Protein AF-A0A1M5Y500-F1 (afdb_monomer)

Structure (mmCIF, N/CA/C/O backbone):
data_AF-A0A1M5Y500-F1
#
_entry.id   AF-A0A1M5Y500-F1
#
loop_
_atom_site.group_PDB
_atom_site.id
_atom_site.type_symbol
_atom_site.label_atom_id
_atom_site.label_alt_id
_atom_site.label_comp_id
_atom_site.label_asym_id
_atom_site.label_entity_id
_atom_site.label_seq_id
_atom_site.pdbx_PDB_ins_code
_atom_site.Cartn_x
_atom_site.Cartn_y
_atom_site.Cartn_z
_atom_site.occupancy
_atom_site.B_iso_or_equiv
_atom_site.auth_seq_id
_atom_site.auth_comp_id
_atom_site.auth_asym_id
_atom_site.auth_atom_id
_atom_site.pdbx_PDB_model_num
ATOM 1 N N . MET A 1 1 ? 24.042 2.513 63.760 1.00 41.62 1 MET A N 1
ATOM 2 C CA . MET A 1 1 ? 23.182 1.941 62.694 1.00 41.62 1 MET A CA 1
ATOM 3 C C . MET A 1 1 ? 23.988 2.010 61.411 1.00 41.62 1 MET A C 1
ATOM 5 O O . MET A 1 1 ? 24.691 2.990 61.256 1.00 41.62 1 MET A O 1
ATOM 9 N N . SER A 1 2 ? 24.010 0.981 60.561 1.00 50.03 2 SER A N 1
ATOM 10 C CA . SER A 1 2 ? 24.964 0.947 59.442 1.00 50.03 2 SER A CA 1
ATOM 11 C C . SER A 1 2 ? 24.740 2.103 58.459 1.00 50.03 2 SER A C 1
ATOM 13 O O . SER A 1 2 ? 23.700 2.152 57.805 1.00 50.03 2 SER A O 1
ATOM 15 N N . ASP A 1 3 ? 25.736 2.975 58.309 1.00 66.12 3 ASP A N 1
ATOM 16 C CA . ASP A 1 3 ? 25.672 4.181 57.474 1.00 66.12 3 ASP A CA 1
ATOM 17 C C . ASP A 1 3 ? 25.748 3.925 55.968 1.00 66.12 3 ASP A C 1
ATOM 19 O O . ASP A 1 3 ? 25.763 4.879 55.200 1.00 66.12 3 ASP A O 1
ATOM 23 N N . PHE A 1 4 ? 25.734 2.667 55.514 1.00 82.25 4 PHE A N 1
ATOM 24 C CA . PHE A 1 4 ? 25.861 2.293 54.104 1.00 82.25 4 PHE A CA 1
ATOM 25 C C . PHE A 1 4 ? 24.600 2.664 53.305 1.00 82.25 4 PHE A C 1
ATOM 27 O O . PHE A 1 4 ? 23.581 1.975 53.360 1.00 82.25 4 PHE A O 1
ATOM 34 N N . LYS A 1 5 ? 24.672 3.769 52.561 1.00 86.88 5 LYS A N 1
ATOM 35 C CA . LYS A 1 5 ? 23.580 4.359 51.775 1.00 86.88 5 LYS A CA 1
ATOM 36 C C . LYS A 1 5 ? 24.077 4.707 50.378 1.00 86.88 5 LYS A C 1
ATOM 38 O O . LYS A 1 5 ? 25.255 5.002 50.192 1.00 86.88 5 LYS A O 1
ATOM 43 N N . ILE A 1 6 ? 23.166 4.711 49.409 1.00 89.50 6 ILE A N 1
ATOM 44 C CA . ILE A 1 6 ? 23.429 5.251 48.072 1.00 89.50 6 ILE A CA 1
ATOM 45 C C . ILE A 1 6 ? 23.190 6.762 48.112 1.00 89.50 6 ILE A C 1
ATOM 47 O O . ILE A 1 6 ? 22.124 7.212 48.528 1.00 89.50 6 ILE A O 1
ATOM 51 N N . ILE A 1 7 ? 24.169 7.528 47.645 1.00 84.31 7 ILE A N 1
ATOM 52 C CA . ILE A 1 7 ? 24.093 8.968 47.413 1.00 84.31 7 ILE A CA 1
ATOM 53 C C . ILE A 1 7 ? 24.015 9.182 45.900 1.00 84.31 7 ILE A C 1
ATOM 55 O O . ILE A 1 7 ? 24.909 8.761 45.166 1.00 84.31 7 ILE A O 1
ATOM 59 N N . GLY A 1 8 ? 22.949 9.822 45.428 1.00 84.88 8 GLY A N 1
ATOM 60 C CA . GLY A 1 8 ? 22.749 10.166 44.020 1.00 84.88 8 GLY A CA 1
ATOM 61 C C . GLY A 1 8 ? 21.318 10.626 43.750 1.00 84.88 8 GLY A C 1
ATOM 62 O O . GLY A 1 8 ? 20.473 10.581 44.644 1.00 84.88 8 GLY A O 1
ATOM 63 N N . ASN A 1 9 ? 21.044 11.089 42.531 1.00 84.44 9 ASN A N 1
ATOM 64 C CA . ASN A 1 9 ? 19.756 11.683 42.176 1.00 84.44 9 ASN A CA 1
ATOM 65 C C . ASN A 1 9 ? 18.638 10.614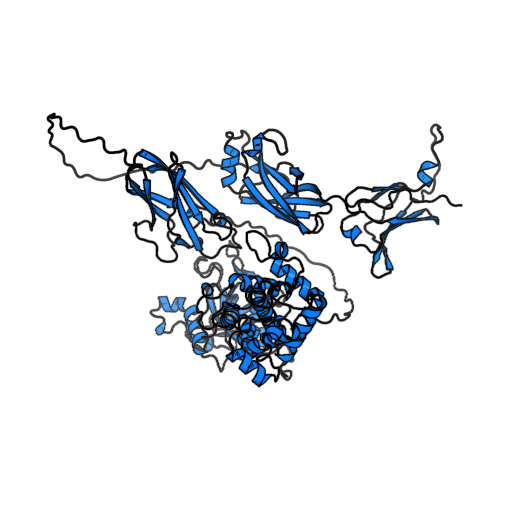 42.071 1.00 84.44 9 ASN A C 1
ATOM 67 O O . ASN A 1 9 ? 18.724 9.743 41.198 1.00 84.44 9 ASN A O 1
ATOM 71 N N . PRO A 1 10 ? 17.577 10.658 42.907 1.00 86.31 10 PRO A N 1
ATOM 72 C CA . PRO A 1 10 ? 16.446 9.731 42.799 1.00 86.31 10 PRO A CA 1
ATOM 73 C C . PRO A 1 10 ? 15.499 10.065 41.637 1.00 86.31 10 PRO A C 1
ATOM 75 O O . PRO A 1 10 ? 14.732 9.204 41.205 1.00 86.31 10 PRO A O 1
ATOM 78 N N . ASN A 1 11 ? 15.557 11.294 41.110 1.00 84.50 11 ASN A N 1
ATOM 79 C CA . ASN A 1 11 ? 14.717 11.769 40.011 1.00 84.50 11 ASN A CA 1
ATOM 80 C C . ASN A 1 11 ? 15.571 12.246 38.817 1.00 84.50 11 ASN A C 1
ATOM 82 O O . ASN A 1 11 ? 15.558 13.433 38.477 1.00 84.50 11 ASN A O 1
ATOM 86 N N . PRO A 1 12 ? 16.354 11.350 38.193 1.00 84.62 12 PRO A N 1
ATOM 87 C CA . PRO A 1 12 ? 17.274 11.708 37.125 1.00 84.62 12 PRO A CA 1
ATOM 88 C C . PRO A 1 12 ? 16.533 12.131 35.863 1.00 84.62 12 PRO A C 1
ATOM 90 O O . PRO A 1 12 ? 15.541 11.513 35.476 1.00 84.62 12 PRO A O 1
ATOM 93 N N . VAL A 1 13 ? 17.028 13.157 35.180 1.00 79.50 13 VAL A N 1
ATOM 94 C CA . VAL A 1 13 ? 16.474 13.560 33.882 1.00 79.50 13 VAL A CA 1
ATOM 95 C C . VAL A 1 13 ? 16.969 12.591 32.807 1.00 79.50 13 VAL A C 1
ATOM 97 O O . VAL A 1 13 ? 18.161 12.297 32.717 1.00 79.50 13 VAL A O 1
ATOM 100 N N . VAL A 1 14 ? 16.060 12.080 31.975 1.00 75.31 14 VAL A N 1
ATOM 101 C CA . VAL A 1 14 ? 16.419 11.181 30.868 1.00 75.31 14 VAL A CA 1
ATOM 102 C C . VAL A 1 14 ? 17.457 11.822 29.942 1.00 75.31 14 VAL A C 1
ATOM 104 O O . VAL A 1 14 ? 17.335 12.982 29.558 1.00 75.31 14 VAL A O 1
ATOM 107 N N . GLY A 1 15 ? 18.466 11.043 29.552 1.00 58.50 15 GLY A N 1
ATOM 108 C CA . GLY A 1 15 ? 19.560 11.472 28.679 1.00 58.50 15 GLY A CA 1
ATOM 109 C C . GLY A 1 15 ? 20.700 12.195 29.397 1.00 58.50 15 GLY A C 1
ATOM 110 O O . GLY A 1 15 ? 21.735 12.423 28.781 1.00 58.50 15 GLY A O 1
ATOM 111 N N . VAL A 1 16 ? 20.558 12.514 30.687 1.00 71.00 16 VAL A N 1
ATOM 112 C CA . VAL A 1 16 ? 21.627 13.105 31.503 1.00 71.00 16 VAL A CA 1
ATOM 113 C C . VAL A 1 16 ? 22.440 11.993 32.176 1.00 71.00 16 VAL A C 1
ATOM 115 O O . VAL A 1 16 ? 21.887 10.995 32.646 1.00 71.00 16 VAL A O 1
ATOM 118 N N . LEU A 1 17 ? 23.770 12.132 32.178 1.00 74.94 17 LEU A N 1
ATOM 119 C CA . LEU A 1 17 ? 24.675 11.238 32.902 1.00 74.94 17 LEU A CA 1
ATOM 120 C C . LEU A 1 17 ? 24.599 11.542 34.401 1.00 74.94 17 LEU A C 1
ATOM 122 O O . LEU A 1 17 ? 24.924 12.645 34.829 1.00 74.94 17 LEU A O 1
ATOM 126 N N . GLU A 1 18 ? 24.219 10.546 35.188 1.00 83.19 18 GLU A N 1
ATOM 127 C CA . GLU A 1 18 ? 24.018 10.664 36.629 1.00 83.19 18 GLU A CA 1
ATOM 128 C C . GLU A 1 18 ? 25.063 9.849 37.374 1.00 83.19 18 GLU A C 1
ATOM 130 O O . GLU A 1 18 ? 25.437 8.747 36.962 1.00 83.19 18 GLU A O 1
ATOM 135 N N . ILE A 1 19 ? 25.549 10.398 38.479 1.00 84.12 19 ILE A N 1
ATOM 136 C CA . ILE A 1 19 ? 26.617 9.808 39.277 1.00 84.12 19 ILE A CA 1
ATOM 137 C C . ILE A 1 19 ? 26.041 9.352 40.617 1.00 84.12 19 ILE A C 1
ATOM 139 O O . ILE A 1 19 ? 25.403 10.130 41.322 1.00 84.12 19 ILE A O 1
ATOM 143 N N . TYR A 1 20 ? 26.329 8.105 40.983 1.00 86.25 20 TYR A N 1
ATOM 144 C CA . TYR A 1 20 ? 25.926 7.492 42.245 1.00 86.25 20 TYR A CA 1
ATOM 145 C C . TYR A 1 20 ? 27.160 7.000 43.003 1.00 86.25 20 TYR A C 1
ATOM 147 O O . TYR A 1 20 ? 28.098 6.468 42.406 1.00 86.25 20 TYR A O 1
ATOM 155 N N . ALA A 1 21 ? 27.168 7.171 44.320 1.00 85.75 21 ALA A N 1
ATOM 156 C CA . ALA A 1 21 ? 28.243 6.734 45.207 1.00 85.75 21 ALA A CA 1
ATOM 157 C C . ALA A 1 21 ? 27.674 6.107 46.484 1.00 85.75 21 ALA A C 1
ATOM 159 O O . ALA A 1 21 ? 26.497 6.287 46.789 1.00 85.75 21 ALA A O 1
ATOM 160 N N . VAL A 1 22 ? 28.493 5.370 47.234 1.00 84.00 22 VAL A N 1
ATOM 161 C CA . VAL A 1 22 ? 28.131 4.927 48.591 1.00 84.00 22 VAL A CA 1
ATOM 162 C C . VAL A 1 22 ? 28.720 5.859 49.647 1.00 84.00 22 VAL A C 1
ATOM 164 O O . VAL A 1 22 ? 29.818 6.383 49.477 1.00 84.00 22 VAL A O 1
ATOM 167 N N . SER A 1 23 ? 28.001 6.049 50.746 1.00 70.56 23 SER A N 1
ATOM 168 C CA . SER A 1 23 ? 28.384 6.897 51.890 1.00 70.56 23 SER A CA 1
ATOM 169 C C . SER A 1 23 ? 29.755 6.583 52.509 1.00 70.56 23 SER A C 1
ATOM 171 O O . SER A 1 23 ? 30.459 7.517 52.879 1.00 70.56 23 SER A O 1
ATOM 173 N N . ASP A 1 24 ? 30.191 5.315 52.524 1.00 65.25 24 ASP A N 1
ATOM 174 C CA . ASP A 1 24 ? 31.528 4.888 52.996 1.00 65.25 24 ASP A CA 1
ATOM 175 C C . ASP A 1 24 ? 32.706 5.573 52.252 1.00 65.25 24 ASP A C 1
ATOM 177 O O . ASP A 1 24 ? 33.854 5.466 52.679 1.00 65.25 24 ASP A O 1
ATOM 181 N N . PHE A 1 25 ? 32.462 6.234 51.113 1.00 53.44 25 PHE A N 1
ATOM 182 C CA . PHE A 1 25 ? 33.487 6.923 50.320 1.00 53.44 25 PHE A CA 1
ATOM 183 C C . PHE A 1 25 ? 34.008 8.217 50.973 1.00 53.44 25 PHE A C 1
ATOM 185 O O . PHE A 1 25 ? 35.135 8.614 50.695 1.00 53.44 25 PHE A O 1
ATOM 192 N N . PHE A 1 26 ? 33.225 8.870 51.837 1.00 44.84 26 PHE A N 1
ATOM 193 C CA . PHE A 1 26 ? 33.567 10.193 52.381 1.00 44.84 26 PHE A CA 1
ATOM 194 C C . PHE A 1 26 ? 34.169 10.176 53.798 1.00 44.84 26 PHE A C 1
ATOM 196 O O . PHE A 1 26 ? 34.550 11.231 54.295 1.00 44.84 26 PHE A O 1
ATOM 203 N N . GLU A 1 27 ? 34.317 9.013 54.446 1.00 44.09 27 GLU A N 1
ATOM 204 C CA . GLU A 1 27 ? 34.737 8.942 55.861 1.00 44.09 27 GLU A CA 1
ATOM 205 C C . GLU A 1 27 ? 36.247 8.829 56.126 1.00 44.09 27 GLU A C 1
ATOM 207 O O . GLU A 1 27 ? 36.657 8.806 57.286 1.00 44.09 27 GLU A O 1
ATOM 212 N N . LYS A 1 28 ? 37.123 8.806 55.115 1.00 42.41 28 LYS A N 1
ATOM 213 C CA . LYS A 1 28 ? 38.574 8.855 55.374 1.00 42.41 28 LYS A CA 1
ATOM 214 C C . LYS A 1 28 ? 39.318 9.761 54.409 1.00 42.41 28 LYS A C 1
ATOM 216 O O . LYS A 1 28 ? 39.932 9.297 53.455 1.00 42.41 28 LYS A O 1
ATOM 221 N N . VAL A 1 29 ? 39.348 11.046 54.745 1.00 36.66 29 VAL A N 1
ATOM 222 C CA . VAL A 1 29 ? 40.539 11.859 54.484 1.00 36.66 29 VAL A CA 1
ATOM 223 C C . VAL A 1 29 ? 40.976 12.545 55.783 1.00 36.66 29 VAL A C 1
ATOM 225 O O . VAL A 1 29 ? 40.661 13.712 55.995 1.00 36.66 29 VAL A O 1
ATOM 228 N N . PRO A 1 30 ? 41.715 11.861 56.674 1.00 36.03 30 PRO A N 1
ATOM 229 C CA . PRO A 1 30 ? 42.713 12.518 57.492 1.00 36.03 30 PRO A CA 1
ATOM 230 C C . PRO A 1 30 ? 44.025 12.556 56.705 1.00 36.03 30 PRO A C 1
ATOM 232 O O . PRO A 1 30 ? 44.510 11.547 56.195 1.00 36.03 30 PRO A O 1
ATOM 235 N N . SER A 1 31 ? 44.589 13.751 56.625 1.00 45.66 31 SER A N 1
ATOM 236 C CA . SER A 1 31 ? 45.969 14.030 56.248 1.00 45.66 31 SER A CA 1
ATOM 237 C C . SER A 1 31 ? 46.954 13.066 56.918 1.00 45.66 31 SER A C 1
ATOM 239 O O . SER A 1 31 ? 47.052 13.059 58.143 1.00 45.66 31 SER A O 1
ATOM 241 N N . SER A 1 32 ? 47.705 12.280 56.147 1.00 31.97 32 SER A N 1
ATOM 242 C CA . SER A 1 32 ? 49.079 11.879 56.494 1.00 31.97 32 SER A CA 1
ATOM 243 C C . SER A 1 32 ? 49.743 11.068 55.380 1.00 31.97 32 SER A C 1
ATOM 245 O O . SER A 1 32 ? 49.104 10.431 54.547 1.00 31.97 32 SER A O 1
ATOM 247 N N . THR A 1 33 ? 51.063 11.198 55.375 1.00 35.97 33 THR A N 1
ATOM 248 C CA . THR A 1 33 ? 52.094 10.670 54.482 1.00 35.97 33 THR A CA 1
ATOM 249 C C . THR A 1 33 ? 52.226 9.139 54.462 1.00 35.97 33 THR A C 1
ATOM 251 O O . THR A 1 33 ? 52.024 8.485 55.477 1.00 35.97 33 THR A O 1
ATOM 254 N N . PHE A 1 34 ? 52.621 8.631 53.285 1.00 39.28 34 PHE A N 1
ATOM 255 C CA . PHE A 1 34 ? 53.131 7.297 52.903 1.00 39.28 34 PHE A CA 1
ATOM 256 C C . PHE A 1 34 ? 53.330 6.208 53.982 1.00 39.28 34 PHE A C 1
ATOM 258 O O . PHE A 1 34 ? 54.078 6.398 54.936 1.00 39.28 34 PHE A O 1
ATOM 265 N N . SER A 1 35 ? 52.834 4.993 53.708 1.00 29.89 35 SER A N 1
ATOM 266 C CA . SER A 1 35 ? 53.616 3.736 53.794 1.00 29.89 35 SER A CA 1
ATOM 267 C C . SER A 1 35 ? 52.847 2.540 53.211 1.00 29.89 35 SER A C 1
ATOM 269 O O . SER A 1 35 ? 51.617 2.489 53.246 1.00 29.89 35 SER A O 1
ATOM 271 N N . GLU A 1 36 ? 53.610 1.629 52.604 1.00 41.62 36 GLU A N 1
ATOM 272 C CA . GLU A 1 36 ? 53.182 0.360 52.016 1.00 41.62 36 GLU A CA 1
ATOM 273 C C . GLU A 1 36 ? 52.727 -0.662 53.070 1.00 41.62 36 GLU A C 1
ATOM 275 O O . GLU A 1 36 ? 53.010 -0.536 54.256 1.00 41.62 36 GLU A O 1
ATOM 280 N N . GLU A 1 37 ? 52.058 -1.701 52.565 1.00 37.84 37 GLU A N 1
ATOM 281 C CA . GLU A 1 37 ? 51.635 -2.928 53.248 1.00 37.84 37 GLU A CA 1
ATOM 282 C C . GLU A 1 37 ? 50.409 -2.824 54.162 1.00 37.84 37 GLU A C 1
ATOM 284 O O . GLU A 1 37 ? 50.474 -2.738 55.383 1.00 37.84 37 GLU A O 1
ATOM 289 N N . ASN A 1 38 ? 49.235 -2.988 53.547 1.00 31.23 38 ASN A N 1
ATOM 290 C CA . ASN A 1 38 ? 48.206 -3.849 54.120 1.00 31.23 38 ASN A CA 1
ATOM 291 C C . ASN A 1 38 ? 47.377 -4.481 53.002 1.00 31.23 38 ASN A C 1
ATOM 293 O O . ASN A 1 38 ? 46.710 -3.798 52.221 1.00 31.23 38 ASN A O 1
ATOM 297 N N . ASN A 1 39 ? 47.413 -5.810 52.959 1.00 36.09 39 ASN A N 1
ATOM 298 C CA . ASN A 1 39 ? 46.610 -6.667 52.099 1.00 36.09 39 ASN A CA 1
ATOM 299 C C . ASN A 1 39 ? 45.143 -6.614 52.576 1.00 36.09 39 ASN A C 1
ATOM 301 O O . ASN A 1 39 ? 44.627 -7.539 53.201 1.00 36.09 39 ASN A O 1
ATOM 305 N N . PHE A 1 40 ? 44.474 -5.477 52.362 1.00 35.06 40 PHE A N 1
ATOM 306 C CA . PHE A 1 40 ? 43.044 -5.348 52.609 1.00 35.06 40 PHE A CA 1
ATOM 307 C C . PHE A 1 40 ? 42.304 -6.069 51.489 1.00 35.06 40 PHE A C 1
ATOM 309 O O . PHE A 1 40 ? 42.366 -5.660 50.329 1.00 35.06 40 PHE A O 1
ATOM 316 N N . SER A 1 41 ? 41.560 -7.112 51.857 1.00 39.97 41 SER A N 1
ATOM 317 C CA . SER A 1 41 ? 40.479 -7.657 51.040 1.00 39.97 41 SER A CA 1
ATOM 318 C C . SER A 1 41 ? 39.520 -6.518 50.686 1.00 39.97 41 SER A C 1
ATOM 320 O O . SER A 1 41 ? 38.631 -6.140 51.455 1.00 39.97 41 SER A O 1
ATOM 322 N N . TYR A 1 42 ? 39.753 -5.896 49.532 1.00 46.75 42 TYR A N 1
ATOM 323 C CA . TYR A 1 42 ? 38.818 -4.963 48.943 1.00 46.75 42 TYR A CA 1
ATOM 324 C C . TYR A 1 42 ? 37.611 -5.811 48.568 1.00 46.75 42 TYR A C 1
ATOM 326 O O . TYR A 1 42 ? 37.651 -6.546 47.590 1.00 46.75 42 TYR A O 1
ATOM 334 N N . ASN A 1 43 ? 36.541 -5.737 49.355 1.00 56.06 43 ASN A N 1
ATOM 335 C CA . ASN A 1 43 ? 35.220 -6.137 48.892 1.00 56.06 43 ASN A CA 1
ATOM 336 C C . ASN A 1 43 ? 34.692 -4.971 48.044 1.00 56.06 43 ASN A C 1
ATOM 338 O O . ASN A 1 43 ? 34.151 -4.018 48.620 1.00 56.06 43 ASN A O 1
ATOM 342 N N . PRO A 1 44 ? 34.886 -4.961 46.706 1.00 72.31 44 PRO A N 1
ATOM 343 C CA . PRO A 1 44 ? 34.407 -3.868 45.880 1.00 72.31 44 PRO A CA 1
ATOM 344 C C . PRO A 1 44 ? 32.887 -3.804 45.985 1.00 72.31 44 PRO A C 1
ATOM 346 O O . PRO A 1 44 ? 32.202 -4.824 45.885 1.00 72.31 44 PRO A O 1
ATOM 349 N N . VAL A 1 45 ? 32.355 -2.596 46.159 1.00 86.94 45 VAL A N 1
ATOM 350 C CA . VAL A 1 45 ? 30.910 -2.374 46.099 1.00 86.94 45 VAL A CA 1
ATOM 351 C C . VAL A 1 45 ? 30.422 -2.837 44.730 1.00 86.94 45 VAL A C 1
ATOM 353 O O . VAL A 1 45 ? 30.935 -2.386 43.704 1.00 86.94 45 VAL A O 1
ATOM 356 N N . SER A 1 46 ? 29.454 -3.744 44.715 1.00 91.56 46 SER A N 1
ATOM 357 C CA . SER A 1 46 ? 28.775 -4.186 43.499 1.00 91.56 46 SER A CA 1
ATOM 358 C C . SER A 1 46 ? 27.451 -3.454 43.360 1.00 91.56 46 SER A C 1
ATOM 360 O O . SER A 1 46 ? 26.736 -3.258 44.339 1.00 91.56 46 SER A O 1
ATOM 362 N N . TRP A 1 47 ? 27.143 -3.032 42.143 1.00 93.62 47 TRP A N 1
ATOM 363 C CA . TRP A 1 47 ? 25.945 -2.282 41.816 1.00 93.62 47 TRP A CA 1
ATOM 364 C C . TRP A 1 47 ? 25.097 -3.081 40.845 1.00 93.62 47 TRP A C 1
ATOM 366 O O . TRP A 1 47 ? 25.615 -3.616 39.867 1.00 93.62 47 TRP A O 1
ATOM 376 N N . GLU A 1 48 ? 23.800 -3.127 41.107 1.00 95.25 48 GLU A N 1
ATOM 377 C CA . GLU A 1 48 ? 22.817 -3.854 40.317 1.00 95.25 48 GLU A CA 1
ATOM 378 C C . GLU A 1 48 ? 21.632 -2.934 40.023 1.00 95.25 48 GLU A C 1
ATOM 380 O O . GLU A 1 48 ? 21.196 -2.172 40.890 1.00 95.25 48 GLU A O 1
ATOM 385 N N . VAL A 1 49 ? 21.064 -3.039 38.823 1.00 94.31 49 VAL A N 1
ATOM 386 C CA . VAL A 1 49 ? 19.845 -2.311 38.449 1.00 94.31 49 VAL A CA 1
ATOM 387 C C . VAL A 1 49 ? 18.707 -3.301 38.224 1.00 94.31 49 VAL A C 1
ATOM 389 O O . VAL A 1 49 ? 18.872 -4.337 37.576 1.00 94.31 49 VAL A O 1
ATOM 392 N N . TYR A 1 50 ? 17.538 -2.982 38.767 1.00 94.12 50 TYR A N 1
ATOM 393 C CA . TYR A 1 50 ? 16.314 -3.760 38.642 1.00 94.12 50 TYR A CA 1
ATOM 394 C C . TYR A 1 50 ? 15.222 -2.909 38.004 1.00 94.12 50 TYR A C 1
ATOM 396 O O . TYR A 1 50 ? 15.107 -1.711 38.267 1.00 94.12 50 TYR A O 1
ATOM 404 N N . VAL A 1 51 ? 14.392 -3.548 37.185 1.00 93.25 51 VAL A N 1
ATOM 405 C CA . VAL A 1 51 ? 13.190 -2.953 36.596 1.00 93.25 51 VAL A CA 1
ATOM 406 C C . VAL A 1 51 ? 11.959 -3.739 37.033 1.00 93.25 51 VAL A C 1
ATOM 408 O O . VAL A 1 51 ? 11.995 -4.968 37.098 1.00 93.25 51 VAL A O 1
ATOM 411 N N . LEU A 1 52 ? 10.871 -3.040 37.344 1.00 89.62 52 LEU A N 1
ATOM 412 C CA . LEU A 1 52 ? 9.598 -3.654 37.709 1.00 89.62 52 LEU A CA 1
ATOM 413 C C . LEU A 1 52 ? 8.804 -3.983 36.438 1.00 89.62 52 LEU A C 1
ATOM 415 O O . LEU A 1 52 ? 8.372 -3.088 35.710 1.00 89.62 52 LEU A O 1
ATOM 419 N N . GLU A 1 53 ? 8.600 -5.272 36.174 1.00 84.38 53 GLU A N 1
ATOM 420 C CA . GLU A 1 53 ? 7.845 -5.782 35.026 1.00 84.38 53 GLU A CA 1
ATOM 421 C C . GLU A 1 53 ? 6.828 -6.818 35.528 1.00 84.38 53 GLU A C 1
ATOM 423 O O . GLU A 1 53 ? 7.186 -7.748 36.246 1.00 84.38 53 GLU A O 1
ATOM 428 N N . LEU A 1 54 ? 5.544 -6.645 35.187 1.00 79.12 54 LEU A N 1
ATOM 429 C CA . LEU A 1 54 ? 4.455 -7.552 35.600 1.00 79.12 54 LEU A CA 1
ATOM 430 C C . LEU A 1 54 ? 4.414 -7.831 37.122 1.00 79.12 54 LEU A C 1
ATOM 432 O O . LEU A 1 54 ? 4.161 -8.952 37.556 1.00 79.12 54 LEU A O 1
ATOM 436 N N . GLY A 1 55 ? 4.706 -6.812 37.939 1.00 82.69 55 GLY A N 1
ATOM 437 C CA . GLY A 1 55 ? 4.694 -6.909 39.404 1.00 82.69 55 GLY A CA 1
ATOM 438 C C . GLY A 1 55 ? 5.913 -7.605 40.024 1.00 82.69 55 GLY A C 1
ATOM 439 O O . GLY A 1 55 ? 5.953 -7.765 41.240 1.00 82.69 55 GLY A O 1
ATOM 440 N N . LYS A 1 56 ? 6.920 -7.998 39.230 1.00 85.81 56 LYS A N 1
ATOM 441 C CA . LYS A 1 56 ? 8.164 -8.610 39.722 1.00 85.81 56 LYS A CA 1
ATOM 442 C C . LYS A 1 56 ? 9.382 -7.762 39.357 1.00 85.81 56 LYS A C 1
ATOM 444 O O . LYS A 1 56 ? 9.481 -7.231 38.252 1.00 85.81 56 LYS A O 1
ATOM 449 N N . TRP A 1 57 ? 10.325 -7.646 40.289 1.00 89.31 57 TRP A N 1
ATOM 450 C CA . TRP A 1 57 ? 11.611 -7.000 40.034 1.00 89.31 57 TRP A CA 1
ATOM 451 C C . TRP A 1 57 ? 12.510 -7.936 39.231 1.00 89.31 57 TRP A C 1
ATOM 453 O O . TRP A 1 57 ? 12.861 -9.023 39.689 1.00 89.31 57 TRP A O 1
ATOM 463 N N . ARG A 1 58 ? 12.903 -7.505 38.032 1.00 92.75 58 ARG A N 1
ATOM 464 C CA . ARG A 1 58 ? 13.837 -8.222 37.166 1.00 92.75 58 ARG A CA 1
ATOM 465 C C . ARG A 1 58 ? 15.168 -7.481 37.120 1.00 92.75 58 ARG A C 1
ATOM 467 O O . ARG A 1 58 ? 15.208 -6.306 36.759 1.00 92.75 58 ARG A O 1
ATOM 474 N N . LYS A 1 59 ? 16.260 -8.178 37.438 1.00 91.12 59 LYS A N 1
ATOM 475 C CA . LYS A 1 59 ? 17.625 -7.651 37.305 1.00 91.12 59 LYS A CA 1
ATOM 476 C C . LYS A 1 59 ? 17.983 -7.430 35.829 1.00 91.12 59 LYS A C 1
ATOM 478 O O . LYS A 1 59 ? 17.700 -8.287 34.986 1.00 91.12 59 LYS A O 1
ATOM 483 N N . THR A 1 60 ? 18.629 -6.310 35.520 1.00 85.50 60 THR A N 1
ATOM 484 C CA . THR A 1 60 ? 19.224 -6.019 34.204 1.00 85.50 60 THR A CA 1
ATOM 485 C C . THR A 1 60 ? 20.726 -6.285 34.267 1.00 85.50 60 THR A C 1
ATOM 487 O O . THR A 1 60 ? 21.475 -5.448 34.768 1.00 85.50 60 THR A O 1
ATOM 490 N N . LYS A 1 61 ? 21.159 -7.465 33.808 1.00 78.62 61 LYS A N 1
ATOM 491 C CA . LYS A 1 61 ? 22.555 -7.927 33.929 1.00 78.62 61 LYS A CA 1
ATOM 492 C C . LYS A 1 61 ? 23.548 -7.023 33.189 1.00 78.62 61 LYS A C 1
ATOM 494 O O . LYS A 1 61 ? 24.692 -6.905 33.599 1.00 78.62 61 LYS A O 1
ATOM 499 N N . GLU A 1 62 ? 23.098 -6.364 32.126 1.00 78.19 62 GLU A N 1
ATOM 500 C CA . GLU A 1 62 ? 23.874 -5.434 31.304 1.00 78.19 62 GLU A CA 1
ATOM 501 C C . GLU A 1 62 ? 24.300 -4.144 32.032 1.00 78.19 62 GLU A C 1
ATOM 503 O O . GLU A 1 62 ? 25.144 -3.409 31.527 1.00 78.19 62 GLU A O 1
ATOM 508 N N . ASN A 1 63 ? 23.736 -3.871 33.213 1.00 84.25 63 ASN A N 1
ATOM 509 C CA . ASN A 1 63 ? 23.987 -2.650 33.981 1.00 84.25 63 ASN A CA 1
ATOM 510 C C . ASN A 1 63 ? 24.797 -2.893 35.261 1.00 84.25 63 ASN A C 1
ATOM 512 O O . ASN A 1 63 ? 24.936 -1.972 36.064 1.00 84.25 63 ASN A O 1
ATOM 516 N N . ASP A 1 64 ? 25.311 -4.106 35.474 1.00 90.12 64 ASP A N 1
ATOM 517 C CA . ASP A 1 64 ? 26.098 -4.415 36.664 1.00 90.12 64 ASP A CA 1
ATOM 518 C C . ASP A 1 64 ? 27.433 -3.654 36.636 1.00 90.12 64 ASP A C 1
ATOM 520 O O . ASP A 1 64 ? 28.175 -3.687 35.651 1.00 90.12 64 ASP A O 1
ATOM 524 N N . LYS A 1 65 ? 27.753 -2.960 37.731 1.00 91.69 65 LYS A N 1
ATOM 525 C CA . LYS A 1 65 ? 28.993 -2.177 37.874 1.00 91.69 65 LYS A CA 1
ATOM 526 C C . LYS A 1 65 ? 29.682 -2.478 39.199 1.00 91.69 65 LYS A C 1
ATOM 528 O O . LYS A 1 65 ? 29.084 -3.036 40.117 1.00 91.69 65 LYS A O 1
ATOM 533 N N . ARG A 1 66 ? 30.961 -2.116 39.311 1.00 88.69 66 ARG A N 1
ATOM 534 C CA . ARG A 1 66 ? 31.747 -2.251 40.545 1.00 88.69 66 ARG A CA 1
ATOM 535 C C . ARG A 1 66 ? 32.495 -0.961 40.858 1.00 88.69 66 ARG A C 1
ATOM 537 O O . ARG A 1 66 ? 32.853 -0.226 39.944 1.00 88.69 66 ARG A O 1
ATOM 544 N N . GLY A 1 67 ? 32.750 -0.728 42.141 1.00 83.81 67 GLY A N 1
ATOM 545 C CA . GLY A 1 67 ? 33.503 0.423 42.643 1.00 83.81 67 GLY A CA 1
ATOM 546 C C . GLY A 1 67 ? 32.668 1.326 43.549 1.00 83.81 67 GLY A C 1
ATOM 547 O O . GLY A 1 67 ? 31.446 1.230 43.591 1.00 83.81 67 GLY A O 1
ATOM 548 N N . ASN A 1 68 ? 33.323 2.218 44.291 1.00 81.25 68 ASN A N 1
ATOM 549 C CA . ASN A 1 68 ? 32.648 3.085 45.270 1.00 81.25 68 ASN A CA 1
ATOM 550 C C . ASN A 1 68 ? 31.784 4.186 44.623 1.00 81.25 68 ASN A C 1
ATOM 552 O O . ASN A 1 68 ? 30.940 4.778 45.294 1.00 81.25 68 ASN A O 1
ATOM 556 N N . LYS A 1 69 ? 31.985 4.436 43.322 1.00 83.44 69 LYS A N 1
ATOM 557 C CA . LYS A 1 69 ? 31.278 5.419 42.498 1.00 83.44 69 LYS A CA 1
ATOM 558 C C . LYS A 1 69 ? 30.984 4.810 41.130 1.00 83.44 69 LYS A C 1
ATOM 560 O O . LYS A 1 69 ? 31.861 4.188 40.535 1.00 83.44 69 LYS A O 1
ATOM 565 N N . VAL A 1 70 ? 29.773 5.010 40.624 1.00 86.19 70 VAL A N 1
ATOM 566 C CA . VAL A 1 70 ? 29.325 4.529 39.312 1.00 86.19 70 VAL A CA 1
ATOM 567 C C . VAL A 1 70 ? 28.495 5.600 38.616 1.00 86.19 70 VAL A C 1
ATOM 569 O O . VAL A 1 70 ? 27.889 6.451 39.261 1.00 86.19 70 VAL A O 1
ATOM 572 N N . SER A 1 71 ? 28.465 5.566 37.289 1.00 84.19 71 SER A N 1
ATOM 573 C CA . SER A 1 71 ? 27.601 6.435 36.491 1.00 84.19 71 SER A CA 1
ATOM 574 C C . SER A 1 71 ? 26.471 5.642 35.840 1.00 84.19 71 SER A C 1
ATOM 576 O O . SER A 1 71 ? 26.674 4.494 35.448 1.00 84.19 71 SER A O 1
ATOM 578 N N . TYR A 1 72 ? 25.293 6.235 35.681 1.00 88.56 72 TYR A N 1
ATOM 579 C CA . TYR A 1 72 ? 24.187 5.677 34.903 1.00 88.56 72 TYR A CA 1
ATOM 580 C C . TYR A 1 72 ? 23.553 6.771 34.046 1.00 88.56 72 TYR A C 1
ATOM 582 O O . TYR A 1 72 ? 23.442 7.913 34.474 1.00 88.56 72 TYR A O 1
ATOM 590 N N . THR A 1 73 ? 23.102 6.414 32.846 1.00 84.75 73 THR A N 1
ATOM 591 C CA . THR A 1 73 ? 22.274 7.287 32.007 1.00 84.75 73 THR A CA 1
ATOM 592 C C . THR A 1 73 ? 20.935 6.605 31.803 1.00 84.75 73 THR A C 1
ATOM 594 O O . THR A 1 73 ? 20.870 5.470 31.326 1.00 84.75 73 THR A O 1
ATOM 597 N N . PHE A 1 74 ? 19.853 7.286 32.166 1.00 83.88 74 PHE A N 1
ATOM 598 C CA . PHE A 1 74 ? 18.500 6.769 31.986 1.00 83.88 74 PHE A CA 1
ATOM 599 C C . PHE A 1 74 ? 17.984 7.189 30.615 1.00 83.88 74 PHE A C 1
ATOM 601 O O . PHE A 1 74 ? 18.072 8.354 30.249 1.00 83.88 74 PHE A O 1
ATOM 608 N N . LEU A 1 75 ? 17.463 6.237 29.843 1.00 79.31 75 LEU A N 1
ATOM 609 C CA . LEU A 1 75 ? 16.962 6.480 28.488 1.00 79.31 75 LEU A CA 1
ATOM 610 C C . LEU A 1 75 ? 15.448 6.718 28.496 1.00 79.31 75 LEU A C 1
ATOM 612 O O . LEU A 1 75 ? 14.782 6.456 29.489 1.00 79.31 75 LEU A O 1
ATOM 616 N N . GLU A 1 76 ? 14.878 7.138 27.368 1.00 69.88 76 GLU A N 1
ATOM 617 C CA . GLU A 1 76 ? 13.433 7.398 27.227 1.00 69.88 76 GLU A CA 1
ATOM 618 C C . GLU A 1 76 ? 12.577 6.191 27.651 1.00 69.88 76 GLU A C 1
ATOM 620 O O . GLU A 1 76 ? 11.566 6.321 28.339 1.00 69.88 76 GLU A O 1
ATOM 625 N N . LYS A 1 77 ? 13.046 4.972 27.345 1.00 77.12 77 LYS A N 1
ATOM 626 C CA . LYS A 1 77 ? 12.412 3.719 27.783 1.00 77.12 77 LYS A CA 1
ATOM 627 C C . LYS A 1 77 ? 12.277 3.628 29.309 1.00 77.12 77 LYS A C 1
ATOM 629 O O . LYS A 1 77 ? 11.360 2.966 29.789 1.00 77.12 77 LYS A O 1
ATOM 634 N N . SER A 1 78 ? 13.151 4.282 30.070 1.00 84.88 78 SER A N 1
ATOM 635 C CA . SER A 1 78 ? 13.105 4.329 31.531 1.00 84.88 78 SER A CA 1
ATOM 636 C C . SER A 1 78 ? 11.852 5.042 32.060 1.00 84.88 78 SER A C 1
ATOM 638 O O . SER A 1 78 ? 11.358 4.645 33.109 1.00 84.88 78 SER A O 1
ATOM 640 N N . LEU A 1 79 ? 11.272 5.997 31.316 1.00 80.06 79 LEU A N 1
ATOM 641 C CA . LEU A 1 79 ? 10.003 6.663 31.676 1.00 80.06 79 LEU A CA 1
ATOM 642 C C . LEU A 1 79 ? 8.797 5.725 31.584 1.00 80.06 79 LEU A C 1
ATOM 644 O O . LEU A 1 79 ? 7.790 5.931 32.249 1.00 80.06 79 LEU A O 1
ATOM 648 N N . THR A 1 80 ? 8.902 4.684 30.758 1.00 79.50 80 THR A N 1
ATOM 649 C CA . THR A 1 80 ? 7.837 3.688 30.567 1.00 79.50 80 THR A CA 1
ATOM 650 C C . THR A 1 80 ? 7.912 2.530 31.565 1.00 79.50 80 THR A C 1
ATOM 652 O O . THR A 1 80 ? 7.115 1.597 31.491 1.00 79.50 80 THR A O 1
ATOM 655 N N . ARG A 1 81 ? 8.895 2.533 32.476 1.00 85.62 81 ARG A N 1
ATOM 656 C CA . ARG A 1 81 ? 9.065 1.465 33.468 1.00 85.62 81 ARG A CA 1
ATOM 657 C C . ARG A 1 81 ? 8.148 1.712 34.658 1.00 85.62 81 ARG A C 1
ATOM 659 O O . ARG A 1 81 ? 8.149 2.798 35.221 1.00 85.62 81 ARG A O 1
ATOM 666 N N . ASN A 1 82 ? 7.461 0.662 35.108 1.00 85.19 82 ASN A N 1
ATOM 667 C CA . ASN A 1 82 ? 6.619 0.716 36.309 1.00 85.19 82 ASN A CA 1
ATOM 668 C C . ASN A 1 82 ? 7.428 0.962 37.599 1.00 85.19 82 ASN A C 1
ATOM 670 O O . ASN A 1 82 ? 6.859 1.298 38.629 1.00 85.19 82 ASN A O 1
ATOM 674 N N . GLY A 1 83 ? 8.749 0.773 37.550 1.00 89.44 83 GLY A N 1
ATOM 675 C CA . GLY A 1 83 ? 9.683 1.054 38.634 1.00 89.44 83 GLY A CA 1
ATOM 676 C C . GLY A 1 83 ? 11.113 0.727 38.214 1.00 89.44 83 GLY A C 1
ATOM 677 O O . GLY A 1 83 ? 11.335 -0.213 37.442 1.00 89.44 83 GLY A O 1
ATOM 678 N N . ILE A 1 84 ? 12.079 1.504 38.702 1.00 95.75 84 ILE A N 1
ATOM 679 C CA . ILE A 1 84 ? 13.516 1.262 38.532 1.00 95.75 84 ILE A CA 1
ATOM 680 C C . ILE A 1 84 ? 14.169 1.344 39.908 1.00 95.75 84 ILE A C 1
ATOM 682 O O . ILE A 1 84 ? 13.819 2.210 40.705 1.00 95.75 84 ILE A O 1
ATOM 686 N N . ARG A 1 85 ? 15.104 0.441 40.195 1.00 95.31 85 ARG A N 1
ATOM 687 C CA . ARG A 1 85 ? 15.772 0.345 41.494 1.00 95.31 85 ARG A CA 1
ATOM 688 C C . ARG A 1 85 ? 17.249 0.055 41.318 1.00 95.31 85 ARG A C 1
ATOM 690 O O . ARG A 1 85 ? 17.608 -0.865 40.587 1.00 95.31 85 ARG A O 1
ATOM 697 N N . ILE A 1 86 ? 18.087 0.812 42.011 1.00 95.94 86 ILE A N 1
ATOM 698 C CA . ILE A 1 86 ? 19.522 0.567 42.124 1.00 95.94 86 ILE A CA 1
ATOM 699 C C . ILE A 1 86 ? 19.781 -0.104 43.473 1.00 95.94 86 ILE A C 1
ATOM 701 O O . ILE A 1 86 ? 19.317 0.381 44.505 1.00 95.94 86 ILE A O 1
ATOM 705 N N . LEU A 1 87 ? 20.529 -1.206 43.464 1.00 94.50 87 LEU A N 1
ATOM 706 C CA . LEU A 1 87 ? 21.080 -1.837 44.660 1.00 94.50 87 LEU A CA 1
ATOM 707 C C . LEU A 1 87 ? 22.600 -1.704 44.657 1.00 94.50 87 LEU A C 1
ATOM 709 O O . LEU A 1 87 ? 23.238 -1.991 43.648 1.00 94.50 87 LEU A O 1
ATOM 713 N N . ALA A 1 88 ? 23.172 -1.322 45.794 1.00 92.12 88 ALA A N 1
ATOM 714 C CA . ALA A 1 88 ? 24.602 -1.393 46.062 1.00 92.12 88 ALA A CA 1
ATOM 715 C C . ALA A 1 88 ? 24.841 -2.447 47.148 1.00 92.12 88 ALA A C 1
ATOM 717 O O . ALA A 1 88 ? 24.131 -2.458 48.153 1.00 92.12 88 ALA A O 1
ATOM 718 N N . ARG A 1 89 ? 25.820 -3.336 46.962 1.00 91.25 89 ARG A N 1
ATOM 719 C CA . ARG A 1 89 ? 26.164 -4.406 47.912 1.00 91.25 89 ARG A CA 1
ATOM 720 C C . ARG A 1 89 ? 27.651 -4.376 48.241 1.00 91.25 89 ARG A C 1
ATOM 722 O O . ARG A 1 89 ? 28.473 -4.326 47.326 1.00 91.25 89 ARG A O 1
ATOM 729 N N . LYS A 1 90 ? 27.995 -4.447 49.527 1.00 86.56 90 LYS A N 1
ATOM 730 C CA . LYS A 1 90 ? 29.375 -4.505 50.035 1.00 86.56 90 LYS A CA 1
ATOM 731 C C . LYS A 1 90 ? 29.444 -5.521 51.176 1.00 86.56 90 LYS A C 1
ATOM 733 O O . LYS A 1 90 ? 29.027 -5.218 52.293 1.00 86.56 90 LYS A O 1
ATOM 738 N N . GLY A 1 91 ? 29.945 -6.725 50.889 1.00 82.81 91 GLY A N 1
ATOM 739 C CA . GLY A 1 91 ? 29.801 -7.866 51.804 1.00 82.81 91 GLY A CA 1
ATOM 740 C C . GLY A 1 91 ? 28.318 -8.126 52.092 1.00 82.81 91 GLY A C 1
ATOM 741 O O . GLY A 1 91 ? 27.516 -8.162 51.159 1.00 82.81 91 GLY A O 1
ATOM 742 N N . ASP A 1 92 ? 27.951 -8.191 53.371 1.00 81.62 92 ASP A N 1
ATOM 743 C CA . ASP A 1 92 ? 26.563 -8.398 53.813 1.00 81.62 92 ASP A CA 1
ATOM 744 C C . ASP A 1 92 ? 25.710 -7.115 53.820 1.00 81.62 92 ASP A C 1
ATOM 746 O O . ASP A 1 92 ? 24.496 -7.165 54.028 1.00 81.62 92 ASP A O 1
ATOM 750 N N . LYS A 1 93 ? 26.313 -5.939 53.585 1.00 84.62 93 LYS A N 1
ATOM 751 C CA . LYS A 1 93 ? 25.587 -4.660 53.563 1.00 84.62 93 LYS A CA 1
ATOM 752 C C . LYS A 1 93 ? 24.920 -4.439 52.208 1.00 84.62 93 LYS A C 1
ATOM 754 O O . LYS A 1 93 ? 25.565 -4.573 51.166 1.00 84.62 93 LYS A O 1
ATOM 759 N N . VAL A 1 94 ? 23.653 -4.019 52.223 1.00 89.56 94 VAL A N 1
ATOM 760 C CA . VAL A 1 94 ? 22.865 -3.698 51.023 1.00 89.56 94 VAL A CA 1
ATOM 761 C C . VAL A 1 94 ? 22.214 -2.330 51.186 1.00 89.56 94 VAL A C 1
ATOM 763 O O . VAL A 1 94 ? 21.537 -2.082 52.179 1.00 89.56 94 VAL A O 1
ATOM 766 N N . ALA A 1 95 ? 22.389 -1.462 50.195 1.00 89.75 95 ALA A N 1
ATOM 767 C CA . ALA A 1 95 ? 21.703 -0.182 50.094 1.00 89.75 95 ALA A CA 1
ATOM 768 C C . ALA A 1 95 ? 20.828 -0.158 48.837 1.00 89.75 95 ALA A C 1
ATOM 770 O O . ALA A 1 95 ? 21.188 -0.739 47.813 1.00 89.75 95 ALA A O 1
ATOM 771 N N . GLN A 1 96 ? 19.682 0.518 48.918 1.00 94.00 96 GLN A N 1
ATOM 772 C CA . GLN A 1 96 ? 18.693 0.595 47.846 1.00 94.00 96 GLN A CA 1
ATOM 773 C C . GLN A 1 96 ? 18.327 2.048 47.550 1.00 94.00 96 GLN A C 1
ATOM 775 O O . GLN A 1 96 ? 18.135 2.837 48.474 1.00 94.00 96 GLN A O 1
ATOM 780 N N . LEU A 1 97 ? 18.168 2.371 46.267 1.00 92.25 97 LEU A N 1
ATOM 781 C CA . LEU A 1 97 ? 17.618 3.639 45.803 1.00 92.25 97 LEU A CA 1
ATOM 782 C C . LEU A 1 97 ? 16.609 3.391 44.679 1.00 92.25 97 LEU A C 1
ATOM 784 O O . LEU A 1 97 ? 16.961 2.839 43.634 1.00 92.25 97 LEU A O 1
ATOM 788 N N . ASP A 1 98 ? 15.361 3.804 44.892 1.00 93.25 98 ASP A N 1
ATOM 789 C CA . ASP A 1 98 ? 14.324 3.760 43.860 1.00 93.25 98 ASP A CA 1
ATOM 790 C C . ASP A 1 98 ? 14.436 5.006 42.979 1.00 93.25 98 ASP A C 1
ATOM 792 O O . ASP A 1 98 ? 14.577 6.126 43.470 1.00 93.25 98 ASP A O 1
ATOM 796 N N . ILE A 1 99 ? 14.403 4.788 41.668 1.00 93.62 99 ILE A N 1
ATOM 797 C CA . ILE A 1 99 ? 14.629 5.810 40.655 1.00 93.62 99 ILE A CA 1
ATOM 798 C C . ILE A 1 99 ? 13.327 6.093 39.918 1.00 93.62 99 ILE A C 1
ATOM 800 O O . ILE A 1 99 ? 12.701 5.186 39.360 1.00 93.62 99 ILE A O 1
ATOM 804 N N . LYS A 1 100 ? 12.962 7.373 39.851 1.00 90.62 100 LYS A N 1
ATOM 805 C CA . LYS A 1 100 ? 11.840 7.875 39.060 1.00 90.62 100 LYS A CA 1
ATOM 806 C C . LYS A 1 100 ? 12.356 8.873 38.022 1.00 90.62 100 LYS A C 1
ATOM 808 O O . LYS A 1 100 ? 12.463 10.060 38.319 1.00 90.62 100 LYS A O 1
ATOM 813 N N . PRO A 1 101 ? 12.700 8.416 36.807 1.00 88.56 101 PRO A N 1
ATOM 814 C CA . PRO A 1 101 ? 13.234 9.309 35.793 1.00 88.56 101 PRO A CA 1
ATOM 815 C C . PRO A 1 101 ? 12.242 10.421 35.439 1.00 88.56 101 PRO A C 1
ATOM 817 O O . PRO A 1 101 ? 11.033 10.192 35.371 1.00 88.56 101 PRO A O 1
ATOM 820 N N . LEU A 1 102 ? 12.765 11.616 35.189 1.00 79.81 102 LEU A N 1
ATOM 821 C CA . LEU A 1 102 ? 12.015 12.774 34.721 1.00 79.81 102 LEU A CA 1
ATOM 822 C C . LEU A 1 102 ? 12.203 12.945 33.214 1.00 79.81 102 LEU A C 1
ATOM 824 O O . LEU A 1 102 ? 13.272 12.676 32.661 1.00 79.81 102 LEU A O 1
ATOM 828 N N . SER A 1 103 ? 11.151 13.404 32.541 1.00 68.50 103 SER A N 1
ATOM 829 C CA . SER A 1 103 ? 11.214 13.735 31.119 1.00 68.50 103 SER A CA 1
ATOM 830 C C . SER A 1 103 ? 12.098 14.973 30.909 1.00 68.50 103 SER A C 1
ATOM 832 O O . SER A 1 103 ? 11.992 15.949 31.653 1.00 68.50 103 SER A O 1
ATOM 834 N N . ALA A 1 104 ? 12.986 14.934 29.915 1.00 66.31 104 ALA A N 1
ATOM 835 C CA . ALA A 1 104 ? 13.809 16.081 29.525 1.00 66.31 104 ALA A CA 1
ATOM 836 C C . ALA A 1 104 ? 13.006 17.082 28.678 1.00 66.31 104 ALA A C 1
ATOM 838 O O . ALA A 1 104 ? 11.942 16.753 28.164 1.00 66.31 104 ALA A O 1
ATOM 839 N N . LYS A 1 105 ? 13.509 18.300 28.447 1.00 69.44 105 LYS A N 1
ATOM 840 C CA . LYS A 1 105 ? 12.937 19.146 27.383 1.00 69.44 105 LYS A CA 1
ATOM 841 C C . LYS A 1 105 ? 13.246 18.520 26.009 1.00 69.44 105 LYS A C 1
ATOM 843 O O . LYS A 1 105 ? 14.377 18.067 25.829 1.00 69.44 105 LYS A O 1
ATOM 848 N N . PRO A 1 106 ? 12.291 18.494 25.055 1.00 74.75 106 PRO A N 1
ATOM 849 C CA . PRO A 1 106 ? 12.546 17.999 23.705 1.00 74.75 106 PRO A CA 1
ATOM 850 C C . PRO A 1 106 ? 13.699 18.770 23.062 1.00 74.75 106 PRO A C 1
ATOM 852 O O . PRO A 1 106 ? 13.594 19.985 22.890 1.00 74.75 106 PRO A O 1
ATOM 855 N N . LYS A 1 107 ? 14.791 18.082 22.729 1.00 81.12 107 LYS A N 1
ATOM 856 C CA . LYS A 1 107 ? 15.932 18.687 22.037 1.00 81.12 107 LYS A CA 1
ATOM 857 C C . LYS A 1 107 ? 16.623 17.686 21.123 1.00 81.12 107 LYS A C 1
ATOM 859 O O . LYS A 1 107 ? 16.639 16.480 21.386 1.00 81.12 107 LYS A O 1
ATOM 864 N N . ILE A 1 108 ? 17.247 18.216 20.082 1.00 87.44 108 ILE A N 1
ATOM 865 C CA . ILE A 1 108 ? 18.225 17.476 19.298 1.00 87.44 108 ILE A CA 1
ATOM 866 C C . ILE A 1 108 ? 19.533 17.487 20.095 1.00 87.44 108 ILE A C 1
ATOM 868 O O . ILE A 1 108 ? 19.938 18.534 20.594 1.00 87.44 108 ILE A O 1
ATOM 872 N N . ASP A 1 109 ? 20.134 16.318 20.294 1.00 84.31 109 ASP A N 1
ATOM 873 C CA . ASP A 1 109 ? 21.333 16.166 21.115 1.00 84.31 109 ASP A CA 1
ATOM 874 C C . ASP A 1 109 ? 22.607 16.291 20.276 1.00 84.31 109 ASP A C 1
ATOM 876 O O . ASP A 1 109 ? 23.402 17.195 20.507 1.00 84.31 109 ASP A O 1
ATOM 880 N N . HIS A 1 110 ? 22.768 15.434 19.266 1.00 90.50 110 HIS A N 1
ATOM 881 C CA . HIS A 1 110 ? 23.875 15.495 18.311 1.00 90.50 110 HIS A CA 1
ATOM 882 C C . HIS A 1 110 ? 23.522 14.773 17.001 1.00 90.50 110 HIS A C 1
ATOM 884 O O . HIS A 1 110 ? 22.504 14.079 16.910 1.00 90.50 110 HIS A O 1
ATOM 890 N N . ILE A 1 111 ? 24.367 14.937 15.981 1.00 94.56 111 ILE A N 1
ATOM 891 C CA . ILE A 1 111 ? 24.222 14.295 14.670 1.00 94.56 111 ILE A CA 1
ATOM 892 C C . ILE A 1 111 ? 25.482 13.486 14.364 1.00 94.56 111 ILE A C 1
ATOM 894 O O . ILE A 1 111 ? 26.593 13.997 14.485 1.00 94.56 111 ILE A O 1
ATOM 898 N N . GLU A 1 112 ? 25.304 12.247 13.918 1.00 94.00 112 GLU A N 1
ATOM 899 C CA . GLU A 1 112 ? 26.361 11.434 13.318 1.00 94.00 112 GLU A CA 1
ATOM 900 C C . GLU A 1 112 ? 26.126 11.310 11.811 1.00 94.00 112 GLU A C 1
ATOM 902 O O . GLU A 1 112 ? 25.025 10.958 11.383 1.00 94.00 112 GLU A O 1
ATOM 907 N N . LEU A 1 113 ? 27.164 11.556 11.010 1.00 93.94 113 LEU A N 1
ATOM 908 C CA . LEU A 1 113 ? 27.175 11.210 9.591 1.00 93.94 113 LEU A CA 1
ATOM 909 C C . LEU A 1 113 ? 27.812 9.831 9.412 1.00 93.94 113 LEU A C 1
ATOM 911 O O . LEU A 1 113 ? 28.926 9.572 9.872 1.00 93.94 113 LEU A O 1
ATOM 915 N N . LEU A 1 114 ? 27.062 8.934 8.783 1.00 91.06 114 LEU A N 1
ATOM 916 C CA . LEU A 1 114 ? 27.382 7.522 8.620 1.00 91.06 114 LEU A CA 1
ATOM 917 C C . LEU A 1 114 ? 27.243 7.135 7.147 1.00 91.06 114 LEU A C 1
ATOM 919 O O . LEU A 1 114 ? 26.586 7.827 6.370 1.00 91.06 114 LEU A O 1
ATOM 923 N N . ASP A 1 115 ? 27.812 5.999 6.761 1.00 85.94 115 ASP A N 1
ATOM 924 C CA . ASP A 1 115 ? 27.513 5.412 5.456 1.00 85.94 115 ASP A CA 1
ATOM 925 C C . ASP A 1 115 ? 26.065 4.874 5.398 1.00 85.94 115 ASP A C 1
ATOM 927 O O . ASP A 1 115 ? 25.344 4.812 6.406 1.00 85.94 115 ASP A O 1
ATOM 931 N N . LYS A 1 116 ? 25.620 4.429 4.217 1.00 81.00 116 LYS A N 1
ATOM 932 C CA . LYS A 1 116 ? 24.268 3.869 4.023 1.00 81.00 116 LYS A CA 1
ATOM 933 C C . LYS A 1 116 ? 23.932 2.694 4.955 1.00 81.00 116 LYS A C 1
ATOM 935 O O . LYS A 1 116 ? 22.766 2.490 5.295 1.00 81.00 116 LYS A O 1
ATOM 940 N N . ASN A 1 117 ? 24.944 1.944 5.393 1.00 80.81 117 ASN A N 1
ATOM 941 C CA . ASN A 1 117 ? 24.804 0.789 6.278 1.00 80.81 117 ASN A CA 1
ATOM 942 C C . ASN A 1 117 ? 24.817 1.194 7.765 1.00 80.81 117 ASN A C 1
ATOM 944 O O . ASN A 1 117 ? 24.539 0.371 8.638 1.00 80.81 117 ASN A O 1
ATOM 948 N N . GLY A 1 118 ? 25.081 2.469 8.066 1.00 79.00 118 GLY A N 1
ATOM 949 C CA . GLY A 1 118 ? 25.132 3.017 9.414 1.00 79.00 118 GLY A CA 1
ATOM 950 C C . GLY A 1 118 ? 26.477 2.826 10.118 1.00 79.00 118 GLY A C 1
ATOM 951 O O . GLY A 1 118 ? 26.490 2.864 11.352 1.00 79.00 118 GLY A O 1
ATOM 952 N N . ALA A 1 119 ? 27.566 2.608 9.373 1.00 85.94 119 ALA A N 1
ATOM 953 C CA . ALA A 1 119 ? 28.932 2.557 9.890 1.00 85.94 119 ALA A CA 1
ATOM 954 C C . ALA A 1 119 ? 29.626 3.929 9.808 1.00 85.94 119 ALA A C 1
ATOM 956 O O . ALA A 1 119 ? 29.232 4.802 9.033 1.00 85.94 119 ALA A O 1
ATOM 957 N N . LYS A 1 120 ? 30.663 4.127 10.633 1.00 87.00 120 LYS A N 1
ATOM 958 C CA . LYS A 1 120 ? 31.453 5.364 10.642 1.00 87.00 120 LYS A CA 1
ATOM 959 C C . LYS A 1 120 ? 32.230 5.495 9.332 1.00 87.00 120 LYS A C 1
ATOM 961 O O . LYS A 1 120 ? 32.908 4.554 8.924 1.00 87.00 120 LYS A O 1
ATOM 966 N N . ILE A 1 121 ? 32.155 6.667 8.713 1.00 86.88 121 ILE A N 1
ATOM 967 C CA . ILE A 1 121 ? 32.901 6.978 7.494 1.00 86.88 121 ILE A CA 1
ATOM 968 C C . ILE A 1 121 ? 34.372 7.190 7.874 1.00 86.88 121 ILE A C 1
ATOM 970 O O . ILE A 1 121 ? 34.693 8.075 8.667 1.00 86.88 121 ILE A O 1
ATOM 974 N N . ASN A 1 122 ? 35.255 6.355 7.326 1.00 78.88 122 ASN A N 1
ATOM 975 C CA . ASN A 1 122 ? 36.704 6.494 7.444 1.00 78.88 122 ASN A CA 1
ATOM 976 C C . ASN A 1 122 ? 37.255 6.772 6.038 1.00 78.88 122 ASN A C 1
ATOM 978 O O . ASN A 1 122 ? 37.265 5.870 5.203 1.00 78.88 122 ASN A O 1
ATOM 982 N N . GLY A 1 123 ? 37.690 8.006 5.775 1.00 78.56 123 GLY A N 1
ATOM 983 C CA . GLY A 1 123 ? 38.146 8.442 4.449 1.00 78.56 123 GLY A CA 1
ATOM 984 C C . GLY A 1 123 ? 37.086 9.229 3.676 1.00 78.56 123 GLY A C 1
ATOM 985 O O . GLY A 1 123 ? 36.114 9.704 4.259 1.00 78.56 123 GLY A O 1
ATOM 986 N N . HIS A 1 124 ? 37.305 9.404 2.372 1.00 83.12 124 HIS A N 1
ATOM 987 C CA . HIS A 1 124 ? 36.449 10.231 1.521 1.00 83.12 124 HIS A CA 1
ATOM 988 C C . HIS A 1 124 ? 35.359 9.399 0.850 1.00 83.12 124 HIS A C 1
ATOM 990 O O . HIS A 1 124 ? 35.597 8.270 0.415 1.00 83.12 124 HIS A O 1
ATOM 996 N N . LEU A 1 125 ? 34.174 9.983 0.728 1.00 82.44 125 LEU A N 1
ATOM 997 C CA . LEU A 1 125 ? 33.091 9.442 -0.079 1.00 82.44 125 LEU A CA 1
ATOM 998 C C . LEU A 1 125 ? 33.229 9.888 -1.537 1.00 82.44 125 LEU A C 1
ATOM 1000 O O . LEU A 1 125 ? 34.042 10.740 -1.884 1.00 82.44 125 LEU A O 1
ATOM 1004 N N . SER A 1 126 ? 32.431 9.293 -2.412 1.00 81.12 126 SER A N 1
ATOM 1005 C CA . SER A 1 126 ? 32.311 9.698 -3.813 1.00 81.12 126 SER A CA 1
ATOM 1006 C C . SER A 1 126 ? 30.873 10.073 -4.140 1.00 81.12 126 SER A C 1
ATOM 1008 O O . SER A 1 126 ? 29.926 9.560 -3.538 1.00 81.12 126 SER A O 1
ATOM 1010 N N . TYR A 1 127 ? 30.697 10.942 -5.131 1.00 68.62 127 TYR A N 1
ATOM 1011 C CA . TYR A 1 127 ? 29.377 11.195 -5.698 1.00 68.62 127 TYR A CA 1
ATOM 1012 C C . TYR A 1 127 ? 28.739 9.889 -6.200 1.00 68.62 127 TYR A C 1
ATOM 1014 O O . TYR A 1 127 ? 29.401 9.051 -6.809 1.00 68.62 127 TYR A O 1
ATOM 1022 N N . GLY A 1 128 ? 27.449 9.715 -5.919 1.00 55.97 128 GLY A N 1
ATOM 1023 C CA . GLY A 1 128 ? 26.692 8.474 -6.105 1.00 55.97 128 GLY A CA 1
ATOM 1024 C C . GLY A 1 128 ? 26.537 7.643 -4.827 1.00 55.97 128 GLY A C 1
ATOM 1025 O O . GLY A 1 128 ? 25.662 6.782 -4.774 1.00 55.97 128 GLY A O 1
ATOM 1026 N N . GLN A 1 129 ? 27.321 7.920 -3.780 1.00 69.94 129 GLN A N 1
ATOM 1027 C CA . GLN A 1 129 ? 27.174 7.261 -2.481 1.00 69.94 129 GLN A CA 1
ATOM 1028 C C . GLN A 1 129 ? 26.142 7.974 -1.598 1.00 69.94 129 GLN A C 1
ATOM 1030 O O . GLN A 1 129 ? 25.865 9.163 -1.753 1.00 69.94 129 GLN A O 1
ATOM 1035 N N . THR A 1 130 ? 25.558 7.235 -0.654 1.00 81.50 130 THR A N 1
ATOM 1036 C CA . THR A 1 130 ? 24.569 7.768 0.296 1.00 81.50 130 THR A CA 1
ATOM 1037 C C . THR A 1 130 ? 25.191 8.031 1.662 1.00 81.50 130 THR A C 1
ATOM 1039 O O . THR A 1 130 ? 25.839 7.154 2.241 1.00 81.50 130 THR A O 1
ATOM 1042 N N . VAL A 1 131 ? 24.912 9.214 2.199 1.00 87.94 131 VAL A N 1
ATOM 1043 C CA . VAL A 1 131 ? 25.260 9.645 3.552 1.00 87.94 131 VAL A CA 1
ATOM 1044 C C . VAL A 1 131 ? 24.023 9.528 4.428 1.00 87.94 131 VAL A C 1
ATOM 1046 O O . VAL A 1 131 ? 23.000 10.161 4.177 1.00 87.94 131 VAL A O 1
ATOM 1049 N N . LYS A 1 132 ? 24.108 8.729 5.487 1.00 93.56 132 LYS A N 1
ATOM 1050 C CA . LYS A 1 132 ? 23.066 8.617 6.505 1.00 93.56 132 LYS A CA 1
ATOM 1051 C C . LYS A 1 132 ? 23.350 9.607 7.625 1.00 93.56 132 LYS A C 1
ATOM 1053 O O . LYS A 1 132 ? 24.260 9.402 8.426 1.00 93.56 132 LYS A O 1
ATOM 1058 N N . ALA A 1 133 ? 22.526 10.639 7.731 1.00 94.88 133 ALA A N 1
ATOM 1059 C CA . ALA A 1 133 ? 22.452 11.471 8.917 1.00 94.88 133 ALA A CA 1
ATOM 1060 C C . ALA A 1 133 ? 21.646 10.735 9.993 1.00 94.88 133 ALA A C 1
ATOM 1062 O O . ALA A 1 133 ? 20.445 10.494 9.845 1.00 94.88 133 ALA A O 1
ATOM 1063 N N . ARG A 1 134 ? 22.302 10.371 11.095 1.00 94.50 134 ARG A N 1
ATOM 1064 C CA . ARG A 1 134 ? 21.666 9.839 12.300 1.00 94.50 134 ARG A CA 1
ATOM 1065 C C . ARG A 1 134 ? 21.610 10.929 13.357 1.00 94.50 134 ARG A C 1
ATOM 1067 O O . ARG A 1 134 ? 22.610 11.283 13.971 1.00 94.50 134 ARG A O 1
ATOM 1074 N N . ILE A 1 135 ? 20.410 11.425 13.591 1.00 93.62 135 ILE A N 1
ATOM 1075 C CA . ILE A 1 135 ? 20.122 12.483 14.539 1.00 93.62 135 ILE A CA 1
ATOM 1076 C C . ILE A 1 135 ? 19.723 11.822 15.853 1.00 93.62 135 ILE A C 1
ATOM 1078 O O . ILE A 1 135 ? 18.724 11.103 15.912 1.00 93.62 135 ILE A O 1
ATOM 1082 N N . PHE A 1 136 ? 20.492 12.063 16.906 1.00 87.44 136 PHE A N 1
ATOM 1083 C CA . PHE A 1 136 ? 20.164 11.629 18.257 1.00 87.44 136 PHE A CA 1
ATOM 1084 C C . PHE A 1 136 ? 19.312 12.704 18.919 1.00 87.44 136 PHE A C 1
ATOM 1086 O O . PHE A 1 136 ? 19.655 13.887 18.926 1.00 87.44 136 PHE A O 1
ATOM 1093 N N . CYS A 1 137 ? 18.167 12.299 19.453 1.00 81.12 137 CYS A N 1
ATOM 1094 C CA . CYS A 1 137 ? 17.181 13.210 20.009 1.00 81.12 137 CYS A CA 1
ATOM 1095 C C . CYS A 1 137 ? 16.764 12.763 21.407 1.00 81.12 137 CYS A C 1
ATOM 1097 O O . CYS A 1 137 ? 16.581 11.573 21.672 1.00 81.12 137 CYS A O 1
ATOM 1099 N N . LEU A 1 138 ? 16.533 13.736 22.282 1.00 72.06 138 LEU A N 1
ATOM 1100 C CA . LEU A 1 138 ? 16.069 13.521 23.648 1.00 72.06 138 LEU A CA 1
ATOM 1101 C C . LEU A 1 138 ? 14.635 14.032 23.785 1.00 72.06 138 LEU A C 1
ATOM 1103 O O . LEU A 1 138 ? 14.339 15.155 23.383 1.00 72.06 138 LEU A O 1
ATOM 1107 N N . ASN A 1 139 ? 13.739 13.203 24.331 1.00 68.06 139 ASN A N 1
ATOM 1108 C CA . ASN A 1 139 ? 12.305 13.486 24.484 1.00 68.06 139 ASN A CA 1
ATOM 1109 C C . ASN A 1 139 ? 11.596 13.973 23.197 1.00 68.06 139 ASN A C 1
ATOM 1111 O O . ASN A 1 139 ? 10.729 14.852 23.204 1.00 68.06 139 ASN A O 1
ATOM 1115 N N . MET A 1 140 ? 11.983 13.407 22.053 1.00 67.94 140 MET A N 1
ATOM 1116 C CA . MET A 1 140 ? 11.416 13.743 20.743 1.00 67.94 140 MET A CA 1
ATOM 1117 C C . MET A 1 140 ? 10.766 12.547 20.048 1.00 67.94 140 MET A C 1
ATOM 1119 O O . MET A 1 140 ? 10.505 12.618 18.857 1.00 67.94 140 MET A O 1
ATOM 1123 N N . GLU A 1 141 ? 10.473 11.458 20.761 1.00 67.75 141 GLU A N 1
ATOM 1124 C CA . GLU A 1 141 ? 9.876 10.250 20.180 1.00 67.75 141 GLU A CA 1
ATOM 1125 C C . GLU A 1 141 ? 8.609 10.574 19.365 1.00 67.75 141 GLU A C 1
ATOM 1127 O O . GLU A 1 141 ? 7.719 11.290 19.827 1.00 67.75 141 GLU A O 1
ATOM 1132 N N . LYS A 1 142 ? 8.534 10.047 18.136 1.00 55.81 142 LYS A N 1
ATOM 1133 C CA . LYS A 1 142 ? 7.492 10.318 17.124 1.00 55.81 142 LYS A CA 1
ATOM 1134 C C . LYS A 1 142 ? 7.420 11.762 16.616 1.00 55.81 142 LYS A C 1
ATOM 1136 O O . LYS A 1 142 ? 6.577 12.044 15.765 1.00 55.81 142 LYS A O 1
ATOM 1141 N N . ARG A 1 143 ? 8.276 12.672 17.086 1.00 66.88 143 ARG A N 1
ATOM 1142 C CA . ARG A 1 143 ? 8.391 14.020 16.521 1.00 66.88 143 ARG A CA 1
ATOM 1143 C C . ARG A 1 143 ? 9.214 13.973 15.236 1.00 66.88 143 ARG A C 1
ATOM 1145 O O . ARG A 1 143 ? 10.050 13.087 15.047 1.00 66.88 143 ARG A O 1
ATOM 1152 N N . ARG A 1 144 ? 8.933 14.915 14.338 1.00 75.75 144 ARG A N 1
ATOM 1153 C CA . ARG A 1 144 ? 9.672 15.098 13.087 1.00 75.75 144 ARG A CA 1
ATOM 1154 C C . ARG A 1 144 ? 10.840 16.050 13.330 1.00 75.75 144 ARG A C 1
ATOM 1156 O O . ARG A 1 144 ? 10.666 17.050 14.018 1.00 75.75 144 ARG A O 1
ATOM 1163 N N . VAL A 1 145 ? 11.990 15.730 12.753 1.00 73.94 145 VAL A N 1
ATOM 1164 C CA . VAL A 1 145 ? 13.169 16.596 12.673 1.00 73.94 145 VAL A CA 1
ATOM 1165 C C . VAL A 1 145 ? 13.400 16.933 11.207 1.00 73.94 145 VAL A C 1
ATOM 1167 O O . VAL A 1 145 ? 13.371 16.024 10.371 1.00 73.94 145 VAL A O 1
ATOM 1170 N N . SER A 1 146 ? 13.600 18.211 10.902 1.00 78.94 146 SER A N 1
ATOM 1171 C CA . SER A 1 146 ? 14.018 18.666 9.573 1.00 78.94 146 SER A CA 1
ATOM 1172 C C . SER A 1 146 ? 15.537 18.608 9.492 1.00 78.94 146 SER A C 1
ATOM 1174 O O . SER A 1 146 ? 16.208 18.982 10.448 1.00 78.94 146 SER A O 1
ATOM 1176 N N . VAL A 1 147 ? 16.084 18.096 8.397 1.00 86.75 147 VAL A N 1
ATOM 1177 C CA . VAL A 1 147 ? 17.526 17.901 8.227 1.00 86.75 147 VAL A CA 1
ATOM 1178 C C . VAL A 1 147 ? 17.921 18.474 6.878 1.00 86.75 147 VAL A C 1
ATOM 1180 O O . VAL A 1 147 ? 17.412 18.026 5.856 1.00 86.75 147 VAL A O 1
ATOM 1183 N N . THR A 1 148 ? 18.813 19.453 6.879 1.00 85.75 148 THR A N 1
ATOM 1184 C CA . THR A 1 148 ? 19.271 20.158 5.679 1.00 85.75 148 THR A CA 1
ATOM 1185 C C . THR A 1 148 ? 20.727 19.827 5.426 1.00 85.75 148 THR A C 1
ATOM 1187 O O . THR A 1 148 ? 21.525 19.927 6.354 1.00 85.75 148 THR A O 1
ATOM 1190 N N . MET A 1 149 ? 21.074 19.450 4.199 1.00 89.12 149 MET A N 1
ATOM 1191 C CA . MET A 1 149 ? 22.455 19.262 3.770 1.00 89.12 149 MET A CA 1
ATOM 1192 C C . MET A 1 149 ? 22.994 20.537 3.127 1.00 89.12 149 MET A C 1
ATOM 1194 O O . MET A 1 149 ? 22.293 21.225 2.381 1.00 89.12 149 MET A O 1
ATOM 1198 N N . TRP A 1 150 ? 24.253 20.815 3.426 1.00 86.00 150 TRP A N 1
ATOM 1199 C CA . TRP A 1 150 ? 24.990 21.988 2.990 1.00 86.00 150 TRP A CA 1
ATOM 1200 C C . TRP A 1 150 ? 26.344 21.550 2.460 1.00 86.00 150 TRP A C 1
ATOM 1202 O O . TRP A 1 150 ? 26.889 20.533 2.898 1.00 86.00 150 TRP A O 1
ATOM 1212 N N . GLU A 1 151 ? 26.871 22.342 1.544 1.00 85.12 151 GLU A N 1
ATOM 1213 C CA . GLU A 1 151 ? 28.284 22.321 1.198 1.00 85.12 151 GLU A CA 1
ATOM 1214 C C . GLU A 1 151 ? 29.021 23.391 2.025 1.00 85.12 151 GLU A C 1
ATOM 1216 O O . GLU A 1 151 ? 28.411 24.387 2.440 1.00 85.12 151 GLU A O 1
ATOM 1221 N N . ASP A 1 152 ? 30.274 23.112 2.383 1.00 80.56 152 ASP A N 1
ATOM 1222 C CA . ASP A 1 152 ? 31.115 23.984 3.205 1.00 80.56 152 ASP A CA 1
ATOM 1223 C C . ASP A 1 152 ? 32.300 24.513 2.393 1.00 80.56 152 ASP A C 1
ATOM 1225 O O . ASP A 1 152 ? 33.272 23.796 2.178 1.00 80.56 152 ASP A O 1
ATOM 1229 N N . ASP A 1 153 ? 32.222 25.780 1.985 1.00 70.81 153 ASP A N 1
ATOM 1230 C CA . ASP A 1 153 ? 33.275 26.489 1.250 1.00 70.81 153 ASP A CA 1
ATOM 1231 C C . ASP A 1 153 ? 34.144 27.371 2.169 1.00 70.81 153 ASP A C 1
ATOM 1233 O O . ASP A 1 153 ? 34.955 28.191 1.714 1.00 70.81 153 ASP A O 1
ATOM 1237 N N . VAL A 1 154 ? 33.989 27.228 3.491 1.00 66.25 154 VAL A N 1
ATOM 1238 C CA . VAL A 1 154 ? 34.712 28.003 4.499 1.00 66.25 154 VAL A CA 1
ATOM 1239 C C . VAL A 1 154 ? 35.550 27.086 5.378 1.00 66.25 154 VAL A C 1
ATOM 1241 O O . VAL A 1 154 ? 35.122 26.047 5.859 1.00 66.25 154 VAL A O 1
ATOM 1244 N N . LYS A 1 155 ? 36.779 27.515 5.681 1.00 61.00 155 LYS A N 1
ATOM 1245 C CA . LYS A 1 155 ? 37.664 26.753 6.568 1.00 61.00 155 LYS A CA 1
ATOM 1246 C C . LYS A 1 155 ? 37.104 26.651 7.991 1.00 61.00 155 LYS A C 1
ATOM 1248 O O . LYS A 1 155 ? 37.165 27.621 8.750 1.00 61.00 155 LYS A O 1
ATOM 1253 N N . GLY A 1 156 ? 36.709 25.440 8.376 1.00 57.31 156 GLY A N 1
ATOM 1254 C CA . GLY A 1 156 ? 36.366 25.049 9.744 1.00 57.31 156 GLY A CA 1
ATOM 1255 C C . GLY A 1 156 ? 34.972 24.432 9.833 1.00 57.31 156 GLY A C 1
ATOM 1256 O O . GLY A 1 156 ? 34.037 24.950 9.251 1.00 57.31 156 GLY A O 1
ATOM 1257 N N . ALA A 1 157 ? 34.826 23.350 10.604 1.00 57.28 157 ALA A N 1
ATOM 1258 C CA . ALA A 1 157 ? 33.570 22.603 10.673 1.00 57.28 157 ALA A CA 1
ATOM 1259 C C . ALA A 1 157 ? 32.419 23.402 11.319 1.00 57.28 157 ALA A C 1
ATOM 1261 O O . ALA A 1 157 ? 32.592 24.014 12.379 1.00 57.28 157 ALA A O 1
ATOM 1262 N N . GLY A 1 158 ? 31.218 23.288 10.743 1.00 57.00 158 GLY A N 1
ATOM 1263 C CA . GLY A 1 158 ? 29.958 23.755 11.332 1.00 57.00 158 GLY A CA 1
ATOM 1264 C C . GLY A 1 158 ? 29.190 24.774 10.481 1.00 57.00 158 GLY A C 1
ATOM 1265 O O . GLY A 1 158 ? 29.697 25.347 9.527 1.00 57.00 158 GLY A O 1
ATOM 1266 N N . HIS A 1 159 ? 27.923 25.021 10.836 1.00 76.31 159 HIS A N 1
ATOM 1267 C CA . HIS A 1 159 ? 27.066 25.927 10.064 1.00 76.31 159 HIS A CA 1
ATOM 1268 C C . HIS A 1 159 ? 27.425 27.396 10.304 1.00 76.31 159 HIS A C 1
ATOM 1270 O O . HIS A 1 159 ? 27.327 27.890 11.431 1.00 76.31 159 HIS A O 1
ATOM 1276 N N . ASN A 1 160 ? 27.778 28.106 9.235 1.00 72.38 160 ASN A N 1
ATOM 1277 C CA . ASN A 1 160 ? 28.091 29.529 9.257 1.00 72.38 160 ASN A CA 1
ATOM 1278 C C . ASN A 1 160 ? 27.156 30.308 8.298 1.00 72.38 160 ASN A C 1
ATOM 1280 O O . ASN A 1 160 ? 26.477 29.722 7.456 1.00 72.38 160 ASN A O 1
ATOM 1284 N N . LYS A 1 161 ? 27.131 31.645 8.406 1.00 70.44 161 LYS A N 1
ATOM 1285 C CA . LYS A 1 161 ? 26.298 32.502 7.536 1.00 70.44 161 LYS A CA 1
ATOM 1286 C C . LYS A 1 161 ? 26.752 32.545 6.072 1.00 70.44 161 LYS A C 1
ATOM 1288 O O . LYS A 1 161 ? 25.962 32.908 5.208 1.00 70.44 161 LYS A O 1
ATOM 1293 N N . ALA A 1 162 ? 28.019 32.252 5.790 1.00 66.00 162 ALA A N 1
ATOM 1294 C CA . ALA A 1 162 ? 28.545 32.263 4.426 1.00 66.00 162 ALA A CA 1
ATOM 1295 C C . ALA A 1 162 ? 28.016 31.059 3.621 1.00 66.00 162 ALA A C 1
ATOM 1297 O O . ALA A 1 162 ? 27.605 31.233 2.475 1.00 66.00 162 ALA A O 1
ATOM 1298 N N . ASN A 1 163 ? 27.867 29.909 4.283 1.00 69.75 163 ASN A N 1
ATOM 1299 C CA . ASN A 1 163 ? 27.396 28.641 3.727 1.00 69.75 163 ASN A CA 1
ATOM 1300 C C . ASN A 1 163 ? 25.877 28.626 3.473 1.00 69.75 163 ASN A C 1
ATOM 1302 O O . ASN A 1 163 ? 25.369 27.705 2.839 1.00 69.75 163 ASN A O 1
ATOM 1306 N N . GLU A 1 164 ? 25.115 29.633 3.927 1.00 70.88 164 GLU A N 1
ATOM 1307 C CA . GLU A 1 164 ? 23.660 29.717 3.690 1.00 70.88 164 GLU A CA 1
ATOM 1308 C C . GLU A 1 164 ? 23.303 29.757 2.190 1.00 70.88 164 GLU A C 1
ATOM 1310 O O . GLU A 1 164 ? 22.194 29.390 1.799 1.00 70.88 164 GLU A O 1
ATOM 1315 N N . LYS A 1 165 ? 24.244 30.175 1.332 1.00 66.75 165 LYS A N 1
ATOM 1316 C CA . LYS A 1 165 ? 24.085 30.181 -0.133 1.00 66.75 165 LYS A CA 1
ATOM 1317 C C . LYS A 1 165 ? 24.417 28.835 -0.790 1.00 66.75 165 LYS A C 1
ATOM 1319 O O . LYS A 1 165 ? 24.043 28.632 -1.948 1.00 66.75 165 LYS A O 1
ATOM 1324 N N . ASN A 1 166 ? 25.033 27.917 -0.044 1.00 72.12 166 ASN A N 1
ATOM 1325 C CA . ASN A 1 166 ? 25.482 26.598 -0.499 1.00 72.12 166 ASN A CA 1
ATOM 1326 C C . ASN A 1 166 ? 24.537 25.497 0.005 1.00 72.12 166 ASN A C 1
ATOM 1328 O O . ASN A 1 166 ? 24.930 24.392 0.379 1.00 72.12 166 ASN A O 1
ATOM 1332 N N . PHE A 1 167 ? 23.244 25.829 0.018 1.00 76.94 167 PHE A N 1
ATOM 1333 C CA . PHE A 1 167 ? 22.159 24.895 0.276 1.00 76.94 167 PHE A CA 1
ATOM 1334 C C . PHE A 1 167 ? 22.151 23.776 -0.770 1.00 76.94 167 PHE A C 1
ATOM 1336 O O . PHE A 1 167 ? 22.200 24.049 -1.973 1.00 76.94 167 PHE A O 1
ATOM 1343 N N . ILE A 1 168 ? 22.020 22.531 -0.308 1.00 76.81 168 ILE A N 1
ATOM 1344 C CA . ILE A 1 168 ? 21.906 21.360 -1.178 1.00 76.81 168 ILE A CA 1
ATOM 1345 C C . ILE A 1 168 ? 20.463 20.865 -1.241 1.00 76.81 168 ILE A C 1
ATOM 1347 O O . ILE A 1 168 ? 19.806 21.000 -2.271 1.00 76.81 168 ILE A O 1
ATOM 1351 N N . GLU A 1 169 ? 19.965 20.285 -0.149 1.00 75.50 169 GLU A N 1
ATOM 1352 C CA . GLU A 1 169 ? 18.602 19.756 -0.062 1.00 75.50 169 GLU A CA 1
ATOM 1353 C C . GLU A 1 169 ? 18.146 19.626 1.398 1.00 75.50 169 GLU A C 1
ATOM 1355 O O . GLU A 1 169 ? 18.964 19.531 2.315 1.00 75.50 169 GLU A O 1
ATOM 1360 N N . ILE A 1 170 ? 16.828 19.607 1.622 1.00 74.75 170 ILE A N 1
ATOM 1361 C CA . ILE A 1 170 ? 16.213 19.408 2.939 1.00 74.75 170 ILE A CA 1
ATOM 1362 C C . ILE A 1 170 ? 15.323 18.167 2.927 1.00 74.75 170 ILE A C 1
ATOM 1364 O O . ILE A 1 170 ? 14.468 17.993 2.063 1.00 74.75 170 ILE A O 1
ATOM 1368 N N . LEU A 1 171 ? 15.511 17.310 3.921 1.00 68.06 171 LEU A N 1
ATOM 1369 C CA . LEU A 1 171 ? 14.747 16.093 4.153 1.00 68.06 171 LEU A CA 1
ATOM 1370 C C . LEU A 1 171 ? 14.210 16.092 5.589 1.00 68.06 171 LEU A C 1
ATOM 1372 O O . LEU A 1 171 ? 14.464 16.999 6.381 1.00 68.06 171 LEU A O 1
ATOM 1376 N N . SER A 1 172 ? 13.431 15.075 5.961 1.00 66.75 172 SER A N 1
ATOM 1377 C CA . SER A 1 172 ? 12.935 14.965 7.335 1.00 66.75 172 SER A CA 1
ATOM 1378 C C . SER A 1 172 ? 12.887 13.531 7.840 1.00 66.75 172 SER A C 1
ATOM 1380 O O . SER A 1 172 ? 12.596 12.595 7.097 1.00 66.75 172 SER A O 1
ATOM 1382 N N . GLY A 1 173 ? 13.157 13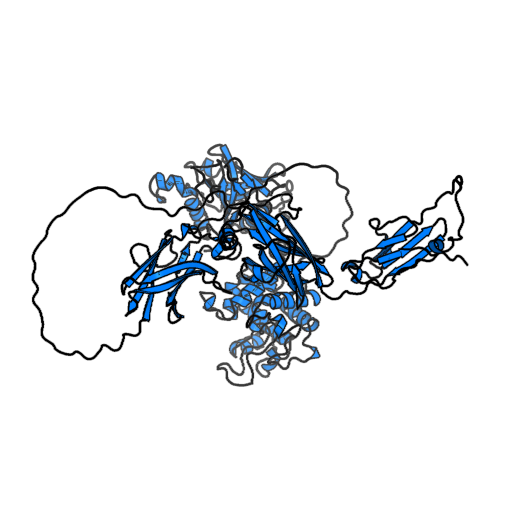.367 9.134 1.00 66.44 173 GLY A N 1
ATOM 1383 C CA . GLY A 1 173 ? 13.159 12.080 9.819 1.00 66.44 173 GLY A CA 1
ATOM 1384 C C . GLY A 1 173 ? 12.191 12.068 10.997 1.00 66.44 173 GLY A C 1
ATOM 1385 O O . GLY A 1 173 ? 12.009 13.074 11.681 1.00 66.44 173 GLY A O 1
ATOM 1386 N N . ILE A 1 174 ? 11.562 10.919 11.254 1.00 66.44 174 ILE A N 1
ATOM 1387 C CA . ILE A 1 174 ? 10.754 10.705 12.463 1.00 66.44 174 ILE A CA 1
ATOM 1388 C C . ILE A 1 174 ? 11.633 10.041 13.516 1.00 66.44 174 ILE A C 1
ATOM 1390 O O . ILE A 1 174 ? 12.209 8.980 13.261 1.00 66.44 174 ILE A O 1
ATOM 1394 N N . VAL A 1 175 ? 11.691 10.632 14.707 1.00 67.25 175 VAL A N 1
ATOM 1395 C CA . VAL A 1 175 ? 12.450 10.077 15.830 1.00 67.25 175 VAL A CA 1
ATOM 1396 C C . VAL A 1 175 ? 11.788 8.787 16.313 1.00 67.25 175 VAL A C 1
ATOM 1398 O O . VAL A 1 175 ? 10.617 8.779 16.702 1.00 67.25 175 VAL A O 1
ATOM 1401 N N . LYS A 1 176 ? 12.552 7.697 16.296 1.00 60.97 176 LYS A N 1
ATOM 1402 C CA . LYS A 1 176 ? 12.202 6.389 16.847 1.00 60.97 176 LYS A CA 1
ATOM 1403 C C . LYS A 1 176 ? 13.322 5.903 17.754 1.00 60.97 176 LYS A C 1
ATOM 1405 O O . LYS A 1 176 ? 14.481 5.866 17.345 1.00 60.97 176 LYS A O 1
ATOM 1410 N N . PHE A 1 177 ? 12.974 5.496 18.966 1.00 68.00 177 PHE A N 1
ATOM 1411 C CA . PHE A 1 177 ? 13.929 5.094 20.001 1.00 68.00 177 PHE A CA 1
ATOM 1412 C C . PHE A 1 177 ? 15.026 6.148 20.241 1.00 68.00 177 PHE A C 1
ATOM 1414 O O . PHE A 1 177 ? 16.204 5.809 20.370 1.00 68.00 177 PHE A O 1
ATOM 1421 N N . GLY A 1 178 ? 14.639 7.430 20.257 1.00 67.31 178 GLY A N 1
ATOM 1422 C CA . GLY A 1 178 ? 15.567 8.555 20.441 1.00 67.31 178 GLY A CA 1
ATOM 1423 C C . GLY A 1 178 ? 16.494 8.836 19.251 1.00 67.31 178 GLY A C 1
ATOM 1424 O O . GLY A 1 178 ? 17.493 9.530 19.416 1.00 67.31 178 GLY A O 1
ATOM 1425 N N . LYS A 1 179 ? 16.204 8.294 18.058 1.00 84.00 179 LYS A N 1
ATOM 1426 C CA . LYS A 1 179 ? 17.002 8.519 16.842 1.00 84.00 179 LYS A CA 1
ATOM 1427 C C . LYS A 1 179 ? 16.125 8.800 15.627 1.00 84.00 179 LYS A C 1
ATOM 1429 O O . LYS A 1 179 ? 15.142 8.097 15.416 1.00 84.00 179 LYS A O 1
ATOM 1434 N N . ALA A 1 180 ? 16.500 9.747 14.778 1.00 84.69 180 ALA A N 1
ATOM 1435 C CA . ALA A 1 180 ? 15.967 9.881 13.423 1.00 84.69 180 ALA A CA 1
ATOM 1436 C C . ALA A 1 180 ? 17.091 9.592 12.420 1.00 84.69 180 ALA A C 1
ATOM 1438 O O . ALA A 1 180 ? 18.173 10.151 12.547 1.00 84.69 180 ALA A O 1
ATOM 1439 N N . ASN A 1 181 ? 16.858 8.705 11.450 1.00 87.31 181 ASN A N 1
ATOM 1440 C CA . ASN A 1 181 ? 17.805 8.480 10.353 1.00 87.31 181 ASN A CA 1
ATOM 1441 C C . ASN A 1 181 ? 17.238 9.113 9.079 1.00 87.31 181 ASN A C 1
ATOM 1443 O O . ASN A 1 181 ? 16.061 8.899 8.775 1.00 87.31 181 ASN A O 1
ATOM 1447 N N . VAL A 1 182 ? 18.073 9.863 8.368 1.00 82.88 182 VAL A N 1
ATOM 1448 C CA . VAL A 1 182 ? 17.766 10.529 7.100 1.00 82.88 182 VAL A CA 1
ATOM 1449 C C . VAL A 1 182 ? 18.910 10.250 6.133 1.00 82.88 182 VAL A C 1
ATOM 1451 O O . VAL A 1 182 ? 20.068 10.391 6.512 1.00 82.88 182 VAL A O 1
ATOM 1454 N N . ASP A 1 183 ? 18.587 9.844 4.910 1.00 83.56 183 ASP A N 1
ATOM 1455 C CA . ASP A 1 183 ? 19.567 9.402 3.919 1.00 83.56 183 ASP A CA 1
ATOM 1456 C C . ASP A 1 183 ? 19.647 10.428 2.785 1.00 83.56 183 ASP A C 1
ATOM 1458 O O . ASP A 1 183 ? 18.646 10.681 2.118 1.00 83.56 183 ASP A O 1
ATOM 1462 N N . PHE A 1 184 ? 20.831 11.004 2.585 1.00 79.75 184 PHE A N 1
ATOM 1463 C CA . PHE A 1 184 ? 21.149 11.953 1.520 1.00 79.75 184 PHE A CA 1
ATOM 1464 C C . PHE A 1 184 ? 21.973 11.252 0.442 1.00 79.75 184 PHE A C 1
ATOM 1466 O O . PHE A 1 184 ? 23.042 10.707 0.726 1.00 79.75 184 PHE A O 1
ATOM 1473 N N . LEU A 1 185 ? 21.500 11.264 -0.802 1.00 80.31 185 LEU A N 1
ATOM 1474 C CA . LEU A 1 185 ? 22.275 10.765 -1.937 1.00 80.31 185 LEU A CA 1
ATOM 1475 C C . LEU A 1 185 ? 23.204 11.881 -2.420 1.00 80.31 185 LEU A C 1
ATOM 1477 O O . LEU A 1 185 ? 22.713 12.915 -2.859 1.00 80.31 185 LEU A O 1
ATOM 1481 N N . LEU A 1 186 ? 24.526 11.682 -2.391 1.00 70.69 186 LEU A N 1
ATOM 1482 C CA . LEU A 1 186 ? 25.496 12.657 -2.903 1.00 70.69 186 LEU A CA 1
ATOM 1483 C C . LEU A 1 186 ? 25.415 12.724 -4.435 1.00 70.69 186 LEU A C 1
ATOM 1485 O O . LEU A 1 186 ? 26.149 12.031 -5.141 1.00 70.69 186 LEU A O 1
ATOM 1489 N N . LYS A 1 187 ? 24.505 13.533 -4.977 1.00 65.25 187 LYS A N 1
ATOM 1490 C CA . LYS A 1 187 ? 24.290 13.648 -6.425 1.00 65.25 187 LYS A CA 1
ATOM 1491 C C . LYS A 1 187 ? 25.501 14.330 -7.080 1.00 65.25 187 LYS A C 1
ATOM 1493 O O . LYS A 1 187 ? 25.954 15.354 -6.573 1.00 65.25 187 LYS A O 1
ATOM 1498 N N . PRO A 1 188 ? 25.986 13.863 -8.247 1.00 56.81 188 PRO A N 1
ATOM 1499 C CA . PRO A 1 188 ? 27.053 14.551 -8.984 1.00 56.81 188 PRO A CA 1
ATOM 1500 C C . PRO A 1 188 ? 26.738 16.020 -9.313 1.00 56.81 188 PRO A C 1
ATOM 1502 O O . PRO A 1 188 ? 27.647 16.822 -9.494 1.00 56.81 188 PRO A O 1
ATOM 1505 N N . SER A 1 189 ? 25.456 16.401 -9.371 1.00 56.69 189 SER A N 1
ATOM 1506 C CA . SER A 1 189 ? 25.029 17.794 -9.546 1.00 56.69 189 SER A CA 1
ATOM 1507 C C . SER A 1 189 ? 25.423 18.708 -8.381 1.00 56.69 189 SER A C 1
ATOM 1509 O O . SER A 1 189 ? 25.563 19.910 -8.600 1.00 56.69 189 SER A O 1
ATOM 1511 N N . PHE A 1 190 ? 25.658 18.167 -7.182 1.00 69.38 190 PHE A N 1
ATOM 1512 C CA . PHE A 1 190 ? 26.110 18.934 -6.018 1.00 69.38 190 PHE A CA 1
ATOM 1513 C C . PHE A 1 190 ? 27.544 19.447 -6.182 1.00 69.38 190 PHE A C 1
ATOM 1515 O O . PHE A 1 190 ? 27.875 20.478 -5.605 1.00 69.38 190 PHE A O 1
ATOM 1522 N N . ALA A 1 191 ? 28.362 18.815 -7.037 1.00 63.66 191 ALA A N 1
ATOM 1523 C CA . ALA A 1 191 ? 29.691 19.322 -7.389 1.00 63.66 191 ALA A CA 1
ATOM 1524 C C . ALA A 1 191 ? 29.622 20.740 -7.979 1.00 63.66 191 ALA A C 1
ATOM 1526 O O . ALA A 1 191 ? 30.472 21.571 -7.699 1.00 63.66 191 ALA A O 1
ATOM 1527 N N . LYS A 1 192 ? 28.551 21.070 -8.716 1.00 62.91 192 LYS A N 1
ATOM 1528 C CA . LYS A 1 192 ? 28.353 22.423 -9.261 1.00 62.91 192 LYS A CA 1
ATOM 1529 C C . LYS A 1 192 ? 28.055 23.472 -8.196 1.00 62.91 192 LYS A C 1
ATOM 1531 O O . LYS A 1 192 ? 28.113 24.653 -8.516 1.00 62.91 192 LYS A O 1
ATOM 1536 N N . ILE A 1 193 ? 27.609 23.060 -7.009 1.00 60.59 193 ILE A N 1
ATOM 1537 C CA . ILE A 1 193 ? 27.359 23.953 -5.873 1.00 60.59 193 ILE A CA 1
ATOM 1538 C C . ILE A 1 193 ? 28.674 24.149 -5.118 1.00 60.59 193 ILE A C 1
ATOM 1540 O O . ILE A 1 193 ? 29.033 25.296 -4.881 1.00 60.59 193 ILE A O 1
ATOM 1544 N N . ALA A 1 194 ? 29.422 23.062 -4.902 1.00 57.62 194 ALA A N 1
ATOM 1545 C CA . ALA A 1 194 ? 30.760 23.089 -4.311 1.00 57.62 194 ALA A CA 1
ATOM 1546 C C . ALA A 1 194 ? 31.773 23.922 -5.117 1.00 57.62 194 ALA A C 1
ATOM 1548 O O . ALA A 1 194 ? 32.581 24.665 -4.580 1.00 57.62 194 ALA A O 1
ATOM 1549 N N . GLU A 1 195 ? 31.676 23.895 -6.446 1.00 64.94 195 GLU A N 1
ATOM 1550 C CA . GLU A 1 195 ? 32.595 24.632 -7.321 1.00 64.94 195 GLU A CA 1
ATOM 1551 C C . GLU A 1 195 ? 32.206 26.115 -7.531 1.00 64.94 195 GLU A C 1
ATOM 1553 O O . GLU A 1 195 ? 32.893 26.832 -8.265 1.00 64.94 195 GLU A O 1
ATOM 1558 N N . ARG A 1 196 ? 31.120 26.623 -6.912 1.00 59.22 196 ARG A N 1
ATOM 1559 C CA . ARG A 1 196 ? 30.672 28.028 -7.098 1.00 59.22 196 ARG A CA 1
ATOM 1560 C C . ARG A 1 196 ? 31.647 29.054 -6.528 1.00 59.22 196 ARG A C 1
ATOM 1562 O O . ARG A 1 196 ? 31.708 30.165 -7.055 1.00 59.22 196 ARG A O 1
ATOM 1569 N N . GLY A 1 197 ? 32.397 28.690 -5.489 1.00 54.53 197 GLY A N 1
ATOM 1570 C CA . GLY A 1 197 ? 33.440 29.522 -4.880 1.00 54.53 197 GLY A CA 1
ATOM 1571 C C . GLY A 1 197 ? 34.767 29.538 -5.653 1.00 54.53 197 GLY A C 1
ATOM 1572 O O . GLY A 1 197 ? 35.671 30.298 -5.304 1.00 54.53 197 GLY A O 1
ATOM 1573 N N . GLY A 1 198 ? 34.883 28.741 -6.723 1.00 53.06 198 GLY A N 1
ATOM 1574 C CA . GLY A 1 198 ? 36.132 28.439 -7.423 1.00 53.06 198 GLY A CA 1
ATOM 1575 C C . GLY A 1 198 ? 36.598 27.007 -7.146 1.00 53.06 198 GLY A C 1
ATOM 1576 O O . GLY A 1 198 ? 36.133 26.364 -6.214 1.00 53.06 198 GLY A O 1
ATOM 1577 N N . HIS A 1 199 ? 37.506 26.478 -7.972 1.00 52.41 199 HIS A N 1
ATOM 1578 C CA . HIS A 1 199 ? 38.019 25.120 -7.771 1.00 52.41 199 HIS A CA 1
ATOM 1579 C C . HIS A 1 199 ? 38.855 25.030 -6.488 1.00 52.41 199 HIS A C 1
ATOM 1581 O O . HIS A 1 199 ? 39.897 25.688 -6.377 1.00 52.41 199 HIS A O 1
ATOM 1587 N N . GLU A 1 200 ? 38.435 24.173 -5.557 1.00 55.62 200 GLU A N 1
ATOM 1588 C CA . GLU A 1 200 ? 39.239 23.823 -4.389 1.00 55.62 200 GLU A CA 1
ATOM 1589 C C . GLU A 1 200 ? 40.536 23.129 -4.838 1.00 55.62 200 GLU A C 1
ATOM 1591 O O . GLU A 1 200 ? 40.549 22.252 -5.708 1.00 55.62 200 GLU A O 1
ATOM 1596 N N . LYS A 1 201 ? 41.677 23.573 -4.295 1.00 52.62 201 LYS A N 1
ATOM 1597 C CA . LYS A 1 201 ? 43.013 23.156 -4.767 1.00 52.62 201 LYS A CA 1
ATOM 1598 C C . LYS A 1 201 ? 43.313 21.676 -4.514 1.00 52.62 201 LYS A C 1
ATOM 1600 O O . LYS A 1 201 ? 44.205 21.123 -5.155 1.00 52.62 201 LYS A O 1
ATOM 1605 N N . ASP A 1 202 ? 42.608 21.064 -3.576 1.00 60.69 202 ASP A N 1
ATOM 1606 C CA . ASP A 1 202 ? 42.761 19.686 -3.115 1.00 60.69 202 ASP A CA 1
ATOM 1607 C C . ASP A 1 202 ? 41.763 18.706 -3.751 1.00 60.69 202 ASP A C 1
ATOM 1609 O O . ASP A 1 202 ? 41.917 17.501 -3.552 1.00 60.69 202 ASP A O 1
ATOM 1613 N N . LYS A 1 203 ? 40.823 19.182 -4.588 1.00 73.62 203 LYS A N 1
ATOM 1614 C CA . LYS A 1 203 ? 39.804 18.353 -5.265 1.00 73.62 203 LYS A CA 1
ATOM 1615 C C . LYS A 1 203 ? 38.937 17.547 -4.289 1.00 73.62 203 LYS A C 1
ATOM 1617 O O . LYS A 1 203 ? 38.533 16.421 -4.592 1.00 73.62 203 LYS A O 1
ATOM 1622 N N . ILE A 1 204 ? 38.669 18.102 -3.120 1.00 77.06 204 ILE A N 1
ATOM 1623 C CA . ILE A 1 204 ? 37.734 17.557 -2.139 1.00 77.06 204 ILE A CA 1
ATOM 1624 C C . ILE A 1 204 ? 36.563 18.536 -2.073 1.00 77.06 204 ILE A C 1
ATOM 1626 O O . ILE A 1 204 ? 36.748 19.699 -2.371 1.00 77.06 204 ILE A O 1
ATOM 1630 N N . HIS A 1 205 ? 35.357 18.060 -1.786 1.00 83.38 205 HIS A N 1
ATOM 1631 C CA . HIS A 1 205 ? 34.207 18.895 -1.458 1.00 83.38 205 HIS A CA 1
ATOM 1632 C C . HIS A 1 205 ? 33.712 18.483 -0.073 1.00 83.38 205 HIS A C 1
ATOM 1634 O O . HIS A 1 205 ? 33.515 17.286 0.185 1.00 83.38 205 HIS A O 1
ATOM 1640 N N . GLU A 1 206 ? 33.518 19.449 0.816 1.00 86.00 206 GLU A N 1
ATOM 1641 C CA . GLU A 1 206 ? 33.080 19.196 2.185 1.00 86.00 206 GLU A CA 1
ATOM 1642 C C . GLU A 1 206 ? 31.564 19.377 2.322 1.00 86.00 206 GLU A C 1
ATOM 1644 O O . GLU A 1 206 ? 30.986 20.371 1.894 1.00 86.00 206 GLU A O 1
ATOM 1649 N N . PHE A 1 207 ? 30.893 18.400 2.934 1.00 88.56 207 PHE A N 1
ATOM 1650 C CA . PHE A 1 207 ? 29.455 18.463 3.200 1.00 88.56 207 PHE A CA 1
ATOM 1651 C C . PHE A 1 207 ? 29.165 18.268 4.679 1.00 88.56 207 PHE A C 1
ATOM 1653 O O . PHE A 1 207 ? 29.804 17.463 5.355 1.00 88.56 207 PHE A O 1
ATOM 1660 N N . TYR A 1 208 ? 28.129 18.931 5.174 1.00 91.06 208 TYR A N 1
ATOM 1661 C CA . TYR A 1 208 ? 27.602 18.717 6.519 1.00 91.06 208 TYR A CA 1
ATOM 1662 C C . TYR A 1 208 ? 26.080 18.827 6.509 1.00 91.06 208 TYR A C 1
ATOM 1664 O O . TYR A 1 208 ? 25.462 19.231 5.521 1.00 91.06 208 TYR A O 1
ATOM 1672 N N . VAL A 1 209 ? 25.449 18.454 7.621 1.00 93.69 209 VAL A N 1
ATOM 1673 C CA . VAL A 1 209 ? 24.004 18.607 7.784 1.00 93.69 209 VAL A CA 1
ATOM 1674 C C . VAL A 1 209 ? 23.673 19.447 9.004 1.00 93.69 209 VAL A C 1
ATOM 1676 O O . VAL A 1 209 ? 24.359 19.400 10.024 1.00 93.69 209 VAL A O 1
ATOM 1679 N N . THR A 1 210 ? 22.569 20.177 8.931 1.00 91.31 210 THR A N 1
ATOM 1680 C CA . THR A 1 210 ? 21.939 20.804 10.090 1.00 91.31 210 THR A CA 1
ATOM 1681 C C . THR A 1 210 ? 20.618 20.127 10.386 1.00 91.31 210 THR A C 1
ATOM 1683 O O . THR A 1 210 ? 19.834 19.903 9.469 1.00 91.31 210 THR A O 1
ATOM 1686 N N . ALA A 1 211 ? 20.341 19.842 11.653 1.00 90.31 211 ALA A N 1
ATOM 1687 C CA . ALA A 1 211 ? 19.050 19.335 12.092 1.00 90.31 211 ALA A CA 1
ATOM 1688 C C . ALA A 1 211 ? 18.309 20.405 12.897 1.00 90.31 211 ALA A C 1
ATOM 1690 O O . ALA A 1 211 ? 18.883 21.031 13.792 1.00 90.31 211 ALA A O 1
ATOM 1691 N N . GLU A 1 212 ? 17.033 20.593 12.577 1.00 85.56 212 GLU A N 1
ATOM 1692 C CA . GLU A 1 212 ? 16.175 21.646 13.107 1.00 85.56 212 GLU A CA 1
ATOM 1693 C C . GLU A 1 212 ? 14.907 21.059 13.732 1.00 85.56 212 GLU A C 1
ATOM 1695 O O . GLU A 1 212 ? 14.262 20.149 13.191 1.00 85.56 212 GLU A O 1
ATOM 1700 N N . TYR A 1 213 ? 14.551 21.586 14.901 1.00 78.19 213 TYR A N 1
ATOM 1701 C CA . TYR A 1 213 ? 13.311 21.276 15.599 1.00 78.19 213 TYR A CA 1
ATOM 1702 C C . TYR A 1 213 ? 12.903 22.452 16.498 1.00 78.19 213 TYR A C 1
ATOM 1704 O O . TYR A 1 213 ? 13.630 22.813 17.426 1.00 78.19 213 TYR A O 1
ATOM 1712 N N . ASN A 1 214 ? 11.713 23.016 16.251 1.00 73.00 214 ASN A N 1
ATOM 1713 C CA . ASN A 1 214 ? 11.277 24.311 16.799 1.00 73.00 214 ASN A CA 1
ATOM 1714 C C . ASN A 1 214 ? 12.333 25.407 16.525 1.00 73.00 214 ASN A C 1
ATOM 1716 O O . ASN A 1 214 ? 12.848 25.465 15.415 1.00 73.00 214 ASN A O 1
ATOM 1720 N N . ASP A 1 215 ? 12.685 26.230 17.521 1.00 56.50 215 ASP A N 1
ATOM 1721 C CA . ASP A 1 215 ? 13.698 27.296 17.407 1.00 56.50 215 ASP A CA 1
ATOM 1722 C C . ASP A 1 215 ? 15.151 26.781 17.537 1.00 56.50 215 ASP A C 1
ATOM 1724 O O . ASP A 1 215 ? 16.096 27.567 17.600 1.00 56.50 215 ASP A O 1
ATOM 1728 N N . GLY A 1 216 ? 15.353 25.461 17.648 1.00 67.44 216 GLY A N 1
ATOM 1729 C CA . GLY A 1 216 ? 16.666 24.846 17.839 1.00 67.44 216 GLY A CA 1
ATOM 1730 C C . GLY A 1 216 ? 17.254 24.299 16.539 1.00 67.44 216 GLY A C 1
ATOM 1731 O O . GLY A 1 216 ? 16.620 23.473 15.882 1.00 67.44 216 GLY A O 1
ATOM 1732 N N . LYS A 1 217 ? 18.494 24.695 16.223 1.00 85.75 217 LYS A N 1
ATOM 1733 C CA . LYS A 1 217 ? 19.294 24.210 15.087 1.00 85.75 217 LYS A CA 1
ATOM 1734 C C . LYS A 1 217 ? 20.665 23.744 15.572 1.00 85.75 217 LYS A C 1
ATOM 1736 O O . LYS A 1 217 ? 21.339 24.482 16.287 1.00 85.75 217 LYS A O 1
ATOM 1741 N N . ILE A 1 218 ? 21.085 22.542 15.180 1.00 88.50 218 ILE A N 1
ATOM 1742 C CA . ILE A 1 218 ? 22.450 22.042 15.419 1.00 88.50 218 ILE A CA 1
ATOM 1743 C C . ILE A 1 218 ? 23.078 21.552 14.114 1.00 88.50 218 ILE A C 1
ATOM 1745 O O . ILE A 1 218 ? 22.356 21.111 13.222 1.00 88.50 218 ILE A O 1
ATOM 1749 N N . ALA A 1 219 ? 24.405 21.607 14.009 1.00 90.50 219 ALA A N 1
ATOM 1750 C CA . ALA A 1 219 ? 25.164 21.145 12.846 1.00 90.50 219 ALA A CA 1
ATOM 1751 C C . ALA A 1 219 ? 25.958 19.868 13.165 1.00 90.50 219 ALA A C 1
ATOM 1753 O O . ALA A 1 219 ? 26.361 19.653 14.310 1.00 90.50 219 ALA A O 1
ATOM 1754 N N . SER A 1 220 ? 26.170 19.021 12.159 1.00 92.56 220 SER A N 1
ATOM 1755 C CA . SER A 1 220 ? 27.119 17.910 12.220 1.00 92.56 220 SER A CA 1
ATOM 1756 C C . SER A 1 220 ? 28.552 18.389 11.971 1.00 92.56 220 SER A C 1
ATOM 1758 O O . SER A 1 220 ? 28.778 19.526 11.567 1.00 92.56 220 SER A O 1
ATOM 1760 N N . ASN A 1 221 ? 29.514 17.480 12.145 1.00 88.38 221 ASN A N 1
ATOM 1761 C CA . ASN A 1 221 ? 30.832 17.625 11.525 1.00 88.38 221 ASN A CA 1
ATOM 1762 C C . ASN A 1 221 ? 30.738 17.444 10.001 1.00 88.38 221 ASN A C 1
ATOM 1764 O O . ASN A 1 221 ? 29.751 16.884 9.505 1.00 88.38 221 ASN A O 1
ATOM 1768 N N . ASN A 1 222 ? 31.795 17.851 9.301 1.00 88.56 222 ASN A N 1
ATOM 1769 C CA . ASN A 1 222 ? 31.918 17.714 7.855 1.00 88.56 222 ASN A CA 1
ATOM 1770 C C . ASN A 1 222 ? 32.304 16.281 7.458 1.00 88.56 222 ASN A C 1
ATOM 1772 O O . ASN A 1 222 ? 32.911 15.529 8.230 1.00 88.56 222 ASN A O 1
ATOM 1776 N N . ILE A 1 223 ? 31.951 15.918 6.231 1.00 88.81 223 ILE A N 1
ATOM 1777 C CA . ILE A 1 223 ? 32.438 14.746 5.510 1.00 88.81 223 ILE A CA 1
ATOM 1778 C C . ILE A 1 223 ? 33.068 15.189 4.195 1.00 88.81 223 ILE A C 1
ATOM 1780 O O . ILE A 1 223 ? 32.597 16.125 3.553 1.00 88.81 223 ILE A O 1
ATOM 1784 N N . ASN A 1 224 ? 34.087 14.454 3.768 1.00 87.31 224 ASN A N 1
ATOM 1785 C CA . ASN A 1 224 ? 34.845 14.778 2.568 1.00 87.31 224 ASN A CA 1
ATOM 1786 C C . ASN A 1 224 ? 34.365 13.909 1.414 1.00 87.31 224 ASN A C 1
ATOM 1788 O O . ASN A 1 224 ? 34.245 12.688 1.553 1.00 87.31 224 ASN A O 1
ATOM 1792 N N . VAL A 1 225 ? 34.120 14.532 0.270 1.00 82.62 225 VAL A N 1
ATOM 1793 C CA . VAL A 1 225 ? 33.713 13.867 -0.965 1.00 82.62 225 VAL A CA 1
ATOM 1794 C C . VAL A 1 225 ? 34.747 14.177 -2.036 1.00 82.62 225 VAL A C 1
ATOM 1796 O O . VAL A 1 225 ? 35.102 15.330 -2.235 1.00 82.62 225 VAL A O 1
ATOM 1799 N N . ASN A 1 226 ? 35.248 13.163 -2.735 1.00 79.00 226 ASN A N 1
ATOM 1800 C CA . ASN A 1 226 ? 36.188 13.384 -3.830 1.00 79.00 226 ASN A CA 1
ATOM 1801 C C . ASN A 1 226 ? 35.493 14.145 -4.971 1.00 79.00 226 ASN A C 1
ATOM 1803 O O . ASN A 1 226 ? 34.425 13.728 -5.439 1.00 79.00 226 ASN A O 1
ATOM 1807 N N . ALA A 1 227 ? 36.112 15.228 -5.445 1.00 68.62 227 ALA A N 1
ATOM 1808 C CA . ALA A 1 227 ? 35.670 15.928 -6.643 1.00 68.62 227 ALA A CA 1
ATOM 1809 C C . ALA A 1 227 ? 35.787 15.012 -7.874 1.00 68.62 227 ALA A C 1
ATOM 1811 O O . ALA A 1 227 ? 36.559 14.051 -7.907 1.00 68.62 227 ALA A O 1
ATOM 1812 N N . LEU A 1 228 ? 34.992 15.294 -8.904 1.00 62.41 228 LEU A N 1
ATOM 1813 C CA . LEU A 1 228 ? 34.934 14.459 -10.102 1.00 62.41 228 LEU A CA 1
ATOM 1814 C C . LEU A 1 228 ? 36.263 14.532 -10.879 1.00 62.41 228 LEU A C 1
ATOM 1816 O O . LEU A 1 228 ? 36.785 15.612 -11.143 1.00 62.41 228 LEU A O 1
ATOM 1820 N N . GLU A 1 229 ? 36.809 13.381 -11.289 1.00 49.78 229 GLU A N 1
ATOM 1821 C CA . GLU A 1 229 ? 38.156 13.292 -11.884 1.00 49.78 229 GLU A CA 1
ATOM 1822 C C . GLU A 1 229 ? 38.300 13.930 -13.283 1.00 49.78 229 GLU A C 1
ATOM 1824 O O . GLU A 1 229 ? 39.415 14.041 -13.791 1.00 49.78 229 GLU A O 1
ATOM 1829 N N . THR A 1 230 ? 37.218 14.404 -13.914 1.00 45.69 230 THR A N 1
ATOM 1830 C CA . THR A 1 230 ? 37.282 15.118 -15.204 1.00 45.69 230 THR A CA 1
ATOM 1831 C C . THR A 1 230 ? 36.266 16.264 -15.300 1.00 45.69 230 THR A C 1
ATOM 1833 O O . THR A 1 230 ? 35.099 16.070 -14.954 1.00 45.69 230 THR A O 1
ATOM 1836 N N . PRO A 1 231 ? 36.656 17.444 -15.829 1.00 39.44 231 PRO A N 1
ATOM 1837 C CA . PRO A 1 231 ? 35.694 18.471 -16.205 1.00 39.44 231 PRO A CA 1
ATOM 1838 C C . PRO A 1 231 ? 34.885 17.985 -17.414 1.00 39.44 231 PRO A C 1
ATOM 1840 O O . PRO A 1 231 ? 35.447 17.504 -18.402 1.00 39.44 231 PRO A O 1
ATOM 1843 N N . VAL A 1 232 ? 33.559 18.121 -17.361 1.00 31.53 232 VAL A N 1
ATOM 1844 C CA . VAL A 1 232 ? 32.686 17.847 -18.511 1.00 31.53 232 VAL A CA 1
ATOM 1845 C C . VAL A 1 232 ? 32.972 18.905 -19.581 1.00 31.53 232 VAL A C 1
ATOM 1847 O O . VAL A 1 232 ? 32.525 20.045 -19.480 1.00 31.53 232 VAL A O 1
ATOM 1850 N N . ALA A 1 233 ? 33.767 18.549 -20.590 1.00 29.73 233 ALA A N 1
ATOM 1851 C CA . ALA A 1 233 ? 34.107 19.450 -21.684 1.00 29.73 233 ALA A CA 1
ATOM 1852 C C . ALA A 1 233 ? 32.864 19.794 -22.536 1.00 29.73 233 ALA A C 1
ATOM 1854 O O . ALA A 1 233 ? 32.058 18.906 -22.829 1.00 29.73 233 ALA A O 1
ATOM 1855 N N . PRO A 1 234 ? 32.716 21.048 -23.005 1.00 29.30 234 PRO A N 1
ATOM 1856 C CA . PRO A 1 234 ? 31.675 21.403 -23.960 1.00 29.30 234 PRO A CA 1
ATOM 1857 C C . PRO A 1 234 ? 31.976 20.754 -25.316 1.00 29.30 234 PRO A C 1
ATOM 1859 O O . PRO A 1 234 ? 33.046 20.953 -25.900 1.00 29.30 234 PRO A O 1
ATOM 1862 N N . TYR A 1 235 ? 31.024 19.981 -25.838 1.00 26.78 235 TYR A N 1
ATOM 1863 C CA . TYR A 1 235 ? 31.142 19.362 -27.155 1.00 26.78 235 TYR A CA 1
ATOM 1864 C C . TYR A 1 235 ? 31.124 20.434 -28.260 1.00 26.78 235 TYR A C 1
ATOM 1866 O O . TYR A 1 235 ? 30.087 21.014 -28.576 1.00 26.78 235 TYR A O 1
ATOM 1874 N N . LYS A 1 236 ? 32.294 20.686 -28.863 1.00 27.66 236 LYS A N 1
ATOM 1875 C CA . LYS A 1 236 ? 32.452 21.378 -30.151 1.00 27.66 236 LYS A CA 1
ATOM 1876 C C . LYS A 1 236 ? 32.364 20.342 -31.274 1.00 27.66 236 LYS A C 1
ATOM 1878 O O . LYS A 1 236 ? 33.247 19.495 -31.404 1.00 27.66 236 LYS A O 1
ATOM 1883 N N . GLY A 1 237 ? 31.312 20.418 -32.086 1.00 25.62 237 GLY A N 1
ATOM 1884 C CA . GLY A 1 237 ? 31.131 19.558 -33.256 1.00 25.62 237 GLY A CA 1
ATOM 1885 C C . GLY A 1 237 ? 32.177 19.821 -34.346 1.00 25.62 237 GLY A C 1
ATOM 1886 O O . GLY A 1 237 ? 32.464 20.971 -34.678 1.00 25.62 237 GLY A O 1
ATOM 1887 N N . LYS A 1 238 ? 32.735 18.745 -34.914 1.00 24.47 238 LYS A N 1
ATOM 1888 C CA . LYS A 1 238 ? 33.545 18.773 -36.140 1.00 24.47 238 LYS A CA 1
ATOM 1889 C C . LYS A 1 238 ? 32.629 18.656 -37.366 1.00 24.47 238 LYS A C 1
ATOM 1891 O O . LYS A 1 238 ? 31.960 17.643 -37.536 1.00 24.47 238 LYS A O 1
ATOM 1896 N N . THR A 1 239 ? 32.638 19.673 -38.225 1.00 23.23 239 THR A N 1
ATOM 1897 C CA . THR A 1 239 ? 32.269 19.611 -39.656 1.00 23.23 239 THR A CA 1
ATOM 1898 C C . THR A 1 239 ? 33.355 18.842 -40.427 1.00 23.23 239 THR A C 1
ATOM 1900 O O . THR A 1 239 ? 34.507 18.813 -39.997 1.00 23.23 239 THR A O 1
ATOM 1903 N N . THR A 1 240 ? 33.103 18.105 -41.519 1.00 22.20 240 THR A N 1
ATOM 1904 C CA . THR A 1 240 ? 32.776 18.464 -42.937 1.00 22.20 240 THR A CA 1
ATOM 1905 C C . THR A 1 240 ? 32.821 17.124 -43.763 1.00 22.20 240 THR A C 1
ATOM 1907 O O . THR A 1 240 ? 33.202 16.139 -43.125 1.00 22.20 240 THR A O 1
ATOM 1910 N N . PRO A 1 241 ? 32.582 16.984 -45.109 1.00 28.50 241 PRO A N 1
ATOM 1911 C CA . PRO A 1 241 ? 32.365 17.966 -46.202 1.00 28.50 241 PRO A CA 1
ATOM 1912 C C . PRO A 1 241 ? 31.279 17.640 -47.285 1.00 28.50 241 PRO A C 1
ATOM 1914 O O . PRO A 1 241 ? 30.677 16.576 -47.280 1.00 28.50 241 PRO A O 1
ATOM 1917 N N . GLN A 1 242 ? 31.172 18.570 -48.266 1.00 21.80 242 GLN A N 1
ATOM 1918 C CA . GLN A 1 242 ? 30.574 18.520 -49.634 1.00 21.80 242 GLN A CA 1
ATOM 1919 C C . GLN A 1 242 ? 29.056 18.787 -49.800 1.00 21.80 242 GLN A C 1
ATOM 1921 O O . GLN A 1 242 ? 28.253 18.272 -49.043 1.00 21.80 242 GLN A O 1
ATOM 1926 N N . GLN A 1 243 ? 28.556 19.541 -50.797 1.00 22.00 243 GLN A N 1
ATOM 1927 C CA . GLN A 1 243 ? 29.145 20.436 -51.813 1.00 22.00 243 GLN A CA 1
ATOM 1928 C C . GLN A 1 243 ? 28.030 21.308 -52.454 1.00 22.00 243 GLN A C 1
ATOM 1930 O O . GLN A 1 243 ? 26.924 20.838 -52.682 1.00 22.00 243 GLN A O 1
ATOM 1935 N N . SER A 1 244 ? 28.379 22.569 -52.742 1.00 20.75 244 SER A N 1
ATOM 1936 C CA . SER A 1 244 ? 27.919 23.506 -53.794 1.00 20.75 244 SER A CA 1
ATOM 1937 C C . SER A 1 244 ? 26.475 23.524 -54.332 1.00 20.75 244 SER A C 1
ATOM 1939 O O . SER A 1 244 ? 26.092 22.622 -55.065 1.00 20.75 244 SER A O 1
ATOM 1941 N N . VAL A 1 245 ? 25.849 24.714 -54.273 1.00 22.38 245 VAL A N 1
ATOM 1942 C CA . VAL A 1 245 ? 25.290 25.388 -55.469 1.00 22.38 245 VAL A CA 1
ATOM 1943 C C . VAL A 1 245 ? 25.560 26.900 -55.381 1.00 22.38 245 VAL A C 1
ATOM 1945 O O . VAL A 1 245 ? 25.251 27.547 -54.383 1.00 22.38 245 VAL A O 1
ATOM 1948 N N . LYS A 1 246 ? 26.183 27.453 -56.430 1.00 23.69 246 LYS A N 1
ATOM 1949 C CA . LYS A 1 246 ? 26.352 28.893 -56.682 1.00 23.69 246 LYS A CA 1
ATOM 1950 C C . LYS A 1 246 ? 25.047 29.470 -57.243 1.00 23.69 246 LYS A C 1
ATOM 1952 O O . LYS A 1 246 ? 24.445 28.830 -58.096 1.00 23.69 246 LYS A O 1
ATOM 1957 N N . ASN A 1 247 ? 24.688 30.697 -56.861 1.00 23.73 247 ASN A N 1
ATOM 1958 C CA . ASN A 1 247 ? 24.617 31.837 -57.790 1.00 23.73 247 ASN A CA 1
ATOM 1959 C C . ASN A 1 247 ? 24.251 33.151 -57.063 1.00 23.73 247 ASN A C 1
ATOM 1961 O O . ASN A 1 247 ? 23.372 33.209 -56.210 1.00 23.73 247 ASN A O 1
ATOM 1965 N N . LYS A 1 248 ? 24.975 34.202 -57.444 1.00 22.34 248 LYS A N 1
ATOM 1966 C CA . LYS A 1 248 ? 24.748 35.655 -57.285 1.00 22.34 248 LYS A CA 1
ATOM 1967 C C . LYS A 1 248 ? 24.760 36.212 -58.737 1.00 22.34 248 LYS A C 1
ATOM 1969 O O . LYS A 1 248 ? 25.166 35.437 -59.609 1.00 22.34 248 LYS A O 1
ATOM 1974 N N . PRO A 1 249 ? 24.504 37.501 -59.047 1.00 35.66 249 PRO A N 1
ATOM 1975 C CA . PRO A 1 249 ? 24.092 38.647 -58.214 1.00 35.66 249 PRO A CA 1
ATOM 1976 C C . PRO A 1 249 ? 23.004 39.541 -58.880 1.00 35.66 249 PRO A C 1
ATOM 1978 O O . PRO A 1 249 ? 22.632 39.304 -60.021 1.00 35.66 249 PRO A O 1
ATOM 1981 N N . ALA A 1 250 ? 22.556 40.612 -58.206 1.00 22.84 250 ALA A N 1
ATOM 1982 C CA . ALA A 1 250 ? 22.516 41.981 -58.765 1.00 22.84 250 ALA A CA 1
ATOM 1983 C C . ALA A 1 250 ? 22.026 43.012 -57.726 1.00 22.84 250 ALA A C 1
ATOM 1985 O O . ALA A 1 250 ? 21.155 42.735 -56.907 1.00 22.84 250 ALA A O 1
ATOM 1986 N N . GLU A 1 251 ? 22.652 44.187 -57.766 1.00 25.91 251 GLU A N 1
ATOM 1987 C CA . GLU A 1 251 ? 22.454 45.382 -56.939 1.00 25.91 251 GLU A CA 1
ATOM 1988 C C . GLU A 1 251 ? 21.213 46.201 -57.332 1.00 25.91 251 GLU A C 1
ATOM 1990 O O . GLU A 1 251 ? 20.815 46.177 -58.492 1.00 25.91 251 GLU A O 1
ATOM 1995 N N . GLN A 1 252 ? 20.698 47.027 -56.407 1.00 24.91 252 GLN A N 1
ATOM 1996 C CA . GLN A 1 252 ? 20.658 48.501 -56.546 1.00 24.91 252 GLN A CA 1
ATOM 1997 C C . GLN A 1 252 ? 20.006 49.180 -55.320 1.00 24.91 252 GLN A C 1
ATOM 1999 O O . GLN A 1 252 ? 18.977 48.745 -54.809 1.00 24.91 252 GLN A O 1
ATOM 2004 N N . LYS A 1 253 ? 20.615 50.284 -54.863 1.00 28.14 253 LYS A N 1
ATOM 2005 C CA . LYS A 1 253 ? 19.974 51.383 -54.104 1.00 28.14 253 LYS A CA 1
ATOM 2006 C C . LYS A 1 253 ? 19.582 52.476 -55.115 1.00 28.14 253 LYS A C 1
ATOM 2008 O O . LYS A 1 253 ? 20.294 52.612 -56.110 1.00 28.14 253 LYS A O 1
ATOM 2013 N N . PRO A 1 254 ? 18.555 53.307 -54.851 1.00 28.31 254 PRO A N 1
ATOM 2014 C CA . PRO A 1 254 ? 18.818 54.627 -54.254 1.00 28.31 254 PRO A CA 1
ATOM 2015 C C . PRO A 1 254 ? 17.772 55.104 -53.218 1.00 28.31 254 PRO A C 1
ATOM 2017 O O . PRO A 1 254 ? 16.845 54.395 -52.850 1.00 28.31 254 PRO A O 1
ATOM 2020 N N . ARG A 1 255 ? 18.051 56.295 -52.673 1.00 24.36 255 ARG A N 1
ATOM 2021 C CA . ARG A 1 255 ? 17.552 56.942 -51.445 1.00 24.36 255 ARG A CA 1
ATOM 2022 C C . ARG A 1 255 ? 16.208 57.687 -51.575 1.00 24.36 255 ARG A C 1
ATOM 2024 O O . ARG A 1 255 ? 15.908 58.207 -52.637 1.00 24.36 255 ARG A O 1
ATOM 2031 N N . ASN A 1 256 ? 15.601 57.864 -50.391 1.00 29.12 256 ASN A N 1
ATOM 2032 C CA . ASN A 1 256 ? 14.771 58.963 -49.860 1.00 29.12 256 ASN A CA 1
ATOM 2033 C C . ASN A 1 256 ? 13.470 59.359 -50.577 1.00 29.12 256 ASN A C 1
ATOM 2035 O O . ASN A 1 256 ? 13.513 59.980 -51.625 1.00 29.12 256 ASN A O 1
ATOM 2039 N N . ASP A 1 257 ? 12.342 59.218 -49.868 1.00 26.73 257 ASP A N 1
ATOM 2040 C CA . ASP A 1 257 ? 11.626 60.416 -49.419 1.00 26.73 257 ASP A CA 1
ATOM 2041 C C . ASP A 1 257 ? 10.773 60.176 -48.168 1.00 26.73 257 ASP A C 1
ATOM 2043 O O . ASP A 1 257 ? 10.308 59.075 -47.873 1.00 26.73 257 ASP A O 1
ATOM 2047 N N . SER A 1 258 ? 10.662 61.239 -47.380 1.00 32.84 258 SER A N 1
ATOM 2048 C CA . SER A 1 258 ? 10.139 61.244 -46.021 1.00 32.84 258 SER A CA 1
ATOM 2049 C C . SER A 1 258 ? 8.611 61.231 -46.008 1.00 32.84 258 SER A C 1
ATOM 2051 O O . SER A 1 258 ? 7.974 62.243 -46.281 1.00 32.84 258 SER A O 1
ATOM 2053 N N . GLN A 1 259 ? 8.015 60.123 -45.573 1.00 30.45 259 GLN A N 1
ATOM 2054 C CA . GLN A 1 259 ? 6.683 60.124 -44.972 1.00 30.45 259 GLN A CA 1
ATOM 2055 C C . GLN A 1 259 ? 6.791 59.559 -43.566 1.00 30.45 259 GLN A C 1
ATOM 2057 O O . GLN A 1 259 ? 7.196 58.421 -43.372 1.00 30.45 259 GLN A O 1
ATOM 2062 N N . LYS A 1 260 ? 6.450 60.399 -42.591 1.00 40.66 260 LYS A N 1
ATOM 2063 C CA . LYS A 1 260 ? 6.333 60.095 -41.167 1.00 40.66 260 LYS A CA 1
ATOM 2064 C C . LYS A 1 260 ? 5.229 59.047 -40.960 1.00 40.66 260 LYS A C 1
ATOM 2066 O O . LYS A 1 260 ? 4.063 59.410 -41.116 1.00 40.66 260 LYS A O 1
ATOM 2071 N N . PRO A 1 261 ? 5.523 57.805 -40.533 1.00 29.17 261 PRO A N 1
ATOM 2072 C CA . PRO A 1 261 ? 4.525 56.963 -39.908 1.00 29.17 261 PRO A CA 1
ATOM 2073 C C . PRO A 1 261 ? 4.629 57.215 -38.405 1.00 29.17 261 PRO A C 1
ATOM 2075 O O . PRO A 1 261 ? 5.704 57.173 -37.806 1.00 29.17 261 PRO A O 1
ATOM 2078 N N . THR A 1 262 ? 3.492 57.530 -37.802 1.00 31.55 262 THR A N 1
ATOM 2079 C CA . THR A 1 262 ? 3.240 57.416 -36.364 1.00 31.55 262 THR A CA 1
ATOM 2080 C C . THR A 1 262 ? 4.081 56.310 -35.734 1.00 31.55 262 THR A C 1
ATOM 2082 O O . THR A 1 262 ? 4.026 55.172 -36.202 1.00 31.55 262 THR A O 1
ATOM 2085 N N . ALA A 1 263 ? 4.848 56.655 -34.693 1.00 32.38 263 ALA A N 1
ATOM 2086 C CA . ALA A 1 263 ? 5.611 55.693 -33.910 1.00 32.38 263 ALA A CA 1
ATOM 2087 C C . ALA A 1 263 ? 4.734 54.457 -33.650 1.00 32.38 263 ALA A C 1
ATOM 2089 O O . ALA A 1 263 ? 3.637 54.615 -33.097 1.00 32.38 263 ALA A O 1
ATOM 2090 N N . PRO A 1 264 ? 5.164 53.243 -34.044 1.00 36.94 264 PRO A N 1
ATOM 2091 C CA . PRO A 1 264 ? 4.504 52.047 -33.570 1.00 36.94 264 PRO A CA 1
ATOM 2092 C C . PRO A 1 264 ? 4.597 52.136 -32.054 1.00 36.94 264 PRO A C 1
ATOM 2094 O O . PRO A 1 264 ? 5.702 52.230 -31.510 1.00 36.94 264 PRO A O 1
ATOM 2097 N N . LYS A 1 265 ? 3.449 52.176 -31.366 1.00 41.16 265 LYS A N 1
ATOM 2098 C CA . LYS A 1 265 ? 3.411 51.890 -29.930 1.00 41.16 265 LYS A CA 1
ATOM 2099 C C . LYS A 1 265 ? 4.311 50.680 -29.734 1.00 41.16 265 LYS A C 1
ATOM 2101 O O . LYS A 1 265 ? 4.067 49.670 -30.394 1.00 41.16 265 LYS A O 1
ATOM 2106 N N . ALA A 1 266 ? 5.365 50.822 -28.925 1.00 45.09 266 ALA A N 1
ATOM 2107 C CA . ALA A 1 266 ? 6.292 49.737 -28.643 1.00 45.09 266 ALA A CA 1
ATOM 2108 C C . ALA A 1 266 ? 5.450 48.493 -28.368 1.00 45.09 266 ALA A C 1
ATOM 2110 O O . ALA A 1 266 ? 4.646 48.493 -27.431 1.00 45.09 266 ALA A O 1
ATOM 2111 N N . VAL A 1 267 ? 5.527 47.503 -29.261 1.00 52.84 267 VAL A N 1
ATOM 2112 C CA . VAL A 1 267 ? 4.755 46.276 -29.105 1.00 52.84 267 VAL A CA 1
ATOM 2113 C C . VAL A 1 267 ? 5.279 45.671 -27.817 1.00 52.84 267 VAL A C 1
ATOM 2115 O O . VAL A 1 267 ? 6.437 45.262 -27.762 1.00 52.84 267 VAL A O 1
ATOM 2118 N N . LYS A 1 268 ? 4.481 45.749 -26.747 1.00 65.12 268 LYS A N 1
ATOM 2119 C CA . LYS A 1 268 ? 4.874 45.257 -25.430 1.00 65.12 268 LYS A CA 1
ATOM 2120 C C . LYS A 1 268 ? 5.172 43.772 -25.611 1.00 65.12 268 LYS A C 1
ATOM 2122 O O . LYS A 1 268 ? 4.261 43.008 -25.930 1.00 65.12 268 LYS A O 1
ATOM 2127 N N . GLY A 1 269 ? 6.456 43.424 -25.527 1.00 77.12 269 GLY A N 1
ATOM 2128 C CA . GLY A 1 269 ? 6.934 42.088 -25.839 1.00 77.12 269 GLY A CA 1
ATOM 2129 C C . GLY A 1 269 ? 6.210 41.069 -24.970 1.00 77.12 269 GLY A C 1
ATOM 2130 O O . GLY A 1 269 ? 6.138 41.252 -23.757 1.00 77.12 269 GLY A O 1
ATOM 2131 N N . LYS A 1 270 ? 5.634 40.037 -25.584 1.00 86.19 270 LYS A N 1
ATOM 2132 C CA . LYS A 1 270 ? 4.900 38.992 -24.866 1.00 86.19 270 LYS A CA 1
ATOM 2133 C C . LYS A 1 270 ? 5.150 37.622 -25.472 1.00 86.19 270 LYS A C 1
ATOM 2135 O O . LYS A 1 270 ? 5.365 37.487 -26.678 1.00 86.19 270 LYS A O 1
ATOM 2140 N N . ILE A 1 271 ? 5.070 36.607 -24.624 1.00 88.50 271 ILE A N 1
ATOM 2141 C CA . ILE A 1 271 ? 4.963 35.216 -25.049 1.00 88.50 271 ILE A CA 1
ATOM 2142 C C . ILE A 1 271 ? 3.486 34.969 -25.367 1.00 88.50 271 ILE A C 1
ATOM 2144 O O . ILE A 1 271 ? 2.609 35.346 -24.596 1.00 88.50 271 ILE A O 1
ATOM 2148 N N . ASN A 1 272 ? 3.205 34.397 -26.532 1.00 86.31 272 ASN A N 1
ATOM 2149 C CA . ASN A 1 272 ? 1.852 34.075 -26.976 1.00 86.31 272 ASN A CA 1
ATOM 2150 C C . ASN A 1 272 ? 1.472 32.639 -26.605 1.00 86.31 272 ASN A C 1
ATOM 2152 O O . ASN A 1 272 ? 0.343 32.400 -26.190 1.00 86.31 272 ASN A O 1
ATOM 2156 N N . ALA A 1 273 ? 2.401 31.692 -26.771 1.00 84.81 273 ALA A N 1
ATOM 2157 C CA . ALA A 1 273 ? 2.190 30.285 -26.449 1.00 84.81 273 ALA A CA 1
ATOM 2158 C C . ALA A 1 273 ? 3.521 29.542 -26.280 1.00 84.81 273 ALA A C 1
ATOM 2160 O O . ALA A 1 273 ? 4.521 29.888 -26.915 1.00 84.81 273 ALA A O 1
ATOM 2161 N N . VAL A 1 274 ? 3.499 28.489 -25.463 1.00 90.88 274 VAL A N 1
ATOM 2162 C CA . VAL A 1 274 ? 4.598 27.532 -25.299 1.00 90.88 274 VAL A CA 1
ATOM 2163 C C . VAL A 1 274 ? 4.036 26.128 -25.505 1.00 90.88 274 VAL A C 1
ATOM 2165 O O . VAL A 1 274 ? 3.033 25.762 -24.890 1.00 90.88 274 VAL A O 1
ATOM 2168 N N . HIS A 1 275 ? 4.673 25.340 -26.367 1.00 86.88 275 HIS A N 1
ATOM 2169 C CA . HIS A 1 275 ? 4.258 23.969 -26.665 1.00 86.88 275 HIS A CA 1
ATOM 2170 C C . HIS A 1 275 ? 5.431 23.002 -26.568 1.00 86.88 275 HIS A C 1
ATOM 2172 O O . HIS A 1 275 ? 6.528 23.317 -27.028 1.00 86.88 275 HIS A O 1
ATOM 2178 N N . ILE A 1 276 ? 5.174 21.810 -26.030 1.00 93.44 276 ILE A N 1
ATOM 2179 C CA . ILE A 1 276 ? 6.089 20.674 -26.134 1.00 93.44 276 ILE A CA 1
ATOM 2180 C C . ILE A 1 276 ? 5.6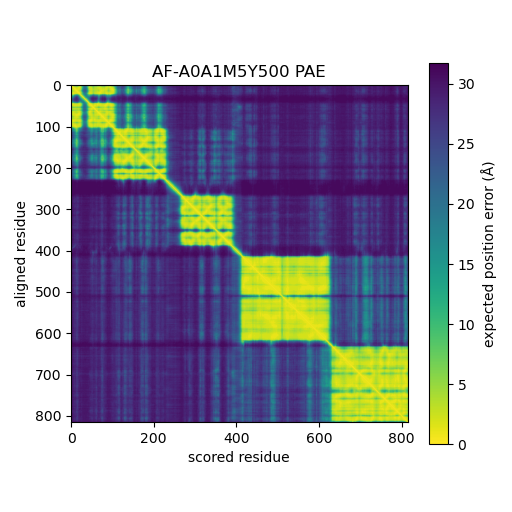46 19.822 -27.328 1.00 93.44 276 ILE A C 1
ATOM 2182 O O . ILE A 1 276 ? 4.469 19.495 -27.481 1.00 93.44 276 ILE A O 1
ATOM 2186 N N . THR A 1 277 ? 6.598 19.508 -28.197 1.00 87.06 277 THR A N 1
ATOM 2187 C CA . THR A 1 277 ? 6.407 18.761 -29.446 1.00 87.06 277 THR A CA 1
ATOM 2188 C C . THR A 1 277 ? 7.485 17.693 -29.592 1.00 87.06 277 THR A C 1
ATOM 2190 O O . THR A 1 277 ? 8.518 17.753 -28.916 1.00 87.06 277 THR A O 1
ATOM 2193 N N . ASP A 1 278 ? 7.258 16.731 -30.484 1.00 86.44 278 ASP A N 1
ATOM 2194 C CA . ASP A 1 278 ? 8.302 15.797 -30.903 1.00 86.44 278 ASP A CA 1
ATOM 2195 C C . ASP A 1 278 ? 9.449 16.525 -31.643 1.00 86.44 278 ASP A C 1
ATOM 2197 O O . ASP A 1 278 ? 9.391 17.724 -31.955 1.00 86.44 278 ASP A O 1
ATOM 2201 N N . THR A 1 279 ? 10.528 15.806 -31.948 1.00 81.06 279 THR A N 1
ATOM 2202 C CA . THR A 1 279 ? 11.685 16.393 -32.644 1.00 81.06 279 THR A CA 1
ATOM 2203 C C . THR A 1 279 ? 11.377 16.831 -34.085 1.00 81.06 279 THR A C 1
ATOM 2205 O O . THR A 1 279 ? 12.069 17.708 -34.616 1.00 81.06 279 THR A O 1
ATOM 2208 N N . ALA A 1 280 ? 10.299 16.328 -34.692 1.00 79.38 280 ALA A N 1
ATOM 2209 C CA . ALA A 1 280 ? 9.788 16.750 -35.996 1.00 79.38 280 ALA A CA 1
ATOM 2210 C C . ALA A 1 280 ? 8.847 17.976 -35.921 1.00 79.38 280 ALA A C 1
ATOM 2212 O O . ALA A 1 280 ? 8.606 18.619 -36.940 1.00 79.38 280 ALA A O 1
ATOM 2213 N N . GLY A 1 281 ? 8.413 18.383 -34.722 1.00 75.69 281 GLY A N 1
ATOM 2214 C CA . GLY A 1 281 ? 7.504 19.508 -34.481 1.00 75.69 281 GLY A CA 1
ATOM 2215 C C . GLY A 1 281 ? 6.017 19.135 -34.429 1.00 75.69 281 GLY A C 1
ATOM 2216 O O . GLY A 1 281 ? 5.177 20.035 -34.448 1.00 75.69 281 GLY A O 1
ATOM 2217 N N . HIS A 1 282 ? 5.665 17.848 -34.360 1.00 84.25 282 HIS A N 1
ATOM 2218 C CA . HIS A 1 282 ? 4.282 17.412 -34.174 1.00 84.25 282 HIS A CA 1
ATOM 2219 C C . HIS A 1 282 ? 3.878 17.399 -32.699 1.00 84.25 282 HIS A C 1
ATOM 2221 O O . HIS A 1 282 ? 4.692 17.248 -31.786 1.00 84.25 282 HIS A O 1
ATOM 2227 N N . GLN A 1 283 ? 2.575 17.528 -32.463 1.00 82.56 283 GLN A N 1
ATOM 2228 C CA . GLN A 1 283 ? 2.002 17.426 -31.128 1.00 82.56 283 GLN A CA 1
ATOM 2229 C C . GLN A 1 283 ? 2.130 15.997 -30.580 1.00 82.56 283 GLN A C 1
ATOM 2231 O O . GLN A 1 283 ? 1.748 15.031 -31.243 1.00 82.56 283 GLN A O 1
ATOM 2236 N N . ILE A 1 284 ? 2.590 15.887 -29.335 1.00 85.50 284 ILE A N 1
ATOM 2237 C CA . ILE A 1 284 ? 2.683 14.622 -28.603 1.00 85.50 284 ILE A CA 1
ATOM 2238 C C . ILE A 1 284 ? 1.272 14.125 -28.247 1.00 85.50 284 ILE A C 1
ATOM 2240 O O . ILE A 1 284 ? 0.440 14.888 -27.750 1.00 85.50 284 ILE A O 1
ATOM 2244 N N . LYS A 1 285 ? 0.988 12.844 -28.520 1.00 72.94 285 LYS A N 1
ATOM 2245 C CA . LYS A 1 285 ? -0.276 12.173 -28.175 1.00 72.94 285 LYS A CA 1
ATOM 2246 C C . LYS A 1 285 ? 0.012 10.898 -27.387 1.00 72.94 285 LYS A C 1
ATOM 2248 O O . LYS A 1 285 ? 0.633 9.983 -27.922 1.00 72.94 285 LYS A O 1
ATOM 2253 N N . GLY A 1 286 ? -0.507 10.824 -26.162 1.00 69.69 286 GLY A N 1
ATOM 2254 C CA . GLY A 1 286 ? -0.200 9.733 -25.235 1.00 69.69 286 GLY A CA 1
ATOM 2255 C C . GLY A 1 286 ? 1.258 9.770 -24.773 1.00 69.69 286 GLY A C 1
ATOM 2256 O O . GLY A 1 286 ? 1.909 10.806 -24.867 1.00 69.69 286 GLY A O 1
ATOM 2257 N N . VAL A 1 287 ? 1.757 8.625 -24.311 1.00 82.31 287 VAL A N 1
ATOM 2258 C CA . VAL A 1 287 ? 3.075 8.503 -23.676 1.00 82.31 287 VAL A CA 1
ATOM 2259 C C . VAL A 1 287 ? 4.205 8.675 -24.688 1.00 82.31 287 VAL A C 1
ATOM 2261 O O . VAL A 1 287 ? 4.391 7.843 -25.585 1.00 82.31 287 VAL A O 1
ATOM 2264 N N . PHE A 1 288 ? 4.985 9.735 -24.527 1.00 86.19 288 PHE A N 1
ATOM 2265 C CA . PHE A 1 288 ? 6.120 10.060 -25.378 1.00 86.19 288 PHE A CA 1
ATOM 2266 C C . PHE A 1 288 ? 7.354 9.221 -25.035 1.00 86.19 288 PHE A C 1
ATOM 2268 O O . PHE A 1 288 ? 7.616 8.950 -23.869 1.00 86.19 288 PHE A O 1
ATOM 2275 N N . LYS A 1 289 ? 8.128 8.801 -26.045 1.00 86.50 289 LYS A N 1
ATOM 2276 C CA . LYS A 1 289 ? 9.230 7.829 -25.867 1.00 86.50 289 LYS A CA 1
ATOM 2277 C C . LYS A 1 289 ? 10.557 8.232 -26.499 1.00 86.50 289 LYS A C 1
ATOM 2279 O O . LYS A 1 289 ? 11.516 7.461 -26.452 1.00 86.50 289 LYS A O 1
ATOM 2284 N N . GLU A 1 290 ? 10.625 9.395 -27.140 1.00 87.19 290 GLU A N 1
ATOM 2285 C CA . GLU A 1 290 ? 11.886 9.851 -27.719 1.00 87.19 290 GLU A CA 1
ATOM 2286 C C . GLU A 1 290 ? 12.753 10.511 -26.655 1.00 87.19 290 GLU A C 1
ATOM 2288 O O . GLU A 1 290 ? 12.271 11.194 -25.760 1.00 87.19 290 GLU A O 1
ATOM 2293 N N . LYS A 1 291 ? 14.066 10.361 -26.816 1.00 88.94 291 LYS A N 1
ATOM 2294 C CA . LYS A 1 291 ? 15.095 10.885 -25.908 1.00 88.94 291 LYS A CA 1
ATOM 2295 C C . LYS A 1 291 ? 15.205 12.402 -25.872 1.00 88.94 291 LYS A C 1
ATOM 2297 O O . LYS A 1 291 ? 15.976 12.934 -25.082 1.00 88.94 291 LYS A O 1
ATOM 2302 N N . GLN A 1 292 ? 14.480 13.099 -26.738 1.00 88.62 292 GLN A N 1
ATOM 2303 C CA . GLN A 1 292 ? 14.523 14.548 -26.837 1.00 88.62 292 GLN A CA 1
ATOM 2304 C C . GLN A 1 292 ? 13.122 15.082 -27.104 1.00 88.62 292 GLN A C 1
ATOM 2306 O O . GLN A 1 292 ? 12.377 14.510 -27.896 1.00 88.62 292 GLN A O 1
ATOM 2311 N N . ILE A 1 293 ? 12.798 16.210 -26.482 1.00 92.81 293 ILE A N 1
ATOM 2312 C CA . ILE A 1 293 ? 11.586 16.982 -26.769 1.00 92.81 293 ILE A CA 1
ATOM 2313 C C . ILE A 1 293 ? 11.966 18.335 -27.355 1.00 92.81 293 ILE A C 1
ATOM 2315 O O . ILE A 1 293 ? 13.047 18.867 -27.084 1.00 92.81 293 ILE A O 1
ATOM 2319 N N . LYS A 1 294 ? 11.065 18.919 -28.142 1.00 92.94 294 LYS A N 1
ATOM 2320 C CA . LYS A 1 294 ? 11.220 20.272 -28.674 1.00 92.94 294 LYS A CA 1
ATOM 2321 C C . LYS A 1 294 ? 10.217 21.206 -28.012 1.00 92.94 294 LYS A C 1
ATOM 2323 O O . LYS A 1 294 ? 9.008 21.024 -28.155 1.00 92.94 294 LYS A O 1
ATOM 2328 N N . VAL A 1 295 ? 10.724 22.228 -27.331 1.00 93.38 295 VAL A N 1
ATOM 2329 C CA . VAL A 1 295 ? 9.931 23.323 -26.770 1.00 93.38 295 VAL A CA 1
ATOM 2330 C C . VAL A 1 295 ? 9.834 24.434 -27.810 1.00 93.38 295 VAL A C 1
ATOM 2332 O O . VAL A 1 295 ? 10.837 25.046 -28.178 1.00 93.38 295 VAL A O 1
ATOM 2335 N N . CYS A 1 296 ? 8.623 24.683 -28.299 1.00 88.38 296 CYS A N 1
ATOM 2336 C CA . CYS A 1 296 ? 8.310 25.735 -29.259 1.00 88.38 296 CYS A CA 1
ATOM 2337 C C . CYS A 1 296 ? 7.734 26.951 -28.530 1.00 88.38 296 CYS A C 1
ATOM 2339 O O . CYS A 1 296 ? 6.720 26.844 -27.841 1.00 88.38 296 CYS A O 1
ATOM 2341 N N . ILE A 1 297 ? 8.363 28.108 -28.715 1.00 92.69 297 ILE A N 1
ATOM 2342 C CA . ILE A 1 297 ? 8.024 29.369 -28.058 1.00 92.69 297 ILE A CA 1
ATOM 2343 C C . ILE A 1 297 ? 7.547 30.332 -29.135 1.00 92.69 297 ILE A C 1
ATOM 2345 O O . ILE A 1 297 ? 8.331 30.759 -29.983 1.00 92.69 297 ILE A O 1
ATOM 2349 N N . ASN A 1 298 ? 6.260 30.664 -29.107 1.00 89.00 298 ASN A N 1
ATOM 2350 C CA . ASN A 1 298 ? 5.682 31.697 -29.955 1.00 89.00 298 ASN A CA 1
ATOM 2351 C C . ASN A 1 298 ? 5.615 32.996 -29.154 1.00 89.00 298 ASN A C 1
ATOM 2353 O O . ASN A 1 298 ? 5.028 33.037 -28.072 1.00 89.00 298 ASN A O 1
ATOM 2357 N N . SER A 1 299 ? 6.212 34.055 -29.677 1.00 90.25 299 SER A N 1
ATOM 2358 C CA . SER A 1 299 ? 6.337 35.355 -29.036 1.00 90.25 299 SER A CA 1
ATOM 2359 C C . SER A 1 299 ? 6.158 36.482 -30.046 1.00 90.25 299 SER A C 1
ATOM 2361 O O . SER A 1 299 ? 6.284 36.292 -31.251 1.00 90.25 299 SER A O 1
ATOM 2363 N N . THR A 1 300 ? 5.850 37.676 -29.552 1.00 89.81 300 THR A N 1
ATOM 2364 C CA . THR A 1 300 ? 5.802 38.890 -30.369 1.00 89.81 300 THR A CA 1
ATOM 2365 C C . THR A 1 300 ? 6.610 39.966 -29.670 1.00 89.81 300 THR A C 1
ATOM 2367 O O . THR A 1 300 ? 6.375 40.244 -28.495 1.00 89.81 300 THR A O 1
ATOM 2370 N N . GLY A 1 301 ? 7.561 40.577 -30.379 1.00 86.94 301 GLY A N 1
ATOM 2371 C CA . GLY A 1 301 ? 8.356 41.691 -29.849 1.00 86.94 301 GLY A CA 1
ATOM 2372 C C . GLY A 1 301 ? 9.390 41.300 -28.782 1.00 86.94 301 GLY A C 1
ATOM 2373 O O . GLY A 1 301 ? 9.876 42.178 -28.072 1.00 86.94 301 GLY A O 1
ATOM 2374 N N . LEU A 1 302 ? 9.728 40.008 -28.658 1.00 88.56 302 LEU A N 1
ATOM 2375 C CA . LEU A 1 302 ? 10.758 39.499 -27.734 1.00 88.56 302 LEU A CA 1
ATOM 2376 C C . LEU A 1 302 ? 12.080 39.114 -28.420 1.00 88.56 302 LEU A C 1
ATOM 2378 O O . LEU A 1 302 ? 13.019 38.705 -27.743 1.00 88.56 302 LEU A O 1
ATOM 2382 N N . THR A 1 303 ? 12.200 39.280 -29.741 1.00 91.19 303 THR A N 1
ATOM 2383 C CA . THR A 1 303 ? 13.468 39.043 -30.450 1.00 91.19 303 THR A CA 1
ATOM 2384 C C . THR A 1 303 ? 14.588 39.915 -29.859 1.00 91.19 303 THR A C 1
ATOM 2386 O O . THR A 1 303 ? 14.442 41.129 -29.718 1.00 91.19 303 THR A O 1
ATOM 2389 N N . GLY A 1 304 ? 15.707 39.292 -29.488 1.00 81.88 304 GLY A N 1
ATOM 2390 C CA . GLY A 1 304 ? 16.843 39.926 -28.816 1.00 81.88 304 GLY A CA 1
ATOM 2391 C C . GLY A 1 304 ? 16.715 40.038 -27.291 1.00 81.88 304 GLY A C 1
ATOM 2392 O O . GLY A 1 304 ? 17.610 40.600 -26.663 1.00 81.88 304 GLY A O 1
ATOM 2393 N N . LYS A 1 305 ? 15.636 39.532 -26.678 1.00 85.94 305 LYS A N 1
ATOM 2394 C CA . LYS A 1 305 ? 15.449 39.517 -25.216 1.00 85.94 305 LYS A CA 1
ATOM 2395 C C . LYS A 1 305 ? 15.846 38.174 -24.615 1.00 85.94 305 LYS A C 1
ATOM 2397 O O . LYS A 1 305 ? 15.658 37.128 -25.236 1.00 85.94 305 LYS A O 1
ATOM 2402 N N . GLU A 1 306 ? 16.402 38.220 -23.407 1.00 85.94 306 GLU A N 1
ATOM 2403 C CA . GLU A 1 306 ? 16.747 37.022 -22.640 1.00 85.94 306 GLU A CA 1
ATOM 2404 C C . GLU A 1 306 ? 15.529 36.444 -21.924 1.00 85.94 306 GLU A C 1
ATOM 2406 O O . GLU A 1 306 ? 14.770 37.175 -21.279 1.00 85.94 306 GLU A O 1
ATOM 2411 N N . VAL A 1 307 ? 15.385 35.127 -22.019 1.00 84.88 307 VAL A N 1
ATOM 2412 C CA . VAL A 1 307 ? 14.347 34.339 -21.360 1.00 84.88 307 VAL A CA 1
ATOM 2413 C C . VAL A 1 307 ? 14.969 33.136 -20.655 1.00 84.88 307 VAL A C 1
ATOM 2415 O O . VAL A 1 307 ? 16.068 32.697 -21.006 1.00 84.88 307 VAL A O 1
ATOM 2418 N N . ARG A 1 308 ? 14.253 32.592 -19.674 1.00 83.94 308 ARG A N 1
ATOM 2419 C CA . ARG A 1 308 ? 14.599 31.349 -18.981 1.00 83.94 308 ARG A CA 1
ATOM 2420 C C . ARG A 1 308 ? 13.566 30.281 -19.294 1.00 83.94 308 ARG A C 1
ATOM 2422 O O . ARG A 1 308 ? 12.382 30.494 -19.055 1.00 83.94 308 ARG A O 1
ATOM 2429 N N . LEU A 1 309 ? 14.027 29.132 -19.774 1.00 87.19 309 LEU A N 1
ATOM 2430 C CA . LEU A 1 309 ? 13.248 27.903 -19.859 1.00 87.19 309 LEU A CA 1
ATOM 2431 C C . LEU A 1 309 ? 13.438 27.089 -18.580 1.00 87.19 309 LEU A C 1
ATOM 2433 O O . LEU A 1 309 ? 14.562 26.916 -18.103 1.00 87.19 309 LEU A O 1
ATOM 2437 N N . LYS A 1 310 ? 12.338 26.563 -18.052 1.00 87.25 310 LYS A N 1
ATOM 2438 C CA . LYS A 1 310 ? 12.312 25.522 -17.027 1.00 87.25 310 LYS A CA 1
ATOM 2439 C C . LYS A 1 310 ? 11.431 24.372 -17.501 1.00 87.25 310 LYS A C 1
ATOM 2441 O O . LYS A 1 310 ? 10.367 24.614 -18.064 1.00 87.25 310 LYS A O 1
ATOM 2446 N N . LEU A 1 311 ? 11.872 23.142 -17.281 1.00 86.50 311 LEU A N 1
ATOM 2447 C CA . LEU A 1 311 ? 11.092 21.929 -17.508 1.00 86.50 311 LEU A CA 1
ATOM 2448 C C . LEU A 1 311 ? 10.852 21.265 -16.158 1.00 86.50 311 LEU A C 1
ATOM 2450 O O . LEU A 1 311 ? 11.811 21.051 -15.415 1.00 86.50 311 LEU A O 1
ATOM 2454 N N . TYR A 1 312 ? 9.600 20.950 -15.870 1.00 83.75 312 TYR A N 1
ATOM 2455 C CA . TYR A 1 312 ? 9.164 20.363 -14.612 1.00 83.75 312 TYR A CA 1
ATOM 2456 C C . TYR A 1 312 ? 8.519 19.001 -14.830 1.00 83.75 312 TYR A C 1
ATOM 2458 O O . TYR A 1 312 ? 7.946 18.780 -15.897 1.00 83.75 312 TYR A O 1
ATOM 2466 N N . ASP A 1 313 ? 8.577 18.162 -13.801 1.00 77.50 313 ASP A N 1
ATOM 2467 C CA . ASP A 1 313 ? 7.694 17.018 -13.601 1.00 77.50 313 ASP A CA 1
ATOM 2468 C C . ASP A 1 313 ? 6.486 17.425 -12.742 1.00 77.50 313 ASP A C 1
ATOM 2470 O O . ASP A 1 313 ? 6.633 18.091 -11.705 1.00 77.50 313 ASP A O 1
ATOM 2474 N N . GLU A 1 314 ? 5.274 17.102 -13.189 1.00 69.44 314 GLU A N 1
ATOM 2475 C CA . GLU A 1 314 ? 4.033 17.540 -12.559 1.00 69.44 314 GLU A CA 1
ATOM 2476 C C . GLU A 1 314 ? 3.648 16.652 -11.377 1.00 69.44 314 GLU A C 1
ATOM 2478 O O . GLU A 1 314 ? 2.806 15.764 -11.457 1.00 69.44 314 GLU A O 1
ATOM 2483 N N . ASP A 1 315 ? 4.192 16.999 -10.217 1.00 51.75 315 ASP A N 1
ATOM 2484 C CA . ASP A 1 315 ? 3.893 16.279 -8.987 1.00 51.75 315 ASP A CA 1
ATOM 2485 C C . ASP A 1 315 ? 2.719 16.837 -8.167 1.00 51.75 315 ASP A C 1
ATOM 2487 O O . ASP A 1 315 ? 2.405 18.031 -8.164 1.00 51.75 315 ASP A O 1
ATOM 2491 N N . LEU A 1 316 ? 2.105 15.961 -7.365 1.00 35.34 316 LEU A N 1
ATOM 2492 C CA . LEU A 1 316 ? 0.925 16.272 -6.540 1.00 35.34 316 LEU A CA 1
ATOM 2493 C C . LEU A 1 316 ? 1.191 17.232 -5.363 1.00 35.34 316 LEU A C 1
ATOM 2495 O O . LEU A 1 316 ? 0.229 17.727 -4.770 1.00 35.34 316 LEU A O 1
ATOM 2499 N N . VAL A 1 317 ? 2.453 17.423 -4.958 1.00 30.72 317 VAL A N 1
ATOM 2500 C CA . VAL A 1 317 ? 2.832 18.190 -3.749 1.00 30.72 317 VAL A CA 1
ATOM 2501 C C . VAL A 1 317 ? 3.759 19.363 -4.071 1.00 30.72 317 VAL A C 1
ATOM 2503 O O . VAL A 1 317 ? 3.605 20.432 -3.484 1.00 30.72 317 VAL A O 1
ATOM 2506 N N . SER A 1 318 ? 4.702 19.184 -4.991 1.00 38.34 318 SER A N 1
ATOM 2507 C CA . SER A 1 318 ? 5.582 20.230 -5.513 1.00 38.34 318 SER A CA 1
ATOM 2508 C C . SER A 1 318 ? 6.139 19.735 -6.836 1.00 38.34 318 SER A C 1
ATOM 2510 O O . SER A 1 318 ? 6.642 18.625 -6.858 1.00 38.34 318 SER A O 1
ATOM 2512 N N . HIS A 1 319 ? 6.066 20.535 -7.900 1.00 53.81 319 HIS A N 1
ATOM 2513 C CA . HIS A 1 319 ? 6.621 20.148 -9.196 1.00 53.81 319 HIS A CA 1
ATOM 2514 C C . HIS A 1 319 ? 8.149 20.083 -9.133 1.00 53.81 319 HIS A C 1
ATOM 2516 O O . HIS A 1 319 ? 8.792 21.032 -8.666 1.00 53.81 319 HIS A O 1
ATOM 2522 N N . ASP A 1 320 ? 8.719 18.991 -9.627 1.00 60.31 320 ASP A N 1
ATOM 2523 C CA . ASP A 1 320 ? 10.151 18.734 -9.563 1.00 60.31 320 ASP A CA 1
ATOM 2524 C C . ASP A 1 320 ? 10.857 19.331 -10.791 1.00 60.31 320 ASP A C 1
ATOM 2526 O O . ASP A 1 320 ? 10.474 19.107 -11.937 1.00 60.31 320 ASP A O 1
ATOM 2530 N N . LEU A 1 321 ? 11.872 20.177 -10.575 1.00 67.19 321 LEU A N 1
ATOM 2531 C CA . LEU A 1 321 ? 12.583 20.856 -11.666 1.00 67.19 321 LEU A CA 1
ATOM 2532 C C . LEU A 1 321 ? 13.585 19.902 -12.332 1.00 67.19 321 LEU A C 1
ATOM 2534 O O . LEU A 1 321 ? 14.626 19.582 -11.756 1.00 67.19 321 LEU A O 1
ATOM 2538 N N . LEU A 1 322 ? 13.325 19.545 -13.587 1.00 71.38 322 LEU A N 1
ATOM 2539 C CA . LEU A 1 322 ? 14.131 18.601 -14.363 1.00 71.38 322 LEU A CA 1
ATOM 2540 C C . LEU A 1 322 ? 15.247 19.271 -15.168 1.00 71.38 322 LEU A C 1
ATOM 2542 O O . LEU A 1 322 ? 16.349 18.735 -15.299 1.00 71.38 322 LEU A O 1
ATOM 2546 N N . PHE A 1 323 ? 14.965 20.440 -15.747 1.00 80.62 323 PHE A N 1
ATOM 2547 C CA . PHE A 1 323 ? 15.885 21.137 -16.648 1.00 80.62 323 PHE A CA 1
ATOM 2548 C C . PHE A 1 323 ? 15.682 22.649 -16.588 1.00 80.62 323 PHE A C 1
ATOM 2550 O O . PHE A 1 323 ? 14.560 23.130 -16.450 1.00 80.62 323 PHE A O 1
ATOM 2557 N N . THR A 1 324 ? 16.762 23.418 -16.738 1.00 78.31 324 THR A N 1
ATOM 2558 C CA . THR A 1 324 ? 16.681 24.871 -16.902 1.00 78.31 324 THR A CA 1
ATOM 2559 C C . THR A 1 324 ? 17.783 25.387 -17.819 1.00 78.31 324 THR A C 1
ATOM 2561 O O . THR A 1 324 ? 18.907 24.885 -17.775 1.00 78.31 324 THR A O 1
ATOM 2564 N N . ASP A 1 325 ? 17.457 26.378 -18.647 1.00 80.69 325 ASP A N 1
ATOM 2565 C CA . ASP A 1 325 ? 18.400 27.025 -19.560 1.00 80.69 325 ASP A CA 1
ATOM 2566 C C . ASP A 1 325 ? 18.010 28.490 -19.815 1.00 80.69 325 ASP A C 1
ATOM 2568 O O . ASP A 1 325 ? 16.823 28.814 -19.902 1.00 80.69 325 ASP A O 1
ATOM 2572 N N . ASN A 1 326 ? 19.001 29.375 -19.946 1.00 82.94 326 ASN A N 1
ATOM 2573 C CA . ASN A 1 326 ? 18.798 30.795 -20.250 1.00 82.94 326 ASN A CA 1
ATOM 2574 C C . ASN A 1 326 ? 19.314 31.089 -21.663 1.00 82.94 326 ASN A C 1
ATOM 2576 O O . ASN A 1 326 ? 20.454 30.761 -21.988 1.00 82.94 326 ASN A O 1
ATOM 2580 N N . PHE A 1 327 ? 18.521 31.769 -22.489 1.00 83.56 327 PHE A N 1
ATOM 2581 C CA . PHE A 1 327 ? 18.926 32.108 -23.855 1.00 83.56 327 PHE A CA 1
ATOM 2582 C C . PHE A 1 327 ? 18.223 33.363 -24.379 1.00 83.56 327 PHE A C 1
ATOM 2584 O O . PHE A 1 327 ? 17.231 33.841 -23.831 1.00 83.56 327 PHE A O 1
ATOM 2591 N N . THR A 1 328 ? 18.741 33.901 -25.483 1.00 88.88 328 THR A N 1
ATOM 2592 C CA . THR A 1 328 ? 18.137 35.030 -26.197 1.00 88.88 328 THR A CA 1
ATOM 2593 C C . THR A 1 328 ? 17.177 34.537 -27.280 1.00 88.88 328 THR A C 1
ATOM 2595 O O . THR A 1 328 ? 17.576 33.752 -28.146 1.00 88.88 328 THR A O 1
ATOM 2598 N N . ILE A 1 329 ? 15.936 35.036 -27.294 1.00 88.12 329 ILE A N 1
ATOM 2599 C CA . ILE A 1 329 ? 14.975 34.749 -28.371 1.00 88.12 329 ILE A CA 1
ATOM 2600 C C . ILE A 1 329 ? 15.497 35.341 -29.686 1.00 88.12 329 ILE A C 1
ATOM 2602 O O . ILE A 1 329 ? 15.766 36.536 -29.782 1.00 88.12 329 ILE A O 1
ATOM 2606 N N . LYS A 1 330 ? 15.645 34.504 -30.716 1.00 89.06 330 LYS A N 1
ATOM 2607 C CA . LYS A 1 330 ? 16.204 34.899 -32.028 1.00 89.06 330 LYS A CA 1
ATOM 2608 C C . LYS A 1 330 ? 15.150 35.253 -33.082 1.00 89.06 330 LYS A C 1
ATOM 2610 O O . LYS A 1 330 ? 15.494 35.835 -34.105 1.00 89.06 330 LYS A O 1
ATOM 2615 N N . SER A 1 331 ? 13.899 34.878 -32.845 1.00 88.56 331 SER A N 1
ATOM 2616 C CA . SER A 1 331 ? 12.779 35.036 -33.773 1.00 88.56 331 SER A CA 1
ATOM 2617 C C . SER A 1 331 ? 11.460 34.857 -33.027 1.00 88.56 331 SER A C 1
ATOM 2619 O O . SER A 1 331 ? 11.433 34.214 -31.979 1.00 88.56 331 SER A O 1
ATOM 2621 N N . ASP A 1 332 ? 10.366 35.367 -33.594 1.00 84.88 332 ASP A N 1
ATOM 2622 C CA . ASP A 1 332 ? 9.024 35.266 -33.003 1.00 84.88 332 ASP A CA 1
ATOM 2623 C C . ASP A 1 332 ? 8.593 33.811 -32.742 1.00 84.88 332 ASP A C 1
ATOM 2625 O O . ASP A 1 332 ? 7.976 33.531 -31.718 1.00 84.88 332 ASP A O 1
ATOM 2629 N N . LEU A 1 333 ? 8.994 32.865 -33.599 1.00 88.69 333 LEU A N 1
ATOM 2630 C CA . LEU A 1 333 ? 8.976 31.433 -33.292 1.00 88.69 333 LEU A CA 1
ATOM 2631 C C . LEU A 1 333 ? 10.399 30.972 -32.966 1.00 88.69 333 LEU A C 1
ATOM 2633 O O . LEU A 1 333 ? 11.254 30.941 -33.853 1.00 88.69 333 LEU A O 1
ATOM 2637 N N . HIS A 1 334 ? 10.654 30.616 -31.711 1.00 87.00 334 HIS A N 1
ATOM 2638 C CA . HIS A 1 334 ? 11.944 30.117 -31.241 1.00 87.00 334 HIS A CA 1
ATOM 2639 C C . HIS A 1 334 ? 11.793 28.695 -30.701 1.00 87.00 334 HIS A C 1
ATOM 2641 O O . HIS A 1 334 ? 10.850 28.411 -29.968 1.00 87.00 334 HIS A O 1
ATOM 2647 N N . THR A 1 335 ? 12.708 27.793 -31.052 1.00 86.75 335 THR A N 1
ATOM 2648 C CA . THR A 1 335 ? 12.629 26.383 -30.645 1.00 86.75 335 THR A CA 1
ATOM 2649 C C . THR A 1 335 ? 13.873 25.960 -29.887 1.00 86.75 335 THR A C 1
ATOM 2651 O O . THR A 1 335 ? 14.985 26.213 -30.354 1.00 86.75 335 THR A O 1
ATOM 2654 N N . VAL A 1 336 ? 13.680 25.257 -28.774 1.00 88.19 336 VAL A N 1
ATOM 2655 C CA . VAL A 1 336 ? 14.753 24.689 -27.950 1.00 88.19 336 VAL A CA 1
ATOM 2656 C C . VAL A 1 336 ? 14.562 23.181 -27.861 1.00 88.19 336 VAL A C 1
ATOM 2658 O O . VAL A 1 336 ? 13.464 22.712 -27.572 1.00 88.19 336 VAL A O 1
ATOM 2661 N N . THR A 1 337 ? 15.621 22.416 -28.113 1.00 90.38 337 THR A N 1
ATOM 2662 C CA . THR A 1 337 ? 15.605 20.956 -27.956 1.00 90.38 337 THR A CA 1
ATOM 2663 C C . THR A 1 337 ? 16.163 20.589 -26.587 1.00 90.38 337 THR A C 1
ATOM 2665 O O . THR A 1 337 ? 17.281 20.988 -26.262 1.00 90.38 337 THR A O 1
ATOM 2668 N N . VAL A 1 338 ? 15.410 19.818 -25.802 1.00 89.94 338 VAL A N 1
ATOM 2669 C CA . VAL A 1 338 ? 15.813 19.363 -24.465 1.00 89.94 338 VAL A CA 1
ATOM 2670 C C . VAL A 1 338 ? 16.127 17.862 -24.506 1.00 89.94 338 VAL A C 1
ATOM 2672 O O . VAL A 1 338 ? 15.238 17.079 -24.853 1.00 89.94 338 VAL A O 1
ATOM 2675 N N . PRO A 1 339 ? 17.363 17.440 -24.176 1.00 86.06 339 PRO A N 1
ATOM 2676 C CA . PRO A 1 339 ? 17.754 16.033 -24.179 1.00 86.06 339 PRO A CA 1
ATOM 2677 C C . PRO A 1 339 ? 17.384 15.344 -22.859 1.00 86.06 339 PRO A C 1
ATOM 2679 O O . PRO A 1 339 ? 18.106 15.431 -21.864 1.00 86.06 339 PRO A O 1
ATOM 2682 N N . LEU A 1 340 ? 16.252 14.642 -22.854 1.00 86.75 340 LEU A N 1
ATOM 2683 C CA . LEU A 1 340 ? 15.700 13.960 -21.682 1.00 86.75 340 LEU A CA 1
ATOM 2684 C C . LEU A 1 340 ? 16.591 12.816 -21.187 1.00 86.75 340 LEU A C 1
ATOM 2686 O O . LEU A 1 340 ? 16.727 12.608 -19.988 1.00 86.75 340 LEU A O 1
ATOM 2690 N N . ASP A 1 341 ? 17.293 12.134 -22.090 1.00 82.44 341 ASP A N 1
ATOM 2691 C CA . ASP A 1 341 ? 18.217 11.039 -21.761 1.00 82.44 341 ASP A CA 1
ATOM 2692 C C . ASP A 1 341 ? 19.495 11.476 -21.037 1.00 82.44 341 ASP A C 1
ATOM 2694 O O . ASP A 1 341 ? 20.315 10.642 -20.645 1.00 82.44 341 ASP A O 1
ATOM 2698 N N . THR A 1 342 ? 19.666 12.781 -20.836 1.00 81.25 342 THR A N 1
ATOM 2699 C CA . THR A 1 342 ? 20.733 13.350 -20.008 1.00 81.25 342 THR A CA 1
ATOM 2700 C C . THR A 1 342 ? 20.258 13.728 -18.608 1.00 81.25 342 THR A C 1
ATOM 2702 O O . THR A 1 342 ? 21.093 13.888 -17.713 1.00 81.25 342 THR A O 1
ATOM 2705 N N . ILE A 1 343 ? 18.942 13.822 -18.408 1.00 70.44 343 ILE A N 1
ATOM 2706 C CA . ILE A 1 343 ? 18.289 14.184 -17.152 1.00 70.44 343 ILE A CA 1
ATOM 2707 C C . ILE A 1 343 ? 18.131 12.897 -16.326 1.00 70.44 343 ILE A C 1
ATOM 2709 O O . ILE A 1 343 ? 17.493 11.961 -16.806 1.00 70.44 343 ILE A O 1
ATOM 2713 N N . PRO A 1 344 ? 18.744 12.784 -15.129 1.00 68.38 344 PRO A N 1
ATOM 2714 C CA . PRO A 1 344 ? 18.534 11.642 -14.244 1.00 68.38 344 PRO A CA 1
ATOM 2715 C C . PRO A 1 344 ? 17.055 11.425 -13.947 1.00 68.38 344 PRO A C 1
ATOM 2717 O O . PRO A 1 344 ? 16.374 12.373 -13.569 1.00 68.38 344 PRO A O 1
ATOM 2720 N N . ARG A 1 345 ? 16.579 10.183 -14.078 1.00 65.94 345 ARG A N 1
ATOM 2721 C CA . ARG A 1 345 ? 15.183 9.826 -13.790 1.00 65.94 345 ARG A CA 1
ATOM 2722 C C . ARG A 1 345 ? 14.785 10.256 -12.378 1.00 65.94 345 ARG A C 1
ATOM 2724 O O . ARG A 1 345 ? 13.724 10.831 -12.198 1.00 65.94 345 ARG A O 1
ATOM 2731 N N . SER A 1 346 ? 15.673 10.064 -11.402 1.00 57.56 346 SER A N 1
ATOM 2732 C CA . SER A 1 346 ? 15.451 10.488 -10.016 1.00 57.56 346 SER A CA 1
ATOM 2733 C C . SER A 1 346 ? 15.198 11.987 -9.799 1.00 57.56 346 SER A C 1
ATOM 2735 O O . SER A 1 346 ? 14.865 12.369 -8.676 1.00 57.56 346 SER A O 1
ATOM 2737 N N . LEU A 1 347 ? 15.396 12.849 -10.807 1.00 57.69 347 LEU A N 1
ATOM 2738 C CA . LEU A 1 347 ? 15.090 14.277 -10.694 1.00 57.69 347 LEU A CA 1
ATOM 2739 C C . LEU A 1 347 ? 13.593 14.589 -10.741 1.00 57.69 347 LEU A C 1
ATOM 2741 O O . LEU A 1 347 ? 13.260 15.668 -10.276 1.00 57.69 347 LEU A O 1
ATOM 2745 N N . GLY A 1 348 ? 12.745 13.701 -11.273 1.00 53.34 348 GLY A N 1
ATOM 2746 C CA . GLY A 1 348 ? 11.277 13.850 -11.243 1.00 53.34 348 GLY A CA 1
ATOM 2747 C C . GLY A 1 348 ? 10.606 13.231 -10.015 1.00 53.34 348 GLY A C 1
ATOM 2748 O O . GLY A 1 348 ? 9.395 13.294 -9.865 1.00 53.34 348 GLY A O 1
ATOM 2749 N N . GLY A 1 349 ? 11.404 12.623 -9.131 1.00 46.12 349 GLY A N 1
ATOM 2750 C CA . GLY A 1 349 ? 10.904 11.928 -7.958 1.00 46.12 349 GLY A CA 1
ATOM 2751 C C . GLY A 1 349 ? 11.686 10.655 -7.634 1.00 46.12 349 GLY A C 1
ATOM 2752 O O . GLY A 1 349 ? 12.531 10.154 -8.377 1.00 46.12 349 GLY A O 1
ATOM 2753 N N . SER A 1 350 ? 11.459 10.106 -6.437 1.00 37.81 350 SER A N 1
ATOM 2754 C CA . SER A 1 350 ? 12.124 8.863 -6.013 1.00 37.81 350 SER A CA 1
ATOM 2755 C C . SER A 1 350 ? 11.547 7.632 -6.734 1.00 37.81 350 SER A C 1
ATOM 2757 O O . SER A 1 350 ? 10.328 7.511 -6.851 1.00 37.81 350 SER A O 1
ATOM 2759 N N . ASN A 1 351 ? 12.394 6.637 -7.050 1.00 39.31 351 ASN A N 1
ATOM 2760 C CA . ASN A 1 351 ? 12.054 5.335 -7.680 1.00 39.31 351 ASN A CA 1
ATOM 2761 C C . ASN A 1 351 ? 10.919 4.510 -7.012 1.00 39.31 351 ASN A C 1
ATOM 2763 O O . ASN A 1 351 ? 10.583 3.421 -7.474 1.00 39.31 351 ASN A O 1
ATOM 2767 N N . TRP A 1 352 ? 10.381 4.969 -5.883 1.00 34.47 352 TRP A N 1
ATOM 2768 C CA . TRP A 1 352 ? 9.355 4.316 -5.068 1.00 34.47 352 TRP A CA 1
ATOM 2769 C C . TRP A 1 352 ? 7.980 5.016 -5.135 1.00 34.47 352 TRP A C 1
ATOM 2771 O O . TRP A 1 352 ? 6.983 4.419 -4.719 1.00 34.47 352 TRP A O 1
ATOM 2781 N N . ALA A 1 353 ? 7.915 6.263 -5.617 1.00 34.88 353 ALA A N 1
ATOM 2782 C CA . ALA A 1 353 ? 6.705 7.093 -5.584 1.00 34.88 353 ALA A CA 1
ATOM 2783 C C . ALA A 1 353 ? 6.132 7.421 -6.972 1.00 34.88 353 ALA A C 1
ATOM 2785 O O . ALA A 1 353 ? 4.921 7.599 -7.083 1.00 34.88 353 ALA A O 1
ATOM 2786 N N . GLU A 1 354 ? 6.974 7.449 -8.001 1.00 42.25 354 GLU A N 1
ATOM 2787 C CA . GLU A 1 354 ? 6.597 7.826 -9.364 1.00 42.25 354 GLU A CA 1
ATOM 2788 C C . GLU A 1 354 ? 6.173 6.622 -10.218 1.00 42.25 354 GLU A C 1
ATOM 2790 O O . GLU A 1 354 ? 6.610 5.484 -10.001 1.00 42.25 354 GLU A O 1
ATOM 2795 N N . GLY A 1 355 ? 5.300 6.877 -11.192 1.00 45.06 355 GLY A N 1
ATOM 2796 C CA . GLY A 1 355 ? 4.784 5.884 -12.128 1.00 45.06 355 GLY A CA 1
ATOM 2797 C C . GLY A 1 355 ? 5.811 5.413 -13.168 1.00 45.06 355 GLY A C 1
ATOM 2798 O O . GLY A 1 355 ? 7.028 5.493 -12.999 1.00 45.06 355 GLY A O 1
ATOM 2799 N N . ASN A 1 356 ? 5.314 4.863 -14.279 1.00 54.16 356 ASN A N 1
ATOM 2800 C CA . ASN A 1 356 ? 6.162 4.507 -15.429 1.00 54.16 356 ASN A CA 1
ATOM 2801 C C . ASN A 1 356 ? 6.392 5.700 -16.378 1.00 54.16 356 ASN A C 1
ATOM 2803 O O . ASN A 1 356 ? 7.003 5.527 -17.432 1.00 54.16 356 ASN A O 1
ATOM 2807 N N . GLU A 1 357 ? 5.873 6.873 -16.029 1.00 68.06 357 GLU A N 1
ATOM 2808 C CA . GLU A 1 357 ? 5.809 8.087 -16.839 1.00 68.06 357 GLU A CA 1
ATOM 2809 C C . GLU A 1 357 ? 6.152 9.279 -15.935 1.00 68.06 357 GLU A C 1
ATOM 2811 O O . GLU A 1 357 ? 5.915 9.178 -14.733 1.00 68.06 357 GLU A O 1
ATOM 2816 N N . GLN A 1 358 ? 6.733 10.330 -16.520 1.00 72.12 358 GLN A N 1
ATOM 2817 C CA . GLN A 1 358 ? 6.915 11.660 -15.930 1.00 72.12 358 GLN A CA 1
ATOM 2818 C C . GLN A 1 358 ? 5.980 12.629 -16.657 1.00 72.12 358 GLN A C 1
ATOM 2820 O O . GLN A 1 358 ? 5.959 12.662 -17.896 1.00 72.12 358 GLN A O 1
ATOM 2825 N N . GLU A 1 359 ? 5.207 13.407 -15.915 1.00 82.62 359 GLU A N 1
ATOM 2826 C CA . GLU A 1 359 ? 4.206 14.336 -16.428 1.00 82.62 359 GLU A CA 1
ATOM 2827 C C . GLU A 1 359 ? 4.840 15.714 -16.694 1.00 82.62 359 GLU A C 1
ATOM 2829 O O . GLU A 1 359 ? 4.810 16.626 -15.872 1.00 82.62 359 GLU A O 1
ATOM 2834 N N . LEU A 1 360 ? 5.434 15.907 -17.874 1.00 88.12 360 LEU A N 1
ATOM 2835 C CA . LEU A 1 360 ? 6.278 17.076 -18.128 1.00 88.12 360 LEU A CA 1
ATOM 2836 C C . LEU A 1 360 ? 5.507 18.328 -18.543 1.00 88.12 360 LEU A C 1
ATOM 2838 O O . LEU A 1 360 ? 4.689 18.284 -19.461 1.00 88.12 360 LEU A O 1
ATOM 2842 N N . PHE A 1 361 ? 5.885 19.492 -18.013 1.00 90.25 361 PHE A N 1
ATOM 2843 C CA . PHE A 1 361 ? 5.500 20.788 -18.588 1.00 90.25 361 PHE A CA 1
ATOM 2844 C C . PHE A 1 361 ? 6.665 21.786 -18.623 1.00 90.25 361 PHE A C 1
ATOM 2846 O O . PHE A 1 361 ? 7.579 21.754 -17.800 1.00 90.25 361 PHE A O 1
ATOM 2853 N N . ALA A 1 362 ? 6.635 22.691 -19.604 1.00 90.88 362 ALA A N 1
ATOM 2854 C CA . ALA A 1 362 ? 7.645 23.723 -19.803 1.00 90.88 362 ALA A CA 1
ATOM 2855 C C . ALA A 1 362 ? 7.110 25.097 -19.384 1.00 90.88 362 ALA A C 1
ATOM 2857 O O . ALA A 1 362 ? 5.997 25.474 -19.745 1.00 90.88 362 ALA A O 1
ATOM 2858 N N . GLU A 1 363 ? 7.928 25.871 -18.681 1.00 89.62 363 GLU A N 1
ATOM 2859 C CA . GLU A 1 363 ? 7.684 27.264 -18.309 1.00 89.62 363 GLU A CA 1
ATOM 2860 C C . GLU A 1 363 ? 8.741 28.153 -18.971 1.00 89.62 363 GLU A C 1
ATOM 2862 O O . GLU A 1 363 ? 9.937 27.863 -18.892 1.00 89.62 363 GLU A O 1
ATOM 2867 N N . ILE A 1 364 ? 8.310 29.242 -19.615 1.00 88.94 364 ILE A N 1
ATOM 2868 C CA . ILE A 1 364 ? 9.211 30.292 -20.103 1.00 88.94 364 ILE A CA 1
ATOM 2869 C C . ILE A 1 364 ? 8.960 31.573 -19.320 1.00 88.94 364 ILE A C 1
ATOM 2871 O O . ILE A 1 364 ? 7.837 32.071 -19.313 1.00 88.94 364 ILE A O 1
ATOM 2875 N N . GLU A 1 365 ? 10.020 32.127 -18.742 1.00 85.81 365 GLU A N 1
ATOM 2876 C CA . GLU A 1 365 ? 10.042 33.398 -18.016 1.00 85.81 365 GLU A CA 1
ATOM 2877 C C . GLU A 1 365 ? 10.805 34.461 -18.826 1.00 85.81 365 GLU A C 1
ATOM 2879 O O . GLU A 1 365 ? 11.946 34.239 -19.240 1.00 85.81 365 GLU A O 1
ATOM 2884 N N . VAL A 1 366 ? 10.207 35.638 -19.032 1.00 84.19 366 VAL A N 1
ATOM 2885 C CA . VAL A 1 366 ? 10.887 36.812 -19.603 1.00 84.19 366 VAL A CA 1
ATOM 2886 C C . VAL A 1 366 ? 11.660 37.520 -18.498 1.00 84.19 366 VAL A C 1
ATOM 2888 O O . VAL A 1 366 ? 11.063 38.117 -17.607 1.00 84.19 366 VAL A O 1
ATOM 2891 N N . LEU A 1 367 ? 12.992 37.502 -18.551 1.00 73.00 367 LEU A N 1
ATOM 2892 C CA . LEU A 1 367 ? 13.821 37.909 -17.408 1.00 73.00 367 LEU A CA 1
ATOM 2893 C C . LEU A 1 367 ? 13.712 39.394 -17.046 1.00 73.00 367 LEU A C 1
ATOM 2895 O O . LEU A 1 367 ? 13.996 39.768 -15.914 1.00 73.00 367 LEU A O 1
ATOM 2899 N N . GLN A 1 368 ? 13.318 40.251 -17.991 1.00 79.25 368 GLN A N 1
ATOM 2900 C CA . GLN A 1 368 ? 13.209 41.691 -17.745 1.00 79.25 368 GLN A CA 1
ATOM 2901 C C . GLN A 1 368 ? 11.870 42.092 -17.112 1.00 79.25 368 GLN A C 1
ATOM 2903 O O . GLN A 1 368 ? 11.796 43.154 -16.498 1.00 79.25 368 GLN A O 1
ATOM 2908 N N . THR A 1 369 ? 10.813 41.293 -17.292 1.00 75.75 369 THR A N 1
ATOM 2909 C CA . THR A 1 369 ? 9.466 41.597 -16.774 1.00 75.75 369 THR A CA 1
ATOM 2910 C C . THR A 1 369 ? 8.974 40.592 -15.738 1.00 75.75 369 THR A C 1
ATOM 2912 O O . THR A 1 369 ? 8.018 40.891 -15.031 1.00 75.75 369 THR A O 1
ATOM 2915 N N . HIS A 1 370 ? 9.626 39.430 -15.638 1.00 72.62 370 HIS A N 1
ATOM 2916 C CA . HIS A 1 370 ? 9.184 38.248 -14.894 1.00 72.62 370 HIS A CA 1
ATOM 2917 C C . HIS A 1 370 ? 7.802 37.725 -15.314 1.00 72.62 370 HIS A C 1
ATOM 2919 O O . HIS A 1 370 ? 7.170 36.970 -14.578 1.00 72.62 370 HIS A O 1
ATOM 2925 N N . ASP A 1 371 ? 7.338 38.083 -16.516 1.00 71.56 371 ASP A N 1
ATOM 2926 C CA . ASP A 1 371 ? 6.149 37.470 -17.101 1.00 71.56 371 ASP A CA 1
ATOM 2927 C C . ASP A 1 371 ? 6.479 36.028 -17.505 1.00 71.56 371 ASP A C 1
ATOM 2929 O O . ASP A 1 371 ? 7.508 35.781 -18.143 1.00 71.56 371 ASP A O 1
ATOM 2933 N N . PHE A 1 372 ? 5.600 35.080 -17.180 1.00 83.31 372 PHE A N 1
ATOM 2934 C CA . PHE A 1 372 ? 5.789 33.673 -17.523 1.00 83.31 372 PHE A CA 1
ATOM 2935 C C . PHE A 1 372 ? 4.548 33.040 -18.158 1.00 83.31 372 PHE A C 1
ATOM 2937 O O . PHE A 1 372 ? 3.409 33.408 -17.868 1.00 83.31 372 PHE A O 1
ATOM 2944 N N . ILE A 1 373 ? 4.780 32.065 -19.039 1.00 81.06 373 ILE A N 1
ATOM 2945 C CA . ILE A 1 373 ? 3.754 31.196 -19.629 1.00 81.06 373 ILE A CA 1
ATOM 2946 C C . ILE A 1 373 ? 4.199 29.743 -19.501 1.00 81.06 373 ILE A C 1
ATOM 2948 O O . ILE A 1 373 ? 5.365 29.424 -19.744 1.00 81.06 373 ILE A O 1
ATOM 2952 N N . LYS A 1 374 ? 3.241 28.865 -19.184 1.00 87.56 374 LYS A N 1
ATOM 2953 C CA . LYS A 1 374 ? 3.430 27.413 -19.149 1.00 87.56 374 LYS A CA 1
ATOM 2954 C C . LYS A 1 374 ? 2.802 26.705 -20.349 1.00 87.56 374 LYS A C 1
ATOM 2956 O O . LYS A 1 374 ? 1.800 27.172 -20.895 1.00 87.56 374 LYS A O 1
ATOM 2961 N N . SER A 1 375 ? 3.377 25.571 -20.733 1.00 89.50 375 SER A N 1
ATOM 2962 C CA . SER A 1 375 ? 2.788 24.645 -21.698 1.00 89.50 375 SER A CA 1
ATOM 2963 C C . SER A 1 375 ? 1.688 23.790 -21.065 1.00 89.50 375 SER A C 1
ATOM 2965 O O . SER A 1 375 ? 1.461 23.807 -19.856 1.00 89.50 375 SER A O 1
ATOM 2967 N N . VAL A 1 376 ? 1.018 23.002 -21.905 1.00 82.31 376 VAL A N 1
ATOM 2968 C CA . VAL A 1 376 ? 0.276 21.823 -21.443 1.00 82.31 376 VAL A CA 1
ATOM 2969 C C . VAL A 1 376 ? 1.243 20.744 -20.952 1.00 82.31 376 VAL A C 1
ATOM 2971 O O . VAL A 1 376 ? 2.415 20.749 -21.341 1.00 82.31 376 VAL A O 1
ATOM 2974 N N . VAL A 1 377 ? 0.725 19.842 -20.123 1.00 85.69 377 VAL A N 1
ATOM 2975 C CA . VAL A 1 377 ? 1.439 18.671 -19.606 1.00 85.69 377 VAL A CA 1
ATOM 2976 C C . VAL A 1 377 ? 1.499 17.589 -20.684 1.00 85.69 377 VAL A C 1
ATOM 2978 O O . VAL A 1 377 ? 0.538 17.417 -21.444 1.00 85.69 377 VAL A O 1
ATOM 2981 N N . VAL A 1 378 ? 2.630 16.894 -20.777 1.00 83.62 378 VAL A N 1
ATOM 2982 C CA . VAL A 1 378 ? 2.840 15.756 -21.674 1.00 83.62 378 VAL A CA 1
ATOM 2983 C C . VAL A 1 378 ? 3.427 14.582 -20.901 1.00 83.62 378 VAL A C 1
ATOM 2985 O O . VAL A 1 378 ? 4.441 14.724 -20.227 1.00 83.62 378 VAL A O 1
ATOM 2988 N N . ASP A 1 379 ? 2.818 13.412 -21.047 1.00 77.81 379 ASP A N 1
ATOM 2989 C CA . ASP A 1 379 ? 3.296 12.200 -20.385 1.00 77.81 379 ASP A CA 1
ATOM 2990 C C . ASP A 1 379 ? 4.516 11.659 -21.139 1.00 77.81 379 ASP A C 1
ATOM 2992 O O . ASP A 1 379 ? 4.461 11.434 -22.355 1.00 77.81 379 ASP A O 1
ATOM 2996 N N . VAL A 1 380 ? 5.629 11.441 -20.442 1.00 80.81 380 VAL A N 1
ATOM 2997 C CA . VAL A 1 380 ? 6.869 10.923 -21.029 1.00 80.81 380 VAL A CA 1
ATOM 2998 C C . VAL A 1 380 ? 7.300 9.652 -20.317 1.00 80.81 380 VAL A C 1
ATOM 3000 O O . VAL A 1 380 ? 7.411 9.619 -19.103 1.00 80.81 380 VAL A O 1
ATOM 3003 N N . ASP A 1 381 ? 7.598 8.598 -21.072 1.00 79.19 381 ASP A N 1
ATOM 3004 C CA . ASP A 1 381 ? 8.052 7.313 -20.538 1.00 79.19 381 ASP A CA 1
ATOM 3005 C C . ASP A 1 381 ? 9.323 7.503 -19.691 1.00 79.19 381 ASP A C 1
ATOM 3007 O O . ASP A 1 381 ? 10.361 7.960 -20.176 1.00 79.19 381 ASP A O 1
ATOM 3011 N N . ALA A 1 382 ? 9.259 7.130 -18.412 1.00 69.19 382 ALA A N 1
ATOM 3012 C CA . ALA A 1 382 ? 10.325 7.391 -17.448 1.00 69.19 382 ALA A CA 1
ATOM 3013 C C . ALA A 1 382 ? 11.640 6.650 -17.787 1.00 69.19 382 ALA A C 1
ATOM 3015 O 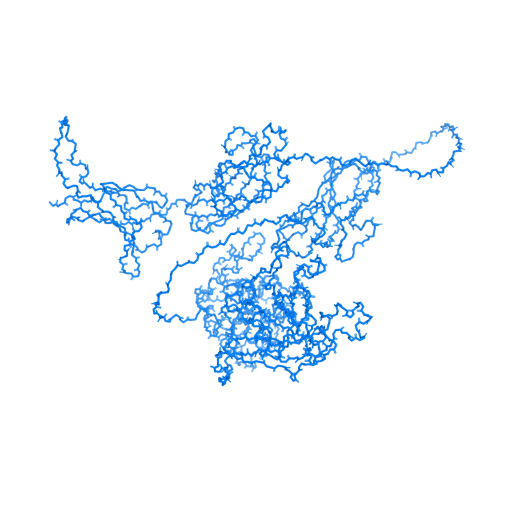O . ALA A 1 382 ? 12.702 6.944 -17.234 1.00 69.19 382 ALA A O 1
ATOM 3016 N N . THR A 1 383 ? 11.606 5.678 -18.710 1.00 72.19 383 THR A N 1
ATOM 3017 C CA . THR A 1 383 ? 12.808 4.982 -19.208 1.00 72.19 383 THR A CA 1
ATOM 3018 C C . THR A 1 383 ? 13.640 5.818 -20.177 1.00 72.19 383 THR A C 1
ATOM 3020 O O . THR A 1 383 ? 14.807 5.502 -20.418 1.00 72.19 383 THR A O 1
ATOM 3023 N N . VAL A 1 384 ? 13.057 6.888 -20.716 1.00 81.25 384 VAL A N 1
ATOM 3024 C CA . VAL A 1 384 ? 13.715 7.832 -21.623 1.00 81.25 384 VAL A CA 1
ATOM 3025 C C . VAL A 1 384 ? 14.781 8.650 -20.895 1.00 81.25 384 VAL A C 1
ATOM 3027 O O . VAL A 1 384 ? 15.781 9.025 -21.505 1.00 81.25 384 VAL A O 1
ATOM 3030 N N . PHE A 1 385 ? 14.593 8.869 -19.594 1.00 80.25 385 PHE A N 1
ATOM 3031 C CA . PHE A 1 385 ? 15.506 9.587 -18.715 1.00 80.25 385 PHE A CA 1
ATOM 3032 C C . PHE A 1 385 ? 16.752 8.764 -18.375 1.00 80.25 385 PHE A C 1
ATOM 3034 O O . PHE A 1 385 ? 16.758 7.525 -18.407 1.00 80.25 385 PHE A O 1
ATOM 3041 N N . LYS A 1 386 ? 17.835 9.458 -18.019 1.00 76.31 386 LYS A N 1
ATOM 3042 C CA . LYS A 1 386 ? 19.102 8.841 -17.617 1.00 76.31 386 LYS A CA 1
ATOM 3043 C C . LYS A 1 386 ? 18.887 7.997 -16.358 1.00 76.31 386 LYS A C 1
ATOM 3045 O O . LYS A 1 386 ? 18.562 8.524 -15.301 1.00 76.31 386 LYS A O 1
ATOM 3050 N N . GLN A 1 387 ? 19.088 6.686 -16.453 1.00 57.03 387 GLN A N 1
ATOM 3051 C CA . GLN A 1 387 ? 18.919 5.785 -15.309 1.00 57.03 387 GLN A CA 1
ATOM 3052 C C . GLN A 1 387 ? 20.016 6.016 -14.257 1.00 57.03 387 GLN A C 1
ATOM 3054 O O . GLN A 1 387 ? 21.195 6.148 -14.601 1.00 57.03 387 GLN A O 1
ATOM 3059 N N . ASP A 1 388 ? 19.630 6.052 -12.982 1.00 45.62 388 ASP A N 1
ATOM 3060 C CA . ASP A 1 388 ? 20.564 6.246 -11.872 1.00 45.62 388 ASP A CA 1
ATOM 3061 C C . ASP A 1 388 ? 21.452 5.002 -11.648 1.00 45.62 388 ASP A C 1
ATOM 3063 O O . ASP A 1 388 ? 20.988 3.868 -11.806 1.00 45.62 388 ASP A O 1
ATOM 3067 N N . PRO A 1 389 ? 22.737 5.172 -11.281 1.00 38.25 389 PRO A N 1
ATOM 3068 C CA . PRO A 1 389 ? 23.646 4.052 -11.051 1.00 38.25 389 PRO A CA 1
ATOM 3069 C C . PRO A 1 389 ? 23.233 3.213 -9.828 1.00 38.25 389 PRO A C 1
ATOM 3071 O O . PRO A 1 389 ? 22.961 3.734 -8.748 1.00 38.25 389 PRO A O 1
ATOM 3074 N N . VAL A 1 390 ? 23.218 1.888 -9.996 1.00 31.23 390 VAL A N 1
ATOM 3075 C CA . VAL A 1 390 ? 22.844 0.903 -8.966 1.00 31.23 390 VAL A CA 1
ATOM 3076 C C . VAL A 1 390 ? 24.074 0.522 -8.128 1.00 31.23 390 VAL A C 1
ATOM 3078 O O . VAL A 1 390 ? 25.048 0.000 -8.666 1.00 31.23 390 VAL A O 1
ATOM 3081 N N . GLU A 1 391 ? 24.046 0.733 -6.806 1.00 23.91 391 GLU A N 1
ATOM 3082 C CA . GLU A 1 391 ? 25.132 0.305 -5.907 1.00 23.91 391 GLU A CA 1
ATOM 3083 C C . GLU A 1 391 ? 25.039 -1.184 -5.521 1.00 23.91 391 GLU A C 1
ATOM 3085 O O . GLU A 1 391 ? 24.056 -1.652 -4.943 1.00 23.91 391 GLU A O 1
ATOM 3090 N N . VAL A 1 392 ? 26.137 -1.905 -5.759 1.00 28.77 392 VAL A N 1
ATOM 3091 C CA . VAL A 1 392 ? 26.359 -3.322 -5.442 1.00 28.77 392 VAL A CA 1
ATOM 3092 C C . VAL A 1 392 ? 27.065 -3.462 -4.095 1.00 28.77 392 VAL A C 1
ATOM 3094 O O . VAL A 1 392 ? 28.124 -2.875 -3.914 1.00 28.77 392 VAL A O 1
ATOM 3097 N N . THR A 1 393 ? 26.585 -4.333 -3.201 1.00 23.11 393 THR A N 1
ATOM 3098 C CA . THR A 1 393 ? 27.467 -5.030 -2.240 1.00 23.11 393 THR A CA 1
ATOM 3099 C C . THR A 1 393 ? 26.897 -6.394 -1.841 1.00 23.11 393 THR A C 1
ATOM 3101 O O . THR A 1 393 ? 25.842 -6.473 -1.218 1.00 23.11 393 THR A O 1
ATOM 3104 N N . ASN A 1 394 ? 27.646 -7.455 -2.159 1.00 24.53 394 ASN A N 1
ATOM 3105 C CA . ASN A 1 394 ? 27.534 -8.807 -1.602 1.00 24.53 394 ASN A CA 1
ATOM 3106 C C . ASN A 1 394 ? 28.507 -8.976 -0.422 1.00 24.53 394 ASN A C 1
ATOM 3108 O O . ASN A 1 394 ? 29.649 -8.531 -0.525 1.00 24.53 394 ASN A O 1
ATOM 3112 N N . LYS A 1 395 ? 28.111 -9.730 0.616 1.00 25.62 395 LYS A N 1
ATOM 3113 C CA . LYS A 1 395 ? 28.975 -10.689 1.339 1.00 25.62 395 LYS A CA 1
ATOM 3114 C C . LYS A 1 395 ? 28.122 -11.679 2.149 1.00 25.62 395 LYS A C 1
ATOM 3116 O O . LYS A 1 395 ? 27.176 -11.289 2.824 1.00 25.62 395 LYS A O 1
ATOM 3121 N N . VAL A 1 396 ? 28.471 -12.962 2.041 1.00 24.20 396 VAL A N 1
ATOM 3122 C CA . VAL A 1 396 ? 27.844 -14.135 2.685 1.00 24.20 396 VAL A CA 1
ATOM 3123 C C . VAL A 1 396 ? 28.844 -14.771 3.667 1.00 24.20 396 VAL A C 1
ATOM 3125 O O . VAL A 1 396 ? 30.049 -14.622 3.461 1.00 24.20 396 VAL A O 1
ATOM 3128 N N . LEU A 1 397 ? 28.303 -15.569 4.609 1.00 21.78 397 LEU A N 1
ATOM 3129 C CA . LEU A 1 397 ? 28.873 -16.667 5.438 1.00 21.78 397 LEU A CA 1
ATOM 3130 C C . LEU A 1 397 ? 29.007 -16.303 6.938 1.00 21.78 397 LEU A C 1
ATOM 3132 O O . LEU A 1 397 ? 29.458 -15.210 7.247 1.00 21.78 397 LEU A O 1
ATOM 3136 N N . LYS A 1 398 ? 28.670 -17.151 7.930 1.00 21.77 398 LYS A N 1
ATOM 3137 C CA . LYS A 1 398 ? 28.193 -18.554 7.967 1.00 21.77 398 LYS A CA 1
ATOM 3138 C C . LYS A 1 398 ? 27.543 -18.878 9.336 1.00 21.77 398 LYS A C 1
ATOM 3140 O O . LYS A 1 398 ? 27.619 -18.082 10.262 1.00 21.77 398 LYS A O 1
ATOM 3145 N N . VAL A 1 399 ? 26.899 -20.046 9.376 1.00 28.89 399 VAL A N 1
ATOM 3146 C CA . VAL A 1 399 ? 26.039 -20.678 10.400 1.00 28.89 399 VAL A CA 1
ATOM 3147 C C . VAL A 1 399 ? 26.823 -21.244 11.597 1.00 28.89 399 VAL A C 1
ATOM 3149 O O . VAL A 1 399 ? 27.987 -21.577 11.415 1.00 28.89 399 VAL A O 1
ATOM 3152 N N . ASP A 1 400 ? 26.159 -21.324 12.764 1.00 21.11 400 ASP A N 1
ATOM 3153 C CA . ASP A 1 400 ? 26.149 -22.386 13.814 1.00 21.11 400 ASP A CA 1
ATOM 3154 C C . ASP A 1 400 ? 25.701 -21.697 15.137 1.00 21.11 400 ASP A C 1
ATOM 3156 O O . ASP A 1 400 ? 26.215 -20.637 15.474 1.00 21.11 400 ASP A O 1
ATOM 3160 N N . VAL A 1 401 ? 24.660 -22.076 15.894 1.00 21.97 401 VAL A N 1
ATOM 3161 C CA . VAL A 1 401 ? 24.445 -23.313 16.664 1.00 21.97 401 VAL A CA 1
ATOM 3162 C C . VAL A 1 401 ? 22.986 -23.340 17.197 1.00 21.97 401 VAL A C 1
ATOM 3164 O O . VAL A 1 401 ? 22.496 -22.353 17.739 1.00 21.97 401 VAL A O 1
ATOM 3167 N N . GLU A 1 402 ? 22.352 -24.503 17.024 1.00 21.05 402 GLU A N 1
ATOM 3168 C CA . GLU A 1 402 ? 21.320 -25.226 17.806 1.00 21.05 402 GLU A CA 1
ATOM 3169 C C . GLU A 1 402 ? 20.037 -24.587 18.391 1.00 21.05 402 GLU A C 1
ATOM 3171 O O . GLU A 1 402 ? 20.020 -23.690 19.234 1.00 21.05 402 GLU A O 1
ATOM 3176 N N . ASP A 1 403 ? 18.938 -25.265 18.036 1.00 30.41 403 ASP A N 1
ATOM 3177 C CA . ASP A 1 403 ? 17.598 -25.242 18.621 1.00 30.41 403 ASP A CA 1
ATOM 3178 C C . ASP A 1 403 ? 17.561 -25.586 20.123 1.00 30.41 403 ASP A C 1
ATOM 3180 O O . ASP A 1 403 ? 17.977 -26.669 20.542 1.00 30.41 403 ASP A O 1
ATOM 3184 N N . LYS A 1 404 ? 16.845 -24.770 20.912 1.00 23.88 404 LYS A N 1
ATOM 3185 C CA . LYS A 1 404 ? 16.099 -25.263 22.084 1.00 23.88 404 LYS A CA 1
ATOM 3186 C C . LYS A 1 404 ? 14.663 -24.744 22.095 1.00 23.88 404 LYS A C 1
ATOM 3188 O O . LYS A 1 404 ? 14.390 -23.549 22.132 1.00 23.88 404 LYS A O 1
ATOM 3193 N N . LYS A 1 405 ? 13.747 -25.716 22.074 1.00 31.89 405 LYS A N 1
ATOM 3194 C CA . LYS A 1 405 ? 12.291 -25.596 22.192 1.00 31.89 405 LYS A CA 1
ATOM 3195 C C . LYS A 1 405 ? 11.893 -24.890 23.492 1.00 31.89 405 LYS A C 1
ATOM 3197 O O . LYS A 1 405 ? 12.178 -25.408 24.568 1.00 31.89 405 LYS A O 1
ATOM 3202 N N . GLU A 1 406 ? 11.089 -23.835 23.391 1.00 24.58 406 GLU A N 1
ATOM 3203 C CA . GLU A 1 406 ? 10.251 -23.364 24.498 1.00 24.58 406 GLU A CA 1
ATOM 3204 C C . GLU A 1 406 ? 8.761 -23.414 24.142 1.00 24.58 406 GLU A C 1
ATOM 3206 O O . GLU A 1 406 ? 8.332 -23.243 23.000 1.00 24.58 406 GLU A O 1
ATOM 3211 N N . LYS A 1 407 ? 7.985 -23.781 25.162 1.00 22.94 407 LYS A N 1
ATOM 3212 C CA . LYS A 1 407 ? 6.607 -24.259 25.098 1.00 22.94 407 LYS A CA 1
ATOM 3213 C C . LYS A 1 407 ? 5.640 -23.150 24.676 1.00 22.94 407 LYS A C 1
ATOM 3215 O O . LYS A 1 407 ? 5.626 -22.064 25.245 1.00 22.94 407 LYS A O 1
ATOM 3220 N N . LYS A 1 408 ? 4.772 -23.479 23.714 1.00 26.41 408 LYS A N 1
ATOM 3221 C CA . LYS A 1 408 ? 3.619 -22.670 23.302 1.00 26.41 408 LYS A CA 1
ATOM 3222 C C . LYS A 1 408 ? 2.671 -22.437 24.483 1.00 26.41 408 LYS A C 1
ATOM 3224 O O . LYS A 1 408 ? 2.103 -23.392 25.003 1.00 26.41 408 LYS A O 1
ATOM 3229 N N . GLN A 1 409 ? 2.425 -21.170 24.802 1.00 25.56 409 GLN A N 1
ATOM 3230 C CA . GLN A 1 409 ? 1.163 -20.713 25.379 1.00 25.56 409 GLN A CA 1
ATOM 3231 C C . GLN A 1 409 ? 0.431 -19.890 24.310 1.00 25.56 409 GLN A C 1
ATOM 3233 O O . GLN A 1 409 ? 0.991 -18.966 23.718 1.00 25.56 409 GLN A O 1
ATOM 3238 N N . GLU A 1 410 ? -0.788 -20.312 23.985 1.00 29.77 410 GLU A N 1
ATOM 3239 C CA . GLU A 1 410 ? -1.606 -19.797 22.887 1.00 29.77 410 GLU A CA 1
ATOM 3240 C C . GLU A 1 410 ? -1.994 -18.325 23.087 1.00 29.77 410 GLU A C 1
ATOM 3242 O O . GLU A 1 410 ? -2.712 -17.982 24.023 1.00 29.77 410 GLU A O 1
ATOM 3247 N N . SER A 1 411 ? -1.594 -17.455 22.152 1.00 29.05 411 SER A N 1
ATOM 3248 C CA . SER A 1 411 ? -2.244 -16.153 21.961 1.00 29.05 411 SER A CA 1
ATOM 3249 C C . SER A 1 411 ? -3.275 -16.273 20.838 1.00 29.05 411 SER A C 1
ATOM 3251 O O . SER A 1 411 ? -2.959 -16.637 19.702 1.00 29.05 411 SER A O 1
ATOM 3253 N N . LYS A 1 412 ? -4.539 -15.997 21.164 1.00 33.25 412 LYS A N 1
ATOM 3254 C CA . LYS A 1 412 ? -5.650 -15.972 20.208 1.00 33.25 412 LYS A CA 1
ATOM 3255 C C . LYS A 1 412 ? -5.422 -14.868 19.159 1.00 33.25 412 LYS A C 1
ATOM 3257 O O . LYS A 1 412 ? -5.544 -13.691 19.461 1.00 33.25 412 LYS A O 1
ATOM 3262 N N . GLY A 1 413 ? -5.093 -15.285 17.934 1.00 42.72 413 GLY A N 1
ATOM 3263 C CA . GLY A 1 413 ? -5.354 -14.628 16.643 1.00 42.72 413 GLY A CA 1
ATOM 3264 C C . GLY A 1 413 ? -4.891 -13.179 16.417 1.00 42.72 413 GLY A C 1
ATOM 3265 O O . GLY A 1 413 ? -5.624 -12.241 16.697 1.00 42.72 413 GLY A O 1
ATOM 3266 N N . LYS A 1 414 ? -3.769 -12.993 15.702 1.00 58.72 414 LYS A N 1
ATOM 3267 C CA . LYS A 1 414 ? -3.333 -11.699 15.123 1.00 58.72 414 LYS A CA 1
ATOM 3268 C C . LYS A 1 414 ? -4.284 -11.115 14.044 1.00 58.72 414 LYS A C 1
ATOM 3270 O O . LYS A 1 414 ? -4.021 -10.011 13.580 1.00 58.72 414 LYS A O 1
ATOM 3275 N N . CYS A 1 415 ? -5.359 -11.815 13.638 1.00 74.00 415 CYS A N 1
ATOM 3276 C CA . CYS A 1 415 ? -6.272 -11.370 12.570 1.00 74.00 415 CYS A CA 1
ATOM 3277 C C . CYS A 1 415 ? -7.522 -10.629 13.064 1.00 74.00 415 CYS A C 1
ATOM 3279 O O . CYS A 1 415 ? -8.151 -11.072 14.015 1.00 74.00 415 CYS A O 1
ATOM 3281 N N . TYR A 1 416 ? -7.937 -9.571 12.351 1.00 84.31 416 TYR A N 1
ATOM 3282 C CA . TYR A 1 416 ? -9.225 -8.860 12.492 1.00 84.31 416 TYR A CA 1
ATOM 3283 C C . TYR A 1 416 ? -10.423 -9.588 11.840 1.00 84.31 416 TYR A C 1
ATOM 3285 O O . TYR A 1 416 ? -11.572 -9.144 11.934 1.00 84.31 416 TYR A O 1
ATOM 3293 N N . CYS A 1 417 ? -10.155 -10.703 11.158 1.00 84.00 417 CYS A N 1
ATOM 3294 C CA . CYS A 1 417 ? -11.117 -11.586 10.512 1.00 84.00 417 CYS A CA 1
ATOM 3295 C C . CYS A 1 417 ? -12.063 -12.156 11.569 1.00 84.00 417 CYS A C 1
ATOM 3297 O O . CYS A 1 417 ? -11.589 -12.661 12.583 1.00 84.00 417 CYS A O 1
ATOM 3299 N N . ASN A 1 418 ? -13.364 -12.205 11.289 1.00 86.56 418 ASN A N 1
ATOM 3300 C CA . ASN A 1 418 ? -14.336 -13.023 12.026 1.00 86.56 418 ASN A CA 1
ATOM 3301 C C . ASN A 1 418 ? -14.366 -12.795 13.553 1.00 86.56 418 ASN A C 1
ATOM 3303 O O . ASN A 1 418 ? -14.826 -13.657 14.295 1.00 86.56 418 ASN A O 1
ATOM 3307 N N . ARG A 1 419 ? -13.879 -11.644 14.021 1.00 90.94 419 ARG A N 1
ATOM 3308 C CA . ARG A 1 419 ? -13.946 -11.194 15.416 1.00 90.94 419 ARG A CA 1
ATOM 3309 C C . ARG A 1 419 ? -14.293 -9.720 15.478 1.00 90.94 419 ARG A C 1
ATOM 3311 O O . ARG A 1 419 ? -14.120 -9.029 14.483 1.00 90.94 419 ARG A O 1
ATOM 3318 N N . ASP A 1 420 ? -14.690 -9.216 16.626 1.00 93.75 420 ASP A N 1
ATOM 3319 C CA . ASP A 1 420 ? -14.954 -7.788 16.789 1.00 93.75 420 ASP A CA 1
ATOM 3320 C C . ASP A 1 420 ? -13.651 -6.968 16.762 1.00 93.75 420 ASP A C 1
ATOM 3322 O O . ASP A 1 420 ? -12.582 -7.459 17.145 1.00 93.75 420 ASP A O 1
ATOM 3326 N N . ILE A 1 421 ? -13.729 -5.731 16.261 1.00 94.25 421 ILE A N 1
ATOM 3327 C CA . ILE A 1 421 ? -12.661 -4.726 16.363 1.00 94.25 421 ILE A CA 1
ATOM 3328 C C . ILE A 1 421 ? -12.735 -4.124 17.767 1.00 94.25 421 ILE A C 1
ATOM 3330 O O . ILE A 1 421 ? -13.802 -3.663 18.174 1.00 94.25 421 ILE A O 1
ATOM 3334 N N . THR A 1 422 ? -11.631 -4.126 18.514 1.00 94.88 422 THR A N 1
ATOM 3335 C CA . THR A 1 422 ? -11.621 -3.544 19.865 1.00 94.88 422 THR A CA 1
ATOM 3336 C C . THR A 1 422 ? -11.597 -2.014 19.818 1.00 94.88 422 THR A C 1
ATOM 3338 O O . THR A 1 422 ? -11.240 -1.413 18.805 1.00 94.88 422 THR A O 1
ATOM 3341 N N . VAL A 1 423 ? -11.945 -1.368 20.931 1.00 92.44 423 VAL A N 1
ATOM 3342 C CA . VAL A 1 423 ? -11.951 0.101 21.066 1.00 92.44 423 VAL A CA 1
ATOM 3343 C C . VAL A 1 423 ? -10.576 0.699 20.739 1.00 92.44 423 VAL A C 1
ATOM 3345 O O . VAL A 1 423 ? -10.466 1.584 19.891 1.00 92.44 423 VAL A O 1
ATOM 3348 N N . ASP A 1 424 ? -9.514 0.144 21.327 1.00 89.06 424 ASP A N 1
ATOM 3349 C CA . ASP A 1 424 ? -8.125 0.547 21.075 1.00 89.06 424 ASP A CA 1
ATOM 3350 C C . ASP A 1 424 ? -7.707 0.378 19.612 1.00 89.06 424 ASP A C 1
ATOM 3352 O O . ASP A 1 424 ? -6.951 1.185 19.066 1.00 89.06 424 ASP A O 1
ATOM 3356 N N . GLU A 1 425 ? -8.145 -0.710 18.980 1.00 92.81 425 GLU A N 1
ATOM 3357 C CA . GLU A 1 425 ? -7.858 -0.981 17.576 1.00 92.81 425 GLU A CA 1
ATOM 3358 C C . GLU A 1 425 ? -8.557 0.030 16.673 1.00 92.81 425 GLU A C 1
ATOM 3360 O O . GLU A 1 425 ? -7.914 0.591 15.787 1.00 92.81 425 GLU A O 1
ATOM 3365 N N . LEU A 1 426 ? -9.836 0.306 16.933 1.00 96.06 426 LEU A N 1
ATOM 3366 C CA . LEU A 1 426 ? -10.617 1.274 16.175 1.00 96.06 426 LEU A CA 1
ATOM 3367 C C . LEU A 1 426 ? -10.054 2.693 16.330 1.00 96.06 426 LEU A C 1
ATOM 3369 O O . LEU A 1 426 ? -9.896 3.395 15.335 1.00 96.06 426 LEU A O 1
ATOM 3373 N N . SER A 1 427 ? -9.663 3.087 17.545 1.00 92.81 427 SER A N 1
ATOM 3374 C CA . SER A 1 427 ? -9.005 4.375 17.802 1.00 92.81 427 SER A CA 1
ATOM 3375 C C . SER A 1 427 ? -7.702 4.526 17.010 1.00 92.81 427 SER A C 1
ATOM 3377 O O . SER A 1 427 ? -7.500 5.524 16.313 1.00 92.81 427 SER A O 1
ATOM 3379 N N . LYS A 1 428 ? -6.850 3.492 17.010 1.00 88.44 428 LYS A N 1
ATOM 3380 C CA . LYS A 1 428 ? -5.608 3.476 16.217 1.00 88.44 428 LYS A CA 1
ATOM 3381 C C . LYS A 1 428 ? -5.876 3.534 14.715 1.00 88.44 428 LYS A C 1
ATOM 3383 O O . LYS A 1 428 ? -5.142 4.228 14.016 1.00 88.44 428 LYS A O 1
ATOM 3388 N N . MET A 1 429 ? -6.906 2.838 14.227 1.00 93.94 429 MET A N 1
ATOM 3389 C CA . MET A 1 429 ? -7.320 2.895 12.821 1.00 93.94 429 MET A CA 1
ATOM 3390 C C . MET A 1 429 ? -7.738 4.307 12.428 1.00 93.94 429 MET A C 1
ATOM 3392 O O . MET A 1 429 ? -7.174 4.861 11.489 1.00 93.94 429 MET A O 1
ATOM 3396 N N . VAL A 1 430 ? -8.662 4.916 13.177 1.00 95.12 430 VAL A N 1
ATOM 3397 C CA . VAL A 1 430 ? -9.140 6.278 12.906 1.00 95.12 430 VAL A CA 1
ATOM 3398 C C . VAL A 1 430 ? -7.983 7.270 12.904 1.00 95.12 430 VAL A C 1
ATOM 3400 O O . VAL A 1 430 ? -7.829 8.022 11.942 1.00 95.12 430 VAL A O 1
ATOM 3403 N N . LYS A 1 431 ? -7.132 7.239 13.934 1.00 88.38 431 LYS A N 1
ATOM 3404 C CA . LYS A 1 431 ? -5.982 8.139 14.022 1.00 88.38 431 LYS A CA 1
ATOM 3405 C C . LYS A 1 431 ? -5.019 7.949 12.850 1.00 88.38 431 LYS A C 1
ATOM 3407 O O . LYS A 1 431 ? -4.598 8.926 12.244 1.00 88.38 431 LYS A O 1
ATOM 3412 N N . ASN A 1 432 ? -4.676 6.707 12.513 1.00 81.62 432 ASN A N 1
ATOM 3413 C CA . ASN A 1 432 ? -3.724 6.426 11.443 1.00 81.62 432 ASN A CA 1
ATOM 3414 C C . ASN A 1 432 ? -4.242 6.876 10.070 1.00 81.62 432 ASN A C 1
ATOM 3416 O O . ASN A 1 432 ? -3.485 7.489 9.324 1.00 81.62 432 ASN A O 1
ATOM 3420 N N . ILE A 1 433 ? -5.518 6.644 9.759 1.00 88.25 433 ILE A N 1
ATOM 3421 C CA . ILE A 1 433 ? -6.106 7.115 8.499 1.00 88.25 433 ILE A CA 1
ATOM 3422 C C . ILE A 1 433 ? -6.112 8.654 8.462 1.00 88.25 433 ILE A C 1
ATOM 3424 O O . ILE A 1 433 ? -5.693 9.248 7.469 1.00 88.25 433 ILE A O 1
ATOM 3428 N N . ARG A 1 434 ? -6.513 9.312 9.561 1.00 92.88 434 ARG A N 1
ATOM 3429 C CA . ARG A 1 434 ? -6.532 10.781 9.668 1.00 92.88 434 ARG A CA 1
ATOM 3430 C C . ARG A 1 434 ? -5.137 11.419 9.610 1.00 92.88 434 ARG A C 1
ATOM 3432 O O . ARG A 1 434 ? -5.007 12.522 9.091 1.00 92.88 434 ARG A O 1
ATOM 3439 N N . ASP A 1 435 ? -4.101 10.739 10.101 1.00 80.81 435 ASP A N 1
ATOM 3440 C CA . ASP A 1 435 ? -2.705 11.197 10.023 1.00 80.81 435 ASP A CA 1
ATOM 3441 C C . ASP A 1 435 ? -2.138 11.130 8.592 1.00 80.81 435 ASP A C 1
ATOM 3443 O O . ASP A 1 435 ? -1.167 11.822 8.297 1.00 80.81 435 ASP A O 1
ATOM 3447 N N . ASN A 1 436 ? -2.727 10.304 7.719 1.00 78.38 436 ASN A N 1
ATOM 3448 C CA . ASN A 1 436 ? -2.283 10.100 6.334 1.00 78.38 436 ASN A CA 1
ATOM 3449 C C . ASN A 1 436 ? -3.221 10.729 5.292 1.00 78.38 436 ASN A C 1
ATOM 3451 O O . ASN A 1 436 ? -2.972 10.604 4.096 1.00 78.38 436 ASN A O 1
ATOM 3455 N N . THR A 1 437 ? -4.276 11.413 5.733 1.00 78.44 437 THR A N 1
ATOM 3456 C CA . THR A 1 437 ? -5.193 12.167 4.869 1.00 78.44 437 THR A CA 1
ATOM 3457 C C . THR A 1 437 ? -4.981 13.653 5.125 1.00 78.44 437 THR A C 1
ATOM 3459 O O . THR A 1 437 ? -4.838 14.065 6.281 1.00 78.44 437 THR A O 1
ATOM 3462 N N . PHE A 1 438 ? -4.947 14.458 4.064 1.00 79.00 438 PHE A N 1
ATOM 3463 C CA . PHE A 1 438 ? -4.574 15.869 4.134 1.00 79.00 438 PHE A CA 1
ATOM 3464 C C . PHE A 1 438 ? -5.663 16.762 3.553 1.00 79.00 438 PHE A C 1
ATOM 3466 O O . PHE A 1 438 ? -6.215 16.478 2.495 1.00 79.00 438 PHE A O 1
ATOM 3473 N N . TYR A 1 439 ? -5.921 17.871 4.235 1.00 77.81 439 TYR A N 1
ATOM 3474 C CA . TYR A 1 439 ? -6.760 18.960 3.758 1.00 77.81 439 TYR A CA 1
ATOM 3475 C C . TYR A 1 439 ? -6.024 20.272 4.025 1.00 77.81 439 TYR A C 1
ATOM 3477 O O . TYR A 1 439 ? -5.581 20.506 5.149 1.00 77.81 439 TYR A O 1
ATOM 3485 N N . ASP A 1 440 ? -5.853 21.098 2.993 1.00 82.38 440 ASP A N 1
ATOM 3486 C CA . ASP A 1 440 ? -5.176 22.400 3.099 1.00 82.38 440 ASP A CA 1
ATOM 3487 C C . ASP A 1 440 ? -3.789 22.311 3.780 1.00 82.38 440 ASP A C 1
ATOM 3489 O O . ASP A 1 440 ? -3.484 22.982 4.767 1.00 82.38 440 ASP A O 1
ATOM 3493 N N . GLY A 1 441 ? -2.968 21.355 3.325 1.00 60.78 441 GLY A N 1
ATOM 3494 C CA . GLY A 1 441 ? -1.605 21.133 3.828 1.00 60.78 441 GLY A CA 1
ATOM 3495 C C . GLY A 1 441 ? -1.498 20.566 5.252 1.00 60.78 441 GLY A C 1
ATOM 3496 O O . GLY A 1 441 ? -0.389 20.344 5.739 1.00 60.78 441 GLY A O 1
ATOM 3497 N N . LYS A 1 442 ? -2.616 20.291 5.937 1.00 70.81 442 LYS A N 1
ATOM 3498 C CA . LYS A 1 442 ? -2.634 19.743 7.303 1.00 70.81 442 LYS A CA 1
ATOM 3499 C C . LYS A 1 442 ? -3.334 18.393 7.354 1.00 70.81 442 LYS A C 1
ATOM 3501 O O . LYS A 1 442 ? -4.212 18.097 6.548 1.00 70.81 442 LYS A O 1
ATOM 3506 N N . THR A 1 443 ? -2.951 17.561 8.320 1.00 79.19 443 THR A N 1
ATOM 3507 C CA . THR A 1 443 ? -3.583 16.249 8.497 1.00 79.19 443 THR A CA 1
ATOM 3508 C C . THR A 1 443 ? -5.015 16.402 8.993 1.00 79.19 443 THR A C 1
ATOM 3510 O O . THR A 1 443 ? -5.334 17.317 9.752 1.00 79.19 443 THR A O 1
ATOM 3513 N N . ILE A 1 444 ? -5.888 15.460 8.659 1.00 88.75 444 ILE A N 1
ATOM 3514 C CA . ILE A 1 444 ? -7.246 15.431 9.218 1.00 88.75 444 ILE A CA 1
ATOM 3515 C C . ILE A 1 444 ? -7.214 15.315 10.756 1.00 88.75 444 ILE A C 1
ATOM 3517 O O . ILE A 1 444 ? -8.078 15.869 11.444 1.00 88.75 444 ILE A O 1
ATOM 3521 N N . THR A 1 445 ? -6.180 14.687 11.329 1.00 85.50 445 THR A N 1
ATOM 3522 C CA . THR A 1 445 ? -5.961 14.661 12.787 1.00 85.50 445 THR A CA 1
ATOM 3523 C C . THR A 1 445 ? -5.749 16.058 13.365 1.00 85.50 445 THR A C 1
ATOM 3525 O O . THR A 1 445 ? -6.233 16.324 14.462 1.00 85.50 445 THR A O 1
ATOM 3528 N N . PHE A 1 446 ? -5.080 16.969 12.649 1.00 88.25 446 PHE A N 1
ATOM 3529 C CA . PHE A 1 446 ? -4.917 18.355 13.096 1.00 88.25 446 PHE A CA 1
ATOM 3530 C C . PHE A 1 446 ? -6.274 19.044 13.300 1.00 88.25 446 PHE A C 1
ATOM 3532 O O . PHE A 1 446 ? -6.474 19.732 14.298 1.00 88.25 446 PHE A O 1
ATOM 3539 N N . PHE A 1 447 ? -7.225 18.829 12.388 1.00 89.81 447 PHE A N 1
ATOM 3540 C CA . PHE A 1 447 ? -8.529 19.494 12.436 1.00 89.81 447 PHE A CA 1
ATOM 3541 C C . PHE A 1 447 ? -9.497 18.870 13.443 1.00 89.81 447 PHE A C 1
ATOM 3543 O O . PHE A 1 447 ? -10.260 19.584 14.098 1.00 89.81 447 PHE A O 1
ATOM 3550 N N . HIS A 1 448 ? -9.486 17.542 13.570 1.00 92.06 448 HIS A N 1
ATOM 3551 C CA . HIS A 1 448 ? -10.531 16.826 14.308 1.00 92.06 448 HIS A CA 1
ATOM 3552 C C . HIS A 1 448 ? -10.031 16.094 15.553 1.00 92.06 448 HIS A C 1
ATOM 3554 O O . HIS A 1 448 ? -10.842 15.785 16.428 1.00 92.06 448 HIS A O 1
ATOM 3560 N N . SER A 1 449 ? -8.721 15.857 15.677 1.00 91.62 449 SER A N 1
ATOM 3561 C CA . SER A 1 449 ? -8.121 15.090 16.774 1.00 91.62 449 SER A CA 1
ATOM 3562 C C . SER A 1 449 ? -8.865 13.756 16.968 1.00 91.62 449 SER A C 1
ATOM 3564 O O . SER A 1 449 ? -9.081 13.042 15.986 1.00 91.62 449 SER A O 1
ATOM 3566 N N . ASP A 1 450 ? -9.308 13.447 18.187 1.00 89.56 450 ASP A N 1
ATOM 3567 C CA . ASP A 1 450 ? -10.059 12.235 18.537 1.00 89.56 450 ASP A CA 1
ATOM 3568 C C . ASP A 1 450 ? -11.586 12.434 18.500 1.00 89.56 450 ASP A C 1
ATOM 3570 O O . ASP A 1 450 ? -12.344 11.545 18.879 1.00 89.56 450 ASP A O 1
ATOM 3574 N N . LYS A 1 451 ? -12.079 13.593 18.037 1.00 95.69 451 LYS A N 1
ATOM 3575 C CA . LYS A 1 451 ? -13.522 13.871 17.997 1.00 95.69 451 LYS A CA 1
ATOM 3576 C C . LYS A 1 451 ? -14.211 12.991 16.953 1.00 95.69 451 LYS A C 1
ATOM 3578 O O . LYS A 1 451 ? -13.755 12.890 15.806 1.00 95.69 451 LYS A O 1
ATOM 3583 N N . LEU A 1 452 ? -15.343 12.411 17.340 1.00 97.19 452 LEU A N 1
ATOM 3584 C CA . LEU A 1 452 ? -16.191 11.566 16.502 1.00 97.19 452 LEU A CA 1
ATOM 3585 C C . LEU A 1 452 ? -17.600 12.150 16.416 1.00 97.19 452 LEU A C 1
ATOM 3587 O O . LEU A 1 452 ? -18.092 12.703 17.399 1.00 97.19 452 LEU A O 1
ATOM 3591 N N . PHE A 1 453 ? -18.229 12.025 15.245 1.00 96.38 453 PHE A N 1
ATOM 3592 C CA . PHE A 1 453 ? -19.667 12.279 15.025 1.00 96.38 453 PHE A CA 1
ATOM 3593 C C . PHE A 1 453 ? -20.209 13.566 15.677 1.00 96.38 453 PHE A C 1
ATOM 3595 O O . PHE A 1 453 ? -21.302 13.594 16.239 1.00 96.38 453 PHE A O 1
ATOM 3602 N N . TYR A 1 454 ? -19.404 14.629 15.677 1.00 94.06 454 TYR A N 1
ATOM 3603 C CA . TYR A 1 454 ? -19.735 15.892 16.330 1.00 94.06 454 TYR A CA 1
ATOM 3604 C C . TYR A 1 454 ? -20.239 16.954 15.354 1.00 94.06 454 TYR A C 1
ATOM 3606 O O . TYR A 1 454 ? -20.784 17.967 15.797 1.00 94.06 454 TYR A O 1
ATOM 3614 N N . LEU A 1 455 ? -20.029 16.739 14.054 1.00 90.69 455 LEU A N 1
ATOM 3615 C CA . LEU A 1 455 ? -20.474 17.611 12.982 1.00 90.69 455 LEU A CA 1
ATOM 3616 C C . LEU A 1 455 ? -21.813 17.132 12.429 1.00 90.69 455 LEU A C 1
ATOM 3618 O O . LEU A 1 455 ? -22.055 15.945 12.243 1.00 90.69 455 LEU A O 1
ATOM 3622 N N . TYR A 1 456 ? -22.671 18.103 12.141 1.00 87.81 456 TYR A N 1
ATOM 3623 C CA . TYR A 1 456 ? -23.892 17.956 11.346 1.00 87.81 456 TYR A CA 1
ATOM 3624 C C . TYR A 1 456 ? -24.947 16.968 11.869 1.00 87.81 456 TYR A C 1
ATOM 3626 O O . TYR A 1 456 ? -25.961 16.789 11.215 1.00 87.81 456 TYR A O 1
ATOM 3634 N N . SER A 1 457 ? -24.829 16.441 13.086 1.00 83.12 457 SER A N 1
ATOM 3635 C CA . SER A 1 457 ? -25.820 15.556 13.714 1.00 83.12 457 SER A CA 1
ATOM 3636 C C . SER A 1 457 ? -26.094 15.903 15.180 1.00 83.12 457 SER A C 1
ATOM 3638 O O . SER A 1 457 ? -25.316 16.609 15.830 1.00 83.12 457 SER A O 1
ATOM 3640 N N . ASN A 1 458 ? -27.206 15.389 15.711 1.00 92.75 458 ASN A N 1
ATOM 3641 C CA . ASN A 1 458 ? -27.576 15.486 17.125 1.00 92.75 458 ASN A CA 1
ATOM 3642 C C . ASN A 1 458 ? -27.217 14.211 17.902 1.00 92.75 458 ASN A C 1
ATOM 3644 O O . ASN A 1 458 ? -27.813 13.959 18.948 1.00 92.75 458 ASN A O 1
ATOM 3648 N N . VAL A 1 459 ? -26.228 13.431 17.437 1.00 94.62 459 VAL A N 1
ATOM 3649 C CA . VAL A 1 459 ? -25.718 12.266 18.184 1.00 94.62 459 VAL A CA 1
ATOM 3650 C C . VAL A 1 459 ? -25.416 12.703 19.622 1.00 94.62 459 VAL A C 1
ATOM 3652 O O . VAL A 1 459 ? -24.692 13.691 19.788 1.00 94.62 459 VAL A O 1
ATOM 3655 N N . PRO A 1 460 ? -25.943 12.049 20.669 1.00 94.81 460 PRO A N 1
ATOM 3656 C CA . PRO A 1 460 ? -25.705 12.467 22.048 1.00 94.81 460 PRO A CA 1
ATOM 3657 C C . PRO A 1 460 ? -24.209 12.554 22.362 1.00 94.81 460 PRO A C 1
ATOM 3659 O O . PRO A 1 460 ? -23.432 11.714 21.921 1.00 94.81 460 PRO A O 1
ATOM 3662 N N . LYS A 1 461 ? -23.766 13.557 23.135 1.00 93.00 461 LYS A N 1
ATOM 3663 C CA . LYS A 1 461 ? -22.334 13.704 23.478 1.00 93.00 461 LYS A CA 1
ATOM 3664 C C . LYS A 1 461 ? -21.761 12.453 24.159 1.00 93.00 461 LYS A C 1
ATOM 3666 O O . LYS A 1 461 ? -20.607 12.128 23.908 1.00 93.00 461 LYS A O 1
ATOM 3671 N N . SER A 1 462 ? -22.569 11.761 24.968 1.00 93.38 462 SER A N 1
ATOM 3672 C CA . SER A 1 462 ? -22.227 10.481 25.608 1.00 93.38 462 SER A CA 1
ATOM 3673 C C . SER A 1 462 ? -21.947 9.354 24.616 1.00 93.38 462 SER A C 1
ATOM 3675 O O . SER A 1 462 ? -21.248 8.407 24.957 1.00 93.38 462 SER A O 1
ATOM 3677 N N . ASP A 1 463 ? -22.475 9.464 23.397 1.00 93.75 463 ASP A N 1
ATOM 3678 C CA . ASP A 1 463 ? -22.423 8.412 22.387 1.00 93.75 463 ASP A CA 1
ATOM 3679 C C . ASP A 1 463 ? -21.305 8.660 21.366 1.00 93.75 463 ASP A C 1
ATOM 3681 O O . ASP A 1 463 ? -20.952 7.777 20.591 1.00 93.75 463 ASP A O 1
ATOM 3685 N N . ARG A 1 464 ? -20.678 9.843 21.385 1.00 95.62 464 ARG A N 1
ATOM 3686 C CA . ARG A 1 464 ? -19.583 10.248 20.484 1.00 95.62 464 ARG A CA 1
ATOM 3687 C C . ARG A 1 464 ? -18.220 9.687 20.914 1.00 95.62 464 ARG A C 1
ATOM 3689 O O . ARG A 1 464 ? -17.218 10.402 20.890 1.00 95.62 464 ARG A O 1
ATOM 3696 N N . THR A 1 465 ? -18.176 8.425 21.331 1.00 96.50 465 THR A N 1
ATOM 3697 C CA . THR A 1 465 ? -16.966 7.772 21.854 1.00 96.50 465 THR A CA 1
ATOM 3698 C C . THR A 1 465 ? -16.552 6.572 21.004 1.00 96.50 465 THR A C 1
ATOM 3700 O O . THR A 1 465 ? -17.348 6.019 20.238 1.00 96.50 465 THR A O 1
ATOM 3703 N N . PHE A 1 466 ? -15.292 6.147 21.128 1.00 97.50 466 PHE A N 1
ATOM 3704 C CA . PHE A 1 466 ? -14.797 4.969 20.414 1.00 97.50 466 PHE A CA 1
ATOM 3705 C C . PHE A 1 466 ? -15.466 3.677 20.894 1.00 97.50 466 PHE A C 1
ATOM 3707 O O . PHE A 1 466 ? -15.632 2.759 20.095 1.00 97.50 466 PHE A O 1
ATOM 3714 N N . GLU A 1 467 ? -15.890 3.607 22.157 1.00 97.38 467 GLU A N 1
ATOM 3715 C CA . GLU A 1 467 ? -16.633 2.476 22.719 1.00 97.38 467 GLU A CA 1
ATOM 3716 C C . GLU A 1 467 ? -17.972 2.307 22.002 1.00 97.38 467 GLU A C 1
ATOM 3718 O O . GLU A 1 467 ? -18.275 1.227 21.494 1.00 97.38 467 GLU A O 1
ATOM 3723 N N . LYS A 1 468 ? -18.742 3.395 21.898 1.00 98.00 468 LYS A N 1
ATOM 3724 C CA . LYS A 1 468 ? -20.055 3.403 21.242 1.00 98.00 468 LYS A CA 1
ATOM 3725 C C . LYS A 1 468 ? -19.945 3.198 19.737 1.00 98.00 468 LYS A C 1
ATOM 3727 O O . LYS A 1 468 ? -20.756 2.483 19.151 1.00 98.00 468 LYS A O 1
ATOM 3732 N N . PHE A 1 469 ? -18.894 3.738 19.122 1.00 98.19 469 PHE A N 1
ATOM 3733 C CA . PHE A 1 469 ? -18.587 3.465 17.723 1.00 98.19 469 PHE A CA 1
ATOM 3734 C C . PHE A 1 469 ? -18.266 1.977 17.488 1.00 98.19 469 PHE A C 1
ATOM 3736 O O . PHE A 1 469 ? -18.859 1.352 16.605 1.00 98.19 469 PHE A O 1
ATOM 3743 N N . ALA A 1 470 ? -17.375 1.387 18.291 1.00 97.94 470 ALA A N 1
ATOM 3744 C CA . ALA A 1 470 ? -17.008 -0.023 18.179 1.00 97.94 470 ALA A CA 1
ATOM 3745 C C . ALA A 1 470 ? -18.213 -0.948 18.415 1.00 97.94 470 ALA A C 1
ATOM 3747 O O . ALA A 1 470 ? -18.403 -1.907 17.667 1.00 97.94 470 ALA A O 1
ATOM 3748 N N . GLU A 1 471 ? -19.053 -0.647 19.408 1.00 97.88 471 GLU A N 1
ATOM 3749 C CA . GLU A 1 471 ? -20.294 -1.379 19.686 1.00 97.88 471 GLU A CA 1
ATOM 3750 C C . GLU A 1 471 ? -21.220 -1.391 18.457 1.00 97.88 471 GLU A C 1
ATOM 3752 O O . GLU A 1 471 ? -21.588 -2.461 17.961 1.00 97.88 471 GLU A O 1
ATOM 3757 N N . ALA A 1 472 ? -21.532 -0.208 17.916 1.00 98.31 472 ALA A N 1
ATOM 3758 C CA . ALA A 1 472 ? -22.444 -0.059 16.786 1.00 98.31 472 ALA A CA 1
ATOM 3759 C C . ALA A 1 472 ? -21.918 -0.747 15.514 1.00 98.31 472 ALA A C 1
ATOM 3761 O O . ALA A 1 472 ? -22.652 -1.498 14.861 1.00 98.31 472 ALA A O 1
ATOM 3762 N N . ILE A 1 473 ? -20.641 -0.542 15.165 1.00 98.19 473 ILE A N 1
ATOM 3763 C CA . ILE A 1 473 ? -20.083 -1.085 13.920 1.00 98.19 473 ILE A CA 1
ATOM 3764 C C . ILE A 1 473 ? -19.899 -2.604 13.974 1.00 98.19 473 ILE A C 1
ATOM 3766 O O . ILE A 1 473 ? -20.209 -3.285 12.998 1.00 98.19 473 ILE A O 1
ATOM 3770 N N . ASN A 1 474 ? -19.465 -3.169 15.107 1.00 98.25 474 ASN A N 1
ATOM 3771 C CA . ASN A 1 474 ? -19.317 -4.620 15.239 1.00 98.25 474 ASN A CA 1
ATOM 3772 C C . ASN A 1 474 ? -20.681 -5.324 15.202 1.00 98.25 474 ASN A C 1
ATOM 3774 O O . ASN A 1 474 ? -20.829 -6.350 14.530 1.00 98.25 474 ASN A O 1
ATOM 3778 N N . LYS A 1 475 ? -21.706 -4.740 15.841 1.00 97.88 475 LYS A N 1
ATOM 3779 C CA . LYS A 1 475 ? -23.089 -5.234 15.765 1.00 97.88 475 LYS A CA 1
ATOM 3780 C C . LYS A 1 475 ? -23.595 -5.259 14.321 1.00 97.88 475 LYS A C 1
ATOM 3782 O O . LYS A 1 475 ? -24.125 -6.281 13.878 1.00 97.88 475 LYS A O 1
ATOM 3787 N N . ALA A 1 476 ? -23.377 -4.177 13.572 1.00 98.06 476 ALA A N 1
ATOM 3788 C CA . ALA A 1 476 ? -23.737 -4.097 12.160 1.00 98.06 476 ALA A CA 1
ATOM 3789 C C . ALA A 1 476 ? -22.949 -5.110 11.306 1.00 98.06 476 ALA A C 1
ATOM 3791 O O . ALA A 1 476 ? -23.539 -5.855 10.522 1.00 98.06 476 ALA A O 1
ATOM 3792 N N . PHE A 1 477 ? -21.633 -5.221 11.504 1.00 98.25 477 PHE A N 1
ATOM 3793 C CA . PHE A 1 477 ? -20.790 -6.184 10.790 1.00 98.25 477 PHE A CA 1
ATOM 3794 C C . PHE A 1 477 ? -21.240 -7.627 10.986 1.00 98.25 477 PHE A C 1
ATOM 3796 O O . PHE A 1 477 ? -21.289 -8.388 10.017 1.00 98.25 477 PHE A O 1
ATOM 3803 N N . LYS A 1 478 ? -21.611 -7.999 12.213 1.00 96.75 478 LYS A N 1
ATOM 3804 C CA . LYS A 1 478 ? -22.134 -9.331 12.518 1.00 96.75 478 LYS A CA 1
ATOM 3805 C C . LYS A 1 478 ? -23.482 -9.581 11.840 1.00 96.75 478 LYS A C 1
ATOM 3807 O O . LYS A 1 478 ? -23.652 -10.627 11.222 1.00 96.75 478 LYS A O 1
ATOM 3812 N N . LYS A 1 479 ? -24.414 -8.623 11.913 1.00 97.31 479 LYS A N 1
ATOM 3813 C CA . LYS A 1 479 ? -25.760 -8.739 11.320 1.00 97.31 479 LYS A CA 1
ATOM 3814 C C . LYS A 1 479 ? -25.732 -8.859 9.790 1.00 97.31 479 LYS A C 1
ATOM 3816 O O . LYS A 1 479 ? -26.530 -9.599 9.220 1.00 97.31 479 LYS A O 1
ATOM 3821 N N . TYR A 1 480 ? -24.815 -8.152 9.132 1.00 96.88 480 TYR A N 1
ATOM 3822 C CA . TYR A 1 480 ? -24.757 -8.045 7.668 1.00 96.88 480 TYR A CA 1
ATOM 3823 C C . TYR A 1 480 ? -23.593 -8.815 7.024 1.00 96.88 480 TYR A C 1
ATOM 3825 O O . TYR A 1 480 ? -23.285 -8.606 5.852 1.00 96.88 480 TYR A O 1
ATOM 3833 N N . GLU A 1 481 ? -2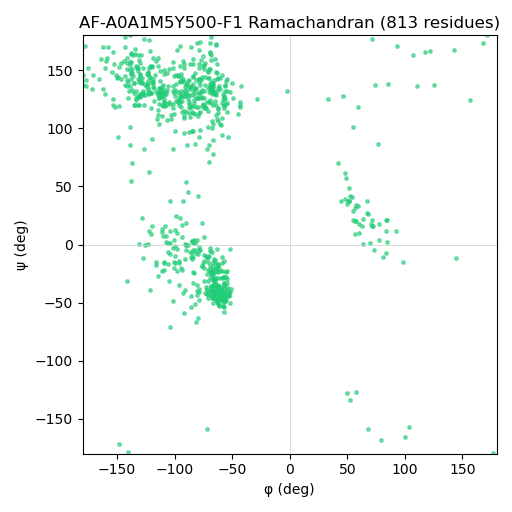2.967 -9.733 7.767 1.00 94.06 481 GLU A N 1
ATOM 3834 C CA . GLU A 1 481 ? -21.902 -10.626 7.280 1.00 94.06 481 GLU A CA 1
ATOM 3835 C C . GLU A 1 481 ? -20.661 -9.890 6.728 1.00 94.06 481 GLU A C 1
ATOM 3837 O O . GLU A 1 481 ? -19.958 -10.369 5.834 1.00 94.06 481 GLU A O 1
ATOM 3842 N N . ILE A 1 482 ? -20.334 -8.729 7.296 1.00 96.50 482 ILE A N 1
ATOM 3843 C CA . ILE A 1 482 ? -19.123 -7.945 6.991 1.00 96.50 482 ILE A CA 1
ATOM 3844 C C . ILE A 1 482 ? -18.000 -8.411 7.933 1.00 96.50 482 ILE A C 1
ATOM 3846 O O . ILE A 1 482 ? -17.419 -7.659 8.713 1.00 96.50 482 ILE A O 1
ATOM 3850 N N . THR A 1 483 ? -17.746 -9.718 7.938 1.00 87.56 483 THR A N 1
ATOM 3851 C CA . THR A 1 483 ? -16.896 -10.374 8.944 1.00 87.56 483 THR A CA 1
ATOM 3852 C C . THR A 1 483 ? -15.463 -10.589 8.466 1.00 87.56 483 THR A C 1
ATOM 3854 O O . THR A 1 483 ? -14.549 -10.667 9.290 1.00 87.56 483 THR A O 1
ATOM 3857 N N . THR A 1 484 ? -15.225 -10.632 7.153 1.00 87.06 484 THR A N 1
ATOM 3858 C CA . THR A 1 484 ? -13.882 -10.801 6.581 1.00 87.06 484 THR A CA 1
ATOM 3859 C C . THR A 1 484 ? -13.049 -9.526 6.704 1.00 87.06 484 THR A C 1
ATOM 3861 O O . THR A 1 484 ? -13.583 -8.420 6.753 1.00 87.06 484 THR A O 1
ATOM 3864 N N . CYS A 1 485 ? -11.719 -9.658 6.730 1.00 85.88 485 CYS A N 1
ATOM 3865 C CA . CYS A 1 485 ? -10.830 -8.493 6.747 1.00 85.88 485 CYS A CA 1
ATOM 3866 C C . CYS A 1 485 ? -11.066 -7.569 5.563 1.00 85.88 485 CYS A C 1
ATOM 3868 O O . CYS A 1 485 ? -11.214 -6.373 5.769 1.00 85.88 485 CYS A O 1
ATOM 3870 N N . ALA A 1 486 ? -11.143 -8.122 4.351 1.00 85.19 486 ALA A N 1
ATOM 3871 C CA . ALA A 1 486 ? -11.360 -7.331 3.149 1.00 85.19 486 ALA A CA 1
ATOM 3872 C C . ALA A 1 486 ? -12.681 -6.549 3.243 1.00 85.19 486 ALA A C 1
ATOM 3874 O O . ALA A 1 486 ? -12.690 -5.329 3.118 1.00 85.19 486 ALA A O 1
ATOM 3875 N N . ARG A 1 487 ? -13.785 -7.205 3.623 1.00 95.25 487 ARG A N 1
ATOM 3876 C CA . ARG A 1 487 ? -15.083 -6.535 3.808 1.00 95.25 487 ARG A CA 1
ATOM 3877 C C . ARG A 1 487 ? -15.017 -5.395 4.827 1.00 95.25 487 ARG A C 1
ATOM 3879 O O . ARG A 1 487 ? -15.491 -4.302 4.535 1.00 95.25 487 ARG A O 1
ATOM 3886 N N . LYS A 1 488 ? -14.379 -5.605 5.984 1.00 97.06 488 LYS A N 1
ATOM 3887 C CA . LYS A 1 488 ? -14.224 -4.562 7.015 1.00 97.06 488 LYS A CA 1
ATOM 3888 C C . LYS A 1 488 ? -13.355 -3.396 6.561 1.00 97.06 488 LYS A C 1
ATOM 3890 O O . LYS A 1 488 ? -13.730 -2.251 6.788 1.00 97.06 488 LYS A O 1
ATOM 3895 N N . ILE A 1 489 ? -12.220 -3.686 5.923 1.00 95.50 489 ILE A N 1
ATOM 3896 C CA . ILE A 1 489 ? -11.300 -2.682 5.371 1.00 95.50 489 ILE A CA 1
ATOM 3897 C C . ILE A 1 489 ? -12.053 -1.802 4.373 1.00 95.50 489 ILE A C 1
ATOM 3899 O O . ILE A 1 489 ? -12.054 -0.583 4.513 1.00 95.50 489 ILE A O 1
ATOM 3903 N N . HIS A 1 490 ? -12.730 -2.409 3.397 1.00 97.56 490 HIS A N 1
ATOM 3904 C CA . HIS A 1 490 ? -13.444 -1.661 2.367 1.00 97.56 490 HIS A CA 1
ATOM 3905 C C . HIS A 1 490 ? -14.648 -0.894 2.924 1.00 97.56 490 HIS A C 1
ATOM 3907 O O . HIS A 1 490 ? -14.890 0.237 2.501 1.00 97.56 490 HIS A O 1
ATOM 3913 N N . PHE A 1 491 ? -15.382 -1.463 3.885 1.00 98.69 491 PHE A N 1
ATOM 3914 C CA . PHE A 1 491 ? -16.482 -0.756 4.538 1.00 98.69 491 PHE A CA 1
ATOM 3915 C C . PHE A 1 491 ? -15.978 0.486 5.278 1.00 98.69 491 PHE A C 1
ATOM 3917 O O . PHE A 1 491 ? -16.504 1.576 5.066 1.00 98.69 491 PHE A O 1
ATOM 3924 N N . LEU A 1 492 ? -14.940 0.333 6.110 1.00 98.50 492 LEU A N 1
ATOM 3925 C CA . LEU A 1 492 ? -14.342 1.428 6.880 1.00 98.50 492 LEU A CA 1
ATOM 3926 C C . LEU A 1 492 ? -13.721 2.500 5.977 1.00 98.50 492 LEU A C 1
ATOM 3928 O O . LEU A 1 492 ? -13.859 3.682 6.274 1.00 98.50 492 LEU A O 1
ATOM 3932 N N . ALA A 1 493 ? -13.081 2.109 4.872 1.00 98.00 493 ALA A N 1
ATOM 3933 C CA . ALA A 1 493 ? -12.503 3.040 3.905 1.00 98.00 493 ALA A CA 1
ATOM 3934 C C . ALA A 1 493 ? -13.568 3.904 3.211 1.00 98.00 493 ALA A C 1
ATOM 3936 O O . ALA A 1 493 ? -13.381 5.106 3.046 1.00 98.00 493 ALA A O 1
ATOM 3937 N N . ASN A 1 494 ? -14.709 3.312 2.848 1.00 98.50 494 ASN A N 1
ATOM 3938 C CA . ASN A 1 494 ? -15.830 4.064 2.286 1.00 98.50 494 ASN A CA 1
ATOM 3939 C C . ASN A 1 494 ? -16.505 4.941 3.343 1.00 98.50 494 ASN A C 1
ATOM 3941 O O . ASN A 1 494 ? -16.686 6.136 3.121 1.00 98.50 494 ASN A O 1
ATOM 3945 N N . MET A 1 495 ? -16.770 4.378 4.527 1.00 98.38 495 MET A N 1
ATOM 3946 C CA . MET A 1 495 ? -17.332 5.112 5.662 1.00 98.38 495 MET A CA 1
ATOM 3947 C C . MET A 1 495 ? -16.480 6.333 6.014 1.00 98.38 495 MET A C 1
ATOM 3949 O O . MET A 1 495 ? -17.036 7.378 6.341 1.00 98.38 495 MET A O 1
ATOM 3953 N N . TYR A 1 496 ? -15.150 6.219 5.938 1.00 98.25 496 TYR A N 1
ATOM 3954 C CA . TYR A 1 496 ? -14.230 7.320 6.209 1.00 98.25 496 TYR A CA 1
ATOM 3955 C C . TYR A 1 496 ? -14.574 8.561 5.387 1.00 98.25 496 TYR A C 1
ATOM 3957 O O . TYR A 1 496 ? -14.640 9.645 5.948 1.00 98.25 496 TYR A O 1
ATOM 3965 N N . VAL A 1 497 ? -14.864 8.415 4.096 1.00 96.88 497 VAL A N 1
ATOM 3966 C CA . VAL A 1 497 ? -15.212 9.554 3.239 1.00 96.88 497 VAL A CA 1
ATOM 3967 C C . VAL A 1 497 ? -16.667 9.972 3.415 1.00 96.88 497 VAL A C 1
ATOM 3969 O O . VAL A 1 497 ? -16.925 11.164 3.577 1.00 96.88 497 VAL A O 1
ATOM 3972 N N . GLU A 1 498 ? -17.605 9.019 3.469 1.00 96.44 498 GLU A N 1
ATOM 3973 C CA . GLU A 1 498 ? -19.033 9.341 3.632 1.00 96.44 498 GLU A CA 1
ATOM 3974 C C . GLU A 1 498 ? -19.294 10.161 4.897 1.00 96.44 498 GLU A C 1
ATOM 3976 O O . GLU A 1 498 ? -20.027 11.140 4.878 1.00 96.44 498 GLU A O 1
ATOM 3981 N N . THR A 1 499 ? -18.624 9.817 5.993 1.00 96.38 499 THR A N 1
ATOM 3982 C CA . THR A 1 499 ? -18.833 10.450 7.303 1.00 96.38 499 THR A CA 1
ATOM 3983 C C . THR A 1 499 ? -17.940 11.663 7.553 1.00 96.38 499 THR A C 1
ATOM 3985 O O . THR A 1 499 ? -17.715 12.037 8.708 1.00 96.38 499 THR A O 1
ATOM 3988 N N . MET A 1 500 ? -17.368 12.264 6.505 1.00 94.00 500 MET A N 1
ATOM 3989 C CA . MET A 1 500 ? -16.394 13.357 6.627 1.00 94.00 500 MET A CA 1
ATOM 3990 C C . MET A 1 500 ? -15.295 13.017 7.641 1.00 94.00 500 MET A C 1
ATOM 3992 O O . MET A 1 500 ? -15.105 13.684 8.659 1.00 94.00 500 MET A O 1
ATOM 3996 N N . TYR A 1 501 ? -14.606 11.912 7.404 1.00 96.56 501 TYR A N 1
ATOM 3997 C CA . TYR A 1 501 ? -13.518 11.406 8.229 1.00 96.56 501 TYR A CA 1
ATOM 3998 C C . TYR A 1 501 ? -13.944 10.928 9.623 1.00 96.56 501 TYR A C 1
ATOM 4000 O O . TYR A 1 501 ? -13.206 11.128 10.592 1.00 96.56 501 TYR A O 1
ATOM 4008 N N . PHE A 1 502 ? -15.117 10.295 9.746 1.00 97.56 502 PHE A N 1
ATOM 4009 C CA . PHE A 1 502 ? -15.752 9.868 11.007 1.00 97.56 502 PHE A CA 1
ATOM 4010 C C . PHE A 1 502 ? -16.222 11.021 11.911 1.00 97.56 502 PHE A C 1
ATOM 4012 O O . PHE A 1 502 ? -16.278 10.885 13.135 1.00 97.56 502 PHE A O 1
ATOM 4019 N N . THR A 1 503 ? -16.526 12.186 11.337 1.00 96.75 503 THR A N 1
ATOM 4020 C CA . THR A 1 503 ? -16.932 13.379 12.102 1.00 96.75 503 THR A CA 1
ATOM 4021 C C . THR A 1 503 ? -18.397 13.748 11.936 1.00 96.75 503 THR A C 1
ATOM 4023 O O . THR A 1 503 ? -18.930 14.393 12.837 1.00 96.75 503 THR A O 1
ATOM 4026 N N . ALA A 1 504 ? -19.050 13.320 10.856 1.00 95.06 504 ALA A N 1
ATOM 4027 C CA . ALA A 1 504 ? -20.433 13.638 10.534 1.00 95.06 504 ALA A CA 1
ATOM 4028 C C . ALA A 1 504 ? -21.245 12.383 10.200 1.00 95.06 504 ALA A C 1
ATOM 4030 O O . ALA A 1 504 ? -20.735 11.429 9.624 1.00 95.06 504 ALA A O 1
ATOM 4031 N N . THR A 1 505 ? -22.524 12.394 10.560 1.00 95.06 505 THR A N 1
ATOM 4032 C CA . THR A 1 505 ? -23.497 11.341 10.209 1.00 95.06 505 THR A CA 1
ATOM 4033 C C . THR A 1 505 ? -24.673 11.890 9.401 1.00 95.06 505 THR A C 1
ATOM 4035 O O . THR A 1 505 ? -25.654 11.182 9.182 1.00 95.06 505 THR A O 1
ATOM 4038 N N . ARG A 1 506 ? -24.589 13.150 8.962 1.00 93.69 506 ARG A N 1
ATOM 4039 C CA . ARG A 1 506 ? -25.573 13.845 8.126 1.00 93.69 506 ARG A CA 1
ATOM 4040 C C . ARG A 1 506 ? -24.831 14.693 7.099 1.00 93.69 506 ARG A C 1
ATOM 4042 O O . ARG A 1 506 ? -23.852 15.366 7.426 1.00 93.69 506 ARG A O 1
ATOM 4049 N N . GLU A 1 507 ? -25.343 14.700 5.881 1.00 90.75 507 GLU A N 1
ATOM 4050 C CA . GLU A 1 507 ? -24.850 15.533 4.794 1.00 90.75 507 GLU A CA 1
ATOM 4051 C C . GLU A 1 507 ? -25.197 17.025 5.000 1.00 90.75 507 GLU A C 1
ATOM 4053 O O . GLU A 1 507 ? -26.369 17.412 5.094 1.00 90.75 507 GLU A O 1
ATOM 4058 N N . GLY A 1 508 ? -24.160 17.872 5.027 1.00 80.19 508 GLY A N 1
ATOM 4059 C CA . GLY A 1 508 ? -24.270 19.336 5.016 1.00 80.19 508 GLY A CA 1
ATOM 4060 C C . GLY A 1 508 ? -24.798 19.992 6.305 1.00 80.19 508 GLY A C 1
ATOM 4061 O O . GLY A 1 508 ? -25.164 19.337 7.278 1.00 80.19 508 GLY A O 1
ATOM 4062 N N . LYS A 1 509 ? -24.836 21.334 6.310 1.00 65.25 509 LYS A N 1
ATOM 4063 C CA . LYS A 1 509 ? -25.457 22.160 7.368 1.00 65.25 509 LYS A CA 1
ATOM 4064 C C . LYS A 1 509 ? -26.924 22.461 7.013 1.00 65.25 509 LYS A C 1
ATOM 4066 O O . LYS A 1 509 ? -27.205 22.788 5.868 1.00 65.25 509 LYS A O 1
ATOM 4071 N N . GLY A 1 510 ? -27.836 22.428 7.993 1.00 60.88 510 GLY A N 1
ATOM 4072 C CA . GLY A 1 510 ? -29.242 22.863 7.846 1.00 60.88 510 GLY A CA 1
ATOM 4073 C C . GLY A 1 510 ? -30.242 21.757 7.468 1.00 60.88 510 GLY A C 1
ATOM 4074 O O . GLY A 1 510 ? -29.838 20.640 7.164 1.00 60.88 510 GLY A O 1
ATOM 4075 N N . THR A 1 511 ? -31.548 22.059 7.504 1.00 55.91 511 THR A N 1
ATOM 4076 C CA . THR A 1 511 ? -32.666 21.101 7.300 1.00 55.91 511 THR A CA 1
ATOM 4077 C C . THR A 1 511 ? -33.311 21.148 5.909 1.00 55.91 511 THR A C 1
ATOM 4079 O O . THR A 1 511 ? -34.199 20.349 5.630 1.00 55.91 511 THR A O 1
ATOM 4082 N N . SER A 1 512 ? -32.887 22.061 5.030 1.00 61.28 512 SER A N 1
ATOM 4083 C CA . SER A 1 512 ? -33.446 22.220 3.681 1.00 61.28 512 SER A CA 1
ATOM 4084 C C . SER A 1 512 ? -32.391 22.732 2.696 1.00 61.28 512 SER A C 1
ATOM 4086 O O . SER A 1 512 ? -31.515 23.507 3.081 1.00 61.28 512 SER A O 1
ATOM 4088 N N . GLY A 1 513 ? -32.442 22.266 1.446 1.00 71.00 513 GLY A N 1
ATOM 4089 C CA . GLY A 1 513 ? -31.626 22.792 0.344 1.00 71.00 513 GLY A CA 1
ATOM 4090 C C . GLY A 1 513 ? -31.137 21.764 -0.680 1.00 71.00 513 GLY A C 1
ATOM 4091 O O . GLY A 1 513 ? -30.677 22.164 -1.747 1.00 71.00 513 GLY A O 1
ATOM 4092 N N . PHE A 1 514 ? -31.252 20.459 -0.412 1.00 77.94 514 PHE A N 1
ATOM 4093 C CA . PHE A 1 514 ? -30.909 19.422 -1.391 1.00 77.94 514 PHE A CA 1
ATOM 4094 C C . PHE A 1 514 ? -32.159 18.888 -2.093 1.00 77.94 514 PHE A C 1
ATOM 4096 O O . PHE A 1 514 ? -33.211 18.729 -1.480 1.00 77.94 514 PHE A O 1
ATOM 4103 N N . ARG A 1 515 ? -32.034 18.522 -3.377 1.00 85.25 515 ARG A N 1
ATOM 4104 C CA . ARG A 1 515 ? -33.150 17.992 -4.197 1.00 85.25 515 ARG A CA 1
ATOM 4105 C C . ARG A 1 515 ? -33.803 16.713 -3.652 1.00 85.25 515 ARG A C 1
ATOM 4107 O O . ARG A 1 515 ? -34.853 16.310 -4.130 1.00 85.25 515 ARG A O 1
ATOM 4114 N N . TYR A 1 516 ? -33.130 16.043 -2.726 1.00 83.81 516 TYR A N 1
ATOM 4115 C CA . TYR A 1 516 ? -33.538 14.785 -2.106 1.00 83.81 516 TYR A CA 1
ATOM 4116 C C . TYR A 1 516 ? -33.907 14.954 -0.629 1.00 83.81 516 TYR A C 1
ATOM 4118 O O . TYR A 1 516 ? -34.069 13.958 0.074 1.00 83.81 516 TYR A O 1
ATOM 4126 N N . ASP A 1 517 ? -34.044 16.191 -0.142 1.00 87.12 517 ASP A N 1
ATOM 4127 C CA . ASP A 1 517 ? -34.610 16.442 1.180 1.00 87.12 517 ASP A CA 1
ATOM 4128 C C . ASP A 1 517 ? -36.071 15.965 1.266 1.00 87.12 517 ASP A C 1
ATOM 4130 O O . ASP A 1 517 ? -36.814 16.081 0.292 1.00 87.12 517 ASP A O 1
ATOM 4134 N N . PRO A 1 518 ? -36.502 15.417 2.418 1.00 89.69 518 PRO A N 1
ATOM 4135 C CA . PRO A 1 518 ? -35.750 15.295 3.672 1.00 89.69 518 PRO A CA 1
ATOM 4136 C C . PRO A 1 518 ? -34.750 14.122 3.719 1.00 89.69 518 PRO A C 1
ATOM 4138 O O . PRO A 1 518 ? -33.951 14.043 4.652 1.00 89.69 518 PRO A O 1
ATOM 4141 N N . TYR A 1 519 ? -34.736 13.225 2.730 1.00 92.12 519 TYR A N 1
ATOM 4142 C CA . TYR A 1 519 ? -33.953 11.978 2.690 1.00 92.12 519 TYR A CA 1
ATOM 4143 C C . TYR A 1 519 ? -32.539 12.132 2.100 1.00 92.12 519 TYR A C 1
ATOM 4145 O O . TYR A 1 519 ? -32.094 11.315 1.290 1.00 92.12 519 TYR A O 1
ATOM 4153 N N . ARG A 1 520 ? -31.814 13.171 2.522 1.00 91.38 520 ARG A N 1
ATOM 4154 C CA . ARG A 1 520 ? -30.370 13.326 2.266 1.00 91.38 520 ARG A CA 1
ATOM 4155 C C . ARG A 1 520 ? -29.510 12.247 2.921 1.00 91.38 520 ARG A C 1
ATOM 4157 O O . ARG A 1 520 ? -30.004 11.490 3.764 1.00 91.38 520 ARG A O 1
ATOM 4164 N N . GLY A 1 521 ? -28.221 12.240 2.576 1.00 93.50 521 GLY A N 1
ATOM 4165 C CA . GLY A 1 521 ? -27.243 11.307 3.120 1.00 93.50 521 GLY A CA 1
ATOM 4166 C C . GLY A 1 521 ? -27.191 11.336 4.647 1.00 93.50 521 GLY A C 1
ATOM 4167 O O . GLY A 1 521 ? -26.934 12.382 5.250 1.00 93.50 521 GLY A O 1
ATOM 4168 N N . ARG A 1 522 ? -27.452 10.183 5.278 1.00 95.56 522 ARG A N 1
ATOM 4169 C CA . ARG A 1 522 ? -27.301 9.970 6.729 1.00 95.56 522 ARG A CA 1
ATOM 4170 C C . ARG A 1 522 ? -26.678 8.614 7.069 1.00 95.56 522 ARG A C 1
ATOM 4172 O O . ARG A 1 522 ? -26.779 7.658 6.301 1.00 95.56 522 ARG A O 1
ATOM 4179 N N . GLY A 1 523 ? -26.072 8.510 8.246 1.00 97.00 523 GLY A N 1
ATOM 4180 C CA . GLY A 1 523 ? -25.496 7.267 8.767 1.00 97.00 523 GLY A CA 1
ATOM 4181 C C . GLY A 1 523 ? -24.125 6.921 8.175 1.00 97.00 523 GLY A C 1
ATOM 4182 O O . GLY A 1 523 ? -23.486 7.737 7.524 1.00 97.00 523 GLY A O 1
ATOM 4183 N N . PHE A 1 524 ? -23.626 5.704 8.403 1.00 98.00 524 PHE A N 1
ATOM 4184 C CA . PHE A 1 524 ? -22.212 5.370 8.144 1.00 98.00 524 PHE A CA 1
ATOM 4185 C C . PHE A 1 524 ? -21.840 5.199 6.662 1.00 98.00 524 PHE A C 1
ATOM 4187 O O . PHE A 1 524 ? -20.659 5.177 6.334 1.00 98.00 524 PHE A O 1
ATOM 4194 N N . GLN A 1 525 ? -22.821 5.080 5.769 1.00 97.44 525 GLN A N 1
ATOM 4195 C CA . GLN A 1 525 ? -22.611 5.060 4.312 1.00 97.44 525 GLN A CA 1
ATOM 4196 C C . GLN A 1 525 ? -23.519 6.078 3.596 1.00 97.44 525 GLN A C 1
ATOM 4198 O O . GLN A 1 525 ? -23.856 5.882 2.435 1.00 97.44 525 GLN A O 1
ATOM 4203 N N . HIS A 1 526 ? -23.982 7.114 4.313 1.00 94.62 526 HIS A N 1
ATOM 4204 C CA . HIS A 1 526 ? -24.849 8.176 3.784 1.00 94.62 526 HIS A CA 1
ATOM 4205 C C . HIS A 1 526 ? -26.054 7.663 2.965 1.00 94.62 526 HIS A C 1
ATOM 4207 O O . HIS A 1 526 ? -26.241 7.982 1.789 1.00 94.62 526 HIS A O 1
ATOM 4213 N N . LEU A 1 527 ? -26.934 6.891 3.614 1.00 96.38 527 LEU A N 1
ATOM 4214 C CA . LEU A 1 527 ? -28.191 6.441 3.017 1.00 96.38 527 LEU A CA 1
ATOM 4215 C C . LEU A 1 527 ? -28.993 7.646 2.503 1.00 96.38 527 LEU A C 1
ATOM 4217 O O . LEU A 1 527 ? -29.336 8.536 3.282 1.00 96.38 527 LEU A O 1
ATOM 4221 N N . THR A 1 528 ? -29.300 7.652 1.207 1.00 94.06 528 THR A N 1
ATOM 4222 C CA . THR A 1 528 ? -29.932 8.781 0.502 1.00 94.06 528 THR A CA 1
ATOM 4223 C C . THR A 1 528 ? -31.141 8.304 -0.303 1.00 94.06 528 THR A C 1
ATOM 4225 O O . THR A 1 528 ? -31.173 7.144 -0.717 1.00 94.06 528 THR A O 1
ATOM 4228 N N . TRP A 1 529 ? -32.083 9.207 -0.586 1.00 93.75 529 TRP A N 1
ATOM 4229 C CA . TRP A 1 529 ? -33.333 9.009 -1.331 1.00 93.75 529 TRP A CA 1
ATOM 4230 C C . TRP A 1 529 ? -34.417 8.251 -0.567 1.00 93.75 529 TRP A C 1
ATOM 4232 O O . TRP A 1 529 ? -34.166 7.209 0.039 1.00 93.75 529 TRP A O 1
ATOM 4242 N N . GLU A 1 530 ? -35.656 8.738 -0.672 1.00 94.62 530 GLU A N 1
ATOM 4243 C CA . GLU A 1 530 ? -36.824 8.168 0.009 1.00 94.62 530 GLU A CA 1
ATOM 4244 C C . GLU A 1 530 ? -36.988 6.663 -0.254 1.00 94.62 530 GLU A C 1
ATOM 4246 O O . GLU A 1 530 ? -37.259 5.891 0.665 1.00 94.62 530 GLU A O 1
ATOM 4251 N N . ASP A 1 531 ? -36.753 6.222 -1.491 1.00 95.62 531 ASP A N 1
ATOM 4252 C CA . ASP A 1 531 ? -36.859 4.816 -1.886 1.00 95.62 531 ASP A CA 1
ATOM 4253 C C . ASP A 1 531 ? -35.967 3.887 -1.062 1.00 95.62 531 ASP A C 1
ATOM 4255 O O . ASP A 1 531 ? -36.357 2.759 -0.748 1.00 95.62 531 ASP A O 1
ATOM 4259 N N . ASN A 1 532 ? -34.764 4.336 -0.699 1.00 96.50 532 ASN A N 1
ATOM 4260 C CA . ASN A 1 532 ? -33.867 3.541 0.128 1.00 96.50 532 ASN A CA 1
ATOM 4261 C C . ASN A 1 532 ? -34.366 3.458 1.576 1.00 96.50 532 ASN A C 1
ATOM 4263 O O . ASN A 1 532 ? -34.319 2.377 2.160 1.00 96.50 532 ASN A O 1
ATOM 4267 N N . TYR A 1 533 ? -34.922 4.543 2.121 1.00 96.88 533 TYR A N 1
ATOM 4268 C CA . TYR A 1 533 ? -35.528 4.553 3.458 1.00 96.88 533 TYR A CA 1
ATOM 4269 C C . TYR A 1 533 ? -36.784 3.666 3.510 1.00 96.88 533 TYR A C 1
ATOM 4271 O O . TYR A 1 533 ? -36.949 2.876 4.443 1.00 96.88 533 TYR A O 1
ATOM 4279 N N . LYS A 1 534 ? -37.632 3.718 2.471 1.00 96.94 534 LYS A N 1
ATOM 4280 C CA . LYS A 1 534 ? -38.800 2.835 2.294 1.00 96.94 534 LYS A CA 1
ATOM 4281 C C . LYS A 1 534 ? -38.404 1.360 2.253 1.00 96.94 534 LYS A C 1
ATOM 4283 O O . LYS A 1 534 ? -39.000 0.545 2.959 1.00 96.94 534 LYS A O 1
ATOM 4288 N N . LYS A 1 535 ? -37.378 1.017 1.467 1.00 97.81 535 LYS A N 1
ATOM 4289 C CA . LYS A 1 535 ? -36.849 -0.355 1.373 1.00 97.81 535 LYS A CA 1
ATOM 4290 C C . LYS A 1 535 ? -36.276 -0.835 2.709 1.00 97.81 535 LYS A C 1
ATOM 4292 O O . LYS A 1 535 ? -36.628 -1.924 3.148 1.00 97.81 535 LYS A O 1
ATOM 4297 N N . TYR A 1 536 ? -35.497 -0.002 3.399 1.00 97.56 536 TYR A N 1
ATOM 4298 C CA . TYR A 1 536 ? -34.963 -0.341 4.720 1.00 97.56 536 TYR A CA 1
ATOM 4299 C C . TYR A 1 536 ? -36.076 -0.597 5.748 1.00 97.56 536 TYR A C 1
ATOM 4301 O O . TYR A 1 536 ? -36.035 -1.613 6.442 1.00 97.56 536 TYR A O 1
ATOM 4309 N N . LYS A 1 537 ? -37.103 0.267 5.823 1.00 97.12 537 LYS A N 1
ATOM 4310 C CA . LYS A 1 537 ? -38.257 0.056 6.719 1.00 97.12 537 LYS A CA 1
ATOM 4311 C C . LYS A 1 537 ? -38.972 -1.256 6.404 1.00 97.12 537 LYS A C 1
ATOM 4313 O O . LYS A 1 537 ? -39.288 -2.008 7.320 1.00 97.12 537 LYS A O 1
ATOM 4318 N N . LYS A 1 538 ? -39.205 -1.541 5.119 1.00 97.25 538 LYS A N 1
ATOM 4319 C CA . LYS A 1 538 ? -39.867 -2.775 4.673 1.00 97.25 538 LYS A CA 1
ATOM 4320 C C . LYS A 1 538 ? -39.093 -4.031 5.087 1.00 97.25 538 LYS A C 1
ATOM 4322 O O . LYS A 1 538 ? -39.713 -5.007 5.487 1.00 97.25 538 LYS A O 1
ATOM 4327 N N . GLU A 1 539 ? -37.766 -4.011 4.986 1.00 95.69 539 GLU A N 1
ATOM 4328 C CA . GLU A 1 539 ? -36.927 -5.181 5.274 1.00 95.69 539 GLU A CA 1
ATOM 4329 C C . GLU A 1 539 ? -36.603 -5.360 6.763 1.00 95.69 539 GLU A C 1
ATOM 4331 O O . GLU A 1 539 ? -36.465 -6.489 7.227 1.00 95.69 539 GLU A O 1
ATOM 4336 N N . THR A 1 540 ? -36.469 -4.268 7.520 1.00 95.06 540 THR A N 1
ATOM 4337 C CA . THR A 1 540 ? -36.023 -4.317 8.927 1.00 95.06 540 THR A CA 1
ATOM 4338 C C . THR A 1 540 ? -37.138 -4.091 9.945 1.00 95.06 540 THR A C 1
ATOM 4340 O O . THR A 1 540 ? -36.941 -4.368 11.126 1.00 95.06 540 THR A O 1
ATOM 4343 N N . GLY A 1 541 ? -38.280 -3.542 9.522 1.00 94.81 541 GLY A N 1
ATOM 4344 C CA . GLY A 1 541 ? -39.360 -3.089 10.403 1.00 94.81 541 GLY A CA 1
ATOM 4345 C C . GLY A 1 541 ? -39.060 -1.790 11.165 1.00 94.81 541 GLY A C 1
ATOM 4346 O O . GLY A 1 541 ? -39.940 -1.272 11.849 1.00 94.81 541 GLY A O 1
ATOM 4347 N N . ILE A 1 542 ? -37.849 -1.232 11.054 1.00 94.25 542 ILE A N 1
ATOM 4348 C CA . ILE A 1 542 ? -37.454 -0.010 11.763 1.00 94.25 542 ILE A CA 1
ATOM 4349 C C . ILE A 1 542 ? -37.971 1.205 10.991 1.00 94.25 542 ILE A C 1
ATOM 4351 O O . ILE A 1 542 ? -37.578 1.453 9.848 1.00 94.25 542 ILE A O 1
ATOM 4355 N N . ASP A 1 543 ? -38.843 1.989 11.625 1.00 93.56 543 ASP A N 1
ATOM 4356 C CA . ASP A 1 543 ? -39.392 3.189 11.002 1.00 93.56 543 ASP A CA 1
ATOM 4357 C C . ASP A 1 543 ? -38.401 4.357 11.030 1.00 93.56 543 ASP A C 1
ATOM 4359 O O . ASP A 1 543 ? -38.268 5.073 12.024 1.00 93.56 543 ASP A O 1
ATOM 4363 N N . ILE A 1 544 ? -37.724 4.541 9.900 1.00 95.44 544 ILE A N 1
ATOM 4364 C CA . ILE A 1 544 ? -36.868 5.696 9.606 1.00 95.44 544 ILE A CA 1
ATOM 4365 C C . ILE A 1 544 ? -37.505 6.639 8.577 1.00 95.44 544 ILE A C 1
ATOM 4367 O O . ILE A 1 544 ? -36.847 7.553 8.102 1.00 95.44 544 ILE A O 1
ATOM 4371 N N . ILE A 1 545 ? -38.765 6.417 8.189 1.00 94.69 545 ILE A N 1
ATOM 4372 C CA . ILE A 1 545 ? -39.465 7.291 7.234 1.00 94.69 545 ILE A CA 1
ATOM 4373 C C . ILE A 1 545 ? -40.089 8.456 7.996 1.00 94.69 545 ILE A C 1
ATOM 4375 O O . ILE A 1 545 ? -39.821 9.614 7.694 1.00 94.69 545 ILE A O 1
ATOM 4379 N N . SER A 1 546 ? -40.879 8.143 9.028 1.00 91.12 546 SER A N 1
ATOM 4380 C CA . SER A 1 546 ? -41.528 9.153 9.874 1.00 91.12 546 SER A CA 1
ATOM 4381 C C . SER A 1 546 ? -40.530 9.940 10.728 1.00 91.12 546 SER A C 1
ATOM 4383 O O . SER A 1 546 ? -40.794 11.081 11.096 1.00 91.12 546 SER A O 1
ATOM 4385 N N . ASN A 1 547 ? -39.370 9.344 11.026 1.00 89.44 547 ASN A N 1
ATOM 4386 C CA . ASN A 1 547 ? -38.285 9.968 11.775 1.00 89.44 547 ASN A CA 1
ATOM 4387 C C . ASN A 1 547 ? -36.924 9.657 11.129 1.00 89.44 547 ASN A C 1
ATOM 4389 O O . ASN A 1 547 ? -36.112 8.896 11.661 1.00 89.44 547 ASN A O 1
ATOM 4393 N N . TYR A 1 548 ? -36.689 10.242 9.955 1.00 93.12 548 TYR A N 1
ATOM 4394 C CA . TYR A 1 548 ? -35.458 10.077 9.174 1.00 93.12 548 TYR A CA 1
ATOM 4395 C C . TYR A 1 548 ? -34.200 10.586 9.888 1.00 93.12 548 TYR A C 1
ATOM 4397 O O . TYR A 1 548 ? -33.102 10.106 9.601 1.00 93.12 548 TYR A O 1
ATOM 4405 N N . GLU A 1 549 ? -34.330 11.501 10.854 1.00 92.12 549 GLU A N 1
ATOM 4406 C CA . GLU A 1 549 ? -33.180 12.010 11.611 1.00 92.12 549 GLU A CA 1
ATOM 4407 C C . GLU A 1 549 ? -32.542 10.962 12.520 1.00 92.12 549 GLU A C 1
ATOM 4409 O O . GLU A 1 549 ? -31.335 11.024 12.758 1.00 92.12 549 GLU A O 1
ATOM 4414 N N . LYS A 1 550 ? -33.285 9.919 12.913 1.00 94.38 550 LYS A N 1
ATOM 4415 C CA . LYS A 1 550 ? -32.714 8.764 13.623 1.00 94.38 550 LYS A CA 1
ATOM 4416 C C . LYS A 1 550 ? -31.539 8.125 12.885 1.00 94.38 550 LYS A C 1
ATOM 4418 O O . LYS A 1 550 ? -30.642 7.598 13.532 1.00 94.38 550 LYS A O 1
ATOM 4423 N N . VAL A 1 551 ? -31.510 8.191 11.551 1.00 96.88 551 VAL A N 1
ATOM 4424 C CA . VAL A 1 551 ? -30.402 7.641 10.753 1.00 96.88 551 VAL A CA 1
ATOM 4425 C C . VAL A 1 551 ? -29.098 8.413 10.962 1.00 96.88 551 VAL A C 1
ATOM 4427 O O . VAL A 1 551 ? -28.032 7.836 10.792 1.00 96.88 551 VAL A O 1
ATOM 4430 N N . ALA A 1 552 ? -29.165 9.692 11.342 1.00 95.44 552 ALA A N 1
ATOM 4431 C CA . ALA A 1 552 ? -27.992 10.493 11.688 1.00 95.44 552 ALA A CA 1
ATOM 4432 C C . ALA A 1 552 ? -27.720 10.526 13.198 1.00 95.44 552 ALA A C 1
ATOM 4434 O O . ALA A 1 552 ? -26.561 10.590 13.602 1.00 95.44 552 ALA A O 1
ATOM 4435 N N . ASP A 1 553 ? -28.767 10.519 14.023 1.00 94.56 553 ASP A N 1
ATOM 4436 C CA . ASP A 1 553 ? -28.664 10.853 15.446 1.00 94.56 553 ASP A CA 1
ATOM 4437 C C . ASP A 1 553 ? -28.479 9.617 16.355 1.00 94.56 553 ASP A C 1
ATOM 4439 O O . ASP A 1 553 ? -27.967 9.753 17.464 1.00 94.56 553 ASP A O 1
ATOM 4443 N N . ASP A 1 554 ? -28.821 8.409 15.890 1.00 97.12 554 ASP A N 1
ATOM 4444 C CA . ASP A 1 554 ? -28.577 7.142 16.599 1.00 97.12 554 ASP A CA 1
ATOM 4445 C C . ASP A 1 554 ? -27.462 6.349 15.896 1.00 97.12 554 ASP A C 1
ATOM 4447 O O . ASP A 1 554 ? -27.593 5.966 14.729 1.00 97.12 554 ASP A O 1
ATOM 4451 N N . LEU A 1 555 ? -26.352 6.078 16.594 1.00 97.25 555 LEU A N 1
ATOM 4452 C CA . LEU A 1 555 ? -25.204 5.368 16.014 1.00 97.25 555 LEU A CA 1
ATOM 4453 C C . LEU A 1 555 ? -25.507 3.913 15.642 1.00 97.25 555 LEU A C 1
ATOM 4455 O O . LEU A 1 555 ? -24.937 3.410 14.672 1.00 97.25 555 LEU A O 1
ATOM 4459 N N . ASN A 1 556 ? -26.410 3.235 16.355 1.00 97.75 556 ASN A N 1
ATOM 4460 C CA . ASN A 1 556 ? -26.820 1.882 15.984 1.00 97.75 556 ASN A CA 1
ATOM 4461 C C . ASN A 1 556 ? -27.595 1.907 14.668 1.00 97.75 556 ASN A C 1
ATOM 4463 O O . ASN A 1 556 ? -27.313 1.095 13.792 1.00 97.75 556 ASN A O 1
ATOM 4467 N N . ILE A 1 557 ? -28.522 2.854 14.499 1.00 98.06 557 ILE A N 1
ATOM 4468 C CA . ILE A 1 557 ? -29.279 3.011 13.245 1.00 98.06 557 ILE A CA 1
ATOM 4469 C C . ILE A 1 557 ? -28.351 3.495 12.118 1.00 98.06 557 ILE A C 1
ATOM 4471 O O . ILE A 1 557 ? -28.442 3.001 10.993 1.00 98.06 557 ILE A O 1
ATOM 4475 N N . SER A 1 558 ? -27.400 4.385 12.420 1.00 98.31 558 SER A N 1
ATOM 4476 C CA . SER A 1 558 ? -26.370 4.859 11.482 1.00 98.31 558 SER A CA 1
ATOM 4477 C C . SER A 1 558 ? -25.524 3.711 10.924 1.00 98.31 558 SER A C 1
ATOM 4479 O O . SER A 1 558 ? -25.279 3.642 9.717 1.00 98.31 558 SER A O 1
ATOM 4481 N N . ALA A 1 559 ? -25.074 2.803 11.796 1.00 98.50 559 ALA A N 1
ATOM 4482 C CA . ALA A 1 559 ? -24.291 1.634 11.412 1.00 98.50 559 ALA A CA 1
ATOM 4483 C C . ALA A 1 559 ? -25.142 0.596 10.669 1.00 98.50 559 ALA A C 1
ATOM 4485 O O . ALA A 1 559 ? -24.706 0.055 9.650 1.00 98.50 559 ALA A O 1
ATOM 4486 N N . ASP A 1 560 ? -26.358 0.335 11.160 1.00 98.62 560 ASP A N 1
ATOM 4487 C CA . ASP A 1 560 ? -27.263 -0.674 10.609 1.00 98.62 560 ASP A CA 1
ATOM 4488 C C . ASP A 1 560 ? -27.704 -0.324 9.186 1.00 98.62 560 ASP A C 1
ATOM 4490 O O . ASP A 1 560 ? -27.591 -1.159 8.295 1.00 98.62 560 ASP A O 1
ATOM 4494 N N . THR A 1 561 ? -28.109 0.924 8.941 1.00 98.50 561 THR A N 1
ATOM 4495 C CA . THR A 1 561 ? -28.503 1.406 7.604 1.00 98.50 561 THR A CA 1
ATOM 4496 C C . THR A 1 561 ? -27.352 1.354 6.599 1.00 98.50 561 THR A C 1
ATOM 4498 O O . THR A 1 561 ? -27.552 0.925 5.460 1.00 98.50 561 THR A O 1
ATOM 4501 N N . GLY A 1 562 ? -26.134 1.723 7.012 1.00 98.25 562 GLY A N 1
ATOM 4502 C CA . GLY A 1 562 ? -24.953 1.645 6.151 1.00 98.25 562 GLY A CA 1
ATOM 4503 C C . GLY A 1 562 ? -24.580 0.204 5.789 1.00 98.25 562 GLY A C 1
ATOM 4504 O O . GLY A 1 562 ? -24.335 -0.107 4.622 1.00 98.25 562 GLY A O 1
ATOM 4505 N N . ALA A 1 563 ? -24.585 -0.701 6.769 1.00 98.62 563 ALA A N 1
ATOM 4506 C CA . ALA A 1 563 ? -24.306 -2.119 6.549 1.00 98.62 563 ALA A CA 1
ATOM 4507 C C . ALA A 1 563 ? -25.442 -2.847 5.802 1.00 98.62 563 ALA A C 1
ATOM 4509 O O . ALA A 1 563 ? -25.176 -3.741 4.995 1.00 98.62 563 ALA A O 1
ATOM 4510 N N . TRP A 1 564 ? -26.693 -2.421 5.989 1.00 98.56 564 TRP A N 1
ATOM 4511 C CA . TRP A 1 564 ? -27.834 -2.866 5.193 1.00 98.56 564 TRP A CA 1
ATOM 4512 C C . TRP A 1 564 ? -27.658 -2.510 3.721 1.00 98.56 564 TRP A C 1
ATOM 4514 O O . TRP A 1 564 ? -27.735 -3.393 2.867 1.00 98.56 564 TRP A O 1
ATOM 4524 N N . TYR A 1 565 ? -27.366 -1.240 3.418 1.00 98.44 565 TYR A N 1
ATOM 4525 C CA . TYR A 1 565 ? -27.172 -0.789 2.041 1.00 98.44 565 TYR A CA 1
ATOM 4526 C C . TYR A 1 565 ? -26.016 -1.540 1.371 1.00 98.44 565 TYR A C 1
ATOM 4528 O O . TYR A 1 565 ? -26.136 -1.983 0.225 1.00 98.44 565 TYR A O 1
ATOM 4536 N N . TRP A 1 566 ? -24.930 -1.757 2.119 1.00 98.44 566 TRP A N 1
ATOM 4537 C CA . TRP A 1 566 ? -23.789 -2.563 1.695 1.00 98.44 566 TRP A CA 1
ATOM 4538 C C . TRP A 1 566 ? -24.187 -3.990 1.294 1.00 98.44 566 TRP A C 1
ATOM 4540 O O . TRP A 1 566 ? -23.808 -4.458 0.217 1.00 98.44 566 TRP A O 1
ATOM 4550 N N . LYS A 1 567 ? -24.981 -4.678 2.130 1.00 97.31 567 LYS A N 1
ATOM 4551 C CA . LYS A 1 567 ? -25.479 -6.035 1.848 1.00 97.31 567 LYS A CA 1
ATOM 4552 C C . LYS A 1 567 ? -26.442 -6.048 0.661 1.00 97.31 567 LYS A C 1
ATOM 4554 O O . LYS A 1 567 ? -26.251 -6.835 -0.260 1.00 97.31 567 LYS A O 1
ATOM 4559 N N . LYS A 1 568 ? -27.439 -5.162 0.667 1.00 95.81 568 LYS A N 1
ATOM 4560 C CA . LYS A 1 568 ? -28.471 -5.032 -0.375 1.00 95.81 568 LYS A CA 1
ATOM 4561 C C . LYS A 1 568 ? -27.868 -4.780 -1.764 1.00 95.81 568 LYS A C 1
ATOM 4563 O O . LYS A 1 568 ? -28.401 -5.259 -2.757 1.00 95.81 568 LYS A O 1
ATOM 4568 N N . THR A 1 569 ? -26.746 -4.064 -1.831 1.00 95.44 569 THR A N 1
ATOM 4569 C CA . THR A 1 569 ? -26.047 -3.731 -3.088 1.00 95.44 569 THR A CA 1
ATOM 4570 C C . THR A 1 569 ? -25.000 -4.787 -3.491 1.00 95.44 569 THR A C 1
ATOM 4572 O O . THR A 1 569 ? -24.351 -4.651 -4.523 1.00 95.44 569 THR A O 1
ATOM 4575 N N . GLY A 1 570 ? -24.809 -5.854 -2.704 1.00 94.75 570 GLY A N 1
ATOM 4576 C CA . GLY A 1 570 ? -23.876 -6.940 -3.039 1.00 94.75 570 GLY A CA 1
ATOM 4577 C C . GLY A 1 570 ? -22.392 -6.564 -2.926 1.00 94.75 570 GLY A C 1
ATOM 4578 O O . GLY A 1 570 ? -21.531 -7.231 -3.498 1.00 94.75 570 GLY A O 1
ATOM 4579 N N . ILE A 1 571 ? -22.053 -5.514 -2.169 1.00 97.12 571 ILE A N 1
ATOM 4580 C CA . ILE A 1 571 ? -20.697 -4.932 -2.159 1.00 97.12 571 ILE A CA 1
ATOM 4581 C C . ILE A 1 571 ? -19.651 -5.899 -1.572 1.00 97.12 571 ILE A C 1
ATOM 4583 O O . ILE A 1 571 ? -18.474 -5.842 -1.933 1.00 97.12 571 ILE A O 1
ATOM 4587 N N . ASN A 1 572 ? -20.078 -6.851 -0.732 1.00 91.56 572 ASN A N 1
ATOM 4588 C CA . ASN A 1 572 ? -19.220 -7.916 -0.204 1.00 91.56 572 ASN A CA 1
ATOM 4589 C C . ASN A 1 572 ? -18.444 -8.662 -1.302 1.00 91.56 572 ASN A C 1
ATOM 4591 O O . ASN A 1 572 ? -17.274 -8.965 -1.093 1.00 91.56 572 ASN A O 1
ATOM 4595 N N . GLU A 1 573 ? -19.047 -8.919 -2.467 1.00 83.69 573 GLU A N 1
ATOM 4596 C CA . GLU A 1 573 ? -18.375 -9.637 -3.560 1.00 83.69 573 GLU A CA 1
ATOM 4597 C C . GLU A 1 573 ? -17.191 -8.861 -4.140 1.00 83.69 573 GLU A C 1
ATOM 4599 O O . GLU A 1 573 ? -16.183 -9.447 -4.535 1.00 83.69 573 GLU A O 1
ATOM 4604 N N . TYR A 1 574 ? -17.306 -7.536 -4.188 1.00 80.12 574 TYR A N 1
ATOM 4605 C CA . TYR A 1 574 ? -16.264 -6.649 -4.694 1.00 80.12 574 TYR A CA 1
ATOM 4606 C C . TYR A 1 574 ? -15.186 -6.390 -3.644 1.00 80.12 574 TYR A C 1
ATOM 4608 O O . TYR A 1 574 ? -14.004 -6.325 -3.979 1.00 80.12 574 TYR A O 1
ATOM 4616 N N . ALA A 1 575 ? -15.574 -6.316 -2.370 1.00 81.25 575 ALA A N 1
ATOM 4617 C CA . ALA A 1 575 ? -14.625 -6.251 -1.267 1.00 81.25 575 ALA A CA 1
ATOM 4618 C C . ALA A 1 575 ? -13.815 -7.549 -1.136 1.00 81.25 575 ALA A C 1
ATOM 4620 O O . ALA A 1 575 ? -12.614 -7.494 -0.909 1.00 81.25 575 ALA A O 1
ATOM 4621 N N . ASP A 1 576 ? -14.427 -8.719 -1.338 1.00 79.38 576 ASP A N 1
ATOM 4622 C CA . ASP A 1 576 ? -13.711 -10.002 -1.331 1.00 79.38 576 ASP A CA 1
ATOM 4623 C C . ASP A 1 576 ? -12.717 -10.126 -2.503 1.00 79.38 576 ASP A C 1
ATOM 4625 O O . ASP A 1 576 ? -11.721 -10.838 -2.389 1.00 79.38 576 ASP A O 1
ATOM 4629 N N . LYS A 1 577 ? -12.954 -9.393 -3.599 1.00 73.12 577 LYS A N 1
ATOM 4630 C CA . LYS A 1 577 ? -12.018 -9.215 -4.724 1.00 73.12 577 LYS A CA 1
ATOM 4631 C C . LYS A 1 577 ? -10.992 -8.092 -4.489 1.00 73.12 577 LYS A C 1
ATOM 4633 O O . LYS A 1 577 ? -10.207 -7.808 -5.386 1.00 73.12 577 LYS A O 1
ATOM 4638 N N . ASP A 1 578 ? -11.007 -7.456 -3.314 1.00 76.25 578 ASP A N 1
ATOM 4639 C CA . ASP A 1 578 ? -10.125 -6.346 -2.922 1.00 76.25 578 ASP A CA 1
ATOM 4640 C C . ASP A 1 578 ? -10.197 -5.132 -3.880 1.00 76.25 578 ASP A C 1
ATOM 4642 O O . ASP A 1 578 ? -9.219 -4.411 -4.077 1.00 76.25 578 ASP A O 1
ATOM 4646 N N . SER A 1 579 ? -11.366 -4.886 -4.493 1.00 81.25 579 SER A N 1
ATOM 4647 C CA . SER A 1 579 ? -11.570 -3.800 -5.468 1.00 81.25 579 SER A CA 1
ATOM 4648 C C . SER A 1 579 ? -12.052 -2.509 -4.798 1.00 81.25 579 SER A C 1
ATOM 4650 O O . SER A 1 579 ? -13.247 -2.315 -4.540 1.00 81.25 579 SER A O 1
ATOM 4652 N N . ILE A 1 580 ? -11.127 -1.591 -4.493 1.00 91.38 580 ILE A N 1
ATOM 4653 C CA . ILE A 1 580 ? -11.495 -0.292 -3.901 1.00 91.38 580 ILE A CA 1
ATOM 4654 C C . ILE A 1 580 ? -12.288 0.563 -4.897 1.00 91.38 580 ILE A C 1
ATOM 4656 O O . ILE A 1 580 ? -13.221 1.254 -4.497 1.00 91.38 580 ILE A O 1
ATOM 4660 N N . PHE A 1 581 ? -12.016 0.412 -6.196 1.00 85.38 581 PHE A N 1
ATOM 4661 C CA . PHE A 1 581 ? -12.790 1.019 -7.276 1.00 85.38 581 PHE A CA 1
ATOM 4662 C C . PHE A 1 581 ? -14.268 0.625 -7.240 1.00 85.38 581 PHE A C 1
ATOM 4664 O O . PHE A 1 581 ? -15.137 1.489 -7.110 1.00 85.38 581 PHE A O 1
ATOM 4671 N N . ASP A 1 582 ? -14.562 -0.677 -7.296 1.00 86.50 582 ASP A N 1
ATOM 4672 C CA . ASP A 1 582 ? -15.946 -1.150 -7.362 1.00 86.50 582 ASP A CA 1
ATOM 4673 C C . ASP A 1 582 ? -16.715 -0.869 -6.072 1.00 86.50 582 ASP A C 1
ATOM 4675 O O . ASP A 1 582 ? -17.868 -0.442 -6.107 1.00 86.50 582 ASP A O 1
ATOM 4679 N N . THR A 1 583 ? -16.070 -1.062 -4.920 1.00 94.12 583 THR A N 1
ATOM 4680 C CA . THR A 1 583 ? -16.710 -0.747 -3.636 1.00 94.12 583 THR A CA 1
ATOM 4681 C C . THR A 1 583 ? -17.022 0.747 -3.513 1.00 94.12 583 THR A C 1
ATOM 4683 O O . THR A 1 583 ? -18.110 1.094 -3.064 1.00 94.12 583 THR A O 1
ATOM 4686 N N . SER A 1 584 ? -16.138 1.628 -3.995 1.00 94.62 584 SER A N 1
ATOM 4687 C CA . SER A 1 584 ? -16.358 3.080 -3.960 1.00 94.62 584 SER A CA 1
ATOM 4688 C C . SER A 1 584 ? -17.429 3.551 -4.940 1.00 94.62 584 SER A C 1
ATOM 4690 O O . SER A 1 584 ? -18.281 4.364 -4.574 1.00 94.62 584 SER A O 1
ATOM 4692 N N . ARG A 1 585 ? -17.445 3.027 -6.174 1.00 96.12 585 ARG A N 1
ATOM 4693 C CA . ARG A 1 585 ? -18.469 3.412 -7.156 1.00 96.12 585 ARG A CA 1
ATOM 4694 C C . ARG A 1 585 ? -19.859 2.961 -6.718 1.00 96.12 585 ARG A C 1
ATOM 4696 O O . ARG A 1 585 ? -20.802 3.720 -6.854 1.00 96.12 585 ARG A O 1
ATOM 4703 N N . LEU A 1 586 ? -20.010 1.767 -6.142 1.00 96.44 586 LEU A N 1
ATOM 4704 C CA . LEU A 1 586 ? -21.328 1.269 -5.725 1.00 96.44 586 LEU A CA 1
ATOM 4705 C C . LEU A 1 586 ? -21.930 2.056 -4.553 1.00 96.44 586 LEU A C 1
ATOM 4707 O O . LEU A 1 586 ? -23.153 2.105 -4.416 1.00 96.44 586 LEU A O 1
ATOM 4711 N N . ILE A 1 587 ? -21.084 2.684 -3.736 1.00 97.00 587 ILE A N 1
ATOM 4712 C CA . ILE A 1 587 ? -21.521 3.601 -2.683 1.00 97.00 587 ILE A CA 1
ATOM 4713 C C . ILE A 1 587 ? -21.878 4.976 -3.262 1.00 97.00 587 ILE A C 1
ATOM 4715 O O . ILE A 1 587 ? -22.941 5.502 -2.948 1.00 97.00 587 ILE A O 1
ATOM 4719 N N . ASN A 1 588 ? -21.029 5.552 -4.120 1.00 95.38 588 ASN A N 1
ATOM 4720 C CA . ASN A 1 588 ? -21.167 6.952 -4.531 1.00 95.38 588 ASN A CA 1
ATOM 4721 C C . ASN A 1 588 ? -21.799 7.158 -5.920 1.00 95.38 588 ASN A C 1
ATOM 4723 O O . ASN A 1 588 ? -22.714 7.964 -6.068 1.00 95.38 588 ASN A O 1
ATOM 4727 N N . TYR A 1 589 ? -21.318 6.447 -6.941 1.00 93.12 589 TYR A N 1
ATOM 4728 C CA . TYR A 1 589 ? -21.829 6.545 -8.308 1.00 93.12 589 TYR A CA 1
ATOM 4729 C C . TYR A 1 589 ? -21.689 5.210 -9.065 1.00 93.12 589 TYR A C 1
ATOM 4731 O O . TYR A 1 589 ? -20.653 4.955 -9.684 1.00 93.12 589 TYR A O 1
ATOM 4739 N N . PRO A 1 590 ? -22.717 4.336 -9.048 1.00 92.00 590 PRO A N 1
ATOM 4740 C CA . PRO A 1 590 ? -22.607 2.974 -9.582 1.00 92.00 590 PRO A CA 1
ATOM 4741 C C . PRO A 1 590 ? -22.207 2.891 -11.060 1.00 92.00 590 PRO A C 1
ATOM 4743 O O . PRO A 1 590 ? -21.582 1.910 -11.463 1.00 92.00 590 PRO A O 1
ATOM 4746 N N . GLY A 1 591 ? -22.535 3.918 -11.853 1.00 87.50 591 GLY A N 1
ATOM 4747 C CA . GLY A 1 591 ? -22.193 4.021 -13.274 1.00 87.50 591 GLY A CA 1
ATOM 4748 C C . GLY A 1 591 ? -20.776 4.527 -13.567 1.00 87.50 591 GLY A C 1
ATOM 4749 O O . GLY A 1 591 ? -20.427 4.677 -14.736 1.00 87.50 591 GLY A O 1
ATOM 4750 N N . ALA A 1 592 ? -19.957 4.815 -12.550 1.00 84.69 592 ALA A N 1
ATOM 4751 C CA . ALA A 1 592 ? -18.599 5.298 -12.768 1.00 84.69 592 ALA A CA 1
ATOM 4752 C C . ALA A 1 592 ? -17.734 4.245 -13.480 1.00 84.69 592 ALA A C 1
ATOM 4754 O O . ALA A 1 592 ? -17.612 3.106 -13.028 1.00 84.69 592 ALA A O 1
ATOM 4755 N N . THR A 1 593 ? -17.078 4.661 -14.563 1.00 83.19 593 THR A N 1
ATOM 4756 C CA . THR A 1 593 ? -16.074 3.867 -15.296 1.00 83.19 593 THR A CA 1
ATOM 4757 C C . THR A 1 593 ? -14.641 4.326 -15.016 1.00 83.19 593 THR A C 1
ATOM 4759 O O . THR A 1 593 ? -13.692 3.660 -15.420 1.00 83.19 593 THR A O 1
ATOM 4762 N N . LYS A 1 594 ? -14.474 5.455 -14.312 1.00 68.75 594 LYS A N 1
ATOM 4763 C CA . LYS A 1 594 ? -13.186 6.053 -13.935 1.00 68.75 594 LYS A CA 1
ATOM 4764 C C . LYS A 1 594 ? -13.225 6.526 -12.484 1.00 68.75 594 LYS A C 1
ATOM 4766 O O . LYS A 1 594 ? -14.268 6.961 -11.999 1.00 68.75 594 LYS A O 1
ATOM 4771 N N . SER A 1 595 ? -12.086 6.456 -11.797 1.00 69.19 595 SER A N 1
ATOM 4772 C CA . SER A 1 595 ? -11.947 6.845 -10.385 1.00 69.19 595 SER A CA 1
ATOM 4773 C C . SER A 1 595 ? -12.236 8.327 -10.144 1.00 69.19 595 SER A C 1
ATOM 4775 O O . SER A 1 595 ? -12.839 8.673 -9.135 1.00 69.19 595 SER A O 1
ATOM 4777 N N . SER A 1 596 ? -11.885 9.194 -11.098 1.00 79.38 596 SER A N 1
ATOM 4778 C CA . SER A 1 596 ? -12.155 10.636 -11.040 1.00 79.38 596 SER A CA 1
ATOM 4779 C C . SER A 1 596 ? -13.645 10.991 -11.014 1.00 79.38 596 SER A C 1
ATOM 4781 O O . SER A 1 596 ? -14.004 12.083 -10.589 1.00 79.38 596 SER A O 1
ATOM 4783 N N . SER A 1 597 ? -14.525 10.077 -11.436 1.00 89.44 597 SER A N 1
ATOM 4784 C CA . SER A 1 597 ? -15.980 10.257 -11.362 1.00 89.44 597 SER A CA 1
ATOM 4785 C C . SER A 1 597 ? -16.568 9.920 -9.988 1.00 89.44 597 SER A C 1
ATOM 4787 O O . SER A 1 597 ? -17.769 10.082 -9.792 1.00 89.44 597 SER A O 1
ATOM 4789 N N . ILE A 1 598 ? -15.756 9.413 -9.057 1.00 88.88 598 ILE A N 1
ATOM 4790 C CA . ILE A 1 598 ? -16.183 8.991 -7.723 1.00 88.88 598 ILE A CA 1
ATOM 4791 C C . ILE A 1 598 ? -15.741 10.051 -6.714 1.00 88.88 598 ILE A C 1
ATOM 4793 O O . ILE A 1 598 ? -14.548 10.321 -6.550 1.00 88.88 598 ILE A O 1
ATOM 4797 N N . ASN A 1 599 ? -16.697 10.628 -5.991 1.00 88.69 599 ASN A N 1
ATOM 4798 C CA . ASN A 1 599 ? -16.397 11.663 -5.011 1.00 88.69 599 ASN A CA 1
ATOM 4799 C C . ASN A 1 599 ? -15.541 11.115 -3.852 1.00 88.69 599 ASN A C 1
ATOM 4801 O O . ASN A 1 599 ? -15.849 10.077 -3.247 1.00 88.69 599 ASN A O 1
ATOM 4805 N N . GLY A 1 600 ? -14.459 11.836 -3.548 1.00 88.12 600 GLY A N 1
ATOM 4806 C CA . GLY A 1 600 ? -13.499 11.493 -2.500 1.00 88.12 600 GLY A CA 1
ATOM 4807 C C . GLY A 1 600 ? -12.738 10.185 -2.740 1.00 88.12 600 GLY A C 1
ATOM 4808 O O . GLY A 1 600 ? -12.248 9.590 -1.785 1.00 88.12 600 GLY A O 1
ATOM 4809 N N . TYR A 1 601 ? -12.634 9.705 -3.987 1.00 84.31 601 TYR A N 1
ATOM 4810 C CA . TYR A 1 601 ? -11.969 8.432 -4.296 1.00 84.31 601 TYR A CA 1
ATOM 4811 C C . TYR A 1 601 ? -10.544 8.329 -3.733 1.00 84.31 601 TYR A C 1
ATOM 4813 O O . TYR A 1 601 ? -10.188 7.304 -3.154 1.00 84.31 601 TYR A O 1
ATOM 4821 N N . LYS A 1 602 ? -9.755 9.404 -3.853 1.00 73.81 602 LYS A N 1
ATOM 4822 C CA . LYS A 1 602 ? -8.375 9.475 -3.347 1.00 73.81 602 LYS A CA 1
ATOM 4823 C C . LYS A 1 602 ? -8.304 9.167 -1.848 1.00 73.81 602 LYS A C 1
ATOM 4825 O O . LYS A 1 602 ? -7.488 8.356 -1.422 1.00 73.81 602 LYS A O 1
ATOM 4830 N N . ASP A 1 603 ? -9.213 9.732 -1.060 1.00 84.50 603 ASP A N 1
ATOM 4831 C CA . ASP A 1 603 ? -9.235 9.531 0.390 1.00 84.50 603 ASP A CA 1
ATOM 4832 C C . ASP A 1 603 ? -9.758 8.137 0.771 1.00 84.50 603 ASP A C 1
ATOM 4834 O O . ASP A 1 603 ? -9.276 7.540 1.737 1.00 84.50 603 ASP A O 1
ATOM 4838 N N . ARG A 1 604 ? -10.677 7.558 -0.021 1.00 92.94 604 ARG A N 1
ATOM 4839 C CA . ARG A 1 604 ? -11.089 6.144 0.127 1.00 92.94 604 ARG A CA 1
ATOM 4840 C C . ARG A 1 604 ? -9.912 5.208 -0.120 1.00 92.94 604 ARG A C 1
ATOM 4842 O O . ARG A 1 604 ? -9.723 4.250 0.626 1.00 92.94 604 ARG A O 1
ATOM 4849 N N . GLU A 1 605 ? -9.112 5.482 -1.148 1.00 70.88 605 GLU A N 1
ATOM 4850 C CA . GLU A 1 605 ? -7.926 4.694 -1.481 1.00 70.88 605 GLU A CA 1
ATOM 4851 C C . GLU A 1 605 ? -6.837 4.808 -0.406 1.00 70.88 605 GLU A C 1
ATOM 4853 O O . GLU A 1 605 ? -6.268 3.788 -0.006 1.00 70.88 605 GLU A O 1
ATOM 4858 N N . ILE A 1 606 ? -6.592 6.012 0.123 1.00 68.75 606 ILE A N 1
ATOM 4859 C CA . ILE A 1 606 ? -5.688 6.229 1.264 1.00 68.75 606 ILE A CA 1
ATOM 4860 C C . ILE A 1 606 ? -6.157 5.407 2.468 1.00 68.75 606 ILE A C 1
ATOM 4862 O O . ILE A 1 606 ? -5.388 4.606 3.006 1.00 68.75 606 ILE A O 1
ATOM 4866 N N . ALA A 1 607 ? -7.429 5.537 2.855 1.00 78.50 607 ALA A N 1
ATOM 4867 C CA . ALA A 1 607 ? -7.985 4.797 3.981 1.00 78.50 607 ALA A CA 1
ATOM 4868 C C . ALA A 1 607 ? -7.889 3.280 3.778 1.00 78.50 607 ALA A C 1
ATOM 4870 O O . ALA A 1 607 ? -7.480 2.560 4.689 1.00 78.50 607 ALA A O 1
ATOM 4871 N N . TRP A 1 608 ? -8.193 2.789 2.575 1.00 90.06 608 TRP A N 1
ATOM 4872 C CA . TRP A 1 608 ? -8.059 1.380 2.206 1.00 90.06 608 TRP A CA 1
ATOM 4873 C C . TRP A 1 608 ? -6.613 0.879 2.344 1.00 90.06 608 TRP A C 1
ATOM 4875 O O . TRP A 1 608 ? -6.384 -0.161 2.969 1.00 90.06 608 TRP A O 1
ATOM 4885 N N . ARG A 1 609 ? -5.620 1.624 1.839 1.00 63.44 609 ARG A N 1
ATOM 4886 C CA . ARG A 1 609 ? -4.191 1.267 1.947 1.00 63.44 609 ARG A CA 1
ATOM 4887 C C . ARG A 1 609 ? -3.710 1.243 3.394 1.00 63.44 609 ARG A C 1
ATOM 4889 O O . ARG A 1 609 ? -3.043 0.285 3.794 1.00 63.44 609 ARG A O 1
ATOM 4896 N N . GLU A 1 610 ? -4.054 2.255 4.184 1.00 78.88 610 GLU A N 1
ATOM 4897 C CA . GLU A 1 610 ? -3.655 2.337 5.592 1.00 78.88 610 GLU A CA 1
ATOM 4898 C C . GLU A 1 610 ? -4.306 1.230 6.432 1.00 78.88 610 GLU A C 1
ATOM 4900 O O . GLU A 1 610 ? -3.625 0.517 7.177 1.00 78.88 610 GLU A O 1
ATOM 4905 N N . LEU A 1 611 ? -5.600 0.976 6.226 1.00 84.94 611 LEU A N 1
ATOM 4906 C CA . LEU A 1 611 ? -6.300 -0.137 6.865 1.00 84.94 611 LEU A CA 1
ATOM 4907 C C . LEU A 1 611 ? -5.686 -1.488 6.485 1.00 84.94 611 LEU A C 1
ATOM 4909 O O . LEU A 1 611 ? -5.529 -2.338 7.359 1.00 84.94 611 LEU A O 1
ATOM 4913 N N . LYS A 1 612 ? -5.250 -1.693 5.235 1.00 79.19 612 LYS A N 1
ATOM 4914 C CA . LYS A 1 612 ? -4.537 -2.921 4.833 1.00 79.19 612 LYS A CA 1
ATOM 4915 C C . LYS A 1 612 ? -3.219 -3.113 5.574 1.00 79.19 612 LYS A C 1
ATOM 4917 O O . LYS A 1 612 ? -2.909 -4.251 5.929 1.00 79.19 612 LYS A O 1
ATOM 4922 N N . LYS A 1 613 ? -2.472 -2.042 5.863 1.00 73.81 613 LYS A N 1
ATOM 4923 C CA . LYS A 1 613 ? -1.247 -2.113 6.682 1.00 73.81 613 LYS A CA 1
ATOM 4924 C C . LYS A 1 613 ? -1.565 -2.524 8.118 1.00 73.81 613 LYS A C 1
ATOM 4926 O O . LYS A 1 613 ? -0.922 -3.433 8.640 1.00 73.81 613 LYS A O 1
ATOM 4931 N N . ILE A 1 614 ? -2.585 -1.917 8.729 1.00 78.75 614 ILE A N 1
ATOM 4932 C CA . ILE A 1 614 ? -3.020 -2.237 10.102 1.00 78.75 614 ILE A CA 1
ATOM 4933 C C . ILE A 1 614 ? -3.506 -3.682 10.187 1.00 78.75 614 ILE A C 1
ATOM 4935 O O . ILE A 1 614 ? -3.072 -4.449 11.045 1.00 78.75 614 ILE A O 1
ATOM 4939 N N . PHE A 1 615 ? -4.371 -4.070 9.253 1.00 78.06 615 PHE A N 1
ATOM 4940 C CA . PHE A 1 615 ? -4.910 -5.417 9.167 1.00 78.06 615 PHE A CA 1
ATOM 4941 C C . PHE A 1 615 ? -3.872 -6.417 8.674 1.00 78.06 615 PHE A C 1
ATOM 4943 O O . PHE A 1 615 ? -4.155 -7.606 8.699 1.00 78.06 615 PHE A O 1
ATOM 4950 N N . LYS A 1 616 ? -2.702 -5.976 8.197 1.00 66.62 616 LYS A N 1
ATOM 4951 C CA . LYS A 1 616 ? -1.703 -6.815 7.521 1.00 66.62 616 LYS A CA 1
ATOM 4952 C C . LYS A 1 616 ? -2.324 -7.705 6.438 1.00 66.62 616 LYS A C 1
ATOM 4954 O O . LYS A 1 616 ? -1.987 -8.883 6.296 1.00 66.62 616 LYS A O 1
ATOM 4959 N N . PHE A 1 617 ? -3.284 -7.163 5.700 1.00 59.28 617 PHE A N 1
ATOM 4960 C CA . PHE A 1 617 ? -4.008 -7.866 4.646 1.00 59.28 617 PHE A CA 1
ATOM 4961 C C . PHE A 1 617 ? -3.231 -7.781 3.319 1.00 59.28 617 PHE A C 1
ATOM 4963 O O . PHE A 1 617 ? -2.741 -6.697 2.994 1.00 59.28 617 PHE A O 1
ATOM 4970 N N . PRO A 1 618 ? -3.108 -8.874 2.533 1.00 46.38 618 PRO A N 1
ATOM 4971 C CA . PRO A 1 618 ? -3.668 -10.228 2.710 1.00 46.38 618 PRO A CA 1
ATOM 4972 C C . PRO A 1 618 ? -2.698 -11.225 3.391 1.00 46.38 618 PRO A C 1
ATOM 4974 O O . PRO A 1 618 ? -2.785 -12.443 3.203 1.00 46.38 618 PRO A O 1
ATOM 4977 N N . PHE A 1 619 ? -1.714 -10.732 4.139 1.00 43.16 619 PHE A N 1
ATOM 4978 C CA . PHE A 1 619 ? -0.578 -11.518 4.623 1.00 43.16 619 PHE A CA 1
ATOM 4979 C C . PHE A 1 619 ? -0.915 -12.372 5.850 1.00 43.16 619 PHE A C 1
ATOM 4981 O O . PHE A 1 619 ? -0.931 -13.599 5.734 1.00 43.16 619 PHE A O 1
ATOM 4988 N N . ASP A 1 620 ? -1.262 -11.736 6.974 1.00 48.28 620 ASP A N 1
ATOM 4989 C CA . ASP A 1 620 ? -1.579 -12.408 8.250 1.00 48.28 620 ASP A CA 1
ATOM 4990 C C . ASP A 1 620 ? -3.085 -12.717 8.382 1.00 48.28 620 ASP A C 1
ATOM 4992 O O . ASP A 1 620 ? -3.511 -13.469 9.262 1.00 48.28 620 ASP A O 1
ATOM 4996 N N . CYS A 1 621 ? -3.904 -12.125 7.504 1.00 53.25 621 CYS A N 1
ATOM 4997 C CA . CYS A 1 621 ? -5.300 -11.832 7.799 1.00 53.25 621 CYS A CA 1
ATOM 4998 C C . CYS A 1 621 ? -6.267 -12.125 6.645 1.00 53.25 621 CYS A C 1
ATOM 5000 O O . CYS A 1 621 ? -7.024 -11.255 6.228 1.00 53.25 621 CYS A O 1
ATOM 5002 N N . VAL A 1 622 ? -6.260 -13.351 6.119 1.00 55.22 622 VAL A N 1
ATOM 5003 C CA . VAL A 1 622 ? -7.226 -13.790 5.096 1.00 55.22 622 VAL A CA 1
ATOM 5004 C C . VAL A 1 622 ? -8.392 -14.483 5.787 1.00 55.22 622 VAL A C 1
ATOM 5006 O O . VAL A 1 622 ? -8.186 -15.406 6.577 1.00 55.22 622 VAL A O 1
ATOM 5009 N N . SER A 1 623 ? -9.622 -14.069 5.492 1.00 51.56 623 SER A N 1
ATOM 5010 C CA . SER A 1 623 ? -10.806 -14.814 5.906 1.00 51.56 623 SER A CA 1
ATOM 5011 C C . SER A 1 623 ? -10.748 -16.212 5.306 1.00 51.56 623 SER A C 1
ATOM 5013 O O . SER A 1 623 ? -11.048 -16.407 4.129 1.00 51.56 623 SER A O 1
ATOM 5015 N N . LYS A 1 624 ? -10.388 -17.206 6.122 1.00 44.41 624 LYS A N 1
ATOM 5016 C CA . LYS A 1 624 ? -10.787 -18.578 5.835 1.00 44.41 624 LYS A CA 1
ATOM 5017 C C . LYS A 1 624 ? -12.308 -18.554 5.833 1.00 44.41 624 LYS A C 1
ATOM 5019 O O . LYS A 1 624 ? -12.924 -18.445 6.890 1.00 44.41 624 LYS A O 1
ATOM 5024 N N . LYS A 1 625 ? -12.911 -18.587 4.646 1.00 37.88 625 LYS A N 1
ATOM 5025 C CA . LYS A 1 625 ? -14.294 -19.024 4.505 1.00 37.88 625 LYS A CA 1
ATOM 5026 C C . LYS A 1 625 ? -14.301 -20.403 5.164 1.00 37.88 625 LYS A C 1
ATOM 5028 O O . LYS A 1 625 ? -13.553 -21.278 4.724 1.00 37.88 625 LYS A O 1
ATOM 5033 N N . SER A 1 626 ? -15.007 -20.560 6.281 1.00 30.11 626 SER A N 1
ATOM 5034 C CA . SER A 1 626 ? -15.276 -21.872 6.861 1.00 30.11 626 SER A CA 1
ATOM 5035 C C . SER A 1 626 ? -16.187 -22.599 5.881 1.00 30.11 626 SER A C 1
ATOM 5037 O O . SER A 1 626 ? -17.403 -22.621 6.021 1.00 30.11 626 SER A O 1
ATOM 5039 N N . ILE A 1 627 ? -15.581 -23.103 4.815 1.00 29.83 627 ILE A N 1
ATOM 5040 C CA . ILE A 1 627 ? -16.144 -24.178 4.034 1.00 29.83 627 ILE A CA 1
ATOM 5041 C C . ILE A 1 627 ? -15.807 -25.407 4.871 1.00 29.83 627 ILE A C 1
ATOM 5043 O O . ILE A 1 627 ? -14.629 -25.657 5.141 1.00 29.83 627 ILE A O 1
ATOM 5047 N N . ASN A 1 628 ? -16.828 -26.123 5.334 1.00 31.59 628 ASN A N 1
ATOM 5048 C CA . ASN A 1 628 ? -16.654 -27.506 5.755 1.00 31.59 628 ASN A CA 1
ATOM 5049 C C . ASN A 1 628 ? -16.117 -28.264 4.535 1.00 31.59 628 ASN A C 1
ATOM 5051 O O . ASN A 1 628 ? -16.882 -28.637 3.654 1.00 31.59 628 ASN A O 1
ATOM 5055 N N . ILE A 1 629 ? -14.795 -28.398 4.445 1.00 31.36 629 ILE A N 1
ATOM 5056 C CA . ILE A 1 629 ? -14.126 -29.276 3.490 1.00 31.36 629 ILE A CA 1
ATOM 5057 C C . ILE A 1 629 ? -13.530 -30.382 4.344 1.00 31.36 629 ILE A C 1
ATOM 5059 O O . ILE A 1 629 ? -12.632 -30.148 5.156 1.00 31.36 629 ILE A O 1
ATOM 5063 N N . THR A 1 630 ? -14.104 -31.566 4.196 1.00 35.38 630 THR A N 1
ATOM 5064 C CA . THR A 1 630 ? -13.515 -32.843 4.586 1.00 35.38 630 THR A CA 1
ATOM 5065 C C . THR A 1 630 ? -12.036 -32.878 4.195 1.00 35.38 630 THR A C 1
ATOM 5067 O O . THR A 1 630 ? -11.641 -32.384 3.145 1.00 35.38 630 THR A O 1
ATOM 5070 N N . SER A 1 631 ? -11.183 -33.371 5.086 1.00 42.84 631 SER A N 1
ATOM 5071 C CA . SER A 1 631 ? -9.730 -33.292 4.955 1.00 42.84 631 SER A CA 1
ATOM 5072 C C . SER A 1 631 ? -9.182 -34.122 3.784 1.00 42.84 631 SER A C 1
ATOM 5074 O O . SER A 1 631 ? -8.753 -35.252 3.991 1.00 42.84 631 SER A O 1
ATOM 5076 N N . ASP A 1 632 ? -9.085 -33.522 2.598 1.00 57.44 632 ASP A N 1
ATOM 5077 C CA . ASP A 1 632 ? -8.377 -34.077 1.429 1.00 57.44 632 ASP A CA 1
ATOM 5078 C C . ASP A 1 632 ? -6.915 -33.588 1.355 1.00 57.44 632 ASP A C 1
ATOM 5080 O O . ASP A 1 632 ? -6.369 -33.284 0.292 1.00 57.44 632 ASP A O 1
ATOM 5084 N N . ASN A 1 633 ? -6.246 -33.451 2.504 1.00 72.44 633 ASN A N 1
ATOM 5085 C CA . ASN A 1 633 ? -4.810 -33.174 2.504 1.00 72.44 633 ASN A CA 1
ATOM 5086 C C . ASN A 1 633 ? -4.054 -34.470 2.226 1.00 72.44 633 ASN A C 1
ATOM 5088 O O . ASN A 1 633 ? -4.289 -35.485 2.880 1.00 72.44 633 ASN A O 1
ATOM 5092 N N . CYS A 1 634 ? -3.104 -34.426 1.292 1.00 74.50 634 CYS A N 1
ATOM 5093 C CA . CYS A 1 634 ? -2.321 -35.601 0.944 1.00 74.50 634 CYS A CA 1
ATOM 5094 C C . CYS A 1 634 ? -1.590 -36.144 2.190 1.00 74.50 634 CYS A C 1
ATOM 5096 O O . CYS A 1 634 ? -0.867 -35.386 2.846 1.00 74.50 634 CYS A O 1
ATOM 5098 N N . PRO A 1 635 ? -1.691 -37.447 2.507 1.00 75.81 635 PRO A N 1
ATOM 5099 C CA . PRO A 1 635 ? -1.084 -38.014 3.714 1.00 75.81 635 PRO A CA 1
ATOM 5100 C C . PRO A 1 635 ? 0.452 -37.940 3.713 1.00 75.81 635 PRO A C 1
ATOM 5102 O O . PRO A 1 635 ? 1.067 -37.982 4.775 1.00 75.81 635 PRO A O 1
ATOM 5105 N N . LYS A 1 636 ? 1.082 -37.788 2.537 1.00 83.38 636 LYS A N 1
ATOM 5106 C CA . LYS A 1 636 ? 2.545 -37.711 2.387 1.00 83.38 636 LYS A CA 1
ATOM 5107 C C . LYS A 1 636 ? 3.098 -36.309 2.660 1.00 83.38 636 LYS A C 1
ATOM 5109 O O . LYS A 1 636 ? 4.034 -36.165 3.438 1.00 83.38 636 LYS A O 1
ATOM 5114 N N . CYS A 1 637 ? 2.542 -35.274 2.026 1.00 80.69 637 CYS A N 1
ATOM 5115 C CA . CYS A 1 637 ? 3.052 -33.894 2.114 1.00 80.69 637 CYS A CA 1
ATOM 5116 C C . CYS A 1 637 ? 2.197 -32.964 2.990 1.00 80.69 637 CYS A C 1
ATOM 5118 O O . CYS A 1 637 ? 2.586 -31.823 3.233 1.00 80.69 637 CYS A O 1
ATOM 5120 N N . LYS A 1 638 ? 1.039 -33.436 3.471 1.00 80.50 638 LYS A N 1
ATOM 5121 C CA . LYS A 1 638 ? 0.091 -32.711 4.335 1.00 80.50 638 LYS A CA 1
ATOM 5122 C C . LYS A 1 638 ? -0.486 -31.425 3.724 1.00 80.50 638 LYS A C 1
ATOM 5124 O O . LYS A 1 638 ? -1.046 -30.610 4.455 1.00 80.50 638 LYS A O 1
ATOM 5129 N N . VAL A 1 639 ? -0.391 -31.250 2.403 1.00 78.25 639 VAL A N 1
ATOM 5130 C CA . VAL A 1 639 ? -1.013 -30.140 1.661 1.00 78.25 639 VAL A CA 1
ATOM 5131 C C . VAL A 1 639 ? -2.065 -30.656 0.678 1.00 78.25 639 VAL A C 1
ATOM 5133 O O . VAL A 1 639 ? -2.038 -31.822 0.283 1.00 78.25 639 VAL A O 1
ATOM 5136 N N . SER A 1 640 ? -3.004 -29.791 0.293 1.00 82.12 640 SER A N 1
ATOM 5137 C CA . SER A 1 640 ? -4.004 -30.094 -0.735 1.00 82.12 640 SER A CA 1
ATOM 5138 C C . SER A 1 640 ? -3.353 -30.168 -2.119 1.00 82.12 640 SER A C 1
ATOM 5140 O O . SER A 1 640 ? -2.435 -29.397 -2.421 1.00 82.12 640 SER A O 1
ATOM 5142 N N . HIS A 1 641 ? -3.831 -31.093 -2.948 1.00 89.12 641 HIS A N 1
ATOM 5143 C CA . HIS A 1 641 ? -3.436 -31.229 -4.350 1.00 89.12 641 HIS A CA 1
ATOM 5144 C C . HIS A 1 641 ? -4.508 -30.636 -5.264 1.00 89.12 641 HIS A C 1
ATOM 5146 O O . HIS A 1 641 ? -5.689 -30.628 -4.921 1.00 89.12 641 HIS A O 1
ATOM 5152 N N . TYR A 1 642 ? -4.085 -30.168 -6.433 1.00 91.31 642 TYR A N 1
ATOM 5153 C CA . TYR A 1 642 ? -4.961 -29.606 -7.456 1.00 91.31 642 TYR A CA 1
ATOM 5154 C C . TYR A 1 642 ? -4.527 -30.145 -8.815 1.00 91.31 642 TYR A C 1
ATOM 5156 O O . TYR A 1 642 ? -3.335 -30.115 -9.122 1.00 91.31 642 TYR A O 1
ATOM 5164 N N . ASP A 1 643 ? -5.468 -30.612 -9.627 1.00 92.31 643 ASP A N 1
ATOM 5165 C CA . ASP A 1 643 ? -5.192 -31.071 -10.987 1.00 92.31 643 ASP A CA 1
ATOM 5166 C C . ASP A 1 643 ? -6.233 -30.493 -11.947 1.00 92.31 643 ASP A C 1
ATOM 5168 O O . ASP A 1 643 ? -7.437 -30.690 -11.772 1.00 92.31 643 ASP A O 1
ATOM 5172 N N . LEU A 1 644 ? -5.758 -29.728 -12.928 1.00 94.38 644 LEU A N 1
ATOM 5173 C CA . LEU A 1 644 ? -6.574 -29.113 -13.970 1.00 94.38 644 LEU A CA 1
ATOM 5174 C C . LEU A 1 644 ? -6.322 -29.746 -15.346 1.00 94.38 644 LEU A C 1
ATOM 5176 O O . LEU A 1 644 ? -6.756 -29.178 -16.344 1.00 94.38 644 LEU A O 1
ATOM 5180 N N . THR A 1 645 ? -5.645 -30.901 -15.416 1.00 90.81 645 THR A N 1
ATOM 5181 C CA . THR A 1 645 ? -5.287 -31.577 -16.681 1.00 90.81 645 THR A CA 1
ATOM 5182 C C . THR A 1 645 ? -6.494 -31.775 -17.603 1.00 90.81 645 THR A C 1
ATOM 5184 O O . THR A 1 645 ? -6.385 -31.519 -18.795 1.00 90.81 645 THR A O 1
ATOM 5187 N N . ASP A 1 646 ? -7.654 -32.153 -17.060 1.00 89.44 646 ASP A N 1
ATOM 5188 C CA . ASP A 1 646 ? -8.868 -32.394 -17.861 1.00 89.44 646 ASP A CA 1
ATOM 5189 C C . ASP A 1 646 ? -9.677 -31.117 -18.151 1.00 89.44 646 ASP A C 1
ATOM 5191 O O . ASP A 1 646 ? -10.658 -31.152 -18.891 1.00 89.44 646 ASP A O 1
ATOM 5195 N N . LYS A 1 647 ? -9.301 -29.985 -17.544 1.00 90.00 647 LYS A N 1
ATOM 5196 C CA . LYS A 1 647 ? -10.021 -28.702 -17.649 1.00 90.00 647 LYS A CA 1
ATOM 5197 C C . LYS A 1 647 ? -9.317 -27.711 -18.566 1.00 90.00 647 LYS A C 1
ATOM 5199 O O . LYS A 1 647 ? -9.970 -26.891 -19.204 1.00 90.00 647 LYS A O 1
ATOM 5204 N N . VAL A 1 648 ? -7.991 -27.779 -18.626 1.00 95.00 648 VAL A N 1
ATOM 5205 C CA . VAL A 1 648 ? -7.157 -26.842 -19.376 1.00 95.00 648 VAL A CA 1
ATOM 5206 C C . VAL A 1 648 ? -6.726 -27.494 -20.679 1.00 95.00 648 VAL A C 1
ATOM 5208 O O . VAL A 1 648 ? -6.009 -28.488 -20.683 1.00 95.00 648 VAL A O 1
ATOM 5211 N N . GLU A 1 649 ? -7.130 -26.915 -21.805 1.00 95.12 649 GLU A N 1
ATOM 5212 C CA . GLU A 1 649 ? -6.690 -27.388 -23.115 1.00 95.12 649 GLU A CA 1
ATOM 5213 C C . GLU A 1 649 ? -5.275 -26.875 -23.429 1.00 95.12 649 GLU A C 1
ATOM 5215 O O . GLU A 1 649 ? -4.999 -25.675 -23.377 1.00 95.12 649 GLU A O 1
ATOM 5220 N N . TRP A 1 650 ? -4.360 -27.788 -23.760 1.00 97.00 650 TRP A N 1
ATOM 5221 C CA . TRP A 1 650 ? -2.996 -27.440 -24.162 1.00 97.00 650 TRP A CA 1
ATOM 5222 C C . TRP A 1 650 ? -2.929 -26.909 -25.595 1.00 97.00 650 TRP A C 1
ATOM 5224 O O . TRP A 1 650 ? -3.584 -27.439 -26.493 1.00 97.00 650 TRP A O 1
ATOM 5234 N N . GLN A 1 651 ? -2.035 -25.945 -25.831 1.00 95.94 651 GLN A N 1
ATOM 5235 C CA . GLN A 1 651 ? -1.710 -25.447 -27.163 1.00 95.94 651 GLN A CA 1
ATOM 5236 C C . GLN A 1 651 ? -0.198 -25.235 -27.357 1.00 95.94 651 GLN A C 1
ATOM 5238 O O . GLN A 1 651 ? 0.513 -24.828 -26.441 1.00 95.94 651 GLN A O 1
ATOM 5243 N N . THR A 1 652 ? 0.277 -25.462 -28.586 1.00 97.19 652 THR A N 1
ATOM 5244 C CA . THR A 1 652 ? 1.649 -25.165 -29.021 1.00 97.19 652 THR A CA 1
ATOM 5245 C C . THR A 1 652 ? 1.836 -23.707 -29.453 1.00 97.19 652 THR A C 1
ATOM 5247 O O . THR A 1 652 ? 0.963 -23.120 -30.100 1.00 97.19 652 THR A O 1
ATOM 5250 N N . GLN A 1 653 ? 3.015 -23.136 -29.179 1.00 97.25 653 GLN A N 1
ATOM 5251 C CA . GLN A 1 653 ? 3.403 -21.822 -29.709 1.00 97.25 653 GLN A CA 1
ATOM 5252 C C . GLN A 1 653 ? 3.689 -21.824 -31.218 1.00 97.25 653 GLN A C 1
ATOM 5254 O O . GLN A 1 653 ? 3.805 -20.766 -31.829 1.00 97.25 653 GLN A O 1
ATOM 5259 N N . PHE A 1 654 ? 3.784 -23.005 -31.830 1.00 97.12 654 PHE A N 1
ATOM 5260 C CA . PHE A 1 654 ? 4.077 -23.180 -33.253 1.00 97.12 654 PHE A CA 1
ATOM 5261 C C . PHE A 1 654 ? 2.831 -23.297 -34.140 1.00 97.12 654 PHE A C 1
ATOM 5263 O O . PHE A 1 654 ? 2.903 -23.788 -35.269 1.00 97.12 654 PHE A O 1
ATOM 5270 N N . ASP A 1 655 ? 1.682 -22.888 -33.613 1.00 96.12 655 ASP A N 1
ATOM 5271 C CA . ASP A 1 655 ? 0.433 -22.801 -34.357 1.00 96.12 655 ASP A CA 1
ATOM 5272 C C . ASP A 1 655 ? 0.528 -21.694 -35.421 1.00 96.12 655 ASP A C 1
ATOM 5274 O O . ASP A 1 655 ? 1.008 -20.589 -35.146 1.00 96.12 655 ASP A O 1
ATOM 5278 N N . SER A 1 656 ? 0.052 -21.977 -36.635 1.00 95.12 656 SER A N 1
ATOM 5279 C CA . SER A 1 656 ? 0.037 -21.021 -37.747 1.00 95.12 656 SER A CA 1
ATOM 5280 C C . SER A 1 656 ? -0.740 -19.741 -37.438 1.00 95.12 656 SER A C 1
ATOM 5282 O O . SER A 1 656 ? -0.456 -18.707 -38.042 1.00 95.12 656 SER A O 1
ATOM 5284 N N . LYS A 1 657 ? -1.671 -19.762 -36.472 1.00 95.69 657 LYS A N 1
ATOM 5285 C CA . LYS A 1 657 ? -2.414 -18.570 -36.034 1.00 95.69 657 LYS A CA 1
ATOM 5286 C C . LYS A 1 657 ? -1.516 -17.472 -35.455 1.00 95.69 657 LYS A C 1
ATOM 5288 O O . LYS A 1 657 ? -1.919 -16.313 -35.411 1.00 95.69 657 LYS A O 1
ATOM 5293 N N . TRP A 1 658 ? -0.303 -17.817 -35.019 1.00 95.12 658 TRP A N 1
ATOM 5294 C CA . TRP A 1 658 ? 0.675 -16.853 -34.515 1.00 95.12 658 TRP A CA 1
ATOM 5295 C C . TRP A 1 658 ? 1.504 -16.186 -35.618 1.00 95.12 658 TRP A C 1
ATOM 5297 O O . TRP A 1 658 ? 2.272 -15.275 -35.317 1.00 95.12 658 TRP A O 1
ATOM 5307 N N . GLY A 1 659 ? 1.329 -16.594 -36.878 1.00 94.31 659 GLY A N 1
ATOM 5308 C CA . GLY A 1 659 ? 2.055 -16.084 -38.039 1.00 94.31 659 GLY A CA 1
ATOM 5309 C C . GLY A 1 659 ? 3.145 -17.041 -38.525 1.00 94.31 659 GLY A C 1
ATOM 5310 O O . GLY A 1 659 ? 3.087 -18.249 -38.290 1.00 94.31 659 GLY A O 1
ATOM 5311 N N . GLY A 1 660 ? 4.137 -16.493 -39.231 1.00 94.06 660 GLY A N 1
ATOM 5312 C CA . GLY A 1 660 ? 5.287 -17.246 -39.742 1.00 94.06 660 GLY A CA 1
ATOM 5313 C C . GLY A 1 660 ? 6.229 -17.759 -38.644 1.00 94.06 660 GLY A C 1
ATOM 5314 O O . GLY A 1 660 ? 6.034 -17.502 -37.456 1.0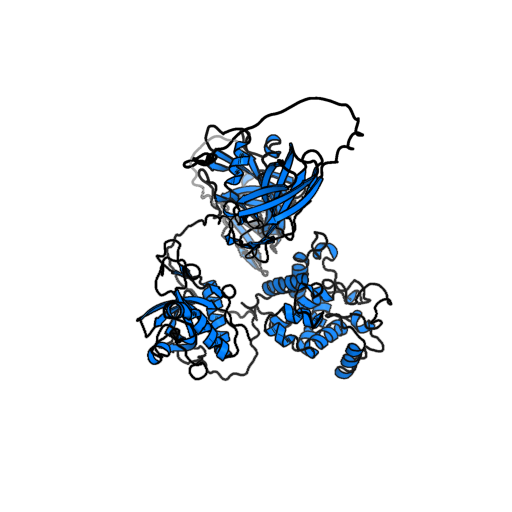0 94.06 660 GLY A O 1
ATOM 5315 N N . ILE A 1 661 ? 7.283 -18.470 -39.054 1.00 93.12 661 ILE A N 1
ATOM 5316 C CA . ILE A 1 661 ? 8.231 -19.162 -38.159 1.00 93.12 661 ILE A CA 1
ATOM 5317 C C . ILE A 1 661 ? 8.830 -18.223 -37.098 1.00 93.12 661 ILE A C 1
ATOM 5319 O O . ILE A 1 661 ? 8.894 -18.590 -35.925 1.00 93.12 661 ILE A O 1
ATOM 5323 N N . ASP A 1 662 ? 9.194 -16.994 -37.465 1.00 92.25 662 ASP A N 1
ATOM 5324 C CA . ASP A 1 662 ? 9.790 -16.037 -36.522 1.00 92.25 662 ASP A CA 1
ATOM 5325 C C . ASP A 1 662 ? 8.817 -15.604 -35.425 1.00 92.25 662 ASP A C 1
ATOM 5327 O O . ASP A 1 662 ? 9.190 -15.524 -34.254 1.00 92.25 662 ASP A O 1
ATOM 5331 N N . ALA A 1 663 ? 7.548 -15.391 -35.782 1.00 92.19 663 ALA A N 1
ATOM 5332 C CA . ALA A 1 663 ? 6.510 -15.048 -34.820 1.00 92.19 663 ALA A CA 1
ATOM 5333 C C . ALA A 1 663 ? 6.197 -16.236 -33.898 1.00 92.19 663 ALA A C 1
ATOM 5335 O O . ALA A 1 663 ? 6.078 -16.059 -32.685 1.00 92.19 663 ALA A O 1
ATOM 5336 N N . GLN A 1 664 ? 6.158 -17.453 -34.452 1.00 94.62 664 GLN A N 1
ATOM 5337 C CA . GLN A 1 664 ? 5.993 -18.693 -33.688 1.00 94.62 664 GLN A CA 1
ATOM 5338 C C . GLN A 1 664 ? 7.131 -18.908 -32.676 1.00 94.62 664 GLN A C 1
ATOM 5340 O O . GLN A 1 664 ? 6.878 -19.319 -31.545 1.00 94.62 664 GLN A O 1
ATOM 5345 N N . ASN A 1 665 ? 8.378 -18.575 -33.022 1.00 90.75 665 ASN A N 1
ATOM 5346 C CA . ASN A 1 665 ? 9.550 -18.757 -32.152 1.00 90.75 665 ASN A CA 1
ATOM 5347 C C . ASN A 1 665 ? 9.548 -17.876 -30.888 1.00 90.75 665 ASN A C 1
ATOM 5349 O O . ASN A 1 665 ? 10.301 -18.149 -29.953 1.00 90.75 665 ASN A O 1
ATOM 5353 N N . VAL A 1 666 ? 8.703 -16.844 -30.830 1.00 91.25 666 VAL A N 1
ATOM 5354 C CA . VAL A 1 666 ? 8.559 -15.942 -29.670 1.00 91.25 666 VAL A CA 1
ATOM 5355 C C . VAL A 1 666 ? 7.126 -15.905 -29.121 1.00 91.25 666 VAL A C 1
ATOM 5357 O O . VAL A 1 666 ? 6.787 -15.056 -28.298 1.00 91.25 666 VAL A O 1
ATOM 5360 N N . ALA A 1 667 ? 6.264 -16.828 -29.558 1.00 95.94 667 ALA A N 1
ATOM 5361 C CA . ALA A 1 667 ? 4.841 -16.830 -29.227 1.00 95.94 667 ALA A CA 1
ATOM 5362 C C . ALA A 1 667 ? 4.496 -17.471 -27.869 1.00 95.94 667 ALA A C 1
ATOM 5364 O O . ALA A 1 667 ? 3.311 -17.554 -27.545 1.00 95.94 667 ALA A O 1
ATOM 5365 N N . CYS A 1 668 ? 5.470 -17.899 -27.053 1.00 95.38 668 CYS A N 1
ATOM 5366 C CA . CYS A 1 668 ? 5.216 -18.588 -25.777 1.00 95.38 668 CYS A CA 1
ATOM 5367 C C . CYS A 1 668 ? 4.240 -17.817 -24.869 1.00 95.38 668 CYS A C 1
ATOM 5369 O O . CYS A 1 668 ? 3.208 -18.357 -24.479 1.00 95.38 668 CYS A O 1
ATOM 5371 N N . LYS A 1 669 ? 4.477 -16.519 -24.631 1.00 95.19 669 LYS A N 1
ATOM 5372 C CA . LYS A 1 669 ? 3.590 -15.667 -23.815 1.00 95.19 669 LYS A CA 1
ATOM 5373 C C . LYS A 1 669 ? 2.179 -15.557 -24.389 1.00 95.19 669 LYS A C 1
ATOM 5375 O O . LYS A 1 669 ? 1.213 -15.707 -23.651 1.00 95.19 669 LYS A O 1
ATOM 5380 N N . LYS A 1 670 ? 2.056 -15.308 -25.698 1.00 95.69 670 LYS A N 1
ATOM 5381 C CA . LYS A 1 670 ? 0.751 -15.194 -26.375 1.00 95.69 670 LYS A CA 1
ATOM 5382 C C . LYS A 1 670 ? -0.021 -16.512 -26.333 1.00 95.69 670 LYS A C 1
ATOM 5384 O O . LYS A 1 670 ? -1.236 -16.515 -26.187 1.00 95.69 670 LYS A O 1
ATOM 5389 N N . THR A 1 671 ? 0.697 -17.627 -26.417 1.00 98.06 671 THR A N 1
ATOM 5390 C CA . THR A 1 671 ? 0.113 -18.966 -26.330 1.00 98.06 671 THR A CA 1
ATOM 5391 C C . THR A 1 671 ? -0.381 -19.261 -24.921 1.00 98.06 671 THR A C 1
ATOM 5393 O O . THR A 1 671 ? -1.489 -19.765 -24.766 1.00 98.06 671 THR A O 1
ATOM 5396 N N . CYS A 1 672 ? 0.382 -18.884 -23.892 1.00 98.12 672 CYS A N 1
ATOM 5397 C CA . CYS A 1 672 ? -0.087 -18.955 -22.512 1.00 98.12 672 CYS A CA 1
ATOM 5398 C C . CYS A 1 672 ? -1.339 -18.092 -22.296 1.00 98.12 672 CYS A C 1
ATOM 5400 O O . CYS A 1 672 ? -2.308 -18.586 -21.729 1.00 98.12 672 CYS A O 1
ATOM 5402 N N . ASP A 1 673 ? -1.362 -16.851 -22.796 1.00 96.75 673 ASP A N 1
ATOM 5403 C CA . ASP A 1 673 ? -2.557 -16.000 -22.712 1.00 96.75 673 ASP A CA 1
ATOM 5404 C C . ASP A 1 673 ? -3.774 -16.638 -23.394 1.00 96.75 673 ASP A C 1
ATOM 5406 O O . ASP A 1 673 ? -4.871 -16.556 -22.860 1.00 96.75 673 ASP A O 1
ATOM 5410 N N . ASP A 1 674 ? -3.604 -17.270 -24.558 1.00 97.25 674 ASP A N 1
ATOM 5411 C CA . ASP A 1 674 ? -4.696 -17.945 -25.271 1.00 97.25 674 ASP A CA 1
ATOM 5412 C C . ASP A 1 674 ? -5.274 -19.115 -24.469 1.00 97.25 674 ASP A C 1
ATOM 5414 O O . ASP A 1 674 ? -6.494 -19.250 -24.367 1.00 97.25 674 ASP A O 1
ATOM 5418 N N . ILE A 1 675 ? -4.403 -19.910 -23.835 1.00 97.31 675 ILE A N 1
ATOM 5419 C CA . ILE A 1 675 ? -4.810 -20.980 -22.916 1.00 97.31 675 ILE A CA 1
ATOM 5420 C C . ILE A 1 675 ? -5.616 -20.395 -21.750 1.00 97.31 675 ILE A C 1
ATOM 5422 O O . ILE A 1 675 ? -6.676 -20.924 -21.423 1.00 97.31 675 ILE A O 1
ATOM 5426 N N . LEU A 1 676 ? -5.159 -19.292 -21.143 1.00 96.50 676 LEU A N 1
ATOM 5427 C CA . LEU A 1 676 ? -5.893 -18.623 -20.062 1.00 96.50 676 LEU A CA 1
ATOM 5428 C C . LEU A 1 676 ? -7.240 -18.053 -20.546 1.00 96.50 676 LEU A C 1
ATOM 5430 O O . LEU A 1 676 ? -8.257 -18.228 -19.875 1.00 96.50 676 LEU A O 1
ATOM 5434 N N . ASN A 1 677 ? -7.271 -17.424 -21.723 1.00 94.88 677 ASN A N 1
ATOM 5435 C CA . ASN A 1 677 ? -8.471 -16.818 -22.302 1.00 94.88 677 ASN A CA 1
ATOM 5436 C C . ASN A 1 677 ? -9.574 -17.852 -22.563 1.00 94.88 677 ASN A C 1
ATOM 5438 O O . ASN A 1 677 ? -10.740 -17.606 -22.252 1.00 94.88 677 ASN A O 1
ATOM 5442 N N . LYS A 1 678 ? -9.211 -19.048 -23.042 1.00 93.69 678 LYS A N 1
ATOM 5443 C CA . LYS A 1 678 ? -10.144 -20.179 -23.211 1.00 93.69 678 LYS A CA 1
ATOM 5444 C C . LYS A 1 678 ? -10.768 -20.666 -21.897 1.00 93.69 678 LYS A C 1
ATOM 5446 O O . LYS A 1 678 ? -11.777 -21.359 -21.930 1.00 93.69 678 LYS A O 1
ATOM 5451 N N . GLN A 1 679 ? -10.195 -20.290 -20.753 1.00 89.44 679 GLN A N 1
ATOM 5452 C CA . GLN A 1 679 ? -10.693 -20.606 -19.410 1.00 89.44 679 GLN A CA 1
ATOM 5453 C C . GLN A 1 679 ? -11.464 -19.435 -18.770 1.00 89.44 679 GLN A C 1
ATOM 5455 O O . GLN A 1 679 ? -11.733 -19.453 -17.570 1.00 89.44 679 GLN A O 1
ATOM 5460 N N . GLY A 1 680 ? -11.815 -18.398 -19.543 1.00 86.06 680 GLY A N 1
ATOM 5461 C CA . GLY A 1 680 ? -12.557 -17.230 -19.047 1.00 86.06 680 GLY A CA 1
ATOM 5462 C C . GLY A 1 680 ? -11.708 -16.227 -18.254 1.00 86.06 680 GLY A C 1
ATOM 5463 O O . GLY A 1 680 ? -12.242 -15.406 -17.503 1.00 86.06 680 GLY A O 1
ATOM 5464 N N . LEU A 1 681 ? -10.383 -16.292 -18.392 1.00 89.31 681 LEU A N 1
ATOM 5465 C CA . LEU A 1 681 ? -9.446 -15.314 -17.836 1.00 89.31 681 LEU A CA 1
ATOM 5466 C C . LEU A 1 681 ? -9.040 -14.303 -18.919 1.00 89.31 681 LEU A C 1
ATOM 5468 O O . LEU A 1 681 ? -9.301 -14.511 -20.095 1.00 89.31 681 LEU A O 1
ATOM 5472 N N . THR A 1 682 ? -8.402 -13.197 -18.543 1.00 87.25 682 THR A N 1
ATOM 5473 C CA . THR A 1 682 ? -7.807 -12.254 -19.503 1.00 87.25 682 THR A CA 1
ATOM 5474 C C . THR A 1 682 ? -6.302 -12.444 -19.614 1.00 87.25 682 THR A C 1
ATOM 5476 O O . THR A 1 682 ? -5.647 -12.831 -18.642 1.00 87.25 682 THR A O 1
ATOM 5479 N N . SER A 1 683 ? -5.739 -12.020 -20.746 1.00 86.12 683 SER A N 1
ATOM 5480 C CA . SER A 1 683 ? -4.295 -11.944 -20.970 1.00 86.12 683 SER A CA 1
ATOM 5481 C C . SER A 1 683 ? -3.560 -11.219 -19.841 1.00 86.12 683 SER A C 1
ATOM 5483 O O . SER A 1 683 ? -4.009 -10.199 -19.310 1.00 86.12 683 SER A O 1
ATOM 5485 N N . THR A 1 684 ? -2.401 -11.757 -19.474 1.00 80.56 684 THR A N 1
ATOM 5486 C CA . THR A 1 684 ? -1.667 -11.315 -18.285 1.00 80.56 684 THR A CA 1
ATOM 5487 C C . THR A 1 684 ? -0.788 -10.095 -18.562 1.00 80.56 684 THR A C 1
ATOM 5489 O O . THR A 1 684 ? -0.199 -9.958 -19.642 1.00 80.56 684 THR A O 1
ATOM 5492 N N . SER A 1 685 ? -0.684 -9.200 -17.571 1.00 75.75 685 SER A N 1
ATOM 5493 C CA . SER A 1 685 ? 0.060 -7.938 -17.690 1.00 75.75 685 SER A CA 1
ATOM 5494 C C . SER A 1 685 ? 1.549 -8.090 -17.338 1.00 75.75 685 SER A C 1
ATOM 5496 O O . SER A 1 685 ? 1.874 -8.763 -16.350 1.00 75.75 685 SER A O 1
ATOM 5498 N N . PRO A 1 686 ? 2.464 -7.402 -18.061 1.00 72.12 686 PRO A N 1
ATOM 5499 C CA . PRO A 1 686 ? 3.866 -7.276 -17.677 1.00 72.12 686 PRO A CA 1
ATOM 5500 C C . PRO A 1 686 ? 4.063 -6.638 -16.284 1.00 72.12 686 PRO A C 1
ATOM 5502 O O . PRO A 1 686 ? 5.032 -6.980 -15.603 1.00 72.12 686 PRO A O 1
ATOM 5505 N N . THR A 1 687 ? 3.146 -5.775 -15.836 1.00 59.12 687 THR A N 1
ATOM 5506 C CA . THR A 1 687 ? 3.256 -4.992 -14.588 1.00 59.12 687 THR A CA 1
ATOM 5507 C C . THR A 1 687 ? 2.599 -5.648 -13.373 1.00 59.12 687 THR A C 1
ATOM 5509 O O . THR A 1 687 ? 2.983 -5.360 -12.245 1.00 59.12 687 THR A O 1
ATOM 5512 N N . ASN A 1 688 ? 1.644 -6.558 -13.581 1.00 72.50 688 ASN A N 1
ATOM 5513 C CA . ASN A 1 688 ? 0.9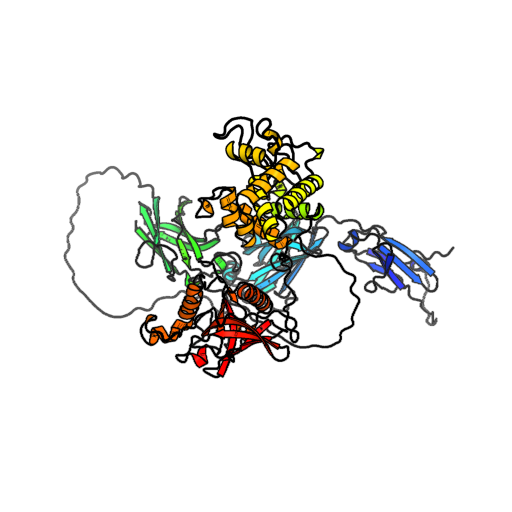47 -7.259 -12.501 1.00 72.50 688 ASN A CA 1
ATOM 5514 C C . ASN A 1 688 ? 1.523 -8.674 -12.337 1.00 72.50 688 ASN A C 1
ATOM 5516 O O . ASN A 1 688 ? 1.032 -9.641 -12.934 1.00 72.50 688 ASN A O 1
ATOM 5520 N N . LYS A 1 689 ? 2.642 -8.762 -11.611 1.00 83.25 689 LYS A N 1
ATOM 5521 C CA . LYS A 1 689 ? 3.411 -9.994 -11.401 1.00 83.25 689 LYS A CA 1
ATOM 5522 C C . LYS A 1 689 ? 4.053 -10.033 -10.017 1.00 83.25 689 LYS A C 1
ATOM 5524 O O . LYS A 1 689 ? 4.383 -8.993 -9.455 1.00 83.25 689 LYS A O 1
ATOM 5529 N N . PHE A 1 690 ? 4.344 -11.239 -9.542 1.00 76.06 690 PHE A N 1
ATOM 5530 C CA . PHE A 1 690 ? 5.362 -11.475 -8.518 1.00 76.06 690 PHE A CA 1
ATOM 5531 C C . PHE A 1 690 ? 6.689 -11.774 -9.221 1.00 76.06 690 PHE A C 1
ATOM 5533 O O . PHE A 1 690 ? 6.786 -12.780 -9.926 1.00 76.06 690 PHE A O 1
ATOM 5540 N N . GLN A 1 691 ? 7.694 -10.908 -9.059 1.00 90.81 691 GLN A N 1
ATOM 5541 C CA . GLN A 1 691 ? 9.046 -11.149 -9.577 1.00 90.81 691 GLN A CA 1
ATOM 5542 C C . GLN A 1 691 ? 9.816 -12.005 -8.563 1.00 90.81 691 GLN A C 1
ATOM 5544 O O . GLN A 1 691 ? 10.321 -11.503 -7.559 1.00 90.81 691 GLN A O 1
ATOM 5549 N N . THR A 1 692 ? 9.865 -13.313 -8.798 1.00 82.44 692 THR A N 1
ATOM 5550 C CA . THR A 1 692 ? 10.400 -14.298 -7.847 1.00 82.44 692 THR A CA 1
ATOM 5551 C C . THR A 1 692 ? 11.915 -14.433 -7.919 1.00 82.44 692 THR A C 1
ATOM 5553 O O . THR A 1 692 ? 12.543 -14.805 -6.928 1.00 82.44 692 THR A O 1
ATOM 5556 N N . ALA A 1 693 ? 12.521 -14.096 -9.056 1.00 86.25 693 ALA A N 1
ATOM 5557 C CA . ALA A 1 693 ? 13.969 -14.069 -9.218 1.00 86.25 693 ALA A CA 1
ATOM 5558 C C . ALA A 1 693 ? 14.391 -13.061 -10.290 1.00 86.25 693 ALA A C 1
ATOM 5560 O O . ALA A 1 693 ? 13.593 -12.760 -11.173 1.00 86.25 693 ALA A O 1
ATOM 5561 N N . LEU A 1 694 ? 15.621 -12.556 -10.214 1.00 84.06 694 LEU A N 1
ATOM 5562 C CA . LEU A 1 694 ? 16.272 -11.740 -11.246 1.00 84.06 694 LEU A CA 1
ATOM 5563 C C . LEU A 1 694 ? 17.662 -12.298 -11.534 1.00 84.06 694 LEU A C 1
ATOM 5565 O O . LEU A 1 694 ? 18.318 -12.788 -10.616 1.00 84.06 694 LEU A O 1
ATOM 5569 N N . GLU A 1 695 ? 18.129 -12.210 -12.774 1.00 82.50 695 GLU A N 1
ATOM 5570 C CA . GLU A 1 695 ? 19.549 -12.419 -13.049 1.00 82.50 695 GLU A CA 1
ATOM 5571 C C . GLU A 1 695 ? 20.377 -11.334 -12.348 1.00 82.50 695 GLU A C 1
ATOM 5573 O O . GLU A 1 695 ? 19.970 -10.173 -12.244 1.00 82.50 695 GLU A O 1
ATOM 5578 N N . ASN A 1 696 ? 21.545 -11.702 -11.825 1.00 76.38 696 ASN A N 1
ATOM 5579 C CA . ASN A 1 696 ? 22.496 -10.702 -11.354 1.00 76.38 696 ASN A CA 1
ATOM 5580 C C . ASN A 1 696 ? 23.076 -9.909 -12.540 1.00 76.38 696 ASN A C 1
ATOM 5582 O O . ASN A 1 696 ? 23.048 -10.355 -13.682 1.00 76.38 696 ASN A O 1
ATOM 5586 N N . SER A 1 697 ? 23.675 -8.751 -12.263 1.00 76.50 697 SER A N 1
ATOM 5587 C CA . SER A 1 697 ? 24.191 -7.822 -13.285 1.00 76.50 697 SER A CA 1
ATOM 5588 C C . SER A 1 697 ? 25.177 -8.427 -14.292 1.00 76.50 697 SER A C 1
ATOM 5590 O O . SER A 1 697 ? 25.351 -7.887 -15.377 1.00 76.50 697 SER A O 1
ATOM 5592 N N . ASN A 1 698 ? 25.845 -9.524 -13.929 1.00 82.00 698 ASN A N 1
ATOM 5593 C CA . ASN A 1 698 ? 26.843 -10.184 -14.770 1.00 82.00 698 ASN A CA 1
ATOM 5594 C C . ASN A 1 698 ? 26.281 -11.424 -15.481 1.00 82.00 698 ASN A C 1
ATOM 5596 O O . ASN A 1 698 ? 27.046 -12.134 -16.129 1.00 82.00 698 ASN A O 1
ATOM 5600 N N . HIS A 1 699 ? 24.985 -11.709 -15.325 1.00 81.19 699 HIS A N 1
ATOM 5601 C CA . HIS A 1 699 ? 24.307 -12.871 -15.894 1.00 81.19 699 HIS A CA 1
ATOM 5602 C C . HIS A 1 699 ? 24.982 -14.210 -15.542 1.00 81.19 699 HIS A C 1
ATOM 5604 O O . HIS A 1 699 ? 25.149 -15.095 -16.379 1.00 81.19 699 HIS A O 1
ATOM 5610 N N . THR A 1 700 ? 25.429 -14.354 -14.289 1.00 80.25 700 THR A N 1
ATOM 5611 C CA . THR A 1 700 ? 26.105 -15.561 -13.779 1.00 80.25 700 THR A CA 1
ATOM 5612 C C . THR A 1 700 ? 25.271 -16.372 -12.792 1.00 80.25 700 THR A C 1
ATOM 5614 O O . THR A 1 700 ? 25.600 -17.531 -12.539 1.00 80.25 700 THR A O 1
ATOM 5617 N N . LEU A 1 701 ? 24.190 -15.809 -12.240 1.00 83.31 701 LEU A N 1
ATOM 5618 C CA . LEU A 1 701 ? 23.230 -16.537 -11.405 1.00 83.31 701 LEU A CA 1
ATOM 5619 C C . LEU A 1 701 ? 21.867 -15.841 -11.338 1.00 83.31 701 LEU A C 1
ATOM 5621 O O . LEU A 1 701 ? 21.766 -14.630 -11.528 1.00 83.31 701 LEU A O 1
ATOM 5625 N N . LEU A 1 702 ? 20.845 -16.606 -10.948 1.00 85.12 702 LEU A N 1
ATOM 5626 C CA . LEU A 1 702 ? 19.545 -16.082 -10.525 1.00 85.12 702 LEU A CA 1
ATOM 5627 C C . LEU A 1 702 ? 19.542 -15.759 -9.026 1.00 85.12 702 LEU A C 1
ATOM 5629 O O . LEU A 1 702 ? 19.751 -16.635 -8.181 1.00 85.12 702 LEU A O 1
ATOM 5633 N N . VAL A 1 703 ? 19.241 -14.507 -8.694 1.00 79.19 703 VAL A N 1
ATOM 5634 C CA . VAL A 1 703 ? 18.989 -14.019 -7.337 1.00 79.19 703 VAL A CA 1
ATOM 5635 C C . VAL A 1 703 ? 17.514 -14.229 -7.010 1.00 79.19 703 VAL A C 1
ATOM 5637 O O . VAL A 1 703 ? 16.645 -13.548 -7.552 1.00 79.19 703 VAL A O 1
ATOM 5640 N N . ILE A 1 704 ? 17.222 -15.172 -6.110 1.00 81.94 704 ILE A N 1
ATOM 5641 C CA . ILE A 1 704 ? 15.853 -15.443 -5.652 1.00 81.94 704 ILE A CA 1
ATOM 5642 C C . ILE A 1 704 ? 15.405 -14.354 -4.673 1.00 81.94 704 ILE A C 1
ATOM 5644 O O . ILE A 1 704 ? 16.044 -14.126 -3.644 1.00 81.94 704 ILE A O 1
ATOM 5648 N N . ASN A 1 705 ? 14.256 -13.738 -4.943 1.00 75.75 705 ASN A N 1
ATOM 5649 C CA . ASN A 1 705 ? 13.549 -12.916 -3.973 1.00 75.75 705 ASN A CA 1
ATOM 5650 C C . ASN A 1 705 ? 12.624 -13.815 -3.145 1.00 75.75 705 ASN A C 1
ATOM 5652 O O . ASN A 1 705 ? 11.516 -14.149 -3.568 1.00 75.75 705 ASN A O 1
ATOM 5656 N N . THR A 1 706 ? 13.085 -14.226 -1.962 1.00 65.50 706 THR A N 1
ATOM 5657 C CA . THR A 1 706 ? 12.358 -15.164 -1.091 1.00 65.50 706 THR A CA 1
ATOM 5658 C C . THR A 1 706 ? 10.976 -14.653 -0.679 1.00 65.50 706 THR A C 1
ATOM 5660 O O . THR A 1 706 ? 10.024 -15.432 -0.624 1.00 65.50 706 THR A O 1
ATOM 5663 N N . GLU A 1 707 ? 10.831 -13.358 -0.394 1.00 52.03 707 GLU A N 1
ATOM 5664 C CA . GLU A 1 707 ? 9.551 -12.802 0.057 1.00 52.03 707 GLU A CA 1
ATOM 5665 C C . GLU A 1 707 ? 8.538 -12.715 -1.090 1.00 52.03 707 GLU A C 1
ATOM 5667 O O . GLU A 1 707 ? 7.386 -13.120 -0.921 1.00 52.03 707 GLU A O 1
ATOM 5672 N N . GLU A 1 708 ? 8.963 -12.298 -2.284 1.00 63.09 708 GLU A N 1
ATOM 5673 C CA . GLU A 1 708 ? 8.092 -12.318 -3.468 1.00 63.09 708 GLU A CA 1
ATOM 5674 C C . GLU A 1 708 ? 7.779 -13.747 -3.927 1.00 63.09 708 GLU A C 1
ATOM 5676 O O . GLU A 1 708 ? 6.638 -14.041 -4.283 1.00 63.09 708 GLU A O 1
ATOM 5681 N N . SER A 1 709 ? 8.733 -14.674 -3.810 1.00 65.81 709 SER A N 1
ATOM 5682 C CA . SER A 1 709 ? 8.512 -16.102 -4.067 1.00 65.81 709 SER A CA 1
ATOM 5683 C C . SER A 1 709 ? 7.444 -16.683 -3.138 1.00 65.81 709 SER A C 1
ATOM 5685 O O . SER A 1 709 ? 6.490 -17.298 -3.611 1.00 65.81 709 SER A O 1
ATOM 5687 N N . LYS A 1 710 ? 7.498 -16.406 -1.827 1.00 63.28 710 LYS A N 1
ATOM 5688 C CA . LYS A 1 710 ? 6.440 -16.800 -0.873 1.00 63.28 710 LYS A CA 1
ATOM 5689 C C . LYS A 1 710 ? 5.062 -16.278 -1.282 1.00 63.28 710 LYS A C 1
ATOM 5691 O O . LYS A 1 710 ? 4.076 -17.020 -1.224 1.00 63.28 710 LYS A O 1
ATOM 5696 N N . ARG A 1 711 ? 4.978 -15.002 -1.679 1.00 59.00 711 ARG A N 1
ATOM 5697 C CA . ARG A 1 711 ? 3.719 -14.361 -2.102 1.00 59.00 711 ARG A CA 1
ATOM 5698 C C . ARG A 1 711 ? 3.182 -14.992 -3.384 1.00 59.00 711 ARG A C 1
ATOM 5700 O O . ARG A 1 711 ? 2.001 -15.333 -3.433 1.00 59.00 711 ARG A O 1
ATOM 5707 N N . GLY A 1 712 ? 4.055 -15.223 -4.361 1.00 71.81 712 GLY A N 1
ATOM 5708 C CA . GLY A 1 712 ? 3.720 -15.873 -5.620 1.00 71.81 712 GLY A CA 1
ATOM 5709 C C . GLY A 1 712 ? 3.257 -17.323 -5.450 1.00 71.81 712 GLY A C 1
ATOM 5710 O O . GLY A 1 712 ? 2.231 -17.699 -6.010 1.00 71.81 712 GLY A O 1
ATOM 5711 N N . ILE A 1 713 ? 3.924 -18.121 -4.608 1.00 83.94 713 ILE A N 1
ATOM 5712 C CA . ILE A 1 713 ? 3.498 -19.493 -4.272 1.00 83.94 713 ILE A CA 1
ATOM 5713 C C . ILE A 1 713 ? 2.102 -19.509 -3.643 1.00 83.94 713 ILE A C 1
ATOM 5715 O O . ILE A 1 713 ? 1.246 -20.300 -4.038 1.00 83.94 713 ILE A O 1
ATOM 5719 N N . LYS A 1 714 ? 1.841 -18.609 -2.688 1.00 71.50 714 LYS A N 1
ATOM 5720 C CA . LYS A 1 714 ? 0.517 -18.495 -2.060 1.00 71.50 714 LYS A CA 1
ATOM 5721 C C . LYS A 1 714 ? -0.557 -18.119 -3.084 1.00 71.50 714 LYS A C 1
ATOM 5723 O O . LYS A 1 714 ? -1.676 -18.619 -3.005 1.00 71.50 714 LYS A O 1
ATOM 5728 N N . TYR A 1 715 ? -0.225 -17.251 -4.036 1.00 77.19 715 TYR A N 1
ATOM 5729 C CA . TYR A 1 715 ? -1.116 -16.891 -5.132 1.00 77.19 715 TYR A CA 1
ATOM 5730 C C . TYR A 1 715 ? -1.394 -18.079 -6.071 1.00 77.19 715 TYR A C 1
ATOM 5732 O O . TYR A 1 715 ? -2.560 -18.333 -6.373 1.00 77.19 715 TYR A O 1
ATOM 5740 N N . LEU A 1 716 ? -0.369 -18.850 -6.460 1.00 86.56 716 LEU A N 1
ATOM 5741 C CA . LEU A 1 716 ? -0.534 -20.078 -7.251 1.00 86.56 716 LEU A CA 1
ATOM 5742 C C . LEU A 1 716 ? -1.491 -21.061 -6.569 1.00 86.56 716 LEU A C 1
ATOM 5744 O O . LEU A 1 716 ? -2.428 -21.545 -7.199 1.00 86.56 716 LEU A O 1
ATOM 5748 N N . ASP A 1 717 ? -1.304 -21.299 -5.270 1.00 80.75 717 ASP A N 1
ATOM 5749 C CA . ASP A 1 717 ? -2.174 -22.175 -4.481 1.00 80.75 717 ASP A CA 1
ATOM 5750 C C . ASP A 1 717 ? -3.639 -21.727 -4.490 1.00 80.75 717 ASP A C 1
ATOM 5752 O O . ASP A 1 717 ? -4.542 -22.560 -4.573 1.00 80.75 717 ASP A O 1
ATOM 5756 N N . LEU A 1 718 ? -3.883 -20.416 -4.398 1.00 73.75 718 LEU A N 1
ATOM 5757 C CA . LEU A 1 718 ? -5.233 -19.853 -4.431 1.00 73.75 718 LEU A CA 1
ATOM 5758 C C . LEU A 1 718 ? -5.880 -20.025 -5.807 1.00 73.75 718 LEU A C 1
ATOM 5760 O O . LEU A 1 718 ? -7.034 -20.437 -5.879 1.00 73.75 718 LEU A O 1
ATOM 5764 N N . GLN A 1 719 ? -5.146 -19.754 -6.886 1.00 86.25 719 GLN A N 1
ATOM 5765 C CA . GLN A 1 719 ? -5.679 -19.875 -8.244 1.00 86.25 719 GLN A CA 1
ATOM 5766 C C . GLN A 1 719 ? -5.989 -21.321 -8.618 1.00 86.25 719 GLN A C 1
ATOM 5768 O O . GLN A 1 719 ? -7.088 -21.607 -9.086 1.00 86.25 719 GLN A O 1
ATOM 5773 N N . LEU A 1 720 ? -5.075 -22.248 -8.327 1.00 88.25 720 LEU A N 1
ATOM 5774 C CA . LEU A 1 720 ? -5.289 -23.666 -8.609 1.00 88.25 720 LEU A CA 1
ATOM 5775 C C . LEU A 1 720 ? -6.466 -24.236 -7.814 1.00 88.25 720 LEU A C 1
ATOM 5777 O O . LEU A 1 720 ? -7.241 -25.030 -8.344 1.00 88.25 720 LEU A O 1
ATOM 5781 N N . LYS A 1 721 ? -6.652 -23.778 -6.570 1.00 84.69 721 LYS A N 1
ATOM 5782 C CA . LYS A 1 721 ? -7.826 -24.123 -5.762 1.00 84.69 721 LYS A CA 1
ATOM 5783 C C . LYS A 1 721 ? -9.136 -23.635 -6.383 1.00 84.69 721 LYS A C 1
ATOM 5785 O O . LYS A 1 721 ? -10.151 -24.315 -6.268 1.00 84.69 721 LYS A O 1
ATOM 5790 N N . GLU A 1 722 ? -9.122 -22.465 -7.014 1.00 80.88 722 GLU A N 1
ATOM 5791 C CA . GLU A 1 722 ? -10.276 -21.897 -7.722 1.00 80.88 722 GLU A CA 1
ATOM 5792 C C . GLU A 1 722 ? -10.497 -22.510 -9.112 1.00 80.88 722 GLU A C 1
ATOM 5794 O O . GLU A 1 722 ? -11.473 -22.171 -9.774 1.00 80.88 722 GLU A O 1
ATOM 5799 N N . GLY A 1 723 ? -9.633 -23.434 -9.544 1.00 85.06 723 GLY A N 1
ATOM 5800 C CA . GLY A 1 723 ? -9.710 -24.047 -10.866 1.00 85.06 723 GLY A CA 1
ATOM 5801 C C . GLY A 1 723 ? -9.062 -23.221 -11.978 1.00 85.06 723 GLY A C 1
ATOM 5802 O O . GLY A 1 723 ? -9.244 -23.551 -13.145 1.00 85.06 723 GLY A O 1
ATOM 5803 N N . ASN A 1 724 ? -8.306 -22.176 -11.633 1.00 91.06 724 ASN A N 1
ATOM 5804 C CA . ASN A 1 724 ? -7.697 -21.265 -12.595 1.00 91.06 724 ASN A CA 1
ATOM 5805 C C . ASN A 1 724 ? -6.235 -21.668 -12.868 1.00 91.06 724 ASN A C 1
ATOM 5807 O O . ASN A 1 724 ? -5.428 -21.678 -11.929 1.00 91.06 724 ASN A O 1
ATOM 5811 N N . PRO A 1 725 ? -5.848 -21.945 -14.128 1.00 96.88 725 PRO A N 1
ATOM 5812 C CA . PRO A 1 725 ? -4.437 -22.050 -14.489 1.00 96.88 725 PRO A CA 1
ATOM 5813 C C . PRO A 1 725 ? -3.720 -20.701 -14.331 1.00 96.88 725 PRO A C 1
ATOM 5815 O O . PRO A 1 725 ? -4.352 -19.642 -14.305 1.00 96.88 725 PRO A O 1
ATOM 5818 N N . VAL A 1 726 ? -2.389 -20.725 -14.223 1.00 97.31 726 VAL A N 1
ATOM 5819 C CA . VAL A 1 726 ? -1.579 -19.508 -14.036 1.00 97.31 726 VAL A CA 1
ATOM 5820 C C . VAL A 1 726 ? -0.400 -19.487 -14.993 1.00 97.31 726 VAL A C 1
ATOM 5822 O O . VAL A 1 726 ? 0.394 -20.423 -15.027 1.00 97.31 726 VAL A O 1
ATOM 5825 N N . GLN A 1 727 ? -0.238 -18.390 -15.729 1.00 98.00 727 GLN A N 1
ATOM 5826 C CA . GLN A 1 727 ? 0.959 -18.166 -16.534 1.00 98.00 727 GLN A CA 1
ATOM 5827 C C . GLN A 1 727 ? 2.149 -17.796 -15.641 1.00 98.00 727 GLN A C 1
ATOM 5829 O O . GLN A 1 727 ? 2.070 -16.892 -14.803 1.00 98.00 727 GLN A O 1
ATOM 5834 N N . VAL A 1 728 ? 3.286 -18.447 -15.870 1.00 97.94 728 VAL A N 1
ATOM 5835 C CA . VAL A 1 728 ? 4.547 -18.137 -15.192 1.00 97.94 728 VAL A CA 1
ATOM 5836 C C . VAL A 1 728 ? 5.664 -17.937 -16.207 1.00 97.94 728 VAL A C 1
ATOM 5838 O O . VAL A 1 728 ? 5.699 -18.586 -17.253 1.00 97.94 728 VAL A O 1
ATOM 5841 N N . GLY A 1 729 ? 6.549 -16.997 -15.896 1.00 97.38 729 GLY A N 1
ATOM 5842 C CA . GLY A 1 729 ? 7.818 -16.821 -16.585 1.00 97.38 729 GLY A CA 1
ATOM 5843 C C . GLY A 1 729 ? 8.871 -17.720 -15.954 1.00 97.38 729 GLY A C 1
ATOM 5844 O O . GLY A 1 729 ? 8.949 -17.809 -14.723 1.00 97.38 729 GLY A O 1
ATOM 5845 N N . VAL A 1 730 ? 9.654 -18.391 -16.791 1.00 97.06 730 VAL A N 1
ATOM 5846 C CA . VAL A 1 730 ? 10.789 -19.210 -16.372 1.00 97.06 730 VAL A CA 1
ATOM 5847 C C . VAL A 1 730 ? 12.069 -18.720 -17.040 1.00 97.06 730 VAL A C 1
ATOM 5849 O O . VAL A 1 730 ? 12.028 -18.135 -18.120 1.00 97.06 730 VAL A O 1
ATOM 5852 N N . ASP A 1 731 ? 13.177 -18.948 -16.349 1.00 95.75 731 ASP A N 1
ATOM 5853 C CA . ASP A 1 731 ? 14.534 -18.903 -16.886 1.00 95.75 731 ASP A CA 1
ATOM 5854 C C . ASP A 1 731 ? 15.019 -20.327 -17.142 1.00 95.75 731 ASP A C 1
ATOM 5856 O O . ASP A 1 731 ? 14.822 -21.209 -16.293 1.00 95.75 731 ASP A O 1
ATOM 5860 N N . HIS A 1 732 ? 15.655 -20.538 -18.287 1.00 91.56 732 HIS A N 1
ATOM 5861 C CA . HIS A 1 732 ? 16.345 -21.769 -18.642 1.00 91.56 732 HIS A CA 1
ATOM 5862 C C . HIS A 1 732 ? 17.792 -21.549 -19.094 1.00 91.56 732 HIS A C 1
ATOM 5864 O O . HIS A 1 732 ? 18.527 -22.529 -19.264 1.00 91.56 732 HIS A O 1
ATOM 5870 N N . ALA A 1 733 ? 18.197 -20.305 -19.349 1.00 90.69 733 ALA A N 1
ATOM 5871 C CA . ALA A 1 733 ? 19.558 -19.926 -19.681 1.00 90.69 733 ALA A CA 1
ATOM 5872 C C . ALA A 1 733 ? 19.839 -18.469 -19.289 1.00 90.69 733 ALA A C 1
ATOM 5874 O O . ALA A 1 733 ? 19.217 -17.546 -19.801 1.00 90.69 733 ALA A O 1
ATOM 5875 N N . LEU A 1 734 ? 20.890 -18.262 -18.498 1.00 88.56 734 LEU A N 1
ATOM 5876 C CA . LEU A 1 734 ? 21.354 -16.919 -18.162 1.00 88.56 734 LEU A CA 1
ATOM 5877 C C . LEU A 1 734 ? 21.830 -16.161 -19.405 1.00 88.56 734 LEU A C 1
ATOM 5879 O O . LEU A 1 734 ? 22.401 -16.751 -20.331 1.00 88.56 734 LEU A O 1
ATOM 5883 N N . ASN A 1 735 ? 21.644 -14.842 -19.406 1.00 86.69 735 ASN A N 1
ATOM 5884 C CA . ASN A 1 735 ? 21.961 -13.961 -20.533 1.00 86.69 735 ASN A CA 1
ATOM 5885 C C . ASN A 1 735 ? 21.282 -14.384 -21.849 1.00 86.69 735 ASN A C 1
ATOM 5887 O O . ASN A 1 735 ? 21.823 -14.169 -22.944 1.00 86.69 735 ASN A O 1
ATOM 5891 N N . TYR A 1 736 ? 20.113 -15.023 -21.780 1.00 83.38 736 TYR A N 1
ATOM 5892 C CA . TYR A 1 736 ? 19.458 -15.538 -22.975 1.00 83.38 736 TYR A CA 1
ATOM 5893 C C . TYR A 1 736 ? 19.227 -14.428 -24.010 1.00 83.38 736 TYR A C 1
ATOM 5895 O O . TYR A 1 736 ? 18.651 -13.375 -23.721 1.00 83.38 736 TYR A O 1
ATOM 5903 N N . LYS A 1 737 ? 19.717 -14.655 -25.237 1.00 83.25 737 LYS A N 1
ATOM 5904 C CA . LYS A 1 737 ? 19.690 -13.682 -26.348 1.00 83.25 737 LYS A CA 1
ATOM 5905 C C . LYS A 1 737 ? 20.214 -12.286 -25.957 1.00 83.25 737 LYS A C 1
ATOM 5907 O O . LYS A 1 737 ? 19.732 -11.271 -26.461 1.00 83.25 737 LYS A O 1
ATOM 5912 N N . GLY A 1 738 ? 21.214 -12.235 -25.075 1.00 78.38 738 GLY A N 1
ATOM 5913 C CA . GLY A 1 738 ? 21.880 -11.003 -24.655 1.00 78.38 738 GLY A CA 1
ATOM 5914 C C . GLY A 1 738 ? 21.169 -10.235 -23.539 1.00 78.38 738 GLY A C 1
ATOM 5915 O O . GLY A 1 738 ? 21.363 -9.025 -23.450 1.00 78.38 738 GLY A O 1
ATOM 5916 N N . GLY A 1 739 ? 20.304 -10.891 -22.752 1.00 70.81 739 GLY A N 1
ATOM 5917 C CA . GLY A 1 739 ? 19.760 -10.321 -21.511 1.00 70.81 739 GLY A CA 1
ATOM 5918 C C . GLY A 1 739 ? 18.766 -9.172 -21.715 1.00 70.81 739 GLY A C 1
ATOM 5919 O O . GLY A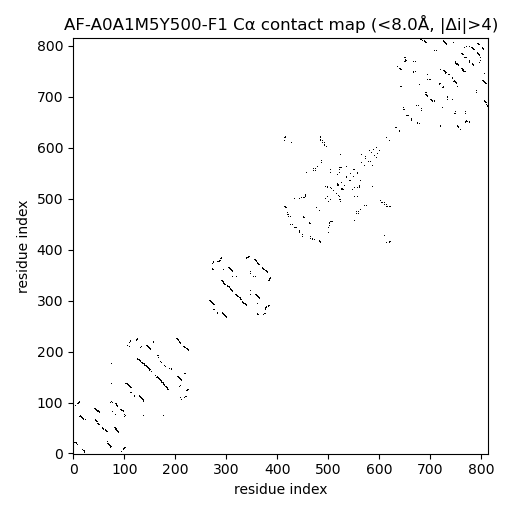 1 739 ? 18.508 -8.397 -20.801 1.00 70.81 739 GLY A O 1
ATOM 5920 N N . LYS A 1 740 ? 18.204 -9.027 -22.922 1.00 69.38 740 LYS A N 1
ATOM 5921 C CA . LYS A 1 740 ? 17.288 -7.921 -23.274 1.00 69.38 740 LYS A CA 1
ATOM 5922 C C . LYS A 1 740 ? 15.808 -8.274 -23.148 1.00 69.38 740 LYS A C 1
ATOM 5924 O O . LYS A 1 740 ? 14.958 -7.391 -23.210 1.00 69.38 740 LYS A O 1
ATOM 5929 N N . LEU A 1 741 ? 15.482 -9.558 -23.028 1.00 70.56 741 LEU A N 1
ATOM 5930 C CA . LEU A 1 741 ? 14.102 -10.037 -22.980 1.00 70.56 741 LEU A CA 1
ATOM 5931 C C . LEU A 1 741 ? 13.618 -10.103 -21.530 1.00 70.56 741 LEU A C 1
ATOM 5933 O O . LEU A 1 741 ? 14.331 -10.623 -20.680 1.00 70.56 741 LEU A O 1
ATOM 5937 N N . ASN A 1 742 ? 12.412 -9.580 -21.269 1.00 68.75 742 ASN A N 1
ATOM 5938 C CA . ASN A 1 742 ? 11.709 -9.656 -19.979 1.00 68.75 742 ASN A CA 1
ATOM 5939 C C . ASN A 1 742 ? 12.631 -9.419 -18.765 1.00 68.75 742 ASN A C 1
ATOM 5941 O O . ASN A 1 742 ? 12.971 -10.353 -18.029 1.00 68.75 742 ASN A O 1
ATOM 5945 N N . GLU A 1 743 ? 13.077 -8.167 -18.611 1.00 71.94 743 GLU A N 1
ATOM 5946 C CA . GLU A 1 743 ? 13.969 -7.735 -17.524 1.00 71.94 743 GLU A CA 1
ATOM 5947 C C . GLU A 1 743 ? 15.308 -8.507 -17.469 1.00 71.94 743 GLU A C 1
ATOM 5949 O O . GLU A 1 743 ? 15.966 -8.552 -16.434 1.00 71.94 743 GLU A O 1
ATOM 5954 N N . GLY A 1 744 ? 15.700 -9.137 -18.584 1.00 75.44 744 GLY A N 1
ATOM 5955 C CA . GLY A 1 744 ? 16.917 -9.937 -18.704 1.00 75.44 744 GLY A CA 1
ATOM 5956 C C . GLY A 1 744 ? 16.897 -11.208 -17.869 1.00 75.44 744 GLY A C 1
ATOM 5957 O O . GLY A 1 744 ? 17.950 -11.617 -17.407 1.00 75.44 744 GLY A O 1
ATOM 5958 N N . THR A 1 745 ? 15.708 -11.760 -17.593 1.00 83.69 745 THR A N 1
ATOM 5959 C CA . THR A 1 745 ? 15.549 -12.896 -16.670 1.00 83.69 745 THR A CA 1
ATOM 5960 C C . THR A 1 745 ? 14.504 -13.923 -17.124 1.00 83.69 745 THR A C 1
ATOM 5962 O O . THR A 1 745 ? 14.602 -15.092 -16.787 1.00 83.69 745 THR A O 1
ATOM 5965 N N . THR A 1 746 ? 13.433 -13.536 -17.826 1.00 92.12 746 THR A N 1
ATOM 5966 C CA . THR A 1 746 ? 12.447 -14.525 -18.320 1.00 92.12 746 THR A CA 1
ATOM 5967 C C . THR A 1 746 ? 12.682 -14.813 -19.795 1.00 92.12 746 THR A C 1
ATOM 5969 O O . THR A 1 746 ? 12.426 -13.956 -20.644 1.00 92.12 746 THR A O 1
ATOM 5972 N N . ASP A 1 747 ? 13.108 -16.028 -20.119 1.00 90.88 747 ASP A N 1
ATOM 5973 C CA . ASP A 1 747 ? 13.368 -16.453 -21.497 1.00 90.88 747 ASP A CA 1
ATOM 5974 C C . ASP A 1 747 ? 12.238 -17.298 -22.099 1.00 90.88 747 ASP A C 1
ATOM 5976 O O . ASP A 1 747 ? 12.086 -17.340 -23.324 1.00 90.88 747 ASP A O 1
ATOM 5980 N N . HIS A 1 748 ? 11.388 -17.888 -21.255 1.00 95.44 748 HIS A N 1
ATOM 5981 C CA . HIS A 1 748 ? 10.262 -18.711 -21.680 1.00 95.44 748 HIS A CA 1
ATOM 5982 C C . HIS A 1 748 ? 9.038 -18.546 -20.774 1.00 95.44 748 HIS A C 1
ATOM 5984 O O . HIS A 1 748 ? 9.129 -18.143 -19.615 1.00 95.44 748 HIS A O 1
ATOM 5990 N N . PHE A 1 749 ? 7.859 -18.865 -21.309 1.00 97.38 749 PHE A N 1
ATOM 5991 C CA . PHE A 1 749 ? 6.602 -18.849 -20.561 1.00 97.38 749 PHE A CA 1
ATOM 5992 C C . PHE A 1 749 ? 5.931 -20.215 -20.617 1.00 97.38 749 PHE A C 1
ATOM 5994 O O . PHE A 1 749 ? 5.853 -20.839 -21.673 1.00 97.38 749 PHE A O 1
ATOM 6001 N N . VAL A 1 750 ? 5.390 -20.635 -19.476 1.00 98.31 750 VAL A N 1
ATOM 6002 C CA . VAL A 1 750 ? 4.628 -21.880 -19.319 1.00 98.31 750 VAL A CA 1
ATOM 6003 C C . VAL A 1 750 ? 3.356 -21.619 -18.513 1.00 98.31 750 VAL A C 1
ATOM 6005 O O . VAL A 1 750 ? 3.192 -20.553 -17.910 1.00 98.31 750 VAL A O 1
ATOM 6008 N N . VAL A 1 751 ? 2.441 -22.589 -18.493 1.00 98.50 751 VAL A N 1
ATOM 6009 C CA . VAL A 1 751 ? 1.190 -22.499 -17.724 1.00 98.50 751 VAL A CA 1
ATOM 6010 C C . VAL A 1 751 ? 1.199 -23.532 -16.606 1.00 98.50 751 VAL A C 1
ATOM 6012 O O . VAL A 1 751 ? 1.289 -24.726 -16.872 1.00 98.50 751 VAL A O 1
ATOM 6015 N N . ILE A 1 752 ? 1.086 -23.094 -15.354 1.00 98.62 752 ILE A N 1
ATOM 6016 C CA . ILE A 1 752 ? 0.885 -23.977 -14.203 1.00 98.62 752 ILE A CA 1
ATOM 6017 C C . ILE A 1 752 ? -0.559 -24.484 -14.212 1.00 98.62 752 ILE A C 1
ATOM 6019 O O . ILE A 1 752 ? -1.498 -23.686 -14.226 1.00 98.62 752 ILE A O 1
ATOM 6023 N N . ILE A 1 753 ? -0.719 -25.808 -14.169 1.00 97.31 753 ILE A N 1
ATOM 6024 C CA . ILE A 1 753 ? -2.014 -26.505 -14.271 1.00 97.31 753 ILE A CA 1
ATOM 6025 C C . ILE A 1 753 ? -2.307 -27.419 -13.080 1.00 97.31 753 ILE A C 1
ATOM 6027 O O . ILE A 1 753 ? -3.344 -28.072 -13.036 1.00 97.31 753 ILE A O 1
ATOM 6031 N N . GLY A 1 754 ? -1.414 -27.493 -12.094 1.00 94.06 754 GLY A N 1
ATOM 6032 C CA . GLY A 1 754 ? -1.669 -28.313 -10.918 1.00 94.06 754 GLY A CA 1
ATOM 6033 C C . GLY A 1 754 ? -0.578 -28.255 -9.864 1.00 94.06 754 GLY A C 1
ATOM 6034 O O . GLY A 1 754 ? 0.511 -27.726 -10.087 1.00 94.06 754 GLY A O 1
ATOM 6035 N N . LYS A 1 755 ? -0.885 -28.841 -8.711 1.00 95.88 755 LYS A N 1
ATOM 6036 C CA . LYS A 1 755 ? -0.010 -29.007 -7.552 1.00 95.88 755 LYS A CA 1
ATOM 6037 C C . LYS A 1 755 ? -0.152 -30.425 -7.023 1.00 95.88 755 LYS A C 1
ATOM 6039 O O . LYS A 1 755 ? -1.264 -30.879 -6.764 1.00 95.88 755 LYS A O 1
ATOM 6044 N N . SER A 1 756 ? 0.971 -31.095 -6.808 1.00 93.81 756 SER A N 1
ATOM 6045 C CA . SER A 1 756 ? 1.012 -32.440 -6.239 1.00 93.81 756 SER A CA 1
ATOM 6046 C C . SER A 1 756 ? 2.284 -32.630 -5.408 1.00 93.81 756 SER A C 1
ATOM 6048 O O . SER A 1 756 ? 3.013 -31.673 -5.127 1.00 93.81 756 SER A O 1
ATOM 6050 N N . CYS A 1 757 ? 2.552 -33.854 -4.966 1.00 92.50 757 CYS A N 1
ATOM 6051 C CA . CYS A 1 757 ? 3.797 -34.196 -4.300 1.00 92.50 757 CYS A CA 1
ATOM 6052 C C . CYS A 1 757 ? 4.312 -35.577 -4.692 1.00 92.50 757 CYS A C 1
ATOM 6054 O O . CYS A 1 757 ? 3.560 -36.470 -5.081 1.00 92.50 757 CYS A O 1
ATOM 6056 N N . GLU A 1 758 ? 5.617 -35.752 -4.539 1.00 88.94 758 GLU A N 1
ATOM 6057 C CA . GLU A 1 758 ? 6.312 -37.023 -4.693 1.00 88.94 758 GLU A CA 1
ATOM 6058 C C . GLU A 1 758 ? 7.262 -37.178 -3.508 1.00 88.94 758 GLU A C 1
ATOM 6060 O O . GLU A 1 758 ? 8.056 -36.285 -3.214 1.00 88.94 758 GLU A O 1
ATOM 6065 N N . ASN A 1 759 ? 7.132 -38.280 -2.766 1.00 84.50 759 ASN A N 1
ATOM 6066 C CA . ASN A 1 759 ? 7.926 -38.547 -1.559 1.00 84.50 759 ASN A CA 1
ATOM 6067 C C . ASN A 1 759 ? 7.921 -37.383 -0.544 1.00 84.50 759 ASN A C 1
ATOM 6069 O O . ASN A 1 759 ? 8.935 -37.067 0.070 1.00 84.50 759 ASN A O 1
ATOM 6073 N N . GLY A 1 760 ? 6.775 -36.705 -0.400 1.00 78.56 760 GLY A N 1
ATOM 6074 C CA . GLY A 1 760 ? 6.604 -35.560 0.502 1.00 78.56 760 GLY A CA 1
ATOM 6075 C C . GLY A 1 760 ? 7.110 -34.221 -0.049 1.00 78.56 760 GLY A C 1
ATOM 6076 O O . GLY A 1 760 ? 6.768 -33.181 0.512 1.00 78.56 760 GLY A O 1
ATOM 6077 N N . LYS A 1 761 ? 7.849 -34.209 -1.167 1.00 85.81 761 LYS A N 1
ATOM 6078 C CA . LYS A 1 761 ? 8.282 -32.979 -1.847 1.00 85.81 761 LYS A CA 1
ATOM 6079 C C . LYS A 1 761 ? 7.173 -32.456 -2.749 1.00 85.81 761 LYS A C 1
ATOM 6081 O O . LYS A 1 761 ? 6.685 -33.175 -3.619 1.00 85.81 761 LYS A O 1
ATOM 6086 N N . VAL A 1 762 ? 6.778 -31.206 -2.534 1.00 92.88 762 VAL A N 1
ATOM 6087 C CA . VAL A 1 762 ? 5.724 -30.536 -3.306 1.00 92.88 762 VAL A CA 1
ATOM 6088 C C . VAL A 1 762 ? 6.271 -30.088 -4.660 1.00 92.88 762 VAL A C 1
ATOM 6090 O O . VAL A 1 762 ? 7.369 -29.534 -4.732 1.00 92.88 762 VAL A O 1
ATOM 6093 N N . TYR A 1 763 ? 5.489 -30.289 -5.718 1.00 96.56 763 TYR A N 1
ATOM 6094 C CA . TYR A 1 763 ? 5.775 -29.772 -7.053 1.00 96.56 763 TYR A CA 1
ATOM 6095 C C . TYR A 1 763 ? 4.518 -29.220 -7.730 1.00 96.56 763 TYR A C 1
ATOM 6097 O O . TYR A 1 763 ? 3.391 -29.609 -7.414 1.00 96.56 763 TYR A O 1
ATOM 6105 N N . TYR A 1 764 ? 4.732 -28.332 -8.695 1.00 98.06 764 TYR A N 1
ATOM 6106 C CA . TYR A 1 764 ? 3.703 -27.767 -9.558 1.00 98.06 764 TYR A CA 1
ATOM 6107 C C . TYR A 1 764 ? 3.833 -28.359 -10.957 1.00 98.06 764 TYR A C 1
ATOM 6109 O O . TYR A 1 764 ? 4.927 -28.382 -11.523 1.00 98.06 764 TYR A O 1
ATOM 6117 N N . ARG A 1 765 ? 2.726 -28.863 -11.505 1.00 97.38 765 ARG A N 1
ATOM 6118 C CA . ARG A 1 765 ? 2.674 -29.347 -12.888 1.00 97.38 765 ARG A CA 1
ATOM 6119 C C . ARG A 1 765 ? 2.498 -28.176 -13.834 1.00 97.38 765 ARG A C 1
ATOM 6121 O O . ARG A 1 765 ? 1.722 -27.263 -13.539 1.00 97.38 765 ARG A O 1
ATOM 6128 N N . PHE A 1 766 ? 3.167 -28.237 -14.976 1.00 98.38 766 PHE A N 1
ATOM 6129 C CA . PHE A 1 766 ? 3.040 -27.215 -16.002 1.00 98.38 766 PHE A CA 1
ATOM 6130 C C . PHE A 1 766 ? 2.857 -27.796 -17.399 1.00 98.38 766 PHE A C 1
ATOM 6132 O O . PHE A 1 766 ? 3.289 -28.904 -17.715 1.00 98.38 766 PHE A O 1
ATOM 6139 N N . TYR A 1 767 ? 2.214 -26.999 -18.236 1.00 98.31 767 TYR A N 1
ATOM 6140 C CA . TYR A 1 767 ? 2.143 -27.174 -19.670 1.00 98.31 767 TYR A CA 1
ATOM 6141 C C . TYR A 1 767 ? 3.220 -26.342 -20.340 1.00 98.31 767 TYR A C 1
ATOM 6143 O O . TYR A 1 767 ? 3.283 -25.124 -20.164 1.00 98.31 767 TYR A O 1
ATOM 6151 N N . ASP A 1 768 ? 4.061 -27.024 -21.109 1.00 97.75 768 ASP A N 1
ATOM 6152 C CA . ASP A 1 768 ? 5.105 -26.398 -21.900 1.00 97.75 768 ASP A CA 1
ATOM 6153 C C . ASP A 1 768 ? 4.581 -26.143 -23.311 1.00 97.75 768 ASP A C 1
ATOM 6155 O O . ASP A 1 768 ? 4.260 -27.074 -24.054 1.00 97.75 768 ASP A O 1
ATOM 6159 N N . VAL A 1 769 ? 4.451 -24.869 -23.666 1.00 97.50 769 VAL A N 1
ATOM 6160 C CA . VAL A 1 769 ? 3.965 -24.443 -24.983 1.00 97.50 769 VAL A CA 1
ATOM 6161 C C . VAL A 1 769 ? 5.088 -24.410 -26.026 1.00 97.50 769 VAL A C 1
ATOM 6163 O O . VAL A 1 769 ? 4.809 -24.320 -27.221 1.00 97.50 769 VAL A O 1
ATOM 6166 N N . GLY A 1 770 ? 6.350 -24.537 -25.591 1.00 95.56 770 GLY A N 1
ATOM 6167 C CA . GLY A 1 770 ? 7.572 -24.425 -26.395 1.00 95.56 770 GLY A CA 1
ATOM 6168 C C . GLY A 1 770 ? 7.902 -25.629 -27.271 1.00 95.56 770 GLY A C 1
ATOM 6169 O O . GLY A 1 770 ? 9.038 -25.777 -27.713 1.00 95.56 770 GLY A O 1
ATOM 6170 N N . THR A 1 771 ? 6.931 -26.503 -27.543 1.00 94.88 771 THR A N 1
ATOM 6171 C CA . THR A 1 771 ? 7.119 -27.714 -28.349 1.00 94.88 771 THR A CA 1
ATOM 6172 C C . THR A 1 771 ? 5.956 -27.949 -29.308 1.00 94.88 771 THR A C 1
ATOM 6174 O O . THR A 1 771 ? 4.809 -27.622 -29.003 1.00 94.88 771 THR A O 1
ATOM 6177 N N . ARG A 1 772 ? 6.236 -28.540 -30.479 1.00 95.62 772 ARG A N 1
ATOM 6178 C CA . ARG A 1 772 ? 5.205 -29.046 -31.412 1.00 95.62 772 ARG A CA 1
ATOM 6179 C C . ARG A 1 772 ? 4.595 -30.367 -30.932 1.00 95.62 772 ARG A C 1
ATOM 6181 O O . ARG A 1 772 ? 3.529 -30.756 -31.396 1.00 95.62 772 ARG A O 1
ATOM 6188 N N . ASN A 1 773 ? 5.271 -31.072 -30.024 1.00 95.81 773 ASN A N 1
ATOM 6189 C CA . ASN A 1 773 ? 4.855 -32.393 -29.578 1.00 95.81 773 ASN A CA 1
ATOM 6190 C C . ASN A 1 773 ? 3.964 -32.298 -28.333 1.00 95.81 773 ASN A C 1
ATOM 6192 O O . ASN A 1 773 ? 4.452 -32.053 -27.229 1.00 95.81 773 ASN A O 1
ATOM 6196 N N . LYS A 1 774 ? 2.666 -32.573 -28.507 1.00 95.81 774 LYS A N 1
ATOM 6197 C CA . LYS A 1 774 ? 1.678 -32.553 -27.421 1.00 95.81 774 LYS A CA 1
ATOM 6198 C C . LYS A 1 774 ? 2.087 -33.429 -26.235 1.00 95.81 774 LYS A C 1
ATOM 6200 O O . LYS A 1 774 ? 2.009 -32.959 -25.108 1.00 95.81 774 LYS A O 1
ATOM 6205 N N . SER A 1 775 ? 2.598 -34.645 -26.457 1.00 95.62 775 SER A N 1
ATOM 6206 C CA . SER A 1 775 ? 2.961 -35.546 -25.349 1.00 95.62 775 SER A CA 1
ATOM 6207 C C . SER A 1 775 ? 4.118 -35.013 -24.501 1.00 95.62 775 SER A C 1
ATOM 6209 O O . SER A 1 775 ? 4.175 -35.270 -23.300 1.00 95.62 775 SER A O 1
ATOM 6211 N N . LYS A 1 776 ? 5.017 -34.221 -25.099 1.00 95.50 776 LYS A N 1
ATOM 6212 C CA . LYS A 1 776 ? 6.091 -33.524 -24.379 1.00 95.50 776 LYS A CA 1
ATOM 6213 C C . LYS A 1 776 ? 5.583 -32.267 -23.675 1.00 95.50 776 LYS A C 1
ATOM 6215 O O . LYS A 1 776 ? 5.950 -32.036 -22.526 1.00 95.50 776 LYS A O 1
ATOM 6220 N N . GLY A 1 777 ? 4.709 -31.498 -24.325 1.00 96.19 777 GLY A N 1
ATOM 6221 C CA . GLY A 1 777 ? 4.115 -30.283 -23.760 1.00 96.19 777 GLY A CA 1
ATOM 6222 C C . GLY A 1 777 ? 3.207 -30.550 -22.557 1.00 96.19 777 GLY A C 1
ATOM 6223 O O . GLY A 1 777 ? 3.217 -29.782 -21.595 1.00 96.19 777 GLY A O 1
ATOM 6224 N N . THR A 1 778 ? 2.487 -31.675 -22.564 1.00 96.56 778 THR A N 1
ATOM 6225 C CA . THR A 1 778 ? 1.552 -32.082 -21.500 1.00 96.56 778 THR A CA 1
ATOM 6226 C C . THR A 1 778 ? 2.085 -33.190 -20.591 1.00 96.56 778 THR A C 1
ATOM 6228 O O . THR A 1 778 ? 1.308 -33.782 -19.839 1.00 96.56 778 THR A O 1
ATOM 6231 N N . SER A 1 779 ? 3.380 -33.512 -20.668 1.00 96.06 779 SER A N 1
ATOM 6232 C CA . SER A 1 779 ? 3.971 -34.622 -19.914 1.00 96.06 779 SER A CA 1
ATOM 6233 C C . SER A 1 779 ? 3.689 -34.509 -18.410 1.00 96.06 779 SER A C 1
ATOM 6235 O O . SER A 1 779 ? 3.736 -33.424 -17.823 1.00 96.06 779 SER A O 1
ATOM 6237 N N . SER A 1 780 ? 3.442 -35.641 -17.749 1.00 92.56 780 SER A N 1
ATOM 6238 C CA . SER A 1 780 ? 3.373 -35.713 -16.283 1.00 92.56 780 SER A CA 1
ATOM 6239 C C . SER A 1 780 ? 4.694 -35.342 -15.607 1.00 92.56 780 SER A C 1
ATOM 6241 O O . SER A 1 780 ? 4.696 -35.012 -14.423 1.00 92.56 780 SER A O 1
ATOM 6243 N N . ASP A 1 781 ? 5.803 -35.364 -16.346 1.00 93.75 781 ASP A N 1
ATOM 6244 C CA . ASP A 1 781 ? 7.147 -35.081 -15.832 1.00 93.75 781 ASP A CA 1
ATOM 6245 C C . ASP A 1 781 ? 7.532 -33.602 -15.913 1.00 93.75 781 ASP A C 1
ATOM 6247 O O . ASP A 1 781 ? 8.550 -33.206 -15.349 1.00 93.75 781 ASP A O 1
ATOM 6251 N N . ASN A 1 782 ? 6.683 -32.765 -16.516 1.00 97.00 782 ASN A N 1
ATOM 6252 C CA . ASN A 1 782 ? 6.803 -31.310 -16.457 1.00 97.00 782 ASN A CA 1
ATOM 6253 C C . ASN A 1 782 ? 6.430 -30.827 -15.046 1.00 97.00 782 ASN A C 1
ATOM 6255 O O . ASN A 1 782 ? 5.287 -30.445 -14.769 1.00 97.00 782 ASN A O 1
ATOM 6259 N N . ARG A 1 783 ? 7.400 -30.904 -14.130 1.00 97.00 783 ARG A N 1
ATOM 6260 C CA . ARG A 1 783 ? 7.234 -30.649 -12.693 1.00 97.00 783 ARG A CA 1
ATOM 6261 C C . ARG A 1 783 ? 8.237 -29.607 -12.216 1.00 97.00 783 ARG A C 1
ATOM 6263 O O . ARG A 1 783 ? 9.434 -29.775 -12.417 1.00 97.00 783 ARG A O 1
ATOM 6270 N N . LEU A 1 784 ? 7.755 -28.575 -11.527 1.00 98.12 784 LEU A N 1
ATOM 6271 C CA . LEU A 1 784 ? 8.555 -27.560 -10.839 1.00 98.12 784 LEU A CA 1
ATOM 6272 C C . LEU A 1 784 ? 8.469 -27.788 -9.324 1.00 98.12 784 LEU A C 1
ATOM 6274 O O . LEU A 1 784 ? 7.429 -27.543 -8.714 1.00 98.12 784 LEU A O 1
ATOM 6278 N N . TYR A 1 785 ? 9.542 -28.278 -8.712 1.00 97.06 785 TYR A N 1
ATOM 6279 C CA . TYR A 1 785 ? 9.616 -28.584 -7.284 1.00 97.06 785 TYR A CA 1
ATOM 6280 C C . TYR A 1 785 ? 9.821 -27.318 -6.450 1.00 97.06 785 TYR A C 1
ATOM 6282 O O . TYR A 1 785 ? 10.599 -26.436 -6.817 1.00 97.06 785 TYR A O 1
ATOM 6290 N N . LEU A 1 786 ? 9.127 -27.256 -5.312 1.00 95.19 786 LEU A N 1
ATOM 6291 C CA . LEU A 1 786 ? 9.229 -26.171 -4.341 1.00 95.19 786 LEU A CA 1
ATOM 6292 C C . LEU A 1 786 ? 10.419 -26.382 -3.403 1.00 95.19 786 LEU A C 1
ATOM 6294 O O . LEU A 1 786 ? 10.465 -27.363 -2.659 1.00 95.19 786 LEU A O 1
ATOM 6298 N N . ASP A 1 787 ? 11.332 -25.416 -3.382 1.00 87.50 787 ASP A N 1
ATOM 6299 C CA . ASP A 1 787 ? 12.361 -25.302 -2.352 1.00 87.50 787 ASP A CA 1
ATOM 6300 C C . ASP A 1 787 ? 11.784 -24.568 -1.132 1.00 87.50 787 ASP A C 1
ATOM 6302 O O . ASP A 1 787 ? 11.467 -23.383 -1.184 1.00 87.50 787 ASP A O 1
ATOM 6306 N N . THR A 1 788 ? 11.639 -25.260 -0.003 1.00 80.00 788 THR A N 1
ATOM 6307 C CA . THR A 1 788 ? 11.029 -24.691 1.208 1.00 80.00 788 THR A CA 1
ATOM 6308 C C . THR A 1 788 ? 11.906 -23.662 1.929 1.00 80.00 788 THR A C 1
ATOM 6310 O O . THR A 1 788 ? 11.408 -22.979 2.824 1.00 80.00 788 THR A O 1
ATOM 6313 N N . SER A 1 789 ? 13.192 -23.541 1.577 1.00 69.12 789 SER A N 1
ATOM 6314 C CA . SER A 1 789 ? 14.115 -22.588 2.211 1.00 69.12 789 SER A CA 1
ATOM 6315 C C . SER A 1 789 ? 13.966 -21.165 1.659 1.00 69.12 789 SER A C 1
ATOM 6317 O O . SER A 1 789 ? 13.968 -20.198 2.421 1.00 69.12 789 SER A O 1
ATOM 6319 N N . ASN A 1 790 ? 13.776 -21.037 0.344 1.00 73.25 790 ASN A N 1
ATOM 6320 C CA . ASN A 1 790 ? 13.718 -19.761 -0.381 1.00 73.25 790 ASN A CA 1
ATOM 6321 C C . ASN A 1 790 ? 12.442 -19.597 -1.227 1.00 73.25 790 ASN A C 1
ATOM 6323 O O . ASN A 1 790 ? 12.253 -18.561 -1.855 1.00 73.25 790 ASN A O 1
ATOM 6327 N N . TYR A 1 791 ? 11.556 -20.597 -1.222 1.00 87.62 791 TYR A N 1
ATOM 6328 C CA . TYR A 1 791 ? 10.282 -20.627 -1.945 1.00 87.62 791 TYR A CA 1
ATOM 6329 C C . TYR A 1 791 ? 10.405 -20.575 -3.476 1.00 87.62 791 TYR A C 1
ATOM 6331 O O . TYR A 1 791 ? 9.408 -20.347 -4.160 1.00 87.62 791 TYR A O 1
ATOM 6339 N N . SER A 1 792 ? 11.596 -20.828 -4.027 1.00 90.38 792 SER A N 1
ATOM 6340 C CA . SER A 1 792 ? 11.786 -20.937 -5.475 1.00 90.38 792 SER A CA 1
ATOM 6341 C C . SER A 1 792 ? 11.147 -22.211 -6.038 1.00 90.38 792 SER A C 1
ATOM 6343 O O . SER A 1 792 ? 11.043 -23.235 -5.356 1.00 90.38 792 SER A O 1
ATOM 6345 N N . LEU A 1 793 ? 10.720 -22.140 -7.301 1.00 97.44 793 LEU A N 1
ATOM 6346 C CA . LEU A 1 793 ? 10.224 -23.280 -8.070 1.00 97.44 793 LEU A CA 1
ATOM 6347 C C . LEU A 1 793 ? 11.227 -23.641 -9.152 1.00 97.44 793 LEU A C 1
ATOM 6349 O O . LEU A 1 793 ? 11.545 -22.795 -9.990 1.00 97.44 793 LEU A O 1
ATOM 6353 N N . LYS A 1 794 ? 11.706 -24.888 -9.135 1.00 97.25 794 LYS A N 1
ATOM 6354 C CA . LYS A 1 794 ? 12.708 -25.375 -10.088 1.00 97.25 794 LYS A CA 1
ATOM 6355 C C . LYS A 1 794 ? 12.397 -26.775 -10.584 1.00 97.25 794 LYS A C 1
ATOM 6357 O O . LYS A 1 794 ? 11.963 -27.622 -9.809 1.00 97.25 794 LYS A O 1
ATOM 6362 N N . GLY A 1 795 ? 12.656 -27.065 -11.850 1.00 95.44 795 GLY A N 1
ATOM 6363 C CA . GLY A 1 795 ? 12.411 -28.403 -12.381 1.00 95.44 795 GLY A CA 1
ATOM 6364 C C . GLY A 1 795 ? 12.683 -28.531 -13.865 1.00 95.44 795 GLY A C 1
ATOM 6365 O O . GLY A 1 795 ? 13.135 -27.577 -14.481 1.00 95.44 795 GLY A O 1
ATOM 6366 N N . LYS A 1 796 ? 12.464 -29.716 -14.435 1.00 93.38 796 LYS A N 1
ATOM 6367 C CA . LYS A 1 796 ? 12.808 -29.996 -15.834 1.00 93.38 796 LYS A CA 1
ATOM 6368 C C . LYS A 1 796 ? 11.572 -30.060 -16.721 1.00 93.38 796 LYS A C 1
ATOM 6370 O O . LYS A 1 796 ? 10.514 -30.506 -16.284 1.00 93.38 796 LYS A O 1
ATOM 6375 N N . THR A 1 797 ? 11.739 -29.653 -17.975 1.00 91.94 797 THR A N 1
ATOM 6376 C CA . THR A 1 797 ? 10.787 -29.951 -19.052 1.00 91.94 797 THR A CA 1
ATOM 6377 C C . THR A 1 797 ? 11.126 -31.288 -19.712 1.00 91.94 797 THR A C 1
ATOM 6379 O O . THR A 1 797 ? 12.293 -31.596 -19.961 1.00 91.94 797 THR A O 1
ATOM 6382 N N . ALA A 1 798 ? 10.106 -32.074 -20.049 1.00 92.69 798 ALA A N 1
ATOM 6383 C CA . ALA A 1 798 ? 10.236 -33.334 -20.777 1.00 92.69 798 ALA A CA 1
ATOM 6384 C C . ALA A 1 798 ? 10.652 -33.147 -22.250 1.00 92.69 798 ALA A C 1
ATOM 6386 O O . ALA A 1 798 ? 10.939 -34.139 -22.933 1.00 92.69 798 ALA A O 1
ATOM 6387 N N . TYR A 1 799 ? 10.642 -31.904 -22.752 1.00 90.44 799 TYR A N 1
ATOM 6388 C CA . TYR A 1 799 ? 11.024 -31.571 -24.122 1.00 90.44 799 TYR A CA 1
ATOM 6389 C C . TYR A 1 799 ? 12.547 -31.457 -24.297 1.00 90.44 799 TYR A C 1
ATOM 6391 O O . TYR A 1 799 ? 13.129 -32.294 -24.981 1.00 90.44 799 TYR A O 1
ATOM 6399 N N . THR A 1 800 ? 13.198 -30.466 -23.675 1.00 82.88 800 THR A N 1
ATOM 6400 C CA . THR A 1 800 ? 14.646 -30.206 -23.841 1.00 82.88 800 THR A CA 1
ATOM 6401 C C . THR A 1 800 ? 15.506 -30.626 -22.649 1.00 82.88 800 THR A C 1
ATOM 6403 O O . THR A 1 800 ? 16.713 -30.397 -22.664 1.00 82.88 800 THR A O 1
ATOM 6406 N N . ASN A 1 801 ? 14.924 -31.205 -21.590 1.00 79.31 801 ASN A N 1
ATOM 6407 C CA . ASN A 1 801 ? 15.607 -31.469 -20.312 1.00 79.31 801 ASN A CA 1
ATOM 6408 C C . ASN A 1 801 ? 16.221 -30.224 -19.634 1.00 79.31 801 ASN A C 1
ATOM 6410 O O . ASN A 1 801 ? 16.926 -30.370 -18.629 1.00 79.31 801 ASN A O 1
ATOM 6414 N N . HIS A 1 802 ? 15.944 -29.012 -20.135 1.00 89.06 802 HIS A N 1
ATOM 6415 C CA . HIS A 1 802 ? 16.368 -27.768 -19.501 1.00 89.06 802 HIS A CA 1
ATOM 6416 C C . HIS A 1 802 ? 15.799 -27.667 -18.088 1.00 89.06 802 HIS A C 1
ATOM 6418 O O . HIS A 1 802 ? 14.679 -28.113 -17.823 1.00 89.06 802 HIS A O 1
ATOM 6424 N N . ILE A 1 803 ? 16.579 -27.066 -17.191 1.00 92.50 803 ILE A N 1
ATOM 6425 C CA . ILE A 1 803 ? 16.124 -26.738 -15.845 1.00 92.50 803 ILE A CA 1
ATOM 6426 C C . ILE A 1 803 ? 15.477 -25.363 -15.909 1.00 92.50 803 ILE A C 1
ATOM 6428 O O . ILE A 1 803 ? 16.138 -24.381 -16.217 1.00 92.50 803 ILE A O 1
ATOM 6432 N N . TYR A 1 804 ? 14.194 -25.312 -15.596 1.00 97.25 804 TYR A N 1
ATOM 6433 C CA . TYR A 1 804 ? 13.429 -24.091 -15.441 1.00 97.25 804 TYR A CA 1
ATOM 6434 C C . TYR A 1 804 ? 13.489 -23.623 -13.999 1.00 97.25 804 TYR A C 1
ATOM 6436 O O . TYR A 1 804 ? 13.226 -24.409 -13.087 1.00 97.25 804 TYR A O 1
ATOM 6444 N N . THR A 1 805 ? 13.789 -22.343 -13.801 1.00 97.25 805 THR A N 1
ATOM 6445 C CA . THR A 1 805 ? 13.556 -21.633 -12.540 1.00 97.25 805 THR A CA 1
ATOM 6446 C C . THR A 1 805 ? 12.456 -20.608 -12.761 1.00 97.25 805 THR A C 1
ATOM 6448 O O . THR A 1 805 ? 12.553 -19.792 -13.670 1.00 97.25 805 THR A O 1
ATOM 6451 N N . VAL A 1 806 ? 11.404 -20.622 -11.940 1.00 97.81 806 VAL A N 1
ATOM 6452 C CA . VAL A 1 806 ? 10.339 -19.614 -12.046 1.00 97.81 806 VAL A CA 1
ATOM 6453 C C . VAL A 1 806 ? 10.871 -18.261 -11.594 1.00 97.81 806 VAL A C 1
ATOM 6455 O O . VAL A 1 806 ? 11.322 -18.102 -10.456 1.00 97.81 806 VAL A O 1
ATOM 6458 N N . THR A 1 807 ? 10.778 -17.285 -12.486 1.00 95.81 807 THR A N 1
ATOM 6459 C CA . THR A 1 807 ? 11.256 -15.911 -12.295 1.00 95.81 807 THR A CA 1
ATOM 6460 C C . THR A 1 807 ? 10.100 -14.928 -12.192 1.00 95.81 807 THR A C 1
ATOM 6462 O O . THR A 1 807 ? 10.241 -13.873 -11.571 1.00 95.81 807 THR A O 1
ATOM 6465 N N . GLN A 1 808 ? 8.929 -15.290 -12.728 1.00 94.38 808 GLN A N 1
ATOM 6466 C CA . GLN A 1 808 ? 7.717 -14.481 -12.662 1.00 94.38 808 GLN A CA 1
ATOM 6467 C C . GLN A 1 808 ? 6.476 -15.341 -12.449 1.00 94.38 808 GLN A C 1
ATOM 6469 O O . GLN A 1 808 ? 6.267 -16.328 -13.149 1.00 94.38 808 GLN A O 1
ATOM 6474 N N . ILE A 1 809 ? 5.583 -14.909 -11.561 1.00 93.00 809 ILE A N 1
ATOM 6475 C CA . ILE A 1 809 ? 4.225 -15.457 -11.445 1.00 93.00 809 ILE A CA 1
ATOM 6476 C C . ILE A 1 809 ? 3.246 -14.352 -11.831 1.00 93.00 809 ILE A C 1
ATOM 6478 O O . ILE A 1 809 ? 3.203 -13.313 -11.173 1.00 93.00 809 ILE A O 1
ATOM 6482 N N . ARG A 1 810 ? 2.500 -14.541 -12.926 1.00 88.06 810 ARG A N 1
ATOM 6483 C CA . ARG A 1 810 ? 1.616 -13.511 -13.486 1.00 88.06 810 ARG A CA 1
ATOM 6484 C C . ARG A 1 810 ? 0.231 -13.571 -12.847 1.00 88.06 810 ARG A C 1
ATOM 6486 O O . ARG A 1 810 ? -0.352 -14.645 -12.713 1.00 88.06 810 ARG A O 1
ATOM 6493 N N . ASN A 1 811 ? -0.306 -12.417 -12.461 1.00 81.94 811 ASN A N 1
ATOM 6494 C CA . ASN A 1 811 ? -1.642 -12.348 -11.883 1.00 81.94 811 ASN A CA 1
ATOM 6495 C C . ASN A 1 811 ? -2.714 -12.495 -12.975 1.00 81.94 811 ASN A C 1
ATOM 6497 O O . ASN A 1 811 ? -2.680 -11.820 -14.004 1.00 81.94 811 ASN A O 1
ATOM 6501 N N . ASN A 1 812 ? -3.689 -13.354 -12.704 1.00 76.75 812 ASN A N 1
ATOM 6502 C CA . ASN A 1 812 ? -4.895 -13.564 -13.482 1.00 76.75 812 ASN A CA 1
ATOM 6503 C C . ASN A 1 812 ? -5.831 -12.383 -13.246 1.00 76.75 812 ASN A C 1
ATOM 6505 O O . ASN A 1 812 ? -5.865 -11.782 -12.168 1.00 76.75 812 ASN A O 1
ATOM 6509 N N . LYS A 1 813 ? -6.648 -12.097 -14.248 1.00 71.75 813 LYS A N 1
ATOM 6510 C CA . LYS A 1 813 ? -7.766 -11.167 -14.161 1.00 71.75 813 LYS A CA 1
ATOM 6511 C C . LYS A 1 813 ? -8.955 -11.839 -14.842 1.00 71.75 813 LYS A C 1
ATOM 6513 O O . LYS A 1 813 ? -8.771 -12.557 -15.822 1.00 71.75 813 LYS A O 1
ATOM 6518 N N . LYS A 1 814 ? -10.148 -11.700 -14.260 1.00 63.19 814 LYS A N 1
ATOM 6519 C CA . LYS A 1 814 ? -11.367 -12.276 -14.843 1.00 63.19 814 LYS A CA 1
ATOM 6520 C C . LYS A 1 814 ? -11.785 -11.459 -16.064 1.00 63.19 814 LYS A C 1
ATOM 6522 O O . LYS A 1 814 ? -11.674 -10.230 -16.014 1.00 63.19 814 LYS A O 1
ATOM 6527 N N . GLY A 1 815 ? -12.181 -12.175 -17.119 1.00 43.16 815 GLY A N 1
ATOM 6528 C CA . GLY A 1 815 ? -12.751 -11.618 -18.347 1.00 43.16 815 GLY A CA 1
ATOM 6529 C C . GLY A 1 815 ? -14.090 -10.949 -18.131 1.00 43.16 815 GLY A C 1
ATOM 6530 O O . GLY A 1 815 ? -14.799 -11.354 -17.177 1.00 43.16 815 GLY A O 1
#

Radius of gyration: 35.75 Å; Cα contacts (8 Å, |Δi|>4): 1569; chains: 1; bounding box: 95×100×122 Å

Solvent-accessible surface area (backbone atoms only — not comparable to full-atom values): 46102 Å² total; per-residue (Å²): 128,87,72,63,37,68,47,59,75,46,61,41,43,36,74,42,83,40,63,37,31,41,50,77,72,74,79,76,80,75,94,79,81,90,84,83,90,76,94,68,83,76,64,63,28,36,34,43,34,31,38,39,52,97,93,40,80,41,76,44,78,93,59,56,47,69,45,65,55,51,74,51,66,45,47,74,73,52,66,75,45,84,35,37,35,41,36,41,35,42,81,94,47,71,22,72,46,66,43,50,56,35,86,45,75,66,41,80,72,53,52,45,72,18,32,76,89,69,48,80,70,82,76,69,47,49,64,76,42,45,40,22,40,37,35,35,32,38,68,35,66,74,37,71,35,42,36,36,38,32,38,53,92,59,98,66,80,54,87,53,84,78,37,68,80,31,65,70,53,75,50,69,19,58,19,52,94,38,31,19,66,40,78,46,70,37,51,68,71,52,54,65,56,58,44,69,88,45,82,56,91,82,47,54,40,37,34,32,41,36,43,37,52,89,98,46,75,50,55,24,67,64,46,46,27,50,48,78,96,63,82,86,72,83,87,76,84,82,86,88,88,89,81,89,84,89,87,84,86,87,88,87,85,89,83,88,82,94,73,91,70,78,78,73,72,76,64,76,53,41,79,77,47,44,43,66,19,38,82,88,66,47,79,74,75,70,73,40,72,63,47,41,40,25,41,39,37,34,35,44,69,40,59,77,36,53,32,36,43,37,32,32,21,69,48,97,86,61,63,24,73,57,46,75,52,75,48,63,34,84,38,46,72,33,77,47,78,46,60,40,44,74,33,50,41,64,45,61,41,54,96,87,78,60,72,74,46,40,41,32,32,42,36,42,32,35,70,90,77,69,50,69,52,62,30,67,73,43,42,29,35,43,80,34,24,21,76,75,87,82,88,84,84,90,88,87,88,85,90,88,84,85,91,78,93,77,83,90,76,89,75,89,64,98,38,62,34,76,51,75,66,49,43,72,55,49,49,52,50,55,52,54,38,25,63,72,36,73,56,94,94,35,36,44,33,77,79,45,61,89,59,30,39,69,39,59,39,73,34,51,81,89,53,43,41,54,61,50,47,33,53,22,46,40,53,20,25,65,77,50,71,41,35,36,32,47,30,42,34,48,51,52,11,46,22,31,52,58,7,63,70,47,22,24,20,31,65,64,82,77,89,75,88,57,98,43,58,88,32,46,32,22,10,40,52,32,55,49,40,60,68,52,41,53,50,47,24,71,76,68,71,53,75,39,68,93,43,49,61,45,30,28,32,33,62,54,48,8,24,37,54,25,33,46,53,39,50,78,69,50,37,56,65,33,17,71,68,68,33,66,66,58,43,45,19,65,72,72,32,69,85,52,91,50,67,90,67,28,85,59,42,69,59,25,52,49,28,32,55,49,40,28,60,76,47,36,49,75,74,77,20,64,56,75,74,85,65,94,67,78,87,69,45,38,91,71,57,67,44,71,63,33,82,35,75,95,77,54,72,85,63,45,15,71,40,66,91,56,48,56,71,74,46,19,76,68,21,30,58,61,38,39,26,50,45,39,38,78,71,56,29,39,67,64,50,93,84,46,54,28,61,18,31,39,44,43,98,82,42,81,49,73,48,70,34,39,70,36,14,47,53,34,53,56,48,51,56,52,34,39,72,74,71,40,68,39,46,30,26,21,24,66,57,73,42,49,92,74,33,71,46,62,92,27,35,35,76,46,37,32,30,41,41,28,34,47,66,60,96,45,46,45,28,33,33,34,38,44,18,88,38,87,47,62,72,40,17,62,27,90,64,19,34,29,34,57,40,87,90,48,41,44,34,40,30,36,39,66,70,80,65,45,54,34,36,49,20,29,37,39,49,81,44,80,100

Nearest PDB structures (foldseek):
  7f88-assembly1_A  TM=7.813E-01  e=3.129E-06  Gemmabryum coronatum
  3wh1-assembly1_A  TM=7.604E-01  e=1.474E-05  Gemmabryum coronatum
  7ptr-assembly1_A  TM=2.136E-01  e=2.025E-07  Haloferax volcanii DS2
  2vmf-assembly2_B  TM=2.878E-01  e=4.297E-01  Bacteroides thetaiotaomicron VPI-5482
  2wbk-assembly1_A  TM=1.874E-01  e=1.980E-01  Bacteroides thetaiotaomicron VPI-5482

Mean predicted aligned error: 22.59 Å

Secondary structure (DSSP, 8-state):
-----EES-SSPBTTSEEEEEEGGGSS----------------PPEEEEEEEETTEEEEEEEEEEESSEEEEE--HHHHT-S-EEEEEEETTEEEEEE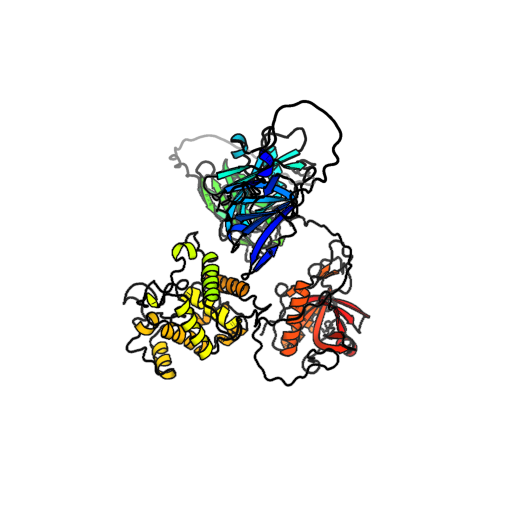E-PBPPPPEEEEEEEEETTSPBP-S-EETTPEEEEEEEEES-TT-EEEEEEEE--SSSSS--SSGGG-EEEEEEEE-BTTEEEEEEE--GGGHHHHGGG---TTSEEEEEEEEEETTEEEEPPPEEEEPPSS------PPP------------------------------EEEEEEEE-TTSPBP-SSB--SEEEEEEEEES-TT-EEEEEEEE--SSS-EEEEEEEEE--SSEEEEEEEGGGSBGGGGS-TTT--SEEEEEEEEEETTT--EEE---EEEEGGGSBPPPPPP---------------------S--TTSPPPHHHHHHHHHHHHHS-EETTEEHHHHHTT--S-BSS---GGG-SHHHHHHHHHHHHHHTT--SHHHHHHHHHHHHHHTTTTTBSBSSSSSS-STTTTS--BTTTTB-SHHHHHHHHHHH----STTTTHHHH-HHHHHHHHHHHHHHTTHHHHHHTT-HHHHHHHHH-TT-SSGGGSTTHHHHHHHHHHHHHHTTTTTT------------B-TTTSSB-EE-TTTSPP--TT-GGG-SHHHHTT-HHHHHHHHHHTTTBPPPPSSSEEE-EEE-TTSS-EEE-HHHHHHHHHHHHHHHHTT--EEEEEESSTTGGGTTSHHHH--EEEEEEEEEEETTEEEEEEEE-S-S-HHHHT-TT-EEEE-TTT--EEEE-TTT-PEEEEEEEEPP-B-

Foldseek 3Di:
DDQWAKDWDQAAAAPDKTKIFTPVVPPDDDDDDDDDDDPDPPQWKKKWKWFQDPNDTDTDPVPIDTHRMDIDHHHPVNQVTPWMKMWIDRPPDIYIGTHHYDADPKDFDAKAWAFPVRHHDDDAAAQQTKIKIKIFIGNQAQHKKKKWKWWDPDPDWFDDPVRPQRTDDIDMFGDDRRITIDMDHRHLVSLVSQCPVHDDPVQKIWMWMWIDDDVDITIHTIHIYGHDPDDPDDDDDDDDDDDDDDDDDDDDDDDDDDDDDDDDPQPPKDWPAKEKADPVRHHDDAAAEAQKIKIKIAIDNQAQFKKKKWKWFDDPPDTFTFDMDIDGHHDNIDMDMDGQQATELCSRHDPVPDDQWTFMKMKMARVVPRDIDIYHTHTYGSVSHHYRDDDDDDDDDDDDDDDDDDDDDDDPAPFQAQDFQDLVRQQCLLVLLQCQDDDPNDGNCVVQPSFAAAPPAQAPPVCRGSRNLSVQQRVQCVVLVCRALLSVLLLVLQLCVLQVSRHFQFPDDDCDDDPQPPFFFGASLGGGHPVLQVVCCVVPVDRCNVPVSCCGHPNNNSNNSSSVLCNVLVLVVCSLVSNSPCSQCSSAPNPDPDQVVGPPSVSSVSSSVSSCVSSVPPHRGGPPPPDPDDLCQDPQQRHHKFALLVPFDAAALQDCVLPDPVSSQQCQLVRQQVSQVVVQWHRFDLPAKQQQWAQDPVQPDIDGPLVSLVVLVVLCVVQRVVSGKWKFFWDQGGCVVNLPPSNNGGPGIWIFRMWDDDSNWIWTAIAGNHDPDRCQRRPPQRIFTADPVRNWTWHAGSPPRGIITTRITTDIHGD

pLDDT: mean 77.83, std 20.57, range [20.75, 98.69]

Sequence (815 aa):
MSDFKIIGNPNPVVGVLEIYAVSDFFEKVPSSTFSEENNFSYNPVSWEVYVLELGKWRKTKENDKRGNKVSYTFLEKSLTRNGIRILARKGDKVAQLDIKPLSAKPKIDHIELLDKNGAKINGHLSYGQTVKARIFCLNMEKRRVSVTMWEDDVKGAGHNKANEKNFIEILSGIVKFGKANVDFLLKPSFAKIAERGGHEKDKIHEFYVTAEYNDGKIASNNINVNALETPVAPYKGKTTPQQSVKNKPAEQKPRNDSQKPTAPKAVKGKINAVHITDTAGHQIKGVFKEKQIKVCINSTGLTGKEVRLKLYDEDLVSHDLLFTDNFTIKSDLHTVTVPLDTIPRSLGGSNWAEGNEQELFAEIEVLQTHDFIKSVVVDVDATVFKQDPVEVTNKVLKVDVEDKKEKKQESKGKCYCNRDITVDELSKMVKNIRDNTFYDGKTITFFHSDKLFYLYSNVPKSDRTFEKFAEAINKAFKKYEITTCARKIHFLANMYVETMYFTATREGKGTSGFRYDPYRGRGFQHLTWEDNYKKYKKETGIDIISNYEKVADDLNISADTGAWYWKKTGINEYADKDSIFDTSRLINYPGATKSSSINGYKDREIAWRELKKIFKFPFDCVSKKSINITSDNCPKCKVSHYDLTDKVEWQTQFDSKWGGIDAQNVACKKTCDDILNKQGLTSTSPTNKFQTALENSNHTLLVINTEESKRGIKYLDLQLKEGNPVQVGVDHALNYKGGKLNEGTTDHFVVIIGKSCENGKVYYRFYDVGTRNKSKGTSSDNRLYLDTSNYSLKGKTAYTNHIYTVTQIRNNKKG